Protein AF-0000000069660014 (afdb_homodimer)

pLDDT: mean 80.04, std 19.69, range [18.08, 98.06]

Solvent-accessible surface area (backbone atoms only — not comparable to full-atom values): 78519 Å² total; per-residue (Å²): 108,65,63,60,48,48,51,50,50,45,50,52,29,68,76,48,63,81,64,78,68,79,55,46,75,62,50,47,49,49,46,44,31,66,79,39,63,41,48,36,77,44,68,49,88,53,78,73,42,72,69,41,77,37,48,57,84,52,69,88,59,70,73,74,69,64,72,55,78,70,70,73,69,77,66,69,74,63,74,73,70,77,75,77,76,73,81,70,89,83,75,82,71,78,78,68,55,74,64,59,52,51,41,36,54,54,30,13,51,53,44,24,51,51,50,73,67,39,53,61,69,89,66,54,42,69,75,53,38,85,58,38,43,70,69,54,49,55,68,29,48,52,41,56,59,52,29,36,52,38,30,24,44,60,75,42,86,73,92,53,70,88,47,69,60,85,66,56,71,67,58,44,33,23,49,51,41,51,52,45,31,49,39,20,58,48,47,75,56,71,43,61,43,57,62,23,54,25,46,39,43,26,45,37,48,58,51,49,44,63,67,58,32,40,34,37,26,31,35,46,59,26,47,47,57,66,53,47,38,20,52,44,31,44,44,16,47,48,44,62,62,31,88,70,58,53,57,87,68,65,60,66,63,47,77,46,37,38,35,51,46,75,42,75,46,85,58,88,41,83,30,47,47,61,43,38,43,25,22,42,31,33,39,39,30,75,51,56,99,72,68,62,58,62,74,64,74,65,72,62,48,80,89,77,81,41,63,68,50,79,47,74,84,76,78,67,63,86,52,82,77,79,75,86,45,72,78,81,81,68,79,89,66,78,73,86,65,46,68,60,55,51,49,50,54,51,48,52,55,48,49,58,51,41,30,61,63,54,63,89,88,51,83,81,74,64,55,74,68,55,46,48,25,61,55,28,50,85,59,51,61,61,40,38,45,76,42,66,40,78,68,41,87,37,48,52,86,38,63,23,43,39,49,46,50,53,51,51,51,52,52,48,29,56,61,31,61,39,74,58,42,42,35,37,19,50,69,76,44,35,56,55,47,46,37,49,33,62,61,35,68,80,40,58,74,29,50,43,80,40,76,22,56,46,58,51,50,27,52,49,37,24,49,53,19,67,69,34,39,90,71,49,49,49,55,54,37,40,74,71,59,61,26,22,76,90,34,42,64,37,31,36,51,15,73,36,48,72,48,24,52,51,50,50,52,51,48,46,51,54,52,49,48,54,49,50,51,53,51,49,68,71,49,54,72,68,57,35,51,50,51,51,51,49,18,46,50,46,35,51,30,50,76,71,66,65,47,37,87,87,62,67,59,68,67,53,56,52,51,51,52,53,49,50,49,51,53,54,53,45,35,73,75,31,65,69,54,33,53,55,46,50,51,48,50,51,52,46,46,52,51,46,40,50,46,14,37,19,65,28,33,43,67,50,37,54,54,36,52,62,66,47,45,61,56,30,56,73,65,66,39,56,72,58,37,62,46,47,60,54,50,50,49,54,60,62,40,20,69,74,78,38,44,70,58,37,53,41,34,60,71,22,68,65,34,40,24,86,55,69,84,48,10,56,56,34,34,34,51,56,43,46,44,51,70,37,63,56,38,49,38,68,38,69,36,31,40,75,94,40,58,81,37,56,27,57,43,50,33,50,52,55,22,41,67,56,40,50,44,23,28,48,28,35,24,46,65,17,69,60,57,90,108,64,64,60,48,48,51,50,49,48,51,52,30,67,77,49,63,82,61,78,70,77,56,46,76,63,50,48,50,49,48,46,31,65,78,38,64,42,46,34,76,43,67,50,86,54,80,74,41,72,68,40,77,35,48,59,85,53,69,87,58,71,76,74,69,65,75,57,77,69,71,73,70,78,65,75,59,66,78,74,70,78,75,76,77,74,82,71,88,81,72,83,69,79,79,68,57,72,64,60,52,51,40,35,53,54,28,14,52,53,44,22,51,50,50,71,66,40,55,62,69,88,64,53,42,69,75,52,37,86,59,40,45,68,70,54,51,55,68,29,48,52,42,57,60,53,30,36,52,38,28,23,44,62,74,42,86,75,91,52,69,89,47,68,60,86,64,57,71,66,57,45,35,23,49,50,41,49,52,45,30,51,40,19,58,47,45,74,57,70,44,62,42,56,60,23,53,27,47,38,44,25,45,36,48,58,50,48,44,62,68,57,33,40,33,38,27,32,36,45,60,25,46,47,57,67,53,48,37,20,52,43,32,44,43,15,46,47,42,62,62,28,88,71,58,54,57,88,69,64,60,67,65,49,76,47,38,38,35,51,46,75,42,76,45,83,58,88,41,84,30,47,47,61,43,38,43,26,22,43,32,35,41,40,31,75,51,54,98,74,69,62,56,63,73,64,74,64,73,60,49,79,90,77,80,40,62,68,50,78,47,73,83,76,77,65,62,86,51,78,77,79,74,86,45,72,80,79,82,68,80,89,66,78,72,87,64,47,69,60,56,50,49,49,56,51,48,51,55,48,49,57,51,41,30,61,63,53,62,88,87,51,82,82,75,64,55,74,69,54,46,48,25,61,54,28,50,84,58,53,61,61,40,38,45,76,42,65,40,78,67,41,86,37,48,49,86,38,63,23,42,38,50,47,50,52,52,50,50,52,52,50,30,58,62,32,60,37,74,58,41,40,37,36,20,49,67,78,43,36,55,56,46,48,37,49,33,61,64,35,68,80,40,57,73,30,49,42,79,38,74,22,56,44,58,51,51,28,52,49,37,24,49,54,20,68,70,33,38,88,73,47,50,49,55,53,37,40,73,70,59,60,27,22,76,89,35,42,64,37,30,37,49,15,72,35,47,72,48,23,53,51,50,50,52,51,49,46,51,54,53,49,48,53,49,51,51,52,50,49,68,71,49,55,72,69,57,34,52,50,50,51,49,50,18,48,48,47,34,51,29,48,76,70,65,65,47,37,89,86,62,65,59,68,67,54,54,53,52,50,49,52,49,51,49,50,53,54,53,45,37,73,75,31,65,69,56,32,52,55,49,50,51,48,50,50,52,46,47,52,51,47,38,48,45,14,38,19,64,29,33,44,65,52,39,56,52,36,52,62,66,48,45,61,57,30,57,74,66,67,39,57,72,58,39,63,47,47,60,54,50,50,50,54,61,63,39,20,69,75,77,38,43,70,59,37,54,42,34,61,72,23,67,66,33,40,25,86,54,71,82,49,11,57,55,32,34,34,52,58,42,48,45,52,69,38,64,55,39,50,39,69,38,68,36,29,41,74,93,42,57,82,36,56,26,58,42,48,34,49,50,52,22,43,66,57,41,50,43,23,28,48,28,34,23,47,65,18,71,58,57,99

Secondary structure (DSSP, 8-state):
-HHHHHHHHHHHHHHS-SS-----HHHHHHHHHHH-TTEEEE--SSTTSPPEEEETTS---STTT--------------------------------HHHHHHHHHHHHHHHHHHHTPPPP-SPSSP-GGG-SHHHHHHHS-HHHHHHHHHHHTS-----SSSPPP--HHHHHHHHHHHHHHHHHHTTT-S--HHHHHHHHHHHHHH--HHHHHHHHHTTSS--HHHHHHHHHHHHHHHHHSTT-PPTTPPTTS--EEEEEEEEE----SSS---EEEEEEEEEEE--TT------------------PPPP----------S--PPP----PPPTTHHHHHHHHHHHHHHHHHHT-S-TTSPPPP-HHHHHHHHTTT--PPPEEEEEEEEE-S-TTSHHHHHHHHHHHHHHHHHHT-S-EEEEE-HHHHHHHHHHHHH-HHHHHHEEEEE-HHHHHHHHHHHHHHHHGGGTHHHHHHHTTSS-TTTHHHHHHT-SHHHHHHHHHHHHHHHHHHHHHHHHHHS-HHHHHHHHHHHHHHHHHHHHT---TT---HHHHHHHHHHHHHHHHHHHH-HHHHHHHHHHHHHHHHHHHHHHHHTT-HHHHHHHHHHHHHHHHHTT-HHHHHHHHHHHHHHHTHHHH-HHHHHHHHTTTTEE---SS-SS--EEHHHHHHHTHHHHHHSTTSSTTTTT-HHHHHHHHHHHHHHHHHHHHHHHHTT---/-HHHHHHHHHHHHHHS-SS-----HHHHHHHHHHH-TTEEEE--SSTTSPPEEEETTS---STTT--------------------------------HHHHHHHHHHHHHHHHHHHTPPPP-SPSSP-GGG-SHHHHHHHS-HHHHHHHHHHTTS------SSPPP--HHHHHHHHHHHHHHHHHHTTT-S--HHHHHHHHHHHHHH--HHHHHHHHHTTSS--HHHHHHHHHHHHHHHHHSTT-PPTTPPTTS--EEEEEE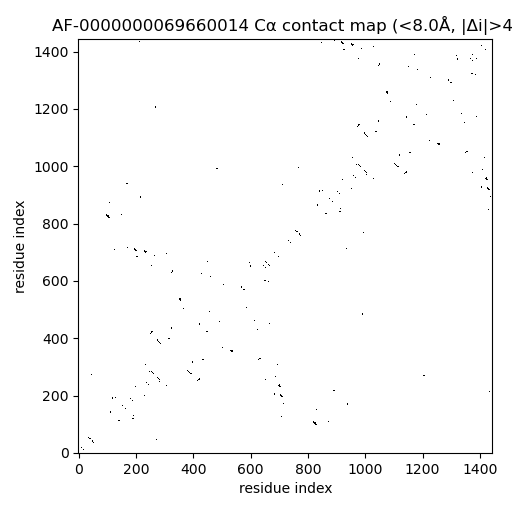EEE----SSS---EEEEEEEEEEE--TT------------------PPPP----------SPPPPP----PPPTTHHHHHHHHHHHHHHHHHHT-S-TTSPPPP-HHHHHHHHTTT--PPPEEEEEEEEE-S-TTSHHHHHHHHHHHHHHHHHHT-S-EEEEE-HHHHHHHHHHHHH-HHHHHHEEEEE-HHHHHHHHHHHHHHHHGGGTHHHHHHHTTSS-TTTHHHHHHT-SHHHHHHHHHHHHHHHHHHHHHHHHHHS-HHHHHHHHHHHHHHHHHHHHT---TT---HHHHHHHHHHHHHHHHHHHH-HHHHHHHHHHHHHHHHHHHHHHHHTT-HHHHHHHHHHHHHHHHHTT-HHHHHHHHHHHHHHHTHHHH-HHHHHHHHTTTTEE---SS-SS--EEHHHHHHHTHHHHHHSTTSSTTTTT-HHHHHHHHHHHHHHHHHHHHHHHHTT---

Sequence (1444 aa):
MEKLSEIFHATLRSLNPTQTFKVSNRQLKRWLQRDFPQIVFVKPKQKNLSELVLCHLTPDQPVLIEHNFNSSATETDAVESEEETTELPTKFPVNYDSESKAILYKAAFILSNILRNSPVLQCKWPPTAEDFNEANIEKMIPTLLFNFLAWSVGETDELVTDTFVNTSKNIKRKLFSVAQDLIYISSAGRKQTPKHLSLAMAVRHVTGSARIINMLNGLGHCISHSAVLEYDTELAEMQLNSVDCLPVGIVSNKFATFVWDNIDFCEETVTGHGTTHSTNGITVQSKMAGDLDNNIYLKSGQKSKKRKIDPPVNHIPNYFIGQRCNPEVPEITTCDNKSEKLSKAKLIDAAYIVAKLPAKDKEPLPGWTGFNCMLERENIPNVTTIRYLPVLEANPTEFSTINAILMKSLDLCKKLGIKETVLVFDQAIYSKAQQIRWKEEKYKTSLVIRLGEFHVSMSFLAVIGKRFKDAGLYNILVESGIVAEGSINGVLSGKCYNRSIRCHKIMFEAISRLLWAEFLDSISTEERLHCLEMSLHLYENYKQGILKMNDLPVDFLLIFENFNKFVAKNCEINVTFAFWISYLEMVGSLLRFLRATRTADWDLHLIVIEEIIPWFFSYDHVNYARYLPIYLLEMLNLPKTHPLVYSELSAGNFVAQRQNNYGFCGIAMDQVIEQTANRDSKTKGGLKGFSRNPAAVHRWMLSHHLRAHICLACEQLSGKAKMEKLSEIFHATLRSLNPTQTFKVSNRQLKRWLQRDFPQIVFVKPKQKNLSELVLCHLTPDQPVLIEHNFNSSATETDAVESEEETTELPTKFPVNYDSESKAILYKAAFILSNILRNSPVLQCKWPPTAEDFNEANIEKMIPTLLFNFLAWSVGETDELVTDTFVNTSKNIKRKLFSVAQDLIYISSAGRKQTPKHLSLAMAVRHVTGSARIINMLNGLGHCISHSAVLEYDTELAEMQLNSVDCLPVGIVSNKFATFVWDNIDFCEETVTGHGTTHSTNGITVQSKMAGDLDNNIYLKSGQKSKKRKIDPPVNHIPNYFIGQRCNPEVPEITTCDNKSEKLSKAKLIDAAYIVAKLPAKDKEPLPGWTGFNCMLERENIPNVTTIRYLPVLEANPTEFSTINAILMKSLDLCKKLGIKETVLVFDQAIYSKAQQIRWKEEKYKTSLVIRLGEFHVSMSFLAVIGKRFKDAGLYNILVESGIVAEGSINGVLSGKCYNRSIRCHKIMFEAISRLLWAEFLDSISTEERLHCLEMSLHLYENYKQGILKMNDLPVDFLLIFENFNKFVAKNCEINVTFAFWISYLEMVGSLLRFLRATRTADWDLHLIVIEEIIPWFFSYDHVNYARYLPIYLLEMLNLPKTHPLVYSELSAGNFVAQRQNNYGFCGIAMDQVIEQTANRDSKTKGGLKGFSRNPAAVHRWMLSHHLRAHICLACEQLSGKAK

Radius of gyration: 36.93 Å; Cα contacts (8 Å, |Δi|>4): 2079; chains: 2; bounding box: 106×110×79 Å

Structure (mmCIF, N/CA/C/O backbone):
data_AF-0000000069660014-model_v1
#
loop_
_entity.id
_entity.type
_entity.pdbx_description
1 polymer 'Uncharacterized protein'
#
loop_
_atom_site.group_PDB
_atom_site.id
_atom_site.type_symbol
_atom_site.label_atom_id
_atom_site.label_alt_id
_atom_site.label_comp_id
_atom_site.label_asym_id
_atom_site.label_entity_id
_atom_site.label_seq_id
_atom_site.pdbx_PDB_ins_code
_atom_site.Cartn_x
_atom_site.Cartn_y
_atom_site.Cartn_z
_atom_site.occupancy
_atom_site.B_iso_or_equiv
_atom_site.auth_seq_id
_atom_site.auth_comp_id
_atom_site.auth_asym_id
_atom_site.auth_atom_id
_atom_site.pdbx_PDB_model_num
ATOM 1 N N . MET A 1 1 ? -39.469 -3.07 -5.688 1 34.47 1 MET A N 1
ATOM 2 C CA . MET A 1 1 ? -38.5 -2.297 -6.457 1 34.47 1 MET A CA 1
ATOM 3 C C . MET A 1 1 ? -38.688 -2.5 -7.953 1 34.47 1 MET A C 1
ATOM 5 O O . MET A 1 1 ? -38.656 -1.542 -8.727 1 34.47 1 MET A O 1
ATOM 9 N N . GLU A 1 2 ? -39.031 -3.604 -8.273 1 39.47 2 GLU A N 1
ATOM 10 C CA . GLU A 1 2 ? -39.344 -3.932 -9.664 1 39.47 2 GLU A CA 1
ATOM 11 C C . GLU A 1 2 ? -40.625 -3.252 -10.125 1 39.47 2 GLU A C 1
ATOM 13 O O . GLU A 1 2 ? -40.688 -2.672 -11.211 1 39.47 2 GLU A O 1
ATOM 18 N N . LYS A 1 3 ? -41.625 -3.398 -9.305 1 42.28 3 LYS A N 1
ATOM 19 C CA . LYS A 1 3 ? -42.906 -2.783 -9.672 1 42.28 3 LYS A CA 1
ATOM 20 C C . LYS A 1 3 ? -42.781 -1.262 -9.711 1 42.28 3 LYS A C 1
ATOM 22 O O . LYS A 1 3 ? -43.312 -0.616 -10.617 1 42.28 3 LYS A O 1
ATOM 27 N N . LEU A 1 4 ? -42.094 -0.697 -8.781 1 40.62 4 LEU A N 1
ATOM 28 C CA . LEU A 1 4 ? -41.875 0.749 -8.789 1 40.62 4 LEU A CA 1
ATOM 29 C C . LEU A 1 4 ? -41.031 1.174 -9.984 1 40.62 4 LEU A C 1
ATOM 31 O O . LEU A 1 4 ? -41.312 2.197 -10.617 1 40.62 4 LEU A O 1
ATOM 35 N N . SER A 1 5 ? -40.094 0.339 -10.398 1 41.06 5 SER A N 1
ATOM 36 C CA . SER A 1 5 ? -39.344 0.54 -11.633 1 41.06 5 SER A CA 1
ATOM 37 C C . SER A 1 5 ? -40.25 0.424 -12.859 1 41.06 5 SER A C 1
ATOM 39 O O . SER A 1 5 ? -40.156 1.233 -13.781 1 41.06 5 SER A O 1
ATOM 41 N N . GLU A 1 6 ? -41.094 -0.523 -12.766 1 47.62 6 GLU A N 1
ATOM 42 C CA . GLU A 1 6 ? -42.031 -0.69 -13.859 1 47.62 6 GLU A CA 1
ATOM 43 C C . GLU A 1 6 ? -42.969 0.512 -13.977 1 47.62 6 GLU A C 1
ATOM 45 O O . GLU A 1 6 ? -43.219 1.007 -15.078 1 47.62 6 GLU A O 1
ATOM 50 N N . ILE A 1 7 ? -43.5 1.033 -12.82 1 46 7 ILE A N 1
ATOM 51 C CA . ILE A 1 7 ? -44.375 2.188 -12.82 1 46 7 ILE A CA 1
ATOM 52 C C . ILE A 1 7 ? -43.625 3.428 -13.289 1 46 7 ILE A C 1
ATOM 54 O O . ILE A 1 7 ? -44.156 4.227 -14.062 1 46 7 ILE A O 1
ATOM 58 N N . PHE A 1 8 ? -42.312 3.594 -12.938 1 42.88 8 PHE A N 1
ATOM 59 C CA . PHE A 1 8 ? -41.469 4.676 -13.406 1 42.88 8 PHE A CA 1
ATOM 60 C C . PHE A 1 8 ? -41.25 4.594 -14.906 1 42.88 8 PHE A C 1
ATOM 62 O O . PHE A 1 8 ? -41.406 5.586 -15.625 1 42.88 8 PHE A O 1
ATOM 69 N N . HIS A 1 9 ? -40.969 3.467 -15.344 1 48.12 9 HIS A N 1
ATOM 70 C CA . HIS A 1 9 ? -40.875 3.279 -16.797 1 48.12 9 HIS A CA 1
ATOM 71 C C . HIS A 1 9 ? -42.219 3.51 -17.484 1 48.12 9 HIS A C 1
ATOM 73 O O . HIS A 1 9 ? -42.281 4.133 -18.547 1 48.12 9 HIS A O 1
ATOM 79 N N . ALA A 1 10 ? -43.219 3.033 -16.922 1 49.94 10 ALA A N 1
ATOM 80 C CA . ALA A 1 10 ? -44.531 3.236 -17.484 1 49.94 10 ALA A CA 1
ATOM 81 C C . ALA A 1 10 ? -44.906 4.719 -17.516 1 49.94 10 ALA A C 1
ATOM 83 O O . ALA A 1 10 ? -45.438 5.211 -18.5 1 49.94 10 ALA A O 1
ATOM 84 N N . THR A 1 11 ? -44.656 5.453 -16.422 1 44.41 11 THR A N 1
ATOM 85 C CA . THR A 1 11 ? -44.906 6.891 -16.391 1 44.41 11 THR A CA 1
ATOM 86 C C . THR A 1 11 ? -44.062 7.621 -17.422 1 44.41 11 THR A C 1
ATOM 88 O O . THR A 1 11 ? -44.531 8.508 -18.125 1 44.41 11 THR A O 1
ATOM 91 N N . LEU A 1 12 ? -42.75 7.285 -17.484 1 44.62 12 LEU A N 1
ATOM 92 C CA . LEU A 1 12 ? -41.906 7.844 -18.547 1 44.62 12 LEU A CA 1
ATOM 93 C C . LEU A 1 12 ? -42.5 7.512 -19.922 1 44.62 12 LEU A C 1
ATOM 95 O O . LEU A 1 12 ? -42.469 8.359 -20.812 1 44.62 12 LEU A O 1
ATOM 99 N N . ARG A 1 13 ? -42.875 6.281 -20.094 1 49 13 ARG A N 1
ATOM 100 C CA . ARG A 1 13 ? -43.531 5.871 -21.328 1 49 13 ARG A CA 1
ATOM 101 C C . ARG A 1 13 ? -44.812 6.688 -21.578 1 49 13 ARG A C 1
ATOM 103 O O . ARG A 1 13 ? -45.125 7.012 -22.719 1 49 13 ARG A O 1
ATOM 110 N N . SER A 1 14 ? -45.656 6.789 -20.625 1 47.59 14 SER A N 1
ATOM 111 C CA . SER A 1 14 ? -46.875 7.574 -20.828 1 47.59 14 SER A CA 1
ATOM 112 C C . SER A 1 14 ? -46.562 9.023 -21.172 1 47.59 14 SER A C 1
ATOM 114 O O . SER A 1 14 ? -47.281 9.664 -21.922 1 47.59 14 SER A O 1
ATOM 116 N N . LEU A 1 15 ? -45.594 9.711 -20.516 1 40.06 15 LEU A N 1
ATOM 117 C CA . LEU A 1 15 ? -45.25 11.086 -20.859 1 40.06 15 LEU A CA 1
ATOM 118 C C . LEU A 1 15 ? -44.594 11.156 -22.234 1 40.06 15 LEU A C 1
ATOM 120 O O . LEU A 1 15 ? -44.781 12.141 -22.969 1 40.06 15 LEU A O 1
ATOM 124 N N . ASN A 1 16 ? -43.531 10.359 -22.609 1 36.12 16 ASN A N 1
ATOM 125 C CA . ASN A 1 16 ? -43.125 10.242 -24 1 36.12 16 ASN A CA 1
ATOM 126 C C . ASN A 1 16 ? -43.375 8.844 -24.547 1 36.12 16 ASN A C 1
ATOM 128 O O . ASN A 1 16 ? -42.656 7.898 -24.219 1 36.12 16 ASN A O 1
ATOM 132 N N . PRO A 1 17 ? -44.625 8.562 -24.906 1 39.59 17 PRO A N 1
ATOM 133 C CA . PRO A 1 17 ? -45.156 7.297 -25.422 1 39.59 17 PRO A CA 1
ATOM 134 C C . PRO A 1 17 ? -44.156 6.535 -26.281 1 39.59 17 PRO A C 1
ATOM 136 O O . PRO A 1 17 ? -44.219 5.305 -26.344 1 39.59 17 PRO A O 1
ATOM 139 N N . THR A 1 18 ? -43.781 7.152 -27.531 1 38.28 18 THR A N 1
ATOM 140 C CA . THR A 1 18 ? -43.156 6.406 -28.625 1 38.28 18 THR A CA 1
ATOM 141 C C . THR A 1 18 ? -41.875 5.73 -28.156 1 38.28 18 THR A C 1
ATOM 143 O O . THR A 1 18 ? -41.438 4.738 -28.75 1 38.28 18 THR A O 1
ATOM 146 N N . GLN A 1 19 ? -40.875 6.516 -27.734 1 34.78 19 GLN A N 1
ATOM 147 C CA . GLN A 1 19 ? -39.469 6.098 -27.75 1 34.78 19 GLN A CA 1
ATOM 148 C C . GLN A 1 19 ? -39.188 5.098 -26.625 1 34.78 19 GLN A C 1
ATOM 150 O O . GLN A 1 19 ? -39.562 5.336 -25.469 1 34.78 19 GLN A O 1
ATOM 155 N N . THR A 1 20 ? -39.281 3.873 -26.875 1 37 20 THR A N 1
ATOM 156 C CA . THR A 1 20 ? -38.781 2.73 -26.109 1 37 20 THR A CA 1
ATOM 157 C C . THR A 1 20 ? -37.531 3.096 -25.328 1 37 20 THR A C 1
ATOM 159 O O . THR A 1 20 ? -36.469 3.33 -25.938 1 37 20 THR A O 1
ATOM 162 N N . PHE A 1 21 ? -37.469 3.943 -24.469 1 35.06 21 PHE A N 1
ATOM 163 C CA . PHE A 1 21 ? -36.406 4.723 -23.844 1 35.06 21 PHE A CA 1
ATOM 164 C C . PHE A 1 21 ? -35.375 3.807 -23.172 1 35.06 21 PHE A C 1
ATOM 166 O O . PHE A 1 21 ? -35.531 3.479 -21.984 1 35.06 21 PHE A O 1
ATOM 173 N N . LYS A 1 22 ? -35.219 2.559 -23.547 1 38.94 22 LYS A N 1
ATOM 174 C CA . LYS A 1 22 ? -33.844 2.086 -23.281 1 38.94 22 LYS A CA 1
ATOM 175 C C . LYS A 1 22 ? -32.812 3.123 -23.719 1 38.94 22 LYS A C 1
ATOM 177 O O . LYS A 1 22 ? -32.375 3.107 -24.859 1 38.94 22 LYS A O 1
ATOM 182 N N . VAL A 1 23 ? -32.938 4.336 -23.484 1 36.31 23 VAL A N 1
ATOM 183 C CA . VAL A 1 23 ? -32.156 5.43 -24.031 1 36.31 23 VAL A CA 1
ATOM 184 C C . VAL A 1 23 ? -30.688 5.258 -23.641 1 36.31 23 VAL A C 1
ATOM 186 O O . VAL A 1 23 ? -30.375 5.148 -22.453 1 36.31 23 VAL A O 1
ATOM 189 N N . SER A 1 24 ? -29.938 4.691 -24.469 1 40.44 24 SER A N 1
ATOM 190 C CA . SER A 1 24 ? -28.484 4.652 -24.344 1 40.44 24 SER A CA 1
ATOM 191 C C . SER A 1 24 ? -27.938 6.012 -23.922 1 40.44 24 SER A C 1
ATOM 193 O O . SER A 1 24 ? -28.578 7.039 -24.125 1 40.44 24 SER A O 1
ATOM 195 N N . ASN A 1 25 ? -26.922 5.969 -23.156 1 42.47 25 ASN A N 1
ATOM 196 C CA . ASN A 1 25 ? -26.266 7.23 -22.828 1 42.47 25 ASN A CA 1
ATOM 197 C C . ASN A 1 25 ? -26.188 8.156 -24.047 1 42.47 25 ASN A C 1
ATOM 199 O O . ASN A 1 25 ? -26.406 9.359 -23.922 1 42.47 25 ASN A O 1
ATOM 203 N N . ARG A 1 26 ? -26.141 7.562 -25.125 1 45.81 26 ARG A N 1
ATOM 204 C CA . ARG A 1 26 ? -26.047 8.32 -26.375 1 45.81 26 ARG A CA 1
ATOM 205 C C . ARG A 1 26 ? -27.391 8.938 -26.75 1 45.81 26 ARG A C 1
ATOM 207 O O . ARG A 1 26 ? -27.453 10.102 -27.156 1 45.81 26 ARG A O 1
ATOM 214 N N . GLN A 1 27 ? -28.312 8.227 -26.625 1 50.78 27 GLN A N 1
ATOM 215 C CA . GLN A 1 27 ? -29.625 8.742 -26.984 1 50.78 27 GLN A CA 1
ATOM 216 C C . GLN A 1 27 ? -30.109 9.773 -25.969 1 50.78 27 GLN A C 1
ATOM 218 O O . GLN A 1 27 ? -30.703 10.789 -26.344 1 50.78 27 GLN A O 1
ATOM 223 N N . LEU A 1 28 ? -29.766 9.602 -24.828 1 50.06 28 LEU A N 1
ATOM 224 C CA . LEU A 1 28 ? -30.047 10.586 -23.797 1 50.06 28 LEU A CA 1
ATOM 225 C C . LEU A 1 28 ? -29.297 11.883 -24.047 1 50.06 28 LEU A C 1
ATOM 227 O O . LEU A 1 28 ? -29.859 12.977 -23.922 1 50.06 28 LEU A O 1
ATOM 231 N N . LYS A 1 29 ? -28.062 11.727 -24.406 1 54.22 29 LYS A N 1
ATOM 232 C CA . LYS A 1 29 ? -27.281 12.891 -24.828 1 54.22 29 LYS A CA 1
ATOM 233 C C . LYS A 1 29 ? -27.938 13.586 -26.016 1 54.22 29 LYS A C 1
ATOM 235 O O . LYS A 1 29 ? -28.031 14.812 -26.047 1 54.22 29 LYS A O 1
ATOM 240 N N . ARG A 1 30 ? -28.391 12.82 -26.906 1 60.91 30 ARG A N 1
ATOM 241 C CA . ARG A 1 30 ? -29.031 13.375 -28.094 1 60.91 30 ARG A CA 1
ATOM 242 C C . ARG A 1 30 ? -30.344 14.062 -27.719 1 60.91 30 ARG A C 1
ATOM 244 O O . ARG A 1 30 ? -30.656 15.125 -28.266 1 60.91 30 ARG A O 1
ATOM 251 N N . TRP A 1 31 ? -31 13.625 -26.875 1 56.66 31 TRP A N 1
ATOM 252 C CA . TRP A 1 31 ? -32.25 14.242 -26.438 1 56.66 31 TRP A CA 1
ATOM 253 C C . TRP A 1 31 ? -31.984 15.531 -25.672 1 56.66 31 TRP A C 1
ATOM 255 O O . TRP A 1 31 ? -32.656 16.547 -25.906 1 56.66 31 TRP A O 1
ATOM 265 N N . LEU A 1 32 ? -30.969 15.445 -24.875 1 55.19 32 LEU A N 1
ATOM 266 C CA . LEU A 1 32 ? -30.578 16.641 -24.141 1 55.19 32 LEU A CA 1
ATOM 267 C C . LEU A 1 32 ? -30.109 17.734 -25.094 1 55.19 32 LEU A C 1
ATOM 269 O O . LEU A 1 32 ? -30.453 18.906 -24.922 1 55.19 32 LEU A O 1
ATOM 273 N N . GLN A 1 33 ? -29.406 17.25 -25.953 1 59.88 33 GLN A N 1
ATOM 274 C CA . GLN A 1 33 ? -28.969 18.188 -26.984 1 59.88 33 GLN A CA 1
ATOM 275 C C . GLN A 1 33 ? -30.141 18.703 -27.812 1 59.88 33 GLN A C 1
ATOM 277 O O . GLN A 1 33 ? -30.141 19.844 -28.266 1 59.88 33 GLN A O 1
ATOM 282 N N . ARG A 1 34 ? -31.016 17.922 -28.078 1 62.72 34 ARG A N 1
ATOM 283 C CA . ARG A 1 34 ? -32.219 18.328 -28.797 1 62.72 34 ARG A CA 1
ATOM 284 C C . ARG A 1 34 ? -33.062 19.312 -27.969 1 62.72 34 ARG A C 1
ATOM 286 O O . ARG A 1 34 ? -33.5 20.328 -28.484 1 62.72 34 ARG A O 1
ATOM 293 N N . ASP A 1 35 ? -33.25 19.125 -26.797 1 57.31 35 ASP A N 1
ATOM 294 C CA . ASP A 1 35 ? -34.125 19.938 -25.969 1 57.31 35 ASP A CA 1
ATOM 295 C C . ASP A 1 35 ? -33.375 21.156 -25.422 1 57.31 35 ASP A C 1
ATOM 297 O O . ASP A 1 35 ? -34 22.203 -25.172 1 57.31 35 ASP A O 1
ATOM 301 N N . PHE A 1 36 ? -32.031 20.984 -25.188 1 52.38 36 PHE A N 1
ATOM 302 C CA . PHE A 1 36 ? -31.156 22.062 -24.75 1 52.38 36 PHE A CA 1
ATOM 303 C C . PHE A 1 36 ? -29.969 22.219 -25.688 1 52.38 36 PHE A C 1
ATOM 305 O O . PHE A 1 36 ? -28.859 21.766 -25.375 1 52.38 36 PHE A O 1
ATOM 312 N N . PRO A 1 37 ? -30.25 22.703 -26.781 1 58.81 37 PRO A N 1
ATOM 313 C CA . PRO A 1 37 ? -29.234 22.828 -27.828 1 58.81 37 PRO A CA 1
ATOM 314 C C . PRO A 1 37 ? -27.984 23.547 -27.359 1 58.81 37 PRO A C 1
ATOM 316 O O . PRO A 1 37 ? -26.938 23.484 -28.016 1 58.81 37 PRO A O 1
ATOM 319 N N . GLN A 1 38 ? -28.078 24.25 -26.344 1 56.31 38 GLN A N 1
ATOM 320 C CA . GLN A 1 38 ? -26.938 25.016 -25.844 1 56.31 38 GLN A CA 1
ATOM 321 C C . GLN A 1 38 ? -25.922 24.109 -25.156 1 56.31 38 GLN A C 1
ATOM 323 O O . GLN A 1 38 ? -24.797 24.516 -24.891 1 56.31 38 GLN A O 1
ATOM 328 N N . ILE A 1 39 ? -26.219 22.984 -24.906 1 55.53 39 ILE A N 1
ATOM 329 C CA . ILE A 1 39 ? -25.344 22.062 -24.219 1 55.53 39 ILE A CA 1
ATOM 330 C C . ILE A 1 39 ? -24.5 21.297 -25.234 1 55.53 39 ILE A C 1
ATOM 332 O O . ILE A 1 39 ? -25.031 20.75 -26.203 1 55.53 39 ILE A O 1
ATOM 336 N N . VAL A 1 40 ? -23.203 21.531 -25.156 1 56.69 40 VAL A N 1
ATOM 337 C CA . VAL A 1 40 ? -22.266 20.828 -26.047 1 56.69 40 VAL A CA 1
ATOM 338 C C . VAL A 1 40 ? -21.453 19.812 -25.25 1 56.69 40 VAL A C 1
ATOM 340 O O . VAL A 1 40 ? -20.922 20.141 -24.188 1 56.69 40 VAL A O 1
ATOM 343 N N . PHE A 1 41 ? -21.531 18.625 -25.672 1 55.09 41 PHE A N 1
ATOM 344 C CA . PHE A 1 41 ? -20.688 17.594 -25.078 1 55.09 41 PHE A CA 1
ATOM 345 C C . PHE A 1 41 ? -19.359 17.484 -25.828 1 55.09 41 PHE A C 1
ATOM 347 O O . PHE A 1 41 ? -19.344 17.328 -27.047 1 55.09 41 PHE A O 1
ATOM 354 N N . VAL A 1 42 ? -18.281 17.859 -25.203 1 51.78 42 VAL A N 1
ATOM 355 C CA . VAL A 1 42 ? -16.953 17.781 -25.797 1 51.78 42 VAL A CA 1
ATOM 356 C C . VAL A 1 42 ? -16.172 16.641 -25.188 1 51.78 42 VAL A C 1
ATOM 358 O O . VAL A 1 42 ? -15.961 16.594 -23.969 1 51.78 42 VAL A O 1
ATOM 361 N N . LYS A 1 43 ? -15.898 15.695 -25.859 1 49.97 43 LYS A N 1
ATOM 362 C CA . LYS A 1 43 ? -14.984 14.625 -25.453 1 49.97 43 LYS A CA 1
ATOM 363 C C . LYS A 1 43 ? -13.531 15.086 -25.531 1 49.97 43 LYS A C 1
ATOM 365 O O . LYS A 1 43 ? -13.047 15.469 -26.594 1 49.97 43 LYS A O 1
ATOM 370 N N . PRO A 1 44 ? -12.977 15.312 -24.344 1 45.28 44 PRO A N 1
ATOM 371 C CA . PRO A 1 44 ? -11.578 15.727 -24.484 1 45.28 44 PRO A CA 1
ATOM 372 C C . PRO A 1 44 ? -10.734 14.688 -25.219 1 45.28 44 PRO A C 1
ATOM 374 O O . PRO A 1 44 ? -11.086 13.508 -25.25 1 45.28 44 PRO A O 1
ATOM 377 N N . LYS A 1 45 ? -9.836 15.117 -26.047 1 46.56 45 LYS A N 1
ATOM 378 C CA . LYS A 1 45 ? -8.922 14.266 -26.812 1 46.56 45 LYS A CA 1
ATOM 379 C C . LYS A 1 45 ? -8.195 13.289 -25.891 1 46.56 45 LYS A C 1
ATOM 381 O O . LYS A 1 45 ? -7.762 12.219 -26.328 1 46.56 45 LYS A O 1
ATOM 386 N N . GLN A 1 46 ? -8.023 13.695 -24.75 1 39.94 46 GLN A N 1
ATOM 387 C CA . GLN A 1 46 ? -7.285 12.781 -23.891 1 39.94 46 GLN A CA 1
ATOM 388 C C . GLN A 1 46 ? -8.234 11.82 -23.172 1 39.94 46 GLN A C 1
ATOM 390 O O . GLN A 1 46 ? -9.266 12.234 -22.656 1 39.94 46 GLN A O 1
ATOM 395 N N . LYS A 1 47 ? -8.188 10.594 -23.516 1 40.47 47 LYS A N 1
ATOM 396 C CA . LYS A 1 47 ? -9.078 9.469 -23.266 1 40.47 47 LYS A CA 1
ATOM 397 C C . LYS A 1 47 ? -9.562 9.461 -21.812 1 40.47 47 LYS A C 1
ATOM 399 O O . LYS A 1 47 ? -10.68 9.023 -21.531 1 40.47 47 LYS A O 1
ATOM 404 N N . ASN A 1 48 ? -8.695 9.773 -20.953 1 38.34 48 ASN A N 1
ATOM 405 C CA . ASN A 1 48 ? -9.055 9.531 -19.562 1 38.34 48 ASN A CA 1
ATOM 406 C C . ASN A 1 48 ? -9.773 10.734 -18.953 1 38.34 48 ASN A C 1
ATOM 408 O O . ASN A 1 48 ? -9.836 10.867 -17.719 1 38.34 48 ASN A O 1
ATOM 412 N N . LEU A 1 49 ? -10.273 11.562 -19.953 1 41.59 49 LEU A N 1
ATOM 413 C CA . LEU A 1 49 ? -10.969 12.719 -19.406 1 41.59 49 LEU A CA 1
ATOM 414 C C . LEU A 1 49 ? -12.477 12.586 -19.594 1 41.59 49 LEU A C 1
ATOM 416 O O . LEU A 1 49 ? -12.93 12.031 -20.609 1 41.59 49 LEU A O 1
ATOM 420 N N . SER A 1 50 ? -13.133 12.828 -18.578 1 42.34 50 SER A N 1
ATOM 421 C CA . SER A 1 50 ? -14.586 12.812 -18.672 1 42.34 50 SER A CA 1
ATOM 422 C C . SER A 1 50 ? -15.086 13.781 -19.734 1 42.34 50 SER A C 1
ATOM 424 O O . SER A 1 50 ? -14.438 14.781 -20.031 1 42.34 50 SER A O 1
ATOM 426 N N . GLU A 1 51 ? -16.094 13.383 -20.422 1 48.94 51 GLU A N 1
ATOM 427 C CA . GLU A 1 51 ? -16.781 14.227 -21.391 1 48.94 51 GLU A CA 1
ATOM 428 C C . GLU A 1 51 ? -17.25 15.531 -20.766 1 48.94 51 GLU A C 1
ATOM 430 O O . GLU A 1 51 ? -17.75 15.539 -19.625 1 48.94 51 GLU A O 1
ATOM 435 N N . LEU A 1 52 ? -16.812 16.562 -21.281 1 46.5 52 LEU A N 1
ATOM 436 C CA . LEU A 1 52 ? -17.188 17.906 -20.859 1 46.5 52 LEU A CA 1
ATOM 437 C C . LEU A 1 52 ? -18.531 18.312 -21.438 1 46.5 52 LEU A C 1
ATOM 439 O O . LEU A 1 52 ? -18.812 18.047 -22.609 1 46.5 52 LEU A O 1
ATOM 443 N N . VAL A 1 53 ? -19.484 18.719 -20.703 1 49.19 53 VAL A N 1
ATOM 444 C CA . VAL A 1 53 ? -20.75 19.266 -21.188 1 49.19 53 VAL A CA 1
ATOM 445 C C . VAL A 1 53 ? -20.719 20.797 -21.094 1 49.19 53 VAL A C 1
ATOM 447 O O . VAL A 1 53 ? -20.562 21.359 -20.016 1 49.19 53 VAL A O 1
ATOM 450 N N . LEU A 1 54 ? -20.641 21.406 -22.234 1 43.22 54 LEU A N 1
ATOM 451 C CA . LEU A 1 54 ? -20.547 22.859 -22.344 1 43.22 54 LEU A CA 1
ATOM 452 C C . LEU A 1 54 ? -21.844 23.438 -22.891 1 43.22 54 LEU A C 1
ATOM 454 O O . LEU A 1 54 ? -22.609 22.75 -23.547 1 43.22 54 LEU A O 1
ATOM 458 N N . CYS A 1 55 ? -22.297 24.641 -22.438 1 43.66 55 CYS A N 1
ATOM 459 C CA . CYS A 1 55 ? -23.328 25.422 -23.125 1 43.66 55 CYS A CA 1
ATOM 460 C C . CYS A 1 55 ? -22.766 26.047 -24.406 1 43.66 55 CYS A C 1
ATOM 462 O O . CYS A 1 55 ? -21.578 26.391 -24.469 1 43.66 55 CYS A O 1
ATOM 464 N N . HIS A 1 56 ? -23.406 25.984 -25.484 1 46.16 56 HIS A N 1
ATOM 465 C CA . HIS A 1 56 ? -22.984 26.5 -26.781 1 46.16 56 HIS A CA 1
ATOM 466 C C . HIS A 1 56 ? -22.359 27.875 -26.656 1 46.16 56 HIS A C 1
ATOM 468 O O . HIS A 1 56 ? -21.531 28.266 -27.484 1 46.16 56 HIS A O 1
ATOM 474 N N . LEU A 1 57 ? -22.984 28.75 -25.844 1 41.09 57 LEU A N 1
ATOM 475 C CA . LEU A 1 57 ? -22.438 30.109 -25.797 1 41.09 57 LEU A CA 1
ATOM 476 C C . LEU A 1 57 ? -21.062 30.125 -25.156 1 41.09 57 LEU A C 1
ATOM 478 O O . LEU A 1 57 ? -20.422 31.172 -25.047 1 41.09 57 LEU A O 1
ATOM 482 N N . THR A 1 58 ? -20.812 29.016 -24.438 1 36.75 58 THR A N 1
ATOM 483 C CA . THR A 1 58 ? -19.5 29.094 -23.797 1 36.75 58 THR A CA 1
ATOM 484 C C . THR A 1 58 ? -18.391 28.812 -24.812 1 36.75 58 THR A C 1
ATOM 486 O O . THR A 1 58 ? -18.422 27.797 -25.5 1 36.75 58 THR A O 1
ATOM 489 N N . PRO A 1 59 ? -17.844 29.812 -25.344 1 34.88 59 PRO A N 1
ATOM 490 C CA . PRO A 1 59 ? -16.75 29.625 -26.312 1 34.88 59 PRO A CA 1
ATOM 491 C C . PRO A 1 59 ? -15.844 28.438 -25.938 1 34.88 59 PRO A C 1
ATOM 493 O O . PRO A 1 59 ? -15.742 28.094 -24.766 1 34.88 59 PRO A O 1
ATOM 496 N N . ASP A 1 60 ? -15.57 27.5 -26.891 1 34.47 60 ASP A N 1
ATOM 497 C CA . ASP A 1 60 ? -14.695 26.328 -26.953 1 34.47 60 ASP A CA 1
ATOM 498 C C . ASP A 1 60 ? -13.414 26.562 -26.172 1 34.47 60 ASP A C 1
ATOM 500 O O . ASP A 1 60 ? -12.453 25.797 -26.297 1 34.47 60 ASP A O 1
ATOM 504 N N . GLN A 1 61 ? -13.133 27.812 -25.812 1 32.06 61 GLN A N 1
ATOM 505 C CA . GLN A 1 61 ? -11.742 28.094 -25.469 1 32.06 61 GLN A CA 1
ATOM 506 C C . GLN A 1 61 ? -11.219 27.094 -24.438 1 32.06 61 GLN A C 1
ATOM 508 O O . GLN A 1 61 ? -12.008 26.406 -23.781 1 32.06 61 GLN A O 1
ATOM 513 N N . PRO A 1 62 ? -9.812 27.391 -24.062 1 29.66 62 PRO A N 1
ATOM 514 C CA . PRO A 1 62 ? -8.766 26.672 -23.328 1 29.66 62 PRO A CA 1
ATOM 515 C C . PRO A 1 62 ? -9.234 26.188 -21.953 1 29.66 62 PRO A C 1
ATOM 517 O O . PRO A 1 62 ? -8.414 25.781 -21.125 1 29.66 62 PRO A O 1
ATOM 520 N N . VAL A 1 63 ? -10.453 26.406 -21.719 1 29.67 63 VAL A N 1
ATOM 521 C CA . VAL A 1 63 ? -10.789 26 -20.359 1 29.67 63 VAL A CA 1
ATOM 522 C C . VAL A 1 63 ? -10.414 24.531 -20.156 1 29.67 63 VAL A C 1
ATOM 524 O O . VAL A 1 63 ? -10.484 24.016 -19.031 1 29.67 63 VAL A O 1
ATOM 527 N N . LEU A 1 64 ? -10.438 23.859 -21.297 1 29.97 64 LEU A N 1
ATOM 528 C CA . LEU A 1 64 ? -10.203 22.422 -21.281 1 29.97 64 LEU A CA 1
ATOM 529 C C . LEU A 1 64 ? -8.859 22.094 -20.625 1 29.97 64 LEU A C 1
ATOM 531 O O . LEU A 1 64 ? -8.719 21.078 -19.953 1 29.97 64 LEU A O 1
ATOM 535 N N . ILE A 1 65 ? -7.801 22.734 -21.203 1 27.83 65 ILE A N 1
ATOM 536 C CA . ILE A 1 65 ? -6.426 22.281 -21.047 1 27.83 65 ILE A CA 1
ATOM 537 C C . ILE A 1 65 ? -5.984 22.438 -19.594 1 27.83 65 ILE A C 1
ATOM 539 O O . ILE A 1 65 ? -5.203 21.641 -19.094 1 27.83 65 ILE A O 1
ATOM 543 N N . GLU A 1 66 ? -6.281 23.641 -18.984 1 27.33 66 GLU A N 1
ATOM 544 C CA . GLU A 1 66 ? -5.512 24.078 -17.828 1 27.33 66 GLU A CA 1
ATOM 545 C C . GLU A 1 66 ? -5.848 23.25 -16.594 1 27.33 66 GLU A C 1
ATOM 547 O O . GLU A 1 66 ? -5.375 23.531 -15.492 1 27.33 66 GLU A O 1
ATOM 552 N N . HIS A 1 67 ? -6.902 22.531 -16.656 1 26.06 67 HIS A N 1
ATOM 553 C CA . HIS A 1 67 ? -7.047 21.859 -15.367 1 26.06 67 HIS A CA 1
ATOM 554 C C . HIS A 1 67 ? -5.812 21.031 -15.031 1 26.06 67 HIS A C 1
ATOM 556 O O . HIS A 1 67 ? -5.75 19.844 -15.352 1 26.06 67 HIS A O 1
ATOM 562 N N . ASN A 1 68 ? -4.676 21.531 -15.516 1 24.53 68 ASN A N 1
ATOM 563 C CA . ASN A 1 68 ? -3.383 21 -15.102 1 24.53 68 ASN A CA 1
ATOM 564 C C . ASN A 1 68 ? -3.33 20.75 -13.602 1 24.53 68 ASN A C 1
ATOM 566 O O . ASN A 1 68 ? -3.57 21.656 -12.805 1 24.53 68 ASN A O 1
ATOM 570 N N . PHE A 1 69 ? -3.742 19.609 -13.25 1 23.94 69 PHE A N 1
ATOM 571 C CA . PHE A 1 69 ? -3.607 19.109 -11.891 1 23.94 69 PHE A CA 1
ATOM 572 C C . PHE A 1 69 ? -2.297 19.578 -11.266 1 23.94 69 PHE A C 1
ATOM 574 O O . PHE A 1 69 ? -1.222 19.109 -11.656 1 23.94 69 PHE A O 1
ATOM 581 N N . ASN A 1 70 ? -2.189 20.922 -11.141 1 22.2 70 ASN A N 1
ATOM 582 C CA . ASN A 1 70 ? -1.057 21.391 -10.336 1 22.2 70 ASN A CA 1
ATOM 583 C C . ASN A 1 70 ? -0.912 20.578 -9.055 1 22.2 70 ASN A C 1
ATOM 585 O O . ASN A 1 70 ? -1.822 20.547 -8.227 1 22.2 70 ASN A O 1
ATOM 589 N N . SER A 1 71 ? -0.464 19.406 -9.219 1 21.67 71 SER A N 1
ATOM 590 C CA . SER A 1 71 ? 0.139 18.734 -8.078 1 21.67 71 SER A CA 1
ATOM 591 C C . SER A 1 71 ? 0.938 19.703 -7.215 1 21.67 71 SER A C 1
ATOM 593 O O . SER A 1 71 ? 1.965 20.234 -7.652 1 21.67 71 SER A O 1
ATOM 595 N N . SER A 1 72 ? 0.267 20.734 -6.688 1 19.97 72 SER A N 1
ATOM 596 C CA . SER A 1 72 ? 1.029 21.531 -5.73 1 19.97 72 SER A CA 1
ATOM 597 C C . SER A 1 72 ? 1.784 20.641 -4.75 1 19.97 72 SER A C 1
ATOM 599 O O . SER A 1 72 ? 1.171 19.922 -3.957 1 19.97 72 SER A O 1
ATOM 601 N N . ALA A 1 73 ? 2.852 19.984 -5.203 1 21.08 73 ALA A N 1
ATOM 602 C CA . ALA A 1 73 ? 3.973 19.672 -4.32 1 21.08 73 ALA A CA 1
ATOM 603 C C . ALA A 1 73 ? 4.293 20.844 -3.4 1 21.08 73 ALA A C 1
ATOM 605 O O . ALA A 1 73 ? 4.781 21.875 -3.852 1 21.08 73 ALA A O 1
ATOM 606 N N . THR A 1 74 ? 3.348 21.375 -2.594 1 18.73 74 THR A N 1
ATOM 607 C CA . THR A 1 74 ? 3.867 22.312 -1.599 1 18.73 74 THR A CA 1
ATOM 608 C C . THR A 1 74 ? 5.223 21.844 -1.072 1 18.73 74 THR A C 1
ATOM 610 O O . THR A 1 74 ? 5.305 20.828 -0.378 1 18.73 74 THR A O 1
ATOM 613 N N . GLU A 1 75 ? 6.145 21.906 -1.923 1 19.7 75 GLU A N 1
ATOM 614 C CA . GLU A 1 75 ? 7.566 21.938 -1.597 1 19.7 75 GLU A CA 1
ATOM 615 C C . GLU A 1 75 ? 7.859 22.953 -0.504 1 19.7 75 GLU A C 1
ATOM 617 O O . GLU A 1 75 ? 7.688 24.156 -0.711 1 19.7 75 GLU A O 1
ATOM 622 N N . THR A 1 76 ? 7.27 22.828 0.66 1 18.67 76 THR A N 1
ATOM 623 C CA . THR A 1 76 ? 7.754 23.703 1.722 1 18.67 76 THR A CA 1
ATOM 624 C C . THR A 1 76 ? 9.266 23.906 1.614 1 18.67 76 THR A C 1
ATOM 626 O O . THR A 1 76 ? 10.016 22.938 1.479 1 18.67 76 THR A O 1
ATOM 629 N N . ASP A 1 77 ? 9.578 25.109 1.217 1 18.09 77 ASP A N 1
ATOM 630 C CA . ASP A 1 77 ? 10.867 25.781 1.053 1 18.09 77 ASP A CA 1
ATOM 631 C C . ASP A 1 77 ? 11.758 25.578 2.273 1 18.09 77 ASP A C 1
ATOM 633 O O . ASP A 1 77 ? 11.266 25.266 3.361 1 18.09 77 ASP A O 1
ATOM 637 N N . ALA A 1 78 ? 13.062 25.766 1.904 1 18.67 78 ALA A N 1
ATOM 638 C CA . ALA A 1 78 ? 14.43 25.688 2.414 1 18.67 78 ALA A CA 1
ATOM 639 C C . ALA A 1 78 ? 14.648 26.703 3.543 1 18.67 78 ALA A C 1
ATOM 641 O O . ALA A 1 78 ? 14.594 27.906 3.326 1 18.67 78 ALA A O 1
ATOM 642 N N . VAL A 1 79 ? 14.023 26.578 4.719 1 18.08 79 VAL A N 1
ATOM 643 C CA . VAL A 1 79 ? 14.469 27.484 5.777 1 18.08 79 VAL A CA 1
ATOM 644 C C . VAL A 1 79 ? 15.992 27.531 5.801 1 18.08 79 VAL A C 1
ATOM 646 O O . VAL A 1 79 ? 16.656 26.5 5.773 1 18.08 79 VAL A O 1
ATOM 649 N N . GLU A 1 80 ? 16.406 28.594 5.324 1 18.91 80 GLU A N 1
ATOM 650 C CA . GLU A 1 80 ? 17.812 29.016 5.328 1 18.91 80 GLU A CA 1
ATOM 651 C C . GLU A 1 80 ? 18.391 29 6.742 1 18.91 80 GLU A C 1
ATOM 653 O O . GLU A 1 80 ? 17.984 29.781 7.598 1 18.91 80 GLU A O 1
ATOM 658 N N . SER A 1 81 ? 18.359 27.891 7.344 1 19.61 81 SER A N 1
ATOM 659 C CA . SER A 1 81 ? 19 27.969 8.656 1 19.61 81 SER A CA 1
ATOM 660 C C . SER A 1 81 ? 20.375 28.625 8.555 1 19.61 81 SER A C 1
ATOM 662 O O . SER A 1 81 ? 21.109 28.391 7.594 1 19.61 81 SER A O 1
ATOM 664 N N . GLU A 1 82 ? 20.406 29.859 9 1 19.55 82 GLU A N 1
ATOM 665 C CA . GLU A 1 82 ? 21.656 30.594 9.227 1 19.55 82 GLU A CA 1
ATOM 666 C C . GLU A 1 82 ? 22.641 29.766 10.031 1 19.55 82 GLU A C 1
ATOM 668 O O . GLU A 1 82 ? 22.312 29.25 11.109 1 19.55 82 GLU A O 1
ATOM 673 N N . GLU A 1 83 ? 23.453 29.062 9.352 1 21.89 83 GLU A N 1
ATOM 674 C CA . GLU A 1 83 ? 24.578 28.266 9.836 1 21.89 83 GLU A CA 1
ATOM 675 C C . GLU A 1 83 ? 25.453 29.078 10.773 1 21.89 83 GLU A C 1
ATOM 677 O O . GLU A 1 83 ? 26.047 30.078 10.367 1 21.89 83 GLU A O 1
ATOM 682 N N . GLU A 1 84 ? 24.984 29.359 11.984 1 19.62 84 GLU A N 1
ATOM 683 C CA . GLU A 1 84 ? 26.031 29.953 12.797 1 19.62 84 GLU A CA 1
ATOM 684 C C . GLU A 1 84 ? 27.25 29.031 12.906 1 19.62 84 GLU A C 1
ATOM 686 O O . GLU A 1 84 ? 27.109 27.859 13.266 1 19.62 84 GLU A O 1
ATOM 691 N N . THR A 1 85 ? 28.234 29.297 12.188 1 21.14 85 THR A N 1
ATOM 692 C CA . THR A 1 85 ? 29.547 28.703 12.023 1 21.14 85 THR A CA 1
ATOM 693 C C . THR A 1 85 ? 30.297 28.625 13.359 1 21.14 85 THR A C 1
ATOM 695 O O . THR A 1 85 ? 30.734 29.656 13.883 1 21.14 85 THR A O 1
ATOM 698 N N . THR A 1 86 ? 29.719 27.984 14.367 1 20.89 86 THR A N 1
ATOM 699 C CA . THR A 1 86 ? 30.672 28.062 15.477 1 20.89 86 THR A CA 1
ATOM 700 C C . THR A 1 86 ? 31.969 27.344 15.109 1 20.89 86 THR A C 1
ATOM 702 O O . THR A 1 86 ? 31.953 26.266 14.516 1 20.89 86 THR A O 1
ATOM 705 N N . GLU A 1 87 ? 33.062 28.016 15.188 1 21.78 87 GLU A N 1
ATOM 706 C CA . GLU A 1 87 ? 34.469 27.719 14.914 1 21.78 87 GLU A CA 1
ATOM 707 C C . GLU A 1 87 ? 34.969 26.594 15.812 1 21.78 87 GLU A C 1
ATOM 709 O O . GLU A 1 87 ? 35.031 26.75 17.031 1 21.78 87 GLU A O 1
ATOM 714 N N . LEU A 1 88 ? 34.375 25.438 15.773 1 25.33 88 LEU A N 1
ATOM 715 C CA . LEU A 1 88 ? 35 24.516 16.734 1 25.33 88 LEU A CA 1
ATOM 716 C C . LEU A 1 88 ? 36.469 24.344 16.453 1 25.33 88 LEU A C 1
ATOM 718 O O . LEU A 1 88 ? 36.938 24.469 15.32 1 25.33 88 LEU A O 1
ATOM 722 N N . PRO A 1 89 ? 37.25 23.906 17.516 1 23.89 89 PRO A N 1
ATOM 723 C CA . PRO A 1 89 ? 38.688 23.875 17.594 1 23.89 89 PRO A CA 1
ATOM 724 C C . PRO A 1 89 ? 39.312 22.75 16.766 1 23.89 89 PRO A C 1
ATOM 726 O O . PRO A 1 89 ? 38.688 21.703 16.594 1 23.89 89 PRO A O 1
ATOM 729 N N . THR A 1 90 ? 40.375 22.969 16.047 1 25.84 90 THR A N 1
ATOM 730 C CA . THR A 1 90 ? 41.219 22.453 14.961 1 25.84 90 THR A CA 1
ATOM 731 C C . THR A 1 90 ? 41.75 21.078 15.305 1 25.84 90 THR A C 1
ATOM 733 O O . THR A 1 90 ? 41.594 20.125 14.539 1 25.84 90 THR A O 1
ATOM 736 N N . LYS A 1 91 ? 43.156 20.875 15.828 1 31.38 91 LYS A N 1
ATOM 737 C CA . LYS A 1 91 ? 44.375 20.609 15.078 1 31.38 91 LYS A CA 1
ATOM 738 C C . LYS A 1 91 ? 44.906 19.219 15.391 1 31.38 91 LYS A C 1
ATOM 740 O O . LYS A 1 91 ? 45.844 19.078 16.188 1 31.38 91 LYS A O 1
ATOM 745 N N . PHE A 1 92 ? 44.281 18.25 15.508 1 31.56 92 PHE A N 1
ATOM 746 C CA . PHE A 1 92 ? 45.281 17.297 15.914 1 31.56 92 PHE A CA 1
ATOM 747 C C . PHE A 1 92 ? 46.219 16.969 14.75 1 31.56 92 PHE A C 1
ATOM 749 O O . PHE A 1 92 ? 45.812 16.297 13.797 1 31.56 92 PHE A O 1
ATOM 756 N N . PRO A 1 93 ? 47.219 17.734 14.344 1 37 93 PRO A N 1
ATOM 757 C CA . PRO A 1 93 ? 48.156 17.484 13.242 1 37 93 PRO A CA 1
ATOM 758 C C . PRO A 1 93 ? 48.938 16.172 13.422 1 37 93 PRO A C 1
ATOM 760 O O . PRO A 1 93 ? 49.688 16.031 14.391 1 37 93 PRO A O 1
ATOM 763 N N . VAL A 1 94 ? 48.469 15.109 13.258 1 42.28 94 VAL A N 1
ATOM 764 C CA . VAL A 1 94 ? 49.531 14.109 13.18 1 42.28 94 VAL A CA 1
ATOM 765 C C . VAL A 1 94 ? 50.531 14.5 12.094 1 42.28 94 VAL A C 1
ATOM 767 O O . VAL A 1 94 ? 50.156 14.695 10.938 1 42.28 94 VAL A O 1
ATOM 770 N N . ASN A 1 95 ? 51.594 15.125 12.406 1 51.16 95 ASN A N 1
ATOM 771 C CA . ASN A 1 95 ? 52.656 15.656 11.578 1 51.16 95 ASN A CA 1
ATOM 772 C C . ASN A 1 95 ? 53.312 14.562 10.742 1 51.16 95 ASN A C 1
ATOM 774 O O . ASN A 1 95 ? 53.938 13.641 11.281 1 51.16 95 ASN A O 1
ATOM 778 N N . TYR A 1 96 ? 52.75 14.273 9.719 1 64.25 96 TYR A N 1
ATOM 779 C CA . TYR A 1 96 ? 53.469 13.375 8.812 1 64.25 96 TYR A CA 1
ATOM 780 C C . TYR A 1 96 ? 54.688 14.07 8.203 1 64.25 96 TYR A C 1
ATOM 782 O O . TYR A 1 96 ? 54.688 15.289 8.016 1 64.25 96 TYR A O 1
ATOM 790 N N . ASP A 1 97 ? 55.719 13.43 8.117 1 75.62 97 ASP A N 1
ATOM 791 C CA . ASP A 1 97 ? 56.969 13.953 7.625 1 75.62 97 ASP A CA 1
ATOM 792 C C . ASP A 1 97 ? 56.844 14.484 6.199 1 75.62 97 ASP A C 1
ATOM 794 O O . ASP A 1 97 ? 55.906 14.117 5.484 1 75.62 97 ASP A O 1
ATOM 798 N N . SER A 1 98 ? 57.562 15.531 5.812 1 78.38 98 SER A N 1
ATOM 799 C CA . SER A 1 98 ? 57.594 16.219 4.527 1 78.38 98 SER A CA 1
ATOM 800 C C . SER A 1 98 ? 57.812 15.234 3.379 1 78.38 98 SER A C 1
ATOM 802 O O . SER A 1 98 ? 57.219 15.391 2.301 1 78.38 98 SER A O 1
ATOM 804 N N . GLU A 1 99 ? 58.438 14.148 3.68 1 82.69 99 GLU A N 1
ATOM 805 C CA . GLU A 1 99 ? 58.719 13.156 2.643 1 82.69 99 GLU A CA 1
ATOM 806 C C . GLU A 1 99 ? 57.438 12.367 2.299 1 82.69 99 GLU A C 1
ATOM 808 O O . GLU A 1 99 ? 57.156 12.133 1.124 1 82.69 99 GLU A O 1
ATOM 813 N N . SER A 1 100 ? 56.781 11.984 3.293 1 87.25 100 SER A N 1
ATOM 814 C CA . SER A 1 100 ? 55.531 11.234 3.09 1 87.25 100 SER A CA 1
ATOM 815 C C . SER A 1 100 ? 54.5 12.047 2.322 1 87.25 100 SER A C 1
ATOM 817 O O . SER A 1 100 ? 53.812 11.523 1.459 1 87.25 100 SER A O 1
ATOM 819 N N . LYS A 1 101 ? 54.5 13.312 2.547 1 89.06 101 LYS A N 1
ATOM 820 C CA . LYS A 1 101 ? 53.594 14.219 1.86 1 89.06 101 LYS A CA 1
ATOM 821 C C . LYS A 1 101 ? 53.906 14.32 0.376 1 89.06 101 LYS A C 1
ATOM 823 O O . LYS A 1 101 ? 53.031 14.344 -0.469 1 89.06 101 LYS A O 1
ATOM 828 N N . ALA A 1 102 ? 55.188 14.359 0.119 1 88.81 102 ALA A N 1
ATOM 829 C CA . ALA A 1 102 ? 55.625 14.461 -1.268 1 88.81 102 ALA A CA 1
ATOM 830 C C . ALA A 1 102 ? 55.312 13.188 -2.043 1 88.81 102 ALA A C 1
ATOM 832 O O . ALA A 1 102 ? 54.906 13.242 -3.209 1 88.81 102 ALA A O 1
ATOM 833 N N . ILE A 1 103 ? 55.438 12.109 -1.394 1 90.5 103 ILE A N 1
ATOM 834 C CA . ILE A 1 103 ? 55.156 10.82 -2.021 1 90.5 103 ILE A CA 1
ATOM 835 C C . ILE A 1 103 ? 53.688 10.703 -2.328 1 90.5 103 ILE A C 1
ATOM 837 O O . ILE A 1 103 ? 53.281 10.25 -3.408 1 90.5 103 ILE A O 1
ATOM 841 N N . LEU A 1 104 ? 52.906 11.086 -1.426 1 92.38 104 LEU A N 1
ATOM 842 C CA . LEU A 1 104 ? 51.469 11.008 -1.605 1 92.38 104 LEU A CA 1
ATOM 843 C C . LEU A 1 104 ? 51 11.93 -2.738 1 92.38 104 LEU A C 1
ATOM 845 O O . LEU A 1 104 ? 50.156 11.555 -3.533 1 92.38 104 LEU A O 1
ATOM 849 N N . TYR A 1 105 ? 51.594 13.078 -2.758 1 91.25 105 TYR A N 1
ATOM 850 C CA . TYR A 1 105 ? 51.25 14.023 -3.811 1 91.25 105 TYR A CA 1
ATOM 851 C C . TYR A 1 105 ? 51.594 13.469 -5.184 1 91.25 105 TYR A C 1
ATOM 853 O O . TYR A 1 105 ? 50.812 13.531 -6.117 1 91.25 105 TYR A O 1
ATOM 861 N N . LYS A 1 106 ? 52.781 12.922 -5.309 1 91.06 106 LYS A N 1
ATOM 862 C CA . LYS A 1 106 ? 53.219 12.328 -6.574 1 91.06 106 LYS A CA 1
ATOM 863 C C . LYS A 1 106 ? 52.344 11.133 -6.949 1 91.06 106 LYS A C 1
ATOM 865 O O . LYS A 1 106 ? 52 10.969 -8.117 1 91.06 106 LYS A O 1
ATOM 870 N N . ALA A 1 107 ? 52.094 10.32 -5.992 1 93.75 107 ALA A N 1
ATOM 871 C CA . ALA A 1 107 ? 51.25 9.156 -6.211 1 93.75 107 ALA A CA 1
ATOM 872 C C . ALA A 1 107 ? 49.875 9.57 -6.688 1 93.75 107 ALA A C 1
ATOM 874 O O . ALA A 1 107 ? 49.25 8.906 -7.539 1 93.75 107 ALA A O 1
ATOM 875 N N . ALA A 1 108 ? 49.312 10.664 -6.09 1 94.06 108 ALA A N 1
ATOM 876 C CA . ALA A 1 108 ? 48 11.156 -6.457 1 94.06 108 ALA A CA 1
ATOM 877 C C . ALA A 1 108 ? 47.938 11.57 -7.926 1 94.06 108 ALA A C 1
ATOM 879 O O . ALA A 1 108 ? 46.938 11.344 -8.609 1 94.06 108 ALA A O 1
ATOM 880 N N . PHE A 1 109 ? 49 12.117 -8.375 1 92 109 PHE A N 1
ATOM 881 C CA . PHE A 1 109 ? 49.062 12.539 -9.773 1 92 109 PHE A CA 1
ATOM 882 C C . PHE A 1 109 ? 49.125 11.328 -10.695 1 92 109 PHE A C 1
ATOM 884 O O . PHE A 1 109 ? 48.531 11.32 -11.773 1 92 109 PHE A O 1
ATOM 891 N N . ILE A 1 110 ? 49.844 10.344 -10.258 1 92.44 110 ILE A N 1
ATOM 892 C CA . ILE A 1 110 ? 49.906 9.102 -11.016 1 92.44 110 ILE A CA 1
ATOM 893 C C . ILE A 1 110 ? 48.5 8.477 -11.094 1 92.44 110 ILE A C 1
ATOM 895 O O . ILE A 1 110 ? 48.062 8.055 -12.164 1 92.44 110 ILE A O 1
ATOM 899 N N . LEU A 1 111 ? 47.875 8.445 -9.992 1 94.38 111 LEU A N 1
ATOM 900 C CA . LEU A 1 111 ? 46.531 7.871 -9.938 1 94.38 111 LEU A CA 1
ATOM 901 C C . LEU A 1 111 ? 45.562 8.68 -10.781 1 94.38 111 LEU A C 1
ATOM 903 O O . LEU A 1 111 ? 44.625 8.117 -11.391 1 94.38 111 LEU A O 1
ATOM 907 N N . SER A 1 112 ? 45.656 10 -10.719 1 94.38 112 SER A N 1
ATOM 908 C CA . SER A 1 112 ? 44.812 10.859 -11.539 1 94.38 112 SER A CA 1
ATOM 909 C C . SER A 1 112 ? 44.906 10.5 -13.016 1 94.38 112 SER A C 1
ATOM 911 O O . SER A 1 112 ? 43.906 10.477 -13.727 1 94.38 112 SER A O 1
ATOM 913 N N . ASN A 1 113 ? 46.094 10.195 -13.406 1 91.94 113 ASN A N 1
ATOM 914 C CA . ASN A 1 113 ? 46.344 9.773 -14.789 1 91.94 113 ASN A CA 1
ATOM 915 C C . ASN A 1 113 ? 45.719 8.406 -15.062 1 91.94 113 ASN A C 1
ATOM 917 O O . ASN A 1 113 ? 45.156 8.172 -16.125 1 91.94 113 ASN A O 1
ATOM 921 N N . ILE A 1 114 ? 45.844 7.574 -14.141 1 93.19 114 ILE A N 1
ATOM 922 C CA . ILE A 1 114 ? 45.281 6.234 -14.266 1 93.19 114 ILE A CA 1
ATOM 923 C C . ILE A 1 114 ? 43.781 6.324 -14.375 1 93.19 114 ILE A C 1
ATOM 925 O O . ILE A 1 114 ? 43.156 5.648 -15.203 1 93.19 114 ILE A O 1
ATOM 929 N N . LEU A 1 115 ? 43.156 7.113 -13.578 1 94.44 115 LEU A N 1
ATOM 930 C CA . LEU A 1 115 ? 41.719 7.281 -13.555 1 94.44 115 LEU A CA 1
ATOM 931 C C . LEU A 1 115 ? 41.219 7.91 -14.859 1 94.44 115 LEU A C 1
ATOM 933 O O . LEU A 1 115 ? 40.188 7.5 -15.406 1 94.44 115 LEU A O 1
ATOM 937 N N . ARG A 1 116 ? 41.906 8.852 -15.328 1 91.5 116 ARG A N 1
ATOM 938 C CA . ARG A 1 116 ? 41.531 9.539 -16.562 1 91.5 116 ARG A CA 1
ATOM 939 C C . ARG A 1 116 ? 41.594 8.586 -17.75 1 91.5 116 ARG A C 1
ATOM 941 O O . ARG A 1 116 ? 40.781 8.68 -18.672 1 91.5 116 ARG A O 1
ATOM 948 N N . ASN A 1 117 ? 42.531 7.68 -17.672 1 89.69 117 ASN A N 1
ATOM 949 C CA . ASN A 1 117 ? 42.719 6.781 -18.812 1 89.69 117 ASN A CA 1
ATOM 950 C C . ASN A 1 117 ? 41.969 5.465 -18.625 1 89.69 117 ASN A C 1
ATOM 952 O O . ASN A 1 117 ? 42.156 4.527 -19.406 1 89.69 117 ASN A O 1
ATOM 956 N N . SER A 1 118 ? 41.219 5.359 -17.594 1 91.19 118 SER A N 1
ATOM 957 C CA . SER A 1 118 ? 40.438 4.141 -17.391 1 91.19 118 SER A CA 1
ATOM 958 C C . SER A 1 118 ? 39.469 3.902 -18.531 1 91.19 118 SER A C 1
ATOM 960 O O . SER A 1 118 ? 38.844 4.844 -19.031 1 91.19 118 SER A O 1
ATOM 962 N N . PRO A 1 119 ? 39.281 2.711 -18.922 1 89.19 119 PRO A N 1
ATOM 963 C CA . PRO A 1 119 ? 38.344 2.402 -20.016 1 89.19 119 PRO A CA 1
ATOM 964 C C . PRO A 1 119 ? 36.875 2.627 -19.641 1 89.19 119 PRO A C 1
ATOM 966 O O . PRO A 1 119 ? 36.531 2.615 -18.453 1 89.19 119 PRO A O 1
ATOM 969 N N . VAL A 1 120 ? 36.156 2.885 -20.641 1 87.94 120 VAL A N 1
ATOM 970 C CA . VAL A 1 120 ? 34.719 3.014 -20.438 1 87.94 120 VAL A CA 1
ATOM 971 C C . VAL A 1 120 ? 34.062 1.64 -20.531 1 87.94 120 VAL A C 1
ATOM 973 O O . VAL A 1 120 ? 34.656 0.679 -21 1 87.94 120 VAL A O 1
ATOM 976 N N . LEU A 1 121 ? 32.906 1.574 -19.938 1 86.88 121 LEU A N 1
ATOM 977 C CA . LEU A 1 121 ? 32.156 0.325 -20 1 86.88 121 LEU A CA 1
ATOM 978 C C . LEU A 1 121 ? 31.969 -0.113 -21.453 1 86.88 121 LEU A C 1
ATOM 980 O O . LEU A 1 121 ? 31.422 0.637 -22.266 1 86.88 121 LEU A O 1
ATOM 984 N N . GLN A 1 122 ? 32.469 -1.247 -21.812 1 80.12 122 GLN A N 1
ATOM 985 C CA . GLN A 1 122 ? 32.375 -1.756 -23.172 1 80.12 122 GLN A CA 1
ATOM 986 C C . GLN A 1 122 ? 31.109 -2.557 -23.391 1 80.12 122 GLN A C 1
ATOM 988 O O . GLN A 1 122 ? 31.109 -3.787 -23.297 1 80.12 122 GLN A O 1
ATOM 993 N N . CYS A 1 123 ? 30.109 -1.896 -23.641 1 80.56 123 CYS A N 1
ATOM 994 C CA . CYS A 1 123 ? 28.859 -2.578 -23.938 1 80.56 123 CYS A CA 1
ATOM 995 C C . CYS A 1 123 ? 27.984 -1.737 -24.859 1 80.56 123 CYS A C 1
ATOM 997 O O . CYS A 1 123 ? 28.266 -0.562 -25.094 1 80.56 123 CYS A O 1
ATOM 999 N N . LYS A 1 124 ? 27.078 -2.424 -25.469 1 79.5 124 LYS A N 1
ATOM 1000 C CA . LYS A 1 124 ? 26.094 -1.721 -26.281 1 79.5 124 LYS A CA 1
ATOM 1001 C C . LYS A 1 124 ? 25.094 -0.971 -25.406 1 79.5 124 LYS A C 1
ATOM 1003 O O . LYS A 1 124 ? 24.688 -1.468 -24.344 1 79.5 124 LYS A O 1
ATOM 1008 N N . TRP A 1 125 ? 24.891 0.208 -25.703 1 84.56 125 TRP A N 1
ATOM 1009 C CA . TRP A 1 125 ? 23.875 0.975 -24.984 1 84.56 125 TRP A CA 1
ATOM 1010 C C . TRP A 1 125 ? 22.484 0.645 -25.5 1 84.56 125 TRP A C 1
ATOM 1012 O O . TRP A 1 125 ? 22.25 0.611 -26.703 1 84.56 125 TRP A O 1
ATOM 1022 N N . PRO A 1 126 ? 21.5 0.395 -24.594 1 88.62 126 PRO A N 1
ATOM 1023 C CA . PRO A 1 126 ? 21.609 0.433 -23.141 1 88.62 126 PRO A CA 1
ATOM 1024 C C . PRO A 1 126 ? 22.094 -0.891 -22.547 1 88.62 126 PRO A C 1
ATOM 1026 O O . PRO A 1 126 ? 21.734 -1.96 -23.047 1 88.62 126 PRO A O 1
ATOM 1029 N N . PRO A 1 127 ? 22.891 -0.735 -21.469 1 89.75 127 PRO A N 1
ATOM 1030 C CA . PRO A 1 127 ? 23.375 -1.974 -20.844 1 89.75 127 PRO A CA 1
ATOM 1031 C C . PRO A 1 127 ? 22.25 -2.797 -20.234 1 89.75 127 PRO A C 1
ATOM 1033 O O . PRO A 1 127 ? 21.25 -2.238 -19.766 1 89.75 127 PRO A O 1
ATOM 1036 N N . THR A 1 128 ? 22.406 -4.074 -20.297 1 87.75 128 THR A N 1
ATOM 1037 C CA . THR A 1 128 ? 21.453 -5.004 -19.703 1 87.75 128 THR A CA 1
ATOM 1038 C C . THR A 1 128 ? 22.109 -5.793 -18.562 1 87.75 128 THR A C 1
ATOM 1040 O O . THR A 1 128 ? 23.266 -5.555 -18.234 1 87.75 128 THR A O 1
ATOM 1043 N N . ALA A 1 129 ? 21.391 -6.707 -17.984 1 87.38 129 ALA A N 1
ATOM 1044 C CA . ALA A 1 129 ? 21.859 -7.465 -16.828 1 87.38 129 ALA A CA 1
ATOM 1045 C C . ALA A 1 129 ? 23.141 -8.219 -17.172 1 87.38 129 ALA A C 1
ATOM 1047 O O . ALA A 1 129 ? 24.016 -8.391 -16.312 1 87.38 129 ALA A O 1
ATOM 1048 N N . GLU A 1 130 ? 23.281 -8.625 -18.406 1 82.5 130 GLU A N 1
ATOM 1049 C CA . GLU A 1 130 ? 24.438 -9.398 -18.859 1 82.5 130 GLU A CA 1
ATOM 1050 C C . GLU A 1 130 ? 25.703 -8.555 -18.844 1 82.5 130 GLU A C 1
ATOM 1052 O O . GLU A 1 130 ? 26.812 -9.094 -18.734 1 82.5 130 GLU A O 1
ATOM 1057 N N . ASP A 1 131 ? 25.516 -7.285 -18.875 1 89.69 131 ASP A N 1
ATOM 1058 C CA . ASP A 1 131 ? 26.656 -6.379 -18.906 1 89.69 131 ASP A CA 1
ATOM 1059 C C . ASP A 1 131 ? 27.141 -6.078 -17.5 1 89.69 131 ASP A C 1
ATOM 1061 O O . ASP A 1 131 ? 28.25 -5.559 -17.312 1 89.69 131 ASP A O 1
ATOM 1065 N N . PHE A 1 132 ? 26.391 -6.406 -16.547 1 92.25 132 PHE A N 1
ATOM 1066 C CA . PHE A 1 132 ? 26.734 -6.102 -15.164 1 92.25 132 PHE A CA 1
ATOM 1067 C C . PHE A 1 132 ? 27.266 -7.34 -14.453 1 92.25 132 PHE A C 1
ATOM 1069 O O . PHE A 1 132 ? 26.547 -7.977 -13.68 1 92.25 132 PHE A O 1
ATOM 1076 N N . ASN A 1 133 ? 28.438 -7.613 -14.688 1 89.12 133 ASN A N 1
ATOM 1077 C CA . ASN A 1 133 ? 29.125 -8.758 -14.078 1 89.12 133 ASN A CA 1
ATOM 1078 C C . ASN A 1 133 ? 30.547 -8.406 -13.664 1 89.12 133 ASN A C 1
ATOM 1080 O O . ASN A 1 133 ? 31.047 -7.324 -13.977 1 89.12 133 ASN A O 1
ATOM 1084 N N . GLU A 1 134 ? 31.172 -9.25 -12.938 1 90.19 134 GLU A N 1
ATOM 1085 C CA . GLU A 1 134 ? 32.5 -9.016 -12.398 1 90.19 134 GLU A CA 1
ATOM 1086 C C . GLU A 1 134 ? 33.531 -8.906 -13.516 1 90.19 134 GLU A C 1
ATOM 1088 O O . GLU A 1 134 ? 34.5 -8.133 -13.414 1 90.19 134 GLU A O 1
ATOM 1093 N N . ALA A 1 135 ? 33.344 -9.641 -14.547 1 88.75 135 ALA A N 1
ATOM 1094 C CA . ALA A 1 135 ? 34.281 -9.641 -15.664 1 88.75 135 ALA A CA 1
ATOM 1095 C C . ALA A 1 135 ? 34.344 -8.266 -16.328 1 88.75 135 ALA A C 1
ATOM 1097 O O . ALA A 1 135 ? 35.438 -7.77 -16.641 1 88.75 135 ALA A O 1
ATOM 1098 N N . ASN A 1 136 ? 33.25 -7.664 -16.531 1 91 136 ASN A N 1
ATOM 1099 C CA . ASN A 1 136 ? 33.188 -6.348 -17.156 1 91 136 ASN A CA 1
ATOM 1100 C C . ASN A 1 136 ? 33.719 -5.266 -16.219 1 91 136 ASN A C 1
ATOM 1102 O O . ASN A 1 136 ? 34.312 -4.281 -16.672 1 91 136 ASN A O 1
ATOM 1106 N N . ILE A 1 137 ? 33.531 -5.48 -14.93 1 94.12 137 ILE A N 1
ATOM 1107 C CA . ILE A 1 137 ? 34.094 -4.543 -13.953 1 94.12 137 ILE A CA 1
ATOM 1108 C C . ILE A 1 137 ? 35.594 -4.617 -13.961 1 94.12 137 ILE A C 1
ATOM 1110 O O . ILE A 1 137 ? 36.281 -3.59 -13.914 1 94.12 137 ILE A O 1
ATOM 1114 N N . GLU A 1 138 ? 36.125 -5.793 -14.125 1 91.88 138 GLU A N 1
ATOM 1115 C CA . GLU A 1 138 ? 37.562 -6.004 -14.141 1 91.88 138 GLU A CA 1
ATOM 1116 C C . GLU A 1 138 ? 38.188 -5.363 -15.367 1 91.88 138 GLU A C 1
ATOM 1118 O O . GLU A 1 138 ? 39.344 -4.891 -15.305 1 91.88 138 GLU A O 1
ATOM 1123 N N . LYS A 1 139 ? 37.469 -5.336 -16.391 1 90.88 139 LYS A N 1
ATOM 1124 C CA . LYS A 1 139 ? 37.969 -4.719 -17.609 1 90.88 139 LYS A CA 1
ATOM 1125 C C . LYS A 1 139 ? 38 -3.199 -17.484 1 90.88 139 LYS A C 1
ATOM 1127 O O . LYS A 1 139 ? 38.844 -2.539 -18.125 1 90.88 139 LYS A O 1
ATOM 1132 N N . MET A 1 140 ? 37.219 -2.701 -16.688 1 92.56 140 MET A N 1
ATOM 1133 C CA . MET A 1 140 ? 37.094 -1.252 -16.578 1 92.56 140 MET A CA 1
ATOM 1134 C C . MET A 1 140 ? 38.031 -0.689 -15.531 1 92.56 140 MET A C 1
ATOM 1136 O O . MET A 1 140 ? 38.469 0.46 -15.633 1 92.56 140 MET A O 1
ATOM 1140 N N . ILE A 1 141 ? 38.344 -1.462 -14.516 1 94.75 141 ILE A N 1
ATOM 1141 C CA . ILE A 1 141 ? 39.156 -0.993 -13.406 1 94.75 141 ILE A CA 1
ATOM 1142 C C . ILE A 1 141 ? 40.625 -1.302 -13.695 1 94.75 141 ILE A C 1
ATOM 1144 O O . ILE A 1 141 ? 41.031 -2.467 -13.82 1 94.75 141 ILE A O 1
ATOM 1148 N N . PRO A 1 142 ? 41.438 -0.249 -13.766 1 93.06 142 PRO A N 1
ATOM 1149 C CA . PRO A 1 142 ? 42.844 -0.505 -13.93 1 93.06 142 PRO A CA 1
ATOM 1150 C C . PRO A 1 142 ? 43.438 -1.333 -12.789 1 93.06 142 PRO A C 1
ATOM 1152 O O . PRO A 1 142 ? 43.125 -1.102 -11.625 1 93.06 142 PRO A O 1
ATOM 1155 N N . THR A 1 143 ? 44.281 -2.229 -13.102 1 92.19 143 THR A N 1
ATOM 1156 C CA . THR A 1 143 ? 44.875 -3.156 -12.141 1 92.19 143 THR A CA 1
ATOM 1157 C C . THR A 1 143 ? 45.594 -2.4 -11.039 1 92.19 143 THR A C 1
ATOM 1159 O O . THR A 1 143 ? 45.469 -2.738 -9.859 1 92.19 143 THR A O 1
ATOM 1162 N N . LEU A 1 144 ? 46.312 -1.351 -11.461 1 92 144 LEU A N 1
ATOM 1163 C CA . LEU A 1 144 ? 47.125 -0.6 -10.492 1 92 144 LEU A CA 1
ATOM 1164 C C . LEU A 1 144 ? 46.219 0.143 -9.508 1 92 144 LEU A C 1
ATOM 1166 O O . LEU A 1 144 ? 46.594 0.312 -8.344 1 92 144 LEU A O 1
ATOM 1170 N N . LEU A 1 145 ? 45.125 0.624 -10.016 1 94.19 145 LEU A N 1
ATOM 1171 C CA . LEU A 1 145 ? 44.188 1.294 -9.125 1 94.19 145 LEU A CA 1
ATOM 1172 C C . LEU A 1 145 ? 43.656 0.33 -8.07 1 94.19 145 LEU A C 1
ATOM 1174 O O . LEU A 1 145 ? 43.625 0.657 -6.879 1 94.19 145 LEU A O 1
ATOM 1178 N N . PHE A 1 146 ? 43.25 -0.838 -8.523 1 95 146 PHE A N 1
ATOM 1179 C CA . PHE A 1 146 ? 42.719 -1.844 -7.602 1 95 146 PHE A CA 1
ATOM 1180 C C . PHE A 1 146 ? 43.781 -2.256 -6.594 1 95 146 PHE A C 1
ATOM 1182 O O . PHE A 1 146 ? 43.5 -2.342 -5.395 1 95 146 PHE A O 1
ATOM 1189 N N . ASN A 1 147 ? 44.969 -2.539 -7.109 1 94.06 147 ASN A N 1
ATOM 1190 C CA . ASN A 1 147 ? 46.062 -2.961 -6.227 1 94.06 147 ASN A CA 1
ATOM 1191 C C . ASN A 1 147 ? 46.406 -1.88 -5.207 1 94.06 147 ASN A C 1
ATOM 1193 O O . ASN A 1 147 ? 46.656 -2.18 -4.035 1 94.06 147 ASN A O 1
ATOM 1197 N N . PHE A 1 148 ? 46.438 -0.673 -5.652 1 94.56 148 PHE A N 1
ATOM 1198 C CA . PHE A 1 148 ? 46.719 0.451 -4.758 1 94.56 148 PHE A CA 1
ATOM 1199 C C . PHE A 1 148 ? 45.688 0.493 -3.627 1 94.56 148 PHE A C 1
ATOM 1201 O O . PHE A 1 148 ? 46.062 0.671 -2.463 1 94.56 148 PHE A O 1
ATOM 1208 N N . LEU A 1 149 ? 44.406 0.384 -4.012 1 95.62 149 LEU A N 1
ATOM 1209 C CA . LEU A 1 149 ? 43.344 0.404 -3.008 1 95.62 149 LEU A CA 1
ATOM 1210 C C . LEU A 1 149 ? 43.5 -0.775 -2.051 1 95.62 149 LEU A C 1
ATOM 1212 O O . LEU A 1 149 ? 43.281 -0.625 -0.842 1 95.62 149 LEU A O 1
ATOM 1216 N N . ALA A 1 150 ? 43.781 -1.907 -2.604 1 95.12 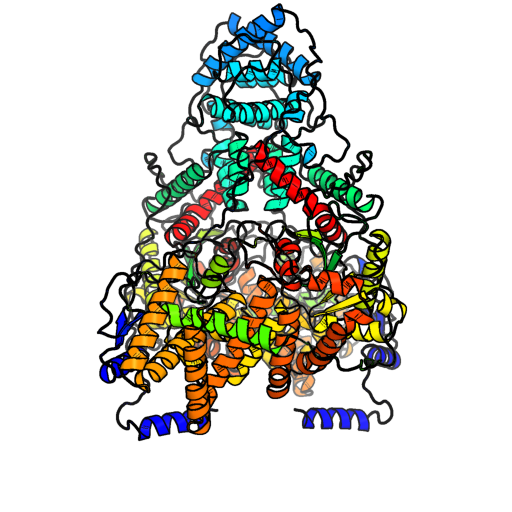150 ALA A N 1
ATOM 1217 C CA . ALA A 1 150 ? 43.969 -3.107 -1.789 1 95.12 150 ALA A CA 1
ATOM 1218 C C . ALA A 1 150 ? 45.094 -2.934 -0.791 1 95.12 150 ALA A C 1
ATOM 1220 O O . ALA A 1 150 ? 45 -3.34 0.369 1 95.12 150 ALA A O 1
ATOM 1221 N N . TRP A 1 151 ? 46.25 -2.309 -1.308 1 94.12 151 TRP A N 1
ATOM 1222 C CA . TRP A 1 151 ? 47.375 -2.029 -0.431 1 94.12 151 TRP A CA 1
ATOM 1223 C C . TRP A 1 151 ? 47 -1.005 0.635 1 94.12 151 TRP A C 1
ATOM 1225 O O . TRP A 1 151 ? 47.406 -1.139 1.797 1 94.12 151 TRP A O 1
ATOM 1235 N N . SER A 1 152 ? 46.25 -0.014 0.227 1 94.62 152 SER A N 1
ATOM 1236 C CA . SER A 1 152 ? 45.906 1.093 1.111 1 94.62 152 SER A CA 1
ATOM 1237 C C . SER A 1 152 ? 45.031 0.622 2.266 1 94.62 152 SER A C 1
ATOM 1239 O O . SER A 1 152 ? 45.125 1.139 3.381 1 94.62 152 SER A O 1
ATOM 1241 N N . VAL A 1 153 ? 44.125 -0.365 1.995 1 93.81 153 VAL A N 1
ATOM 1242 C CA . VAL A 1 153 ? 43.219 -0.833 3.033 1 93.81 153 VAL A CA 1
ATOM 1243 C C . VAL A 1 153 ? 43.875 -1.934 3.854 1 93.81 153 VAL A C 1
ATOM 1245 O O . VAL A 1 153 ? 43.344 -2.395 4.855 1 93.81 153 VAL A O 1
ATOM 1248 N N . GLY A 1 154 ? 45 -2.379 3.516 1 88.56 154 GLY A N 1
ATOM 1249 C CA . GLY A 1 154 ? 45.812 -3.318 4.289 1 88.56 154 GLY A CA 1
ATOM 1250 C C . GLY A 1 154 ? 45.438 -4.766 4.047 1 88.56 154 GLY A C 1
ATOM 1251 O O . GLY A 1 154 ? 45.594 -5.613 4.922 1 88.56 154 GLY A O 1
ATOM 1252 N N . GLU A 1 155 ? 44.844 -5 2.953 1 86.19 155 GLU A N 1
ATOM 1253 C CA . GLU A 1 155 ? 44.406 -6.359 2.666 1 86.19 155 GLU A CA 1
ATOM 1254 C C . GLU A 1 155 ? 45.594 -7.262 2.318 1 86.19 155 GLU A C 1
ATOM 1256 O O . GLU A 1 155 ? 45.594 -8.445 2.656 1 86.19 155 GLU A O 1
ATOM 1261 N N . THR A 1 156 ? 46.5 -6.668 1.558 1 85.69 156 THR A N 1
ATOM 1262 C CA . THR A 1 156 ? 47.656 -7.445 1.139 1 85.69 156 THR A CA 1
ATOM 1263 C C . THR A 1 156 ? 48.906 -6.551 1.021 1 85.69 156 THR A C 1
ATOM 1265 O O . THR A 1 156 ? 48.781 -5.348 0.792 1 85.69 156 THR A O 1
ATOM 1268 N N . ASP A 1 157 ? 50.062 -7.184 1.212 1 82.5 157 ASP A N 1
ATOM 1269 C CA . ASP A 1 157 ? 51.344 -6.477 1.042 1 82.5 157 ASP A CA 1
ATOM 1270 C C . ASP A 1 157 ? 52.125 -7.012 -0.164 1 82.5 157 ASP A C 1
ATOM 1272 O O . ASP A 1 157 ? 53.281 -6.664 -0.369 1 82.5 157 ASP A O 1
ATOM 1276 N N . GLU A 1 158 ? 51.375 -7.809 -0.9 1 84.12 158 GLU A N 1
ATOM 1277 C CA . GLU A 1 158 ? 52.031 -8.391 -2.068 1 84.12 158 GLU A CA 1
ATOM 1278 C C . GLU A 1 158 ? 52.281 -7.344 -3.152 1 84.12 158 GLU A C 1
ATOM 1280 O O . GLU A 1 158 ? 51.375 -6.59 -3.504 1 84.12 158 GLU A O 1
ATOM 1285 N N . LEU A 1 159 ? 53.5 -7.242 -3.588 1 83 159 LEU A N 1
ATOM 1286 C CA . LEU A 1 159 ? 53.812 -6.281 -4.637 1 83 159 LEU A CA 1
ATOM 1287 C C . LEU A 1 159 ? 53.594 -6.887 -6.016 1 83 159 LEU A C 1
ATOM 1289 O O . LEU A 1 159 ? 54.5 -7.426 -6.621 1 83 159 LEU A O 1
ATOM 1293 N N . VAL A 1 160 ? 52.344 -6.98 -6.434 1 79.56 160 VAL A N 1
ATOM 1294 C CA . VAL A 1 160 ? 51.969 -7.434 -7.766 1 79.56 160 VAL A CA 1
ATOM 1295 C C . VAL A 1 160 ? 51.375 -6.266 -8.562 1 79.56 160 VAL A C 1
ATOM 1297 O O . VAL A 1 160 ? 50.562 -5.512 -8.055 1 79.56 160 VAL A O 1
ATOM 1300 N N . THR A 1 161 ? 51.938 -6.039 -9.758 1 78.38 161 THR A N 1
ATOM 1301 C CA . THR A 1 161 ? 51.531 -4.844 -10.484 1 78.38 161 THR A CA 1
ATOM 1302 C C . THR A 1 161 ? 50.844 -5.223 -11.789 1 78.38 161 THR A C 1
ATOM 1304 O O . THR A 1 161 ? 50.125 -4.406 -12.383 1 78.38 161 THR A O 1
ATOM 1307 N N . ASP A 1 162 ? 50.969 -6.484 -12.227 1 80.31 162 ASP A N 1
ATOM 1308 C CA . ASP A 1 162 ? 50.438 -6.832 -13.555 1 80.31 162 ASP A CA 1
ATOM 1309 C C . ASP A 1 162 ? 49.094 -7.535 -13.461 1 80.31 162 ASP A C 1
ATOM 1311 O O . ASP A 1 162 ? 48.344 -7.602 -14.445 1 80.31 162 ASP A O 1
ATOM 1315 N N . THR A 1 163 ? 48.844 -8.016 -12.258 1 88.25 163 THR A N 1
ATOM 1316 C CA . THR A 1 163 ? 47.562 -8.68 -12.023 1 88.25 163 THR A CA 1
ATOM 1317 C C . THR A 1 163 ? 46.906 -8.148 -10.75 1 88.25 163 THR A C 1
ATOM 1319 O O . THR A 1 163 ? 47.562 -7.461 -9.953 1 88.25 163 THR A O 1
ATOM 1322 N N . PHE A 1 164 ? 45.688 -8.375 -10.641 1 91.38 164 PHE A N 1
ATOM 1323 C CA . PHE A 1 164 ? 45 -8 -9.414 1 91.38 164 PHE A CA 1
ATOM 1324 C C . PHE A 1 164 ? 45.531 -8.789 -8.227 1 91.38 164 PHE A C 1
ATOM 1326 O O . PHE A 1 164 ? 45.812 -9.984 -8.344 1 91.38 164 PHE A O 1
ATOM 1333 N N . VAL A 1 165 ? 45.75 -8.125 -7.273 1 90.94 165 VAL A N 1
ATOM 1334 C CA . VAL A 1 165 ? 46.188 -8.789 -6.059 1 90.94 165 VAL A CA 1
ATOM 1335 C C . VAL A 1 165 ? 45.094 -9.719 -5.535 1 90.94 165 VAL A C 1
ATOM 1337 O O . VAL A 1 165 ? 43.906 -9.484 -5.762 1 90.94 165 VAL A O 1
ATOM 1340 N N . ASN A 1 166 ? 45.5 -10.773 -4.898 1 87.44 166 ASN A N 1
ATOM 1341 C CA . ASN A 1 166 ? 44.562 -11.719 -4.328 1 87.44 166 ASN A CA 1
ATOM 1342 C C . ASN A 1 166 ? 43.906 -11.172 -3.055 1 87.44 166 ASN A C 1
ATOM 1344 O O . ASN A 1 166 ? 44.625 -10.766 -2.127 1 87.44 166 ASN A O 1
ATOM 1348 N N . THR A 1 167 ? 42.688 -11 -3.092 1 89.69 167 THR A N 1
ATOM 1349 C CA . THR A 1 167 ? 41.906 -10.539 -1.945 1 89.69 167 THR A CA 1
ATOM 1350 C C . THR A 1 167 ? 40.719 -11.43 -1.719 1 89.69 167 THR A C 1
ATOM 1352 O O . THR A 1 167 ? 40.375 -12.258 -2.572 1 89.69 167 THR A O 1
ATOM 1355 N N . SER A 1 168 ? 40.156 -11.398 -0.511 1 90.38 168 SER A N 1
ATOM 1356 C CA . SER A 1 168 ? 38.875 -12.086 -0.266 1 90.38 168 SER A CA 1
ATOM 1357 C C . SER A 1 168 ? 37.781 -11.555 -1.171 1 90.38 168 SER A C 1
ATOM 1359 O O . SER A 1 168 ? 37.812 -10.398 -1.598 1 90.38 168 SER A O 1
ATOM 1361 N N . LYS A 1 169 ? 36.812 -12.367 -1.479 1 90.25 169 LYS A N 1
ATOM 1362 C CA . LYS A 1 169 ? 35.719 -11.992 -2.379 1 90.25 169 LYS A CA 1
ATOM 1363 C C . LYS A 1 169 ? 34.969 -10.781 -1.844 1 90.25 169 LYS A C 1
ATOM 1365 O O . LYS A 1 169 ? 34.562 -9.898 -2.611 1 90.25 169 LYS A O 1
ATOM 1370 N N . ASN A 1 170 ? 34.844 -10.789 -0.558 1 91.69 170 ASN A N 1
ATOM 1371 C CA . ASN A 1 170 ? 34.094 -9.703 0.069 1 91.69 170 ASN A CA 1
ATOM 1372 C C . ASN A 1 170 ? 34.812 -8.367 -0.075 1 91.69 170 ASN A C 1
ATOM 1374 O O . ASN A 1 170 ? 34.219 -7.367 -0.453 1 91.69 170 ASN A O 1
ATOM 1378 N N . ILE A 1 171 ? 36.062 -8.352 0.158 1 93.62 171 ILE A N 1
ATOM 1379 C CA . ILE A 1 171 ? 36.844 -7.133 0.076 1 93.62 171 ILE A CA 1
ATOM 1380 C C . ILE A 1 171 ? 37.031 -6.727 -1.386 1 93.62 171 ILE A C 1
ATOM 1382 O O . ILE A 1 171 ? 37.031 -5.535 -1.708 1 93.62 171 ILE A O 1
ATOM 1386 N N . LYS A 1 172 ? 37.156 -7.746 -2.211 1 94.12 172 LYS A N 1
ATOM 1387 C CA . LYS A 1 172 ? 37.281 -7.465 -3.639 1 94.12 172 LYS A CA 1
ATOM 1388 C C . LYS A 1 172 ? 36.062 -6.691 -4.152 1 94.12 172 LYS A C 1
ATOM 1390 O O . LYS A 1 172 ? 36.219 -5.703 -4.875 1 94.12 172 LYS A O 1
ATOM 1395 N N . ARG A 1 173 ? 34.938 -7.098 -3.76 1 94.75 173 ARG A N 1
ATOM 1396 C CA . ARG A 1 173 ? 33.719 -6.453 -4.195 1 94.75 173 ARG A CA 1
ATOM 1397 C C . ARG A 1 173 ? 33.625 -5.012 -3.705 1 94.75 173 ARG A C 1
ATOM 1399 O O . ARG A 1 173 ? 33.25 -4.109 -4.457 1 94.75 173 ARG A O 1
ATOM 1406 N N . LYS A 1 174 ? 34 -4.84 -2.48 1 96.5 174 LYS A N 1
ATOM 1407 C CA . LYS A 1 174 ? 33.938 -3.504 -1.895 1 96.5 174 LYS A CA 1
ATOM 1408 C C . LYS A 1 174 ? 34.969 -2.578 -2.553 1 96.5 174 LYS A C 1
ATOM 1410 O O . LYS A 1 174 ? 34.656 -1.404 -2.799 1 96.5 174 LYS A O 1
ATOM 1415 N N . LEU A 1 175 ? 36.094 -3.127 -2.848 1 96.25 175 LEU A N 1
ATOM 1416 C CA . LEU A 1 175 ? 37.156 -2.328 -3.49 1 96.25 175 LEU A CA 1
ATOM 1417 C C . LEU A 1 175 ? 36.781 -2.02 -4.938 1 96.25 175 LEU A C 1
ATOM 1419 O O . LEU A 1 175 ? 37.062 -0.934 -5.441 1 96.25 175 LEU A O 1
ATOM 1423 N N . PHE A 1 176 ? 36.125 -3.047 -5.555 1 96.38 176 PHE A N 1
ATOM 1424 C CA . PHE A 1 176 ? 35.594 -2.781 -6.891 1 96.38 176 PHE A CA 1
ATOM 1425 C C . PHE A 1 176 ? 34.594 -1.634 -6.859 1 96.38 176 PHE A C 1
ATOM 1427 O O . PHE A 1 176 ? 34.594 -0.787 -7.754 1 96.38 176 PHE A O 1
ATOM 1434 N N . SER A 1 177 ? 33.812 -1.636 -5.828 1 97.25 177 SER A N 1
ATOM 1435 C CA . SER A 1 177 ? 32.781 -0.6 -5.668 1 97.25 177 SER A CA 1
ATOM 1436 C C . SER A 1 177 ? 33.406 0.776 -5.5 1 97.25 177 SER A C 1
ATOM 1438 O O . SER A 1 177 ? 33.031 1.731 -6.176 1 97.25 177 SER A O 1
ATOM 1440 N N . VAL A 1 178 ? 34.406 0.898 -4.691 1 97.38 178 VAL A N 1
ATOM 1441 C CA . VAL A 1 178 ? 35.094 2.168 -4.43 1 97.38 178 VAL A CA 1
ATOM 1442 C C . VAL A 1 178 ? 35.844 2.625 -5.68 1 97.38 178 VAL A C 1
ATOM 1444 O O . VAL A 1 178 ? 35.844 3.814 -6.008 1 97.38 178 VAL A O 1
ATOM 1447 N N . ALA A 1 179 ? 36.531 1.644 -6.301 1 97.25 179 ALA A N 1
ATOM 1448 C CA . ALA A 1 179 ? 37.219 1.977 -7.535 1 97.25 179 ALA A CA 1
ATOM 1449 C C . ALA A 1 179 ? 36.281 2.588 -8.562 1 97.25 179 ALA A C 1
ATOM 1451 O O . ALA A 1 179 ? 36.625 3.578 -9.219 1 97.25 179 ALA A O 1
ATOM 1452 N N . GLN A 1 180 ? 35.156 2.012 -8.688 1 96.88 180 GLN A N 1
ATOM 1453 C CA . GLN A 1 180 ? 34.156 2.516 -9.633 1 96.88 180 GLN A CA 1
ATOM 1454 C C . GLN A 1 180 ? 33.656 3.9 -9.219 1 96.88 180 GLN A C 1
ATOM 1456 O O . GLN A 1 180 ? 33.375 4.742 -10.078 1 96.88 180 GLN A O 1
ATOM 1461 N N . ASP A 1 181 ? 33.562 4.117 -7.895 1 97.69 181 ASP A N 1
ATOM 1462 C CA . ASP A 1 181 ? 33.188 5.441 -7.418 1 97.69 181 ASP A CA 1
ATOM 1463 C C . ASP A 1 181 ? 34.219 6.496 -7.84 1 97.69 181 ASP A C 1
ATOM 1465 O O . ASP A 1 181 ? 33.844 7.582 -8.289 1 97.69 181 ASP A O 1
ATOM 1469 N N . LEU A 1 182 ? 35.469 6.148 -7.703 1 96.88 182 LEU A N 1
ATOM 1470 C CA . LEU A 1 182 ? 36.531 7.086 -8.055 1 96.88 182 LEU A CA 1
ATOM 1471 C C . LEU A 1 182 ? 36.5 7.383 -9.547 1 96.88 182 LEU A C 1
ATOM 1473 O O . LEU A 1 182 ? 36.688 8.531 -9.961 1 96.88 182 LEU A O 1
ATOM 1477 N N . ILE A 1 183 ? 36.312 6.344 -10.312 1 96.25 183 ILE A N 1
ATOM 1478 C CA . ILE A 1 183 ? 36.25 6.52 -11.758 1 96.25 183 ILE A CA 1
ATOM 1479 C C . ILE A 1 183 ? 35.062 7.422 -12.109 1 96.25 183 ILE A C 1
ATOM 1481 O O . ILE A 1 183 ? 35.219 8.352 -12.914 1 96.25 183 ILE A O 1
ATOM 1485 N N . TYR A 1 184 ? 33.969 7.168 -11.516 1 95.88 184 TYR A N 1
ATOM 1486 C CA . TYR A 1 184 ? 32.75 7.926 -11.758 1 95.88 184 TYR A CA 1
ATOM 1487 C C . TYR A 1 184 ? 32.906 9.383 -11.352 1 95.88 184 TYR A C 1
ATOM 1489 O O . TYR A 1 184 ? 32.562 10.297 -12.102 1 95.88 184 TYR A O 1
ATOM 1497 N N . ILE A 1 185 ? 33.5 9.648 -10.18 1 95.31 185 ILE A N 1
ATOM 1498 C CA . ILE A 1 185 ? 33.656 10.992 -9.648 1 95.31 185 ILE A CA 1
ATOM 1499 C C . ILE A 1 185 ? 34.688 11.758 -10.492 1 95.31 185 ILE A C 1
ATOM 1501 O O . ILE A 1 185 ? 34.469 12.93 -10.812 1 95.31 185 ILE A O 1
ATOM 1505 N N . SER A 1 186 ? 35.812 11.078 -10.836 1 94.56 186 SER A N 1
ATOM 1506 C CA . SER A 1 186 ? 36.875 11.711 -11.602 1 94.56 186 SER A CA 1
ATOM 1507 C C . SER A 1 186 ? 36.375 12.156 -12.977 1 94.56 186 SER A C 1
ATOM 1509 O O . SER A 1 186 ? 36.875 13.133 -13.531 1 94.56 186 SER A O 1
ATOM 1511 N N . SER A 1 187 ? 35.375 11.469 -13.508 1 93.62 187 SER A N 1
ATOM 1512 C CA . SER A 1 187 ? 34.844 11.805 -14.82 1 93.62 187 SER A CA 1
ATOM 1513 C C . SER A 1 187 ? 33.594 12.688 -14.703 1 93.62 187 SER A C 1
ATOM 1515 O O . SER A 1 187 ? 32.906 12.93 -15.688 1 93.62 187 SER A O 1
ATOM 1517 N N . ALA A 1 188 ? 33.219 13.109 -13.531 1 90.69 188 ALA A N 1
ATOM 1518 C CA . ALA A 1 188 ? 32.031 13.922 -13.266 1 90.69 188 ALA A CA 1
ATOM 1519 C C . ALA A 1 188 ? 30.781 13.234 -13.805 1 90.69 188 ALA A C 1
ATOM 1521 O O . ALA A 1 188 ? 29.906 13.891 -14.375 1 90.69 188 ALA A O 1
ATOM 1522 N N . GLY A 1 189 ? 30.859 11.891 -13.773 1 89.5 189 GLY A N 1
ATOM 1523 C CA . GLY A 1 189 ? 29.672 11.125 -14.133 1 89.5 189 GLY A CA 1
ATOM 1524 C C . GLY A 1 189 ? 29.609 10.758 -15.602 1 89.5 189 GLY A C 1
ATOM 1525 O O . GLY A 1 189 ? 28.688 10.078 -16.047 1 89.5 189 GLY A O 1
ATOM 1526 N N . ARG A 1 190 ? 30.594 11.125 -16.359 1 88.31 190 ARG A N 1
ATOM 1527 C CA . ARG A 1 190 ? 30.594 10.805 -17.781 1 88.31 190 ARG A CA 1
ATOM 1528 C C . ARG A 1 190 ? 30.859 9.32 -18.016 1 88.31 190 ARG A C 1
ATOM 1530 O O . ARG A 1 190 ? 30.266 8.703 -18.891 1 88.31 190 ARG A O 1
ATOM 1537 N N . LYS A 1 191 ? 31.797 8.781 -17.25 1 91.44 191 LYS A N 1
ATOM 1538 C CA . LYS A 1 191 ? 32.031 7.34 -17.297 1 91.44 191 LYS A CA 1
ATOM 1539 C C . LYS A 1 191 ? 31.094 6.598 -16.359 1 91.44 191 LYS A C 1
ATOM 1541 O O . LYS A 1 191 ? 31.344 6.535 -15.148 1 91.44 191 LYS A O 1
ATOM 1546 N N . GLN A 1 192 ? 30.078 6.105 -16.922 1 90.88 192 GLN A N 1
ATOM 1547 C CA . GLN A 1 192 ? 29.125 5.352 -16.109 1 90.88 192 GLN A CA 1
ATOM 1548 C C . GLN A 1 192 ? 29.609 3.92 -15.891 1 90.88 192 GLN A C 1
ATOM 1550 O O . GLN A 1 192 ? 30.031 3.248 -16.828 1 90.88 192 GLN A O 1
ATOM 1555 N N . THR A 1 193 ? 29.609 3.5 -14.703 1 94.69 193 THR A N 1
ATOM 1556 C CA . THR A 1 193 ? 30.109 2.182 -14.344 1 94.69 193 THR A CA 1
ATOM 1557 C C . THR A 1 193 ? 28.969 1.207 -14.102 1 94.69 193 THR A C 1
ATOM 1559 O O . THR A 1 193 ? 27.828 1.625 -13.891 1 94.69 193 THR A O 1
ATOM 1562 N N . PRO A 1 194 ? 29.188 -0.088 -14.117 1 94.88 194 PRO A N 1
ATOM 1563 C CA . PRO A 1 194 ? 28.156 -1.097 -13.852 1 94.88 194 PRO A CA 1
ATOM 1564 C C . PRO A 1 194 ? 27.5 -0.923 -12.492 1 94.88 194 PRO A C 1
ATOM 1566 O O . PRO A 1 194 ? 26.266 -1.046 -12.375 1 94.88 194 PRO A O 1
ATOM 1569 N N . LYS A 1 195 ? 28.234 -0.617 -11.523 1 95.88 195 LYS A N 1
ATOM 1570 C CA . LYS A 1 195 ? 27.688 -0.439 -10.18 1 95.88 195 LYS A CA 1
ATOM 1571 C C . LYS A 1 195 ? 26.734 0.743 -10.133 1 95.88 195 LYS A C 1
ATOM 1573 O O . LYS A 1 195 ? 25.625 0.634 -9.586 1 95.88 195 LYS A O 1
ATOM 1578 N N . HIS A 1 196 ? 27.141 1.854 -10.719 1 96.62 196 HIS A N 1
ATOM 1579 C CA . HIS A 1 196 ? 26.344 3.072 -10.672 1 96.62 196 HIS A CA 1
ATOM 1580 C C . HIS A 1 196 ? 25.016 2.893 -11.406 1 96.62 196 HIS A C 1
ATOM 1582 O O . HIS A 1 196 ? 23.969 3.354 -10.938 1 96.62 196 HIS A O 1
ATOM 1588 N N . LEU A 1 197 ? 25.047 2.207 -12.469 1 95.81 197 LEU A N 1
ATOM 1589 C CA . LEU A 1 197 ? 23.859 1.979 -13.273 1 95.81 197 LEU A CA 1
ATOM 1590 C C . LEU A 1 197 ? 22.953 0.93 -12.625 1 95.81 197 LEU A C 1
ATOM 1592 O O . LEU A 1 197 ? 21.75 1.149 -12.469 1 95.81 197 LEU A O 1
ATOM 1596 N N . SER A 1 198 ? 23.5 -0.143 -12.25 1 96.25 198 SER A N 1
ATOM 1597 C CA . SER A 1 198 ? 22.719 -1.257 -11.727 1 96.25 198 SER A CA 1
ATOM 1598 C C . SER A 1 198 ? 22.109 -0.92 -10.367 1 96.25 198 SER A C 1
ATOM 1600 O O . SER A 1 198 ? 20.969 -1.286 -10.078 1 96.25 198 SER A O 1
ATOM 1602 N N . LEU A 1 199 ? 22.859 -0.231 -9.547 1 96.44 199 LEU A N 1
ATOM 1603 C CA . LEU A 1 199 ? 22.375 0.114 -8.219 1 96.44 199 LEU A CA 1
ATOM 1604 C C . LEU A 1 199 ? 21.188 1.081 -8.305 1 96.44 199 LEU A C 1
ATOM 1606 O O . LEU A 1 199 ? 20.188 0.909 -7.617 1 96.44 199 LEU A O 1
ATOM 1610 N N . ALA A 1 200 ? 21.328 2.111 -9.094 1 96 200 ALA A N 1
ATOM 1611 C CA . ALA A 1 200 ? 20.234 3.066 -9.273 1 96 200 ALA A CA 1
ATOM 1612 C C . ALA A 1 200 ? 18.984 2.369 -9.789 1 96 200 ALA A C 1
ATOM 1614 O O . ALA A 1 200 ? 17.875 2.625 -9.305 1 96 200 ALA A O 1
ATOM 1615 N N . MET A 1 201 ? 19.141 1.496 -10.68 1 94.12 201 MET A N 1
ATOM 1616 C CA . MET A 1 201 ? 18.016 0.781 -11.266 1 94.12 201 MET A CA 1
ATOM 1617 C C . MET A 1 201 ? 17.391 -0.171 -10.258 1 94.12 201 MET A C 1
ATOM 1619 O O . MET A 1 201 ? 16.172 -0.343 -10.234 1 94.12 201 MET A O 1
ATOM 1623 N N . ALA A 1 202 ? 18.234 -0.785 -9.508 1 93.69 202 ALA A N 1
ATOM 1624 C CA . ALA A 1 202 ? 17.734 -1.688 -8.469 1 93.69 202 ALA A CA 1
ATOM 1625 C C . ALA A 1 202 ? 16.875 -0.94 -7.457 1 93.69 202 ALA A C 1
ATOM 1627 O O . ALA A 1 202 ? 15.812 -1.428 -7.055 1 93.69 202 ALA A O 1
ATOM 1628 N N . VAL A 1 203 ? 17.359 0.231 -7.051 1 93.5 203 VAL A N 1
ATOM 1629 C CA . VAL A 1 203 ? 16.578 1.042 -6.113 1 93.5 203 VAL A CA 1
ATOM 1630 C C . VAL A 1 203 ? 15.25 1.441 -6.746 1 93.5 203 VAL A C 1
ATOM 1632 O O . VAL A 1 203 ? 14.211 1.395 -6.094 1 93.5 203 VAL A O 1
ATOM 1635 N N . ARG A 1 204 ? 15.281 1.798 -7.938 1 91 204 ARG A N 1
ATOM 1636 C CA . ARG A 1 204 ? 14.055 2.174 -8.641 1 91 204 ARG A CA 1
ATOM 1637 C C . ARG A 1 204 ? 13.086 1 -8.719 1 91 204 ARG A C 1
ATOM 1639 O O . ARG A 1 204 ? 11.891 1.162 -8.5 1 91 204 ARG A O 1
ATOM 1646 N N . HIS A 1 205 ? 13.625 -0.114 -9.031 1 88.94 205 HIS A N 1
ATOM 1647 C CA . HIS A 1 205 ? 12.805 -1.305 -9.219 1 88.94 205 HIS A CA 1
ATOM 1648 C C . HIS A 1 205 ? 12.164 -1.751 -7.906 1 88.94 205 HIS A C 1
ATOM 1650 O O . HIS A 1 205 ? 10.977 -2.084 -7.871 1 88.94 205 HIS A O 1
ATOM 1656 N N . VAL A 1 206 ? 12.945 -1.789 -6.867 1 87.06 206 VAL A N 1
ATOM 1657 C CA . VAL A 1 206 ? 12.508 -2.371 -5.598 1 87.06 206 VAL A CA 1
ATOM 1658 C C . VAL A 1 206 ? 11.633 -1.374 -4.844 1 87.06 206 VAL A C 1
ATOM 1660 O O . VAL A 1 206 ? 10.68 -1.765 -4.168 1 87.06 206 VAL A O 1
ATOM 1663 N N . THR A 1 207 ? 11.93 -0.055 -4.93 1 86.81 207 THR A N 1
ATOM 1664 C CA . THR A 1 207 ? 11.281 0.893 -4.027 1 86.81 207 THR A CA 1
ATOM 1665 C C . THR A 1 207 ? 10.578 1.996 -4.816 1 86.81 207 THR A C 1
ATOM 1667 O O . THR A 1 207 ? 9.672 2.652 -4.305 1 86.81 207 THR A O 1
ATOM 1670 N N . GLY A 1 208 ? 11.125 2.314 -6.004 1 86.31 208 GLY A N 1
ATOM 1671 C CA . GLY A 1 208 ? 10.609 3.447 -6.758 1 86.31 208 GLY A CA 1
ATOM 1672 C C . GLY A 1 208 ? 10.945 4.785 -6.129 1 86.31 208 GLY A C 1
ATOM 1673 O O . GLY A 1 208 ? 10.375 5.812 -6.504 1 86.31 208 GLY A O 1
ATOM 1674 N N . SER A 1 209 ? 11.875 4.871 -5.199 1 87.06 209 SER A N 1
ATOM 1675 C CA . SER A 1 209 ? 12.133 6.074 -4.414 1 87.06 209 SER A CA 1
ATOM 1676 C C . SER A 1 209 ? 13.18 6.961 -5.086 1 87.06 209 SER A C 1
ATOM 1678 O O . SER A 1 209 ? 14.367 6.66 -5.047 1 87.06 209 SER A O 1
ATOM 1680 N N . ALA A 1 210 ? 12.695 8.078 -5.594 1 88.94 210 ALA A N 1
ATOM 1681 C CA . ALA A 1 210 ? 13.617 9.07 -6.141 1 88.94 210 ALA A CA 1
ATOM 1682 C C . ALA A 1 210 ? 14.484 9.68 -5.039 1 88.94 210 ALA A C 1
ATOM 1684 O O . ALA A 1 210 ? 15.641 10.031 -5.277 1 88.94 210 ALA A O 1
ATOM 1685 N N . ARG A 1 211 ? 13.961 9.711 -3.844 1 88.94 211 ARG A N 1
ATOM 1686 C CA . ARG A 1 211 ? 14.648 10.281 -2.695 1 88.94 211 ARG A CA 1
ATOM 1687 C C . ARG A 1 211 ? 15.922 9.516 -2.379 1 88.94 211 ARG A C 1
ATOM 1689 O O . ARG A 1 211 ? 16.984 10.109 -2.18 1 88.94 211 ARG A O 1
ATOM 1696 N N . ILE A 1 212 ? 15.852 8.219 -2.398 1 92.56 212 ILE A N 1
ATOM 1697 C CA . ILE A 1 212 ? 17.016 7.383 -2.1 1 92.56 212 ILE A CA 1
ATOM 1698 C C . ILE A 1 212 ? 18.031 7.488 -3.234 1 92.56 212 ILE A C 1
ATOM 1700 O O . ILE A 1 212 ? 19.234 7.562 -2.988 1 92.56 212 ILE A O 1
ATOM 1704 N N . ILE A 1 213 ? 17.547 7.523 -4.453 1 94.88 213 ILE A N 1
ATOM 1705 C CA . ILE A 1 213 ? 18.438 7.648 -5.598 1 94.88 213 ILE A CA 1
ATOM 1706 C C . ILE A 1 213 ? 19.203 8.969 -5.512 1 94.88 213 ILE A C 1
ATOM 1708 O O . ILE A 1 213 ? 20.406 9.016 -5.738 1 94.88 213 ILE A O 1
ATOM 1712 N N . ASN A 1 214 ? 18.531 9.992 -5.148 1 94.25 214 ASN A N 1
ATOM 1713 C CA . ASN A 1 214 ? 19.156 11.305 -5.02 1 94.25 214 ASN A CA 1
ATOM 1714 C C . ASN A 1 214 ? 20.203 11.312 -3.91 1 94.25 214 ASN A C 1
ATOM 1716 O O . ASN A 1 214 ? 21.281 11.898 -4.07 1 94.25 214 ASN A O 1
ATOM 1720 N N . MET A 1 215 ? 19.922 10.695 -2.83 1 95.25 215 MET A N 1
ATOM 1721 C CA . MET A 1 215 ? 20.891 10.617 -1.742 1 95.25 215 MET A CA 1
ATOM 1722 C C . MET A 1 215 ? 22.141 9.852 -2.178 1 95.25 215 MET A C 1
ATOM 1724 O O . MET A 1 215 ? 23.266 10.305 -1.953 1 95.25 215 MET A O 1
ATOM 1728 N N . LEU A 1 216 ? 21.891 8.734 -2.805 1 96.81 216 LEU A N 1
ATOM 1729 C CA . LEU A 1 216 ? 23.016 7.91 -3.262 1 96.81 216 LEU A CA 1
ATOM 1730 C C . LEU A 1 216 ? 23.844 8.648 -4.305 1 96.81 216 LEU A C 1
ATOM 1732 O O . LEU A 1 216 ? 25.078 8.555 -4.305 1 96.81 216 LEU A O 1
ATOM 1736 N N . ASN A 1 217 ? 23.156 9.359 -5.184 1 96.06 217 ASN A N 1
ATOM 1737 C CA . ASN A 1 217 ? 23.859 10.141 -6.188 1 96.06 217 ASN A CA 1
ATOM 1738 C C . ASN A 1 217 ? 24.672 11.273 -5.555 1 96.06 217 ASN A C 1
ATOM 1740 O O . ASN A 1 217 ? 25.797 11.547 -5.965 1 96.06 217 ASN A O 1
ATOM 1744 N N . GLY A 1 218 ? 24.062 11.953 -4.598 1 95.31 218 GLY A N 1
ATOM 1745 C CA . GLY A 1 218 ? 24.766 13.016 -3.893 1 95.31 218 GLY A CA 1
ATOM 1746 C C . GLY A 1 218 ? 26.016 12.531 -3.178 1 95.31 218 GLY A C 1
ATOM 1747 O O . GLY A 1 218 ? 26.984 13.281 -3.021 1 95.31 218 GLY A O 1
ATOM 1748 N N . LEU A 1 219 ? 25.984 11.242 -2.834 1 96.5 219 LEU A N 1
ATOM 1749 C CA . LEU A 1 219 ? 27.109 10.641 -2.129 1 96.5 219 LEU A CA 1
ATOM 1750 C C . LEU A 1 219 ? 28.094 10.008 -3.109 1 96.5 219 LEU A C 1
ATOM 1752 O O . LEU A 1 219 ? 29.141 9.484 -2.705 1 96.5 219 LEU A O 1
ATOM 1756 N N . GLY A 1 220 ? 27.75 9.984 -4.422 1 95.56 220 GLY A N 1
ATOM 1757 C CA . GLY A 1 220 ? 28.656 9.531 -5.469 1 95.56 220 GLY A CA 1
ATOM 1758 C C . GLY A 1 220 ? 28.547 8.047 -5.754 1 95.56 220 GLY A C 1
ATOM 1759 O O . GLY A 1 220 ? 29.453 7.457 -6.348 1 95.56 220 GLY A O 1
ATOM 1760 N N . HIS A 1 221 ? 27.359 7.41 -5.422 1 97 221 HIS A N 1
ATOM 1761 C CA . HIS A 1 221 ? 27.312 5.953 -5.473 1 97 221 HIS A CA 1
ATOM 1762 C C . HIS A 1 221 ? 26.422 5.469 -6.605 1 97 221 HIS A C 1
ATOM 1764 O O . HIS A 1 221 ? 26.344 4.27 -6.875 1 97 221 HIS A O 1
ATOM 1770 N N . CYS A 1 222 ? 25.703 6.285 -7.254 1 96.44 222 CYS A N 1
ATOM 1771 C CA . CYS A 1 222 ? 24.891 5.867 -8.391 1 96.44 222 CYS A CA 1
ATOM 1772 C C . CYS A 1 222 ? 24.609 7.039 -9.328 1 96.44 222 CYS A C 1
ATOM 1774 O O . CYS A 1 222 ? 25.062 8.156 -9.07 1 96.44 222 CYS A O 1
ATOM 1776 N N . ILE A 1 223 ? 24.031 6.805 -10.43 1 95.19 223 ILE A N 1
ATOM 1777 C CA . ILE A 1 223 ? 23.719 7.852 -11.398 1 95.19 223 ILE A CA 1
ATOM 1778 C C . ILE A 1 223 ? 22.562 8.695 -10.875 1 95.19 223 ILE A C 1
ATOM 1780 O O . ILE A 1 223 ? 21.891 8.328 -9.898 1 95.19 223 ILE A O 1
ATOM 1784 N N . SER A 1 224 ? 22.359 9.789 -11.492 1 93.12 224 SER A N 1
ATOM 1785 C CA . SER A 1 224 ? 21.297 10.703 -11.086 1 93.12 224 SER A CA 1
ATOM 1786 C C . SER A 1 224 ? 19.922 10.133 -11.438 1 93.12 224 SER A C 1
ATOM 1788 O O . SER A 1 224 ? 19.812 9.234 -12.273 1 93.12 224 SER A O 1
ATOM 1790 N N . HIS A 1 225 ? 18.922 10.672 -10.75 1 92.88 225 HIS A N 1
ATOM 1791 C CA . HIS A 1 225 ? 17.562 10.211 -11.008 1 92.88 225 HIS A CA 1
ATOM 1792 C C . HIS A 1 225 ? 17.141 10.469 -12.453 1 92.88 225 HIS A C 1
ATOM 1794 O O . HIS A 1 225 ? 16.469 9.641 -13.07 1 92.88 225 HIS A O 1
ATOM 1800 N N . SER A 1 226 ? 17.578 11.555 -12.992 1 90.88 226 SER A N 1
ATOM 1801 C CA . SER A 1 226 ? 17.281 11.867 -14.383 1 90.88 226 SER A CA 1
ATOM 1802 C C . SER A 1 226 ? 17.922 10.859 -15.328 1 90.88 226 SER A C 1
ATOM 1804 O O . SER A 1 226 ? 17.312 10.438 -16.312 1 90.88 226 SER A O 1
ATOM 1806 N N . ALA A 1 227 ? 19.109 10.492 -15.008 1 92.5 227 ALA A N 1
ATOM 1807 C CA . ALA A 1 227 ? 19.828 9.516 -15.828 1 92.5 227 ALA A CA 1
ATOM 1808 C C . ALA A 1 227 ? 19.172 8.141 -15.734 1 92.5 227 ALA A C 1
ATOM 1810 O O . ALA A 1 227 ? 19.156 7.383 -16.703 1 92.5 227 ALA A O 1
ATOM 1811 N N . VAL A 1 228 ? 18.641 7.84 -14.578 1 93.5 228 VAL A N 1
ATOM 1812 C CA . VAL A 1 228 ? 17.938 6.574 -14.391 1 93.5 228 VAL A CA 1
ATOM 1813 C C . VAL A 1 228 ? 16.703 6.527 -15.281 1 93.5 228 VAL A C 1
ATOM 1815 O O . VAL A 1 228 ? 16.406 5.5 -15.898 1 93.5 228 VAL A O 1
ATOM 1818 N N . LEU A 1 229 ? 16.016 7.617 -15.352 1 91.69 229 LEU A N 1
ATOM 1819 C CA . LEU A 1 229 ? 14.812 7.684 -16.172 1 91.69 229 LEU A CA 1
ATOM 1820 C C . LEU A 1 229 ? 15.156 7.551 -17.656 1 91.69 229 LEU A C 1
ATOM 1822 O O . LEU A 1 229 ? 14.438 6.902 -18.406 1 91.69 229 LEU A O 1
ATOM 1826 N N . GLU A 1 230 ? 16.266 8.164 -18.031 1 91.62 230 GLU A N 1
ATOM 1827 C CA . GLU A 1 230 ? 16.75 8.023 -19.391 1 91.62 230 GLU A CA 1
ATOM 1828 C C . GLU A 1 230 ? 17.109 6.57 -19.703 1 91.62 230 GLU A C 1
ATOM 1830 O O . GLU A 1 230 ? 16.734 6.043 -20.766 1 91.62 230 GLU A O 1
ATOM 1835 N N . TYR A 1 231 ? 17.859 6.012 -18.797 1 91.62 231 TYR A N 1
ATOM 1836 C CA . TYR A 1 231 ? 18.281 4.617 -18.938 1 91.62 231 TYR A CA 1
ATOM 1837 C C . TYR A 1 231 ? 17.062 3.699 -19.016 1 91.62 231 TYR A C 1
ATOM 1839 O O . TYR A 1 231 ? 16.984 2.82 -19.875 1 91.62 231 TYR A O 1
ATOM 1847 N N . ASP A 1 232 ? 16.094 3.951 -18.203 1 90.75 232 ASP A N 1
ATOM 1848 C CA . ASP A 1 232 ? 14.859 3.182 -18.172 1 90.75 232 ASP A CA 1
ATOM 1849 C C . ASP A 1 232 ? 14.094 3.328 -19.484 1 90.75 232 ASP A C 1
ATOM 1851 O O . ASP A 1 232 ? 13.539 2.354 -20 1 90.75 232 ASP A O 1
ATOM 1855 N N . THR A 1 233 ? 14.062 4.508 -20 1 89.69 233 THR A N 1
ATOM 1856 C CA . THR A 1 233 ? 13.391 4.781 -21.266 1 89.69 233 THR A CA 1
ATOM 1857 C C . THR A 1 233 ? 14.078 4.059 -22.422 1 89.69 233 THR A C 1
ATOM 1859 O O . THR A 1 233 ? 13.414 3.52 -23.312 1 89.69 233 THR A O 1
ATOM 1862 N N . GLU A 1 234 ? 15.328 4.062 -22.359 1 89.06 234 GLU A N 1
ATOM 1863 C CA . GLU A 1 234 ? 16.094 3.383 -23.406 1 89.06 234 GLU A CA 1
ATOM 1864 C C . GLU A 1 234 ? 15.859 1.874 -23.359 1 89.06 234 GLU A C 1
ATOM 1866 O O . GLU A 1 234 ? 15.797 1.219 -24.391 1 89.06 234 GLU A O 1
ATOM 1871 N N . LEU A 1 235 ? 15.773 1.345 -22.219 1 86.38 235 LEU A N 1
ATOM 1872 C CA . LEU A 1 235 ? 15.469 -0.074 -22.078 1 86.38 235 LEU A CA 1
ATOM 1873 C C . LEU A 1 235 ? 14.078 -0.391 -22.641 1 86.38 235 LEU A C 1
ATOM 1875 O O . LEU A 1 235 ? 13.891 -1.417 -23.297 1 86.38 235 LEU A O 1
ATOM 1879 N N . ALA A 1 236 ? 13.195 0.463 -22.312 1 83.56 236 ALA A N 1
ATOM 1880 C CA . ALA A 1 236 ? 11.844 0.283 -22.828 1 83.56 236 ALA A CA 1
ATOM 1881 C C . ALA A 1 236 ? 11.82 0.356 -24.359 1 83.56 236 ALA A C 1
ATOM 1883 O O . ALA A 1 236 ? 11.141 -0.44 -25.016 1 83.56 236 ALA A O 1
ATOM 1884 N N . GLU A 1 237 ? 12.547 1.318 -24.906 1 80.62 237 GLU A N 1
ATOM 1885 C CA . GLU A 1 237 ? 12.617 1.483 -26.359 1 80.62 237 GLU A CA 1
ATOM 1886 C C . GLU A 1 237 ? 13.273 0.273 -27.016 1 80.62 237 GLU A C 1
ATOM 1888 O O . GLU A 1 237 ? 12.898 -0.109 -28.125 1 80.62 237 GLU A O 1
ATOM 1893 N N . MET A 1 238 ? 14.266 -0.178 -26.328 1 77.88 238 MET A N 1
ATOM 1894 C CA . MET A 1 238 ? 14.914 -1.388 -26.828 1 77.88 238 MET A CA 1
ATOM 1895 C C . MET A 1 238 ? 13.914 -2.527 -26.969 1 77.88 238 MET A C 1
ATOM 1897 O O . MET A 1 238 ? 13.969 -3.295 -27.922 1 77.88 238 MET A O 1
ATOM 1901 N N . GLN A 1 239 ? 13.078 -2.602 -26.094 1 71.75 239 GLN A N 1
ATOM 1902 C CA . GLN A 1 239 ? 12.047 -3.635 -26.141 1 71.75 239 GLN A CA 1
ATOM 1903 C C . GLN A 1 239 ? 11.055 -3.377 -27.266 1 71.75 239 GLN A C 1
ATOM 1905 O O . GLN A 1 239 ? 10.562 -4.316 -27.891 1 71.75 239 GLN A O 1
ATOM 1910 N N . LEU A 1 240 ? 10.797 -2.141 -27.469 1 71.06 240 LEU A N 1
ATOM 1911 C CA . LEU A 1 240 ? 9.867 -1.756 -28.531 1 71.06 240 LEU A CA 1
ATOM 1912 C C . LEU A 1 240 ? 10.461 -2.055 -29.891 1 71.06 240 LEU A C 1
ATOM 1914 O O . LEU A 1 240 ? 9.734 -2.426 -30.828 1 71.06 240 LEU A O 1
ATOM 1918 N N . ASN A 1 241 ? 11.805 -1.733 -29.984 1 62.66 241 ASN A N 1
ATOM 1919 C CA . ASN A 1 241 ? 12.469 -1.891 -31.266 1 62.66 241 ASN A CA 1
ATOM 1920 C C . ASN A 1 241 ? 12.859 -3.344 -31.531 1 62.66 241 ASN A C 1
ATOM 1922 O O . ASN A 1 241 ? 13.383 -3.672 -32.594 1 62.66 241 ASN A O 1
ATOM 1926 N N . SER A 1 242 ? 12.938 -4.074 -30.516 1 55.41 242 SER A N 1
ATOM 1927 C CA . SER A 1 242 ? 13.281 -5.473 -30.75 1 55.41 242 SER A CA 1
ATOM 1928 C C . SER A 1 242 ? 12.406 -6.082 -31.844 1 55.41 242 SER A C 1
ATOM 1930 O O . SER A 1 242 ? 11.258 -5.668 -32.031 1 55.41 242 SER A O 1
ATOM 1932 N N . VAL A 1 243 ? 13.156 -6.586 -32.875 1 48.19 243 VAL A N 1
ATOM 1933 C CA . VAL A 1 243 ? 12.641 -7.027 -34.188 1 48.19 243 VAL A CA 1
ATOM 1934 C C . VAL A 1 243 ? 11.156 -7.367 -34.062 1 48.19 243 VAL A C 1
ATOM 1936 O O . VAL A 1 243 ? 10.336 -6.891 -34.844 1 48.19 243 VAL A O 1
ATOM 1939 N N . ASP A 1 244 ? 10.789 -8.539 -33.406 1 49.59 244 ASP A N 1
ATOM 1940 C CA . ASP A 1 244 ? 9.438 -9.055 -33.594 1 49.59 244 ASP A CA 1
ATOM 1941 C C . ASP A 1 244 ? 8.539 -8.633 -32.438 1 49.59 244 ASP A C 1
ATOM 1943 O O . ASP A 1 244 ? 7.402 -9.102 -32.312 1 49.59 244 ASP A O 1
ATOM 1947 N N . CYS A 1 245 ? 8.883 -7.516 -31.734 1 56.47 245 CYS A N 1
ATOM 1948 C CA . CYS A 1 245 ? 8.078 -6.898 -30.688 1 56.47 245 CYS A CA 1
ATOM 1949 C C . CYS A 1 245 ? 7.645 -7.93 -29.641 1 56.47 245 CYS A C 1
ATOM 1951 O O . CYS A 1 245 ? 6.562 -7.816 -29.078 1 56.47 245 CYS A O 1
ATOM 1953 N N . LEU A 1 246 ? 8.328 -9.047 -29.734 1 65.69 246 LEU A N 1
ATOM 1954 C CA . LEU A 1 246 ? 8.047 -10.031 -28.703 1 65.69 246 LEU A CA 1
ATOM 1955 C C . LEU A 1 246 ? 8.898 -9.773 -27.469 1 65.69 246 LEU A C 1
ATOM 1957 O O . LEU A 1 246 ? 10.039 -9.312 -27.562 1 65.69 246 LEU A O 1
ATOM 1961 N N . PRO A 1 247 ? 8.305 -9.992 -26.359 1 69.56 247 PRO A N 1
ATOM 1962 C CA . PRO A 1 247 ? 9.102 -9.844 -25.141 1 69.56 247 PRO A CA 1
ATOM 1963 C C . PRO A 1 247 ? 10.336 -10.742 -25.125 1 69.56 247 PRO A C 1
ATOM 1965 O O . PRO A 1 247 ? 10.289 -11.867 -25.625 1 69.56 247 PRO A O 1
ATOM 1968 N N . VAL A 1 248 ? 11.422 -10.297 -24.625 1 65.69 248 VAL A N 1
ATOM 1969 C CA . VAL A 1 248 ? 12.68 -11.031 -24.578 1 65.69 248 VAL A CA 1
ATOM 1970 C C . VAL A 1 248 ? 12.508 -12.305 -23.75 1 65.69 248 VAL A C 1
ATOM 1972 O O . VAL A 1 248 ? 11.891 -12.281 -22.688 1 65.69 248 VAL A O 1
ATOM 1975 N N . GLY A 1 249 ? 12.953 -13.484 -24.328 1 70.06 249 GLY A N 1
ATOM 1976 C CA . GLY A 1 249 ? 12.867 -14.75 -23.625 1 70.06 249 GLY A CA 1
ATOM 1977 C C . GLY A 1 249 ? 11.812 -15.68 -24.188 1 70.06 249 GLY A C 1
ATOM 1978 O O . GLY A 1 249 ? 11.844 -16.891 -23.938 1 70.06 249 GLY A O 1
ATOM 1979 N N . ILE A 1 250 ? 10.93 -15.141 -24.938 1 80.19 250 ILE A N 1
ATOM 1980 C CA . ILE A 1 250 ? 9.906 -15.961 -25.594 1 80.19 250 ILE A CA 1
ATOM 1981 C C . ILE A 1 250 ? 10.453 -16.547 -26.891 1 80.19 250 ILE A C 1
ATOM 1983 O O . ILE A 1 250 ? 11.055 -15.836 -27.688 1 80.19 250 ILE A O 1
ATOM 1987 N N . VAL A 1 251 ? 10.305 -17.812 -27.016 1 83.44 251 VAL A N 1
ATOM 1988 C CA . VAL A 1 251 ? 10.852 -18.531 -28.156 1 83.44 251 VAL A CA 1
ATOM 1989 C C . VAL A 1 251 ? 9.82 -18.594 -29.281 1 83.44 251 VAL A C 1
ATOM 1991 O O . VAL A 1 251 ? 8.641 -18.859 -29.031 1 83.44 251 VAL A O 1
ATOM 1994 N N . SER A 1 252 ? 10.273 -18.344 -30.516 1 84.38 252 SER A N 1
ATOM 1995 C CA . SER A 1 252 ? 9.398 -18.391 -31.688 1 84.38 252 SER A CA 1
ATOM 1996 C C . SER A 1 252 ? 9.062 -19.828 -32.062 1 84.38 252 SER A C 1
ATOM 1998 O O . SER A 1 252 ? 9.828 -20.75 -31.766 1 84.38 252 SER A O 1
ATOM 2000 N N . ASN A 1 253 ? 7.926 -20.016 -32.688 1 87.44 253 ASN A N 1
ATOM 2001 C CA . ASN A 1 253 ? 7.445 -21.297 -33.219 1 87.44 253 ASN A CA 1
ATOM 2002 C C . ASN A 1 253 ? 7.18 -22.297 -32.094 1 87.44 253 ASN A C 1
ATOM 2004 O O . ASN A 1 253 ? 7.398 -23.484 -32.25 1 87.44 253 ASN A O 1
ATOM 2008 N N . LYS A 1 254 ? 6.988 -21.719 -30.969 1 90.25 254 LYS A N 1
ATOM 2009 C CA . LYS A 1 254 ? 6.625 -22.547 -29.812 1 90.25 254 LYS A CA 1
ATOM 2010 C C . LYS A 1 254 ? 5.285 -22.109 -29.234 1 90.25 254 LYS A C 1
ATOM 2012 O O . LYS A 1 254 ? 4.969 -20.906 -29.219 1 90.25 254 LYS A O 1
ATOM 2017 N N . PHE A 1 255 ? 4.641 -23.125 -28.75 1 93.38 255 PHE A N 1
ATOM 2018 C CA . PHE A 1 255 ? 3.312 -22.891 -28.188 1 93.38 255 PHE A CA 1
ATOM 2019 C C . PHE A 1 255 ? 3.379 -21.906 -27.031 1 93.38 255 PHE A C 1
ATOM 2021 O O . PHE A 1 255 ? 4.297 -21.969 -26.203 1 93.38 255 PHE A O 1
ATOM 2028 N N . ALA A 1 256 ? 2.471 -20.906 -27.062 1 93.5 256 ALA A N 1
ATOM 2029 C CA . ALA A 1 256 ? 2.383 -19.906 -26 1 93.5 256 ALA A CA 1
ATOM 2030 C C . ALA A 1 256 ? 0.928 -19.625 -25.625 1 93.5 256 ALA A C 1
ATOM 2032 O O . ALA A 1 256 ? 0.035 -19.719 -26.469 1 93.5 256 ALA A O 1
ATOM 2033 N N . THR A 1 257 ? 0.733 -19.406 -24.359 1 96.31 257 THR A N 1
ATOM 2034 C CA . THR A 1 257 ? -0.576 -19 -23.859 1 96.31 257 THR A CA 1
ATOM 2035 C C . THR A 1 257 ? -0.573 -17.516 -23.469 1 96.31 257 THR A C 1
ATOM 2037 O O . THR A 1 257 ? 0.399 -17.031 -22.891 1 96.31 257 THR A O 1
ATOM 2040 N N . PHE A 1 258 ? -1.658 -16.844 -23.859 1 95.5 258 PHE A N 1
ATOM 2041 C CA . PHE A 1 258 ? -1.813 -15.453 -23.469 1 95.5 258 PHE A CA 1
ATOM 2042 C C . PHE A 1 258 ? -2.893 -15.297 -22.406 1 95.5 258 PHE A C 1
ATOM 2044 O O . PHE A 1 258 ? -3.953 -15.922 -22.5 1 95.5 258 PHE A O 1
ATOM 2051 N N . VAL A 1 259 ? -2.568 -14.547 -21.375 1 96.31 259 VAL A N 1
ATOM 2052 C CA . VAL A 1 259 ? -3.523 -14.281 -20.312 1 96.31 259 VAL A CA 1
ATOM 2053 C C . VAL A 1 259 ? -3.742 -12.773 -20.172 1 96.31 259 VAL A C 1
ATOM 2055 O O . VAL A 1 259 ? -2.779 -12.008 -20.094 1 96.31 259 VAL A O 1
ATOM 2058 N N . TRP A 1 260 ? -4.984 -12.336 -20.219 1 93.25 260 TRP A N 1
ATOM 2059 C CA . TRP A 1 260 ? -5.332 -10.93 -20.062 1 93.25 260 TRP A CA 1
ATOM 2060 C C . TRP A 1 260 ? -6.258 -10.727 -18.859 1 93.25 260 TRP A C 1
ATOM 2062 O O . TRP A 1 260 ? -7.133 -11.555 -18.594 1 93.25 260 TRP A O 1
ATOM 2072 N N . ASP A 1 261 ? -6.051 -9.664 -18.125 1 91.5 261 ASP A N 1
ATOM 2073 C CA . ASP A 1 261 ? -6.836 -9.383 -16.922 1 91.5 261 ASP A CA 1
ATOM 2074 C C . ASP A 1 261 ? -6.926 -7.883 -16.656 1 91.5 261 ASP A C 1
ATOM 2076 O O . ASP A 1 261 ? -6.082 -7.113 -17.125 1 91.5 261 ASP A O 1
ATOM 2080 N N . ASN A 1 262 ? -7.984 -7.508 -16 1 86.56 262 ASN A N 1
ATOM 2081 C CA . ASN A 1 262 ? -8.195 -6.105 -15.664 1 86.56 262 ASN A CA 1
ATOM 2082 C C . ASN A 1 262 ? -7.359 -5.688 -14.453 1 86.56 262 ASN A C 1
ATOM 2084 O O . ASN A 1 262 ? -7.148 -6.48 -13.531 1 86.56 262 ASN A O 1
ATOM 2088 N N . ILE A 1 263 ? -6.812 -4.516 -14.508 1 79.19 263 ILE A N 1
ATOM 2089 C CA . ILE A 1 263 ? -6.109 -3.961 -13.352 1 79.19 263 ILE A CA 1
ATOM 2090 C C . ILE A 1 263 ? -6.66 -2.574 -13.031 1 79.19 263 ILE A C 1
ATOM 2092 O O . ILE A 1 263 ? -6.77 -1.722 -13.914 1 79.19 263 ILE A O 1
ATOM 2096 N N . ASP A 1 264 ? -7.059 -2.393 -11.805 1 72.44 264 ASP A N 1
ATOM 2097 C CA . ASP A 1 264 ? -7.621 -1.119 -11.367 1 72.44 264 ASP A CA 1
ATOM 2098 C C . ASP A 1 264 ? -6.715 -0.439 -10.344 1 72.44 264 ASP A C 1
ATOM 2100 O O . ASP A 1 264 ? -6.223 -1.086 -9.414 1 72.44 264 ASP A O 1
ATOM 2104 N N . PHE A 1 265 ? -6.305 0.711 -10.703 1 66.25 265 PHE A N 1
ATOM 2105 C CA . PHE A 1 265 ? -5.594 1.517 -9.719 1 66.25 265 PHE A CA 1
ATOM 2106 C C . PHE A 1 265 ? -6.504 2.586 -9.133 1 66.25 265 PHE A C 1
ATOM 2108 O O . PHE A 1 265 ? -7.176 3.311 -9.867 1 66.25 265 PHE A O 1
ATOM 2115 N N . CYS A 1 266 ? -7.004 2.477 -7.98 1 57.41 266 CYS A N 1
ATOM 2116 C CA . CYS A 1 266 ? -7.902 3.43 -7.336 1 57.41 266 CYS A CA 1
ATOM 2117 C C . CYS A 1 266 ? -7.125 4.621 -6.785 1 57.41 266 CYS A C 1
ATOM 2119 O O . CYS A 1 266 ? -7.012 4.781 -5.57 1 57.41 266 CYS A O 1
ATOM 2121 N N . GLU A 1 267 ? -6.516 5.328 -7.68 1 59.5 267 GLU A N 1
ATOM 2122 C CA . GLU A 1 267 ? -5.828 6.535 -7.23 1 59.5 267 GLU A CA 1
ATOM 2123 C C . GLU A 1 267 ? -6.82 7.625 -6.848 1 59.5 267 GLU A C 1
ATOM 2125 O O . GLU A 1 267 ? -7.918 7.695 -7.402 1 59.5 267 GLU A O 1
ATOM 2130 N N . GLU A 1 268 ? -6.578 8.172 -5.75 1 58.56 268 GLU A N 1
ATOM 2131 C CA . GLU A 1 268 ? -7.43 9.273 -5.312 1 58.56 268 GLU A CA 1
ATOM 2132 C C . GLU A 1 268 ? -7.348 10.453 -6.281 1 58.56 268 GLU A C 1
ATOM 2134 O O . GLU A 1 268 ? -6.266 10.992 -6.512 1 58.56 268 GLU A O 1
ATOM 2139 N N . THR A 1 269 ? -8.312 10.539 -7.098 1 62.56 269 THR A N 1
ATOM 2140 C CA . THR A 1 269 ? -8.422 11.719 -7.945 1 62.56 269 THR A CA 1
ATOM 2141 C C . THR A 1 269 ? -9.398 12.727 -7.348 1 62.56 269 THR A C 1
ATOM 2143 O O . THR A 1 269 ? -10.164 12.398 -6.441 1 62.56 269 THR A O 1
ATOM 2146 N N . VAL A 1 270 ? -9.32 13.93 -7.781 1 61.91 270 VAL A N 1
ATOM 2147 C CA . VAL A 1 270 ? -10.133 15.031 -7.277 1 61.91 270 VAL A CA 1
ATOM 2148 C C . VAL A 1 270 ? -11.617 14.703 -7.469 1 61.91 270 VAL A C 1
ATOM 2150 O O . VAL A 1 270 ? -12.438 14.992 -6.594 1 61.91 270 VAL A O 1
ATOM 2153 N N . THR A 1 271 ? -11.977 14.031 -8.578 1 63.03 271 THR A N 1
ATOM 2154 C CA . THR A 1 271 ? -13.375 13.781 -8.891 1 63.03 271 THR A CA 1
ATOM 2155 C C . THR A 1 271 ? -13.719 12.305 -8.695 1 63.03 271 THR A C 1
ATOM 2157 O O . THR A 1 271 ? -14.898 11.938 -8.648 1 63.03 271 THR A O 1
ATOM 2160 N N . GLY A 1 272 ? -12.703 11.516 -8.312 1 59.91 272 GLY A N 1
ATOM 2161 C CA . GLY A 1 272 ? -12.93 10.078 -8.305 1 59.91 272 GLY A CA 1
ATOM 2162 C C . GLY A 1 272 ? -12.945 9.469 -9.695 1 59.91 272 GLY A C 1
ATOM 2163 O O . GLY A 1 272 ? -12.984 8.25 -9.844 1 59.91 272 GLY A O 1
ATOM 2164 N N . HIS A 1 273 ? -13.023 10.469 -10.703 1 58.09 273 HIS A N 1
ATOM 2165 C CA . HIS A 1 273 ? -12.938 10 -12.078 1 58.09 273 HIS A CA 1
ATOM 2166 C C . HIS A 1 273 ? -11.5 9.695 -12.469 1 58.09 273 HIS A C 1
ATOM 2168 O O . HIS A 1 273 ? -10.562 10.164 -11.82 1 58.09 273 HIS A O 1
ATOM 2174 N N . GLY A 1 274 ? -11.398 8.992 -13.391 1 55.47 274 GLY A N 1
ATOM 2175 C CA . GLY A 1 274 ? -10.086 8.812 -14 1 55.47 274 GLY A CA 1
ATOM 2176 C C . GLY A 1 274 ? -9.242 7.766 -13.289 1 55.47 274 GLY A C 1
ATOM 2177 O O . GLY A 1 274 ? -8.016 7.879 -13.25 1 55.47 274 GLY A O 1
ATOM 2178 N N . THR A 1 275 ? -10.039 7.008 -12.516 1 62.22 275 THR A N 1
ATOM 2179 C CA . THR A 1 275 ? -9.242 5.91 -11.977 1 62.22 275 THR A CA 1
ATOM 2180 C C . THR A 1 275 ? -8.75 5 -13.094 1 62.22 275 THR A C 1
ATOM 2182 O O . THR A 1 275 ? -9.406 4.871 -14.133 1 62.22 275 THR A O 1
ATOM 2185 N N . THR A 1 276 ? -7.504 4.809 -13.055 1 65.19 276 THR A N 1
ATOM 2186 C CA . THR A 1 276 ? -6.852 4.039 -14.109 1 65.19 276 THR A CA 1
ATOM 2187 C C . THR A 1 276 ? -7.418 2.623 -14.18 1 65.19 276 THR A C 1
ATOM 2189 O O . THR A 1 276 ? -7.391 1.891 -13.188 1 65.19 276 THR A O 1
ATOM 2192 N N . HIS A 1 277 ? -8.242 2.439 -15.289 1 72.38 277 HIS A N 1
ATOM 2193 C CA . HIS A 1 277 ? -8.641 1.082 -15.641 1 72.38 277 HIS A CA 1
ATOM 2194 C C . HIS A 1 277 ? -7.84 0.563 -16.828 1 72.38 277 HIS A C 1
ATOM 2196 O O . HIS A 1 277 ? -7.953 1.091 -17.938 1 72.38 277 HIS A O 1
ATOM 2202 N N . SER A 1 278 ? -6.992 -0.31 -16.516 1 77.5 278 SER A N 1
ATOM 2203 C CA . SER A 1 278 ? -6.137 -0.855 -17.578 1 77.5 278 SER A CA 1
ATOM 2204 C C . SER A 1 278 ? -6.238 -2.375 -17.625 1 77.5 278 SER A C 1
ATOM 2206 O O . SER A 1 278 ? -6.863 -2.996 -16.766 1 77.5 278 SER A O 1
ATOM 2208 N N . THR A 1 279 ? -5.848 -2.873 -18.766 1 85.12 279 THR A N 1
ATOM 2209 C CA . THR A 1 279 ? -5.797 -4.316 -18.969 1 85.12 279 THR A CA 1
ATOM 2210 C C . THR A 1 279 ? -4.352 -4.793 -19.094 1 85.12 279 THR A C 1
ATOM 2212 O O . THR A 1 279 ? -3.602 -4.293 -19.938 1 85.12 279 THR A O 1
ATOM 2215 N N . ASN A 1 280 ? -4.023 -5.707 -18.219 1 84.94 280 ASN A N 1
ATOM 2216 C CA . ASN A 1 280 ? -2.701 -6.316 -18.266 1 84.94 280 ASN A CA 1
ATOM 2217 C C . ASN A 1 280 ? -2.719 -7.629 -19.047 1 84.94 280 ASN A C 1
ATOM 2219 O O . ASN A 1 280 ? -3.74 -8.312 -19.094 1 84.94 280 ASN A O 1
ATOM 2223 N N . GLY A 1 281 ? -1.605 -7.891 -19.688 1 88.62 281 GLY A N 1
ATOM 2224 C CA . GLY A 1 281 ? -1.422 -9.148 -20.391 1 88.62 281 GLY A CA 1
ATOM 2225 C C . GLY A 1 281 ? -0.076 -9.797 -20.125 1 88.62 281 GLY A C 1
ATOM 2226 O O . GLY A 1 281 ? 0.908 -9.102 -19.859 1 88.62 281 GLY A O 1
ATOM 2227 N N . ILE A 1 282 ? -0.057 -11.141 -20.094 1 90.25 282 ILE A N 1
ATOM 2228 C CA . ILE A 1 282 ? 1.196 -11.883 -19.984 1 90.25 282 ILE A CA 1
ATOM 2229 C C . ILE A 1 282 ? 1.229 -12.992 -21.031 1 90.25 282 ILE A C 1
ATOM 2231 O O . ILE A 1 282 ? 0.183 -13.406 -21.547 1 90.25 282 ILE A O 1
ATOM 2235 N N . THR A 1 283 ? 2.387 -13.359 -21.422 1 91.69 283 THR A N 1
ATOM 2236 C CA . THR A 1 283 ? 2.617 -14.547 -22.25 1 91.69 283 THR A CA 1
ATOM 2237 C C . THR A 1 283 ? 3.361 -15.617 -21.453 1 91.69 283 THR A C 1
ATOM 2239 O O . THR A 1 283 ? 4.266 -15.305 -20.672 1 91.69 283 THR A O 1
ATOM 2242 N N . VAL A 1 284 ? 2.865 -16.844 -21.562 1 93.12 284 VAL A N 1
ATOM 2243 C CA . VAL A 1 284 ? 3.412 -17.969 -20.797 1 93.12 284 VAL A CA 1
ATOM 2244 C C . VAL A 1 284 ? 3.877 -19.062 -21.75 1 93.12 284 VAL A C 1
ATOM 2246 O O . VAL A 1 284 ? 3.131 -19.484 -22.641 1 93.12 284 VAL A O 1
ATOM 2249 N N . GLN A 1 285 ? 5.164 -19.484 -21.578 1 91.12 285 GLN A N 1
ATOM 2250 C CA . GLN A 1 285 ? 5.734 -20.547 -22.406 1 91.12 285 GLN A CA 1
ATOM 2251 C C . GLN A 1 285 ? 6.504 -21.562 -21.562 1 91.12 285 GLN A C 1
ATOM 2253 O O . GLN A 1 285 ? 7.188 -21.172 -20.609 1 91.12 285 GLN A O 1
ATOM 2258 N N . SER A 1 286 ? 6.301 -22.812 -21.828 1 86.19 286 SER A N 1
ATOM 2259 C CA . SER A 1 286 ? 7.062 -23.844 -21.125 1 86.19 286 SER A CA 1
ATOM 2260 C C . SER A 1 286 ? 8.539 -23.797 -21.516 1 86.19 286 SER A C 1
ATOM 2262 O O . SER A 1 286 ? 8.875 -23.609 -22.688 1 86.19 286 SER A O 1
ATOM 2264 N N . LYS A 1 287 ? 9.406 -23.766 -20.484 1 75.06 287 LYS A N 1
ATOM 2265 C CA . LYS A 1 287 ? 10.836 -23.734 -20.766 1 75.06 287 LYS A CA 1
ATOM 2266 C C . LYS A 1 287 ? 11.367 -25.141 -21.062 1 75.06 287 LYS A C 1
ATOM 2268 O O . LYS A 1 287 ? 11.031 -26.094 -20.359 1 75.06 287 LYS A O 1
ATOM 2273 N N . MET A 1 288 ? 11.828 -25.406 -22.234 1 60.97 288 MET A N 1
ATOM 2274 C CA . MET A 1 288 ? 12.469 -26.688 -22.531 1 60.97 288 MET A CA 1
ATOM 2275 C C . MET A 1 288 ? 13.984 -26.547 -22.484 1 60.97 288 MET A C 1
ATOM 2277 O O . MET A 1 288 ? 14.531 -25.469 -22.688 1 60.97 288 MET A O 1
ATOM 2281 N N . ALA A 1 289 ? 14.656 -27.656 -21.969 1 53.19 289 ALA A N 1
ATOM 2282 C CA . ALA A 1 289 ? 16.109 -27.781 -21.969 1 53.19 289 ALA A CA 1
ATOM 2283 C C . ALA A 1 289 ? 16.688 -27.5 -23.359 1 53.19 289 ALA A C 1
ATOM 2285 O O . ALA A 1 289 ? 16.203 -28.016 -24.359 1 53.19 289 ALA A O 1
ATOM 2286 N N . GLY A 1 290 ? 17.25 -26.203 -23.609 1 54.31 290 GLY A N 1
ATOM 2287 C CA . GLY A 1 290 ? 17.906 -25.844 -24.859 1 54.31 290 GLY A CA 1
ATOM 2288 C C . GLY A 1 290 ? 17.359 -24.562 -25.453 1 54.31 290 GLY A C 1
ATOM 2289 O O . GLY A 1 290 ? 17.797 -24.141 -26.531 1 54.31 290 GLY A O 1
ATOM 2290 N N . ASP A 1 291 ? 16.281 -24.266 -24.984 1 56.44 291 ASP A N 1
ATOM 2291 C CA . ASP A 1 291 ? 15.703 -23.062 -25.547 1 56.44 291 ASP A CA 1
ATOM 2292 C C . ASP A 1 291 ? 16.719 -21.906 -25.531 1 56.44 291 ASP A C 1
ATOM 2294 O O . ASP A 1 291 ? 17.312 -21.609 -24.5 1 56.44 291 ASP A O 1
ATOM 2298 N N . LEU A 1 292 ? 17.406 -21.703 -26.625 1 49 292 LEU A N 1
ATOM 2299 C CA . LEU A 1 292 ? 18.312 -20.578 -26.797 1 49 292 LEU A CA 1
ATOM 2300 C C . LEU A 1 292 ? 17.594 -19.25 -26.594 1 49 292 LEU A C 1
ATOM 2302 O O . LEU A 1 292 ? 16.516 -19.031 -27.141 1 49 292 LEU A O 1
ATOM 2306 N N . ASP A 1 293 ? 17.797 -18.688 -25.5 1 49.41 293 ASP A N 1
ATOM 2307 C CA . ASP A 1 293 ? 17.297 -17.312 -25.359 1 49.41 293 ASP A CA 1
ATOM 2308 C C . ASP A 1 293 ? 17.5 -16.531 -26.656 1 49.41 293 ASP A C 1
ATOM 2310 O O . ASP A 1 293 ? 18.609 -16.5 -27.203 1 49.41 293 ASP A O 1
ATOM 2314 N N . ASN A 1 294 ? 16.625 -16.641 -27.562 1 46.47 294 ASN A N 1
ATOM 2315 C CA . ASN A 1 294 ? 16.828 -15.789 -28.734 1 46.47 294 ASN A CA 1
ATOM 2316 C C . ASN A 1 294 ? 17.578 -14.516 -28.359 1 46.47 294 ASN A C 1
ATOM 2318 O O . ASN A 1 294 ? 17.078 -13.68 -27.625 1 46.47 294 ASN A O 1
ATOM 2322 N N . ASN A 1 295 ? 18.828 -14.703 -28.156 1 43.75 295 ASN A N 1
ATOM 2323 C CA . ASN A 1 295 ? 19.688 -13.531 -28.031 1 43.75 295 ASN A CA 1
ATOM 2324 C C . ASN A 1 295 ? 19.266 -12.43 -29 1 43.75 295 ASN A C 1
ATOM 2326 O O . ASN A 1 295 ? 19.625 -12.461 -30.188 1 43.75 295 ASN A O 1
ATOM 2330 N N . ILE A 1 296 ? 18.031 -12.094 -29.062 1 43.5 296 ILE A N 1
ATOM 2331 C CA . ILE A 1 296 ? 17.688 -10.961 -29.906 1 43.5 296 ILE A CA 1
ATOM 2332 C C . ILE A 1 296 ? 18.781 -9.891 -29.812 1 43.5 296 ILE A C 1
ATOM 2334 O O . ILE A 1 296 ? 19.156 -9.484 -28.719 1 43.5 296 ILE A O 1
ATOM 2338 N N . TYR A 1 297 ? 19.469 -9.859 -30.859 1 43.06 297 TYR A N 1
ATOM 2339 C CA . TYR A 1 297 ? 20.406 -8.773 -31.109 1 43.06 297 TYR A CA 1
ATOM 2340 C C . TYR A 1 297 ? 19.797 -7.426 -30.734 1 43.06 297 TYR A C 1
ATOM 2342 O O . TYR A 1 297 ? 18.891 -6.941 -31.406 1 43.06 297 TYR A O 1
ATOM 2350 N N . LEU A 1 298 ? 19.594 -7.27 -29.516 1 51.16 298 LEU A N 1
ATOM 2351 C CA . LEU A 1 298 ? 19.219 -5.934 -29.078 1 51.16 298 LEU A CA 1
ATOM 2352 C C . LEU A 1 298 ? 20.062 -4.871 -29.781 1 51.16 298 LEU A C 1
ATOM 2354 O O . LEU A 1 298 ? 21.281 -4.938 -29.781 1 51.16 298 LEU A O 1
ATOM 2358 N N . LYS A 1 299 ? 19.562 -4.316 -30.953 1 47.25 299 LYS A N 1
ATOM 2359 C CA . LYS A 1 299 ? 20.25 -3.244 -31.672 1 47.25 299 LYS A CA 1
ATOM 2360 C C . LYS A 1 299 ? 20.812 -2.211 -30.703 1 47.25 299 LYS A C 1
ATOM 2362 O O . LYS A 1 299 ? 20.125 -1.752 -29.797 1 47.25 299 LYS A O 1
ATOM 2367 N N . SER A 1 300 ? 22.047 -2.258 -30.578 1 52.28 300 SER A N 1
ATOM 2368 C CA . SER A 1 300 ? 22.812 -1.241 -29.859 1 52.28 300 SER A CA 1
ATOM 2369 C C . SER A 1 300 ? 22.438 0.162 -30.328 1 52.28 300 SER A C 1
ATOM 2371 O O . SER A 1 300 ? 22.359 0.424 -31.531 1 52.28 300 SER A O 1
ATOM 2373 N N . GLY A 1 301 ? 21.5 0.915 -29.75 1 57.09 301 GLY A N 1
ATOM 2374 C CA . GLY A 1 301 ? 21.188 2.246 -30.234 1 57.09 301 GLY A CA 1
ATOM 2375 C C . GLY A 1 301 ? 21.969 3.342 -29.547 1 57.09 301 GLY A C 1
ATOM 2376 O O . GLY A 1 301 ? 22.719 3.074 -28.594 1 57.09 301 GLY A O 1
ATOM 2377 N N . GLN A 1 302 ? 22.141 4.527 -30.172 1 61.94 302 GLN A N 1
ATOM 2378 C CA . GLN A 1 302 ? 22.688 5.77 -29.641 1 61.94 302 GLN A CA 1
ATOM 2379 C C . GLN A 1 302 ? 21.844 6.293 -28.484 1 61.94 302 GLN A C 1
ATOM 2381 O O . GLN A 1 302 ? 20.625 6.082 -28.453 1 61.94 302 GLN A O 1
ATOM 2386 N N . LYS A 1 303 ? 22.531 6.777 -27.438 1 72.88 303 LYS A N 1
ATOM 2387 C CA . LYS A 1 303 ? 21.859 7.383 -26.297 1 72.88 303 LYS A CA 1
ATOM 2388 C C . LYS A 1 303 ? 20.922 8.5 -26.75 1 72.88 303 LYS A C 1
ATOM 2390 O O . LYS A 1 303 ? 21.344 9.445 -27.422 1 72.88 303 LYS A O 1
ATOM 2395 N N . SER A 1 304 ? 19.656 8.352 -26.656 1 68.88 304 SER A N 1
ATOM 2396 C CA . SER A 1 304 ? 18.688 9.352 -27.094 1 68.88 304 SER A CA 1
ATOM 2397 C C . SER A 1 304 ? 18.469 10.406 -26.016 1 68.88 304 SER A C 1
ATOM 2399 O O . SER A 1 304 ? 18.031 11.516 -26.312 1 68.88 304 SER A O 1
ATOM 2401 N N . LYS A 1 305 ? 18.859 10.297 -24.703 1 72.25 305 LYS A N 1
ATOM 2402 C CA . LYS A 1 305 ? 18.688 11.18 -23.547 1 72.25 305 LYS A CA 1
ATOM 2403 C C . LYS A 1 305 ? 17.219 11.477 -23.297 1 72.25 305 LYS A C 1
ATOM 2405 O O . LYS A 1 305 ? 16.875 12.461 -22.641 1 72.25 305 LYS A O 1
ATOM 2410 N N . LYS A 1 306 ? 16.328 10.703 -23.922 1 79.69 306 LYS A N 1
ATOM 2411 C CA . LYS A 1 306 ? 14.906 10.883 -23.703 1 79.69 306 LYS A CA 1
ATOM 2412 C C . LYS A 1 306 ? 14.492 10.312 -22.344 1 79.69 306 LYS A C 1
ATOM 2414 O O . LYS A 1 306 ? 14.93 9.227 -21.953 1 79.69 306 LYS A O 1
ATOM 2419 N N . ARG A 1 307 ? 13.766 11.117 -21.656 1 79.94 307 ARG A N 1
ATOM 2420 C CA . ARG A 1 307 ? 13.305 10.688 -20.344 1 79.94 307 ARG A CA 1
ATOM 2421 C C . ARG A 1 307 ? 11.859 10.195 -20.406 1 79.94 307 ARG A C 1
ATOM 2423 O O . ARG A 1 307 ? 11.336 9.672 -19.422 1 79.94 307 ARG A O 1
ATOM 2430 N N . LYS A 1 308 ? 11.297 10.414 -21.516 1 79.5 308 LYS A N 1
ATOM 2431 C CA . LYS A 1 308 ? 9.906 10.008 -21.688 1 79.5 308 LYS A CA 1
ATOM 2432 C C . LYS A 1 308 ? 9.711 9.227 -22.984 1 79.5 308 LYS A C 1
ATOM 2434 O O . LYS A 1 308 ? 10.422 9.461 -23.969 1 79.5 308 LYS A O 1
ATOM 2439 N N . ILE A 1 309 ? 8.906 8.148 -22.875 1 78.88 309 ILE A N 1
ATOM 2440 C CA . ILE A 1 309 ? 8.508 7.41 -24.062 1 78.88 309 ILE A CA 1
ATOM 2441 C C . ILE A 1 309 ? 7.129 7.887 -24.531 1 78.88 309 ILE A C 1
ATOM 2443 O O . ILE A 1 309 ? 6.336 8.383 -23.734 1 78.88 309 ILE A O 1
ATOM 2447 N N . ASP A 1 310 ? 7.008 7.957 -25.766 1 74.06 310 ASP A N 1
ATOM 2448 C CA . ASP A 1 310 ? 5.688 8.32 -26.266 1 74.06 310 ASP A CA 1
ATOM 2449 C C . ASP A 1 310 ? 4.645 7.277 -25.875 1 74.06 310 ASP A C 1
ATOM 2451 O O . ASP A 1 310 ? 4.91 6.074 -25.938 1 74.06 310 ASP A O 1
ATOM 2455 N N . PRO A 1 311 ? 3.645 7.82 -25.281 1 70.31 311 PRO A N 1
ATOM 2456 C CA . PRO A 1 311 ? 2.594 6.855 -24.953 1 70.31 311 PRO A CA 1
ATOM 2457 C C . PRO A 1 311 ? 2.152 6.031 -26.156 1 70.31 311 PRO A C 1
ATOM 2459 O O . PRO A 1 311 ? 2.227 6.508 -27.297 1 70.31 311 PRO A O 1
ATOM 2462 N N . PRO A 1 312 ? 1.995 4.707 -25.938 1 62.47 312 PRO A N 1
ATOM 2463 C CA . PRO A 1 312 ? 1.498 3.918 -27.062 1 62.47 312 PRO A CA 1
ATOM 2464 C C . PRO A 1 312 ? 0.213 4.484 -27.672 1 62.47 312 PRO A C 1
ATOM 2466 O O . PRO A 1 312 ? -0.616 5.043 -26.938 1 62.47 312 PRO A O 1
ATOM 2469 N N . VAL A 1 313 ? 0.292 4.887 -28.922 1 56.06 313 VAL A N 1
ATOM 2470 C CA . VAL A 1 313 ? -0.932 5.34 -29.578 1 56.06 313 VAL A CA 1
ATOM 2471 C C . VAL A 1 313 ? -2.014 4.27 -29.453 1 56.06 313 VAL A C 1
ATOM 2473 O O . VAL A 1 313 ? -1.901 3.191 -30.047 1 56.06 313 VAL A O 1
ATOM 2476 N N . ASN A 1 314 ? -2.545 4.195 -28.297 1 58.88 314 ASN A N 1
ATOM 2477 C CA . ASN A 1 314 ? -3.533 3.139 -28.109 1 58.88 314 ASN A CA 1
ATOM 2478 C C . ASN A 1 314 ? -4.871 3.506 -28.75 1 58.88 314 ASN A C 1
ATOM 2480 O O . ASN A 1 314 ? -5.715 4.141 -28.109 1 58.88 314 ASN A O 1
ATOM 2484 N N . HIS A 1 315 ? -4.848 3.572 -30.109 1 64.75 315 HIS A N 1
ATOM 2485 C CA . HIS A 1 315 ? -6.164 3.723 -30.719 1 64.75 315 HIS A CA 1
ATOM 2486 C C . HIS A 1 315 ? -6.953 2.418 -30.656 1 64.75 315 HIS A C 1
ATOM 2488 O O . HIS A 1 315 ? -6.516 1.398 -31.203 1 64.75 315 HIS A O 1
ATOM 2494 N N . ILE A 1 316 ? -7.852 2.281 -29.766 1 77.88 316 ILE A N 1
ATOM 2495 C CA . ILE A 1 316 ? -8.742 1.13 -29.734 1 77.88 316 ILE A CA 1
ATOM 2496 C C . ILE A 1 316 ? -9.898 1.347 -30.719 1 77.88 316 ILE A C 1
ATOM 2498 O O . ILE A 1 316 ? -10.766 2.191 -30.484 1 77.88 316 ILE A O 1
ATOM 2502 N N . PRO A 1 317 ? -9.734 0.693 -31.875 1 77.25 317 PRO A N 1
ATOM 2503 C CA . PRO A 1 317 ? -10.852 0.833 -32.812 1 77.25 317 PRO A CA 1
ATOM 2504 C C . PRO A 1 317 ? -12.195 0.438 -32.219 1 77.25 317 PRO A C 1
ATOM 2506 O O . PRO A 1 317 ? -12.266 -0.512 -31.422 1 77.25 317 PRO A O 1
ATOM 2509 N N . ASN A 1 318 ? -13.164 1.188 -32.5 1 81.44 318 ASN A N 1
ATOM 2510 C CA . ASN A 1 318 ? -14.5 0.869 -32.031 1 81.44 318 ASN A CA 1
ATOM 2511 C C . ASN A 1 318 ? -15.039 -0.413 -32.656 1 81.44 318 ASN A C 1
ATOM 2513 O O . ASN A 1 318 ? -14.875 -0.633 -33.844 1 81.44 318 ASN A O 1
ATOM 2517 N N . TYR A 1 319 ? -15.445 -1.287 -31.844 1 87.44 319 TYR A N 1
ATOM 2518 C CA . TYR A 1 319 ? -16.078 -2.521 -32.281 1 87.44 319 TYR A CA 1
ATOM 2519 C C . TYR A 1 319 ? -17.547 -2.561 -31.875 1 87.44 319 TYR A C 1
ATOM 2521 O O . TYR A 1 319 ? -17.875 -2.443 -30.688 1 87.44 319 TYR A O 1
ATOM 2529 N N . PHE A 1 320 ? -18.391 -2.617 -32.906 1 84.75 320 PHE A N 1
ATOM 2530 C CA . PHE A 1 320 ? -19.828 -2.758 -32.656 1 84.75 320 PHE A CA 1
ATOM 2531 C C . PHE A 1 320 ? -20.266 -4.199 -32.875 1 84.75 320 PHE A C 1
ATOM 2533 O O . PHE A 1 320 ? -20.172 -4.73 -33.969 1 84.75 320 PHE A O 1
ATOM 2540 N N . ILE A 1 321 ? -20.656 -4.844 -31.859 1 82.19 321 ILE A N 1
ATOM 2541 C CA . ILE A 1 321 ? -20.984 -6.262 -31.906 1 82.19 321 ILE A CA 1
ATOM 2542 C C . ILE A 1 321 ? -22.281 -6.469 -32.688 1 82.19 321 ILE A C 1
ATOM 2544 O O . ILE A 1 321 ? -22.453 -7.492 -33.344 1 82.19 321 ILE A O 1
ATOM 2548 N N . GLY A 1 322 ? -23.156 -5.523 -32.844 1 76.12 322 GLY A N 1
ATOM 2549 C CA . GLY A 1 322 ? -24.438 -5.699 -33.531 1 76.12 322 GLY A CA 1
ATOM 2550 C C . GLY A 1 322 ? -25.297 -6.781 -32.906 1 76.12 322 GLY A C 1
ATOM 2551 O O . GLY A 1 322 ? -25.5 -6.801 -31.672 1 76.12 322 GLY A O 1
ATOM 2552 N N . GLN A 1 323 ? -25.781 -7.676 -33.719 1 74.81 323 GLN A N 1
ATOM 2553 C CA . GLN A 1 323 ? -26.594 -8.781 -33.219 1 74.81 323 GLN A CA 1
ATOM 2554 C C . GLN A 1 323 ? -25.719 -9.859 -32.594 1 74.81 323 GLN A C 1
ATOM 2556 O O . GLN A 1 323 ? -24.719 -10.281 -33.156 1 74.81 323 GLN A O 1
ATOM 2561 N N . ARG A 1 324 ? -26.109 -10.328 -31.438 1 76.94 324 ARG A N 1
ATOM 2562 C CA . ARG A 1 324 ? -25.375 -11.359 -30.719 1 76.94 324 ARG A CA 1
ATOM 2563 C C . ARG A 1 324 ? -25.422 -12.688 -31.453 1 76.94 324 ARG A C 1
ATOM 2565 O O . ARG A 1 324 ? -26.469 -13.047 -32.031 1 76.94 324 ARG A O 1
ATOM 2572 N N . CYS A 1 325 ? -24.266 -13.312 -31.484 1 77.94 325 CYS A N 1
ATOM 2573 C CA . CYS A 1 325 ? -24.172 -14.633 -32.094 1 77.94 325 CYS A CA 1
ATOM 2574 C C . CYS A 1 325 ? -24.078 -15.719 -31.047 1 77.94 325 CYS A C 1
ATOM 2576 O O . CYS A 1 325 ? -23.344 -15.57 -30.062 1 77.94 325 CYS A O 1
ATOM 2578 N N . ASN A 1 326 ? -24.891 -16.797 -31.219 1 76.75 326 ASN A N 1
ATOM 2579 C CA . ASN A 1 326 ? -24.875 -17.938 -30.297 1 76.75 326 ASN A CA 1
ATOM 2580 C C . ASN A 1 326 ? -23.828 -18.953 -30.703 1 76.75 326 ASN A C 1
ATOM 2582 O O . ASN A 1 326 ? -23.438 -19.031 -31.875 1 76.75 326 ASN A O 1
ATOM 2586 N N . PRO A 1 327 ? -23.344 -19.656 -29.688 1 80 327 PRO A N 1
ATOM 2587 C CA . PRO A 1 327 ? -22.375 -20.703 -30.016 1 80 327 PRO A CA 1
ATOM 2588 C C . PRO A 1 327 ? -22.953 -21.812 -30.891 1 80 327 PRO A C 1
ATOM 2590 O O . PRO A 1 327 ? -24.156 -22.078 -30.828 1 80 327 PRO A O 1
ATOM 2593 N N . GLU A 1 328 ? -22.062 -22.266 -31.75 1 75.62 328 GLU A N 1
ATOM 2594 C CA . GLU A 1 328 ? -22.438 -23.484 -32.469 1 75.62 328 GLU A CA 1
ATOM 2595 C C . GLU A 1 328 ? -22.297 -24.703 -31.578 1 75.62 328 GLU A C 1
ATOM 2597 O O . GLU A 1 328 ? -21.297 -24.875 -30.875 1 75.62 328 GLU A O 1
ATOM 2602 N N . VAL A 1 329 ? -23.344 -25.391 -31.344 1 71.62 329 VAL A N 1
ATOM 2603 C CA . VAL A 1 329 ? -23.328 -26.547 -30.453 1 71.62 329 VAL A CA 1
ATOM 2604 C C . VAL A 1 329 ? -22.594 -27.703 -31.125 1 71.62 329 VAL A C 1
ATOM 2606 O O . VAL A 1 329 ? -23.031 -28.219 -32.156 1 71.62 329 VAL A O 1
ATOM 2609 N N . PRO A 1 330 ? -21.453 -27.875 -30.625 1 70.31 330 PRO A N 1
ATOM 2610 C CA . PRO A 1 330 ? -20.703 -29 -31.203 1 70.31 330 PRO A CA 1
ATOM 2611 C C . PRO A 1 330 ? -21.281 -30.359 -30.844 1 70.31 330 PRO A C 1
ATOM 2613 O O . PRO A 1 330 ? -22.188 -30.438 -30.016 1 70.31 330 PRO A O 1
ATOM 2616 N N . GLU A 1 331 ? -20.75 -31.422 -31.531 1 70.5 331 GLU A N 1
ATOM 2617 C CA . GLU A 1 331 ? -21.125 -32.812 -31.219 1 70.5 331 GLU A CA 1
ATOM 2618 C C . GLU A 1 331 ? -20.656 -33.188 -29.812 1 70.5 331 GLU A C 1
ATOM 2620 O O . GLU A 1 331 ? -19.562 -32.812 -29.391 1 70.5 331 GLU A O 1
ATOM 2625 N N . ILE A 1 332 ? -21.516 -33.812 -29.078 1 69.81 332 ILE A N 1
ATOM 2626 C CA . ILE A 1 332 ? -21.234 -34.219 -27.703 1 69.81 332 ILE A CA 1
ATOM 2627 C C . ILE A 1 332 ? -20.281 -35.406 -27.688 1 69.81 332 ILE A C 1
ATOM 2629 O O . ILE A 1 332 ? -20.578 -36.469 -28.25 1 69.81 332 ILE A O 1
ATOM 2633 N N . THR A 1 333 ? -19.062 -35.125 -27.344 1 69.56 333 THR A N 1
ATOM 2634 C CA . THR A 1 333 ? -18.078 -36.156 -27.172 1 69.56 333 THR A CA 1
ATOM 2635 C C . THR A 1 333 ? -17.812 -36.438 -25.688 1 69.56 333 THR A C 1
ATOM 2637 O O . THR A 1 333 ? -17.906 -35.5 -24.875 1 69.56 333 THR A O 1
ATOM 2640 N N . THR A 1 334 ? -17.844 -37.75 -25.359 1 65.5 334 THR A N 1
ATOM 2641 C CA . THR A 1 334 ? -17.578 -38.094 -23.969 1 65.5 334 THR A CA 1
ATOM 2642 C C . THR A 1 334 ? -16.125 -38.469 -23.766 1 65.5 334 THR A C 1
ATOM 2644 O O . THR A 1 334 ? -15.445 -38.906 -24.703 1 65.5 334 THR A O 1
ATOM 2647 N N . CYS A 1 335 ? -15.617 -38.125 -22.641 1 68.38 335 CYS A N 1
ATOM 2648 C CA . CYS A 1 335 ? -14.266 -38.5 -22.25 1 68.38 335 CYS A CA 1
ATOM 2649 C C . CYS A 1 335 ? -14.18 -40 -22.016 1 68.38 335 CYS A C 1
ATOM 2651 O O . CYS A 1 335 ? -14.961 -40.562 -21.234 1 68.38 335 CYS A O 1
ATOM 2653 N N . ASP A 1 336 ? -13.445 -40.812 -22.703 1 63.62 336 ASP A N 1
ATOM 2654 C CA . ASP A 1 336 ? -13.344 -42.25 -22.672 1 63.62 336 ASP A CA 1
ATOM 2655 C C . ASP A 1 336 ? -12.961 -42.75 -21.281 1 63.62 336 ASP A C 1
ATOM 2657 O O . ASP A 1 336 ? -13.547 -43.719 -20.781 1 63.62 336 ASP A O 1
ATOM 2661 N N . ASN A 1 337 ? -11.922 -42.125 -20.609 1 75.44 337 ASN A N 1
ATOM 2662 C CA . ASN A 1 337 ? -11.359 -42.688 -19.375 1 75.44 337 ASN A CA 1
ATOM 2663 C C . ASN A 1 337 ? -11.836 -41.906 -18.156 1 75.44 337 ASN A C 1
ATOM 2665 O O . ASN A 1 337 ? -11.109 -41.781 -17.156 1 75.44 337 ASN A O 1
ATOM 2669 N N . LYS A 1 338 ? -13.055 -41.594 -18.234 1 83.69 338 LYS A N 1
ATOM 2670 C CA . LYS A 1 338 ? -13.602 -40.719 -17.203 1 83.69 338 LYS A CA 1
ATOM 2671 C C . LYS A 1 338 ? -13.703 -41.438 -15.859 1 83.69 338 LYS A C 1
ATOM 2673 O O . LYS A 1 338 ? -13.242 -40.938 -14.836 1 83.69 338 LYS A O 1
ATOM 2678 N N . SER A 1 339 ? -14.227 -42.594 -15.867 1 81.5 339 SER A N 1
ATOM 2679 C CA . SER A 1 339 ? -14.508 -43.344 -14.641 1 81.5 339 SER A CA 1
ATOM 2680 C C . SER A 1 339 ? -13.211 -43.719 -13.93 1 81.5 339 SER A C 1
ATOM 2682 O O . SER A 1 339 ? -13.117 -43.625 -12.703 1 81.5 339 SER A O 1
ATOM 2684 N N . GLU A 1 340 ? -12.297 -44.031 -14.703 1 84.88 340 GLU A N 1
ATOM 2685 C CA . GLU A 1 340 ? -11.039 -44.5 -14.125 1 84.88 340 GLU A CA 1
ATOM 2686 C C . GLU A 1 340 ? -10.289 -43.344 -13.461 1 84.88 340 GLU A C 1
ATOM 2688 O O . GLU A 1 340 ? -9.805 -43.469 -12.336 1 84.88 340 GLU A O 1
ATOM 2693 N N . LYS A 1 341 ? -10.203 -42.219 -14.125 1 87.44 341 LYS A N 1
ATOM 2694 C CA . LYS A 1 341 ? -9.484 -41.062 -13.609 1 87.44 341 LYS A CA 1
ATOM 2695 C C . LYS A 1 341 ? -10.164 -40.531 -12.359 1 87.44 341 LYS A C 1
ATOM 2697 O O . LYS A 1 341 ? -9.484 -40.125 -11.406 1 87.44 341 LYS A O 1
ATOM 2702 N N . LEU A 1 342 ? -11.391 -40.531 -12.453 1 90.62 342 LEU A N 1
ATOM 2703 C CA . LEU A 1 342 ? -12.156 -40.031 -11.312 1 90.62 342 LEU A CA 1
ATOM 2704 C C . LEU A 1 342 ? -11.984 -40.938 -10.109 1 90.62 342 LEU A C 1
ATOM 2706 O O . LEU A 1 342 ? -11.805 -40.469 -8.984 1 90.62 342 LEU A O 1
ATOM 2710 N N . SER A 1 343 ? -12.109 -42.219 -10.375 1 87.75 343 SER A N 1
ATOM 2711 C CA . SER A 1 343 ? -11.977 -43.188 -9.297 1 87.75 343 SER A CA 1
ATOM 2712 C C . SER A 1 343 ? -10.594 -43.125 -8.656 1 87.75 343 SER A C 1
ATOM 2714 O O . SER A 1 343 ? -10.461 -43.219 -7.438 1 87.75 343 SER A O 1
ATOM 2716 N N . LYS A 1 344 ? -9.664 -42.938 -9.469 1 88.94 344 LYS A N 1
ATOM 2717 C CA . LYS A 1 344 ? -8.297 -42.844 -8.961 1 88.94 344 LYS A CA 1
ATOM 2718 C C . LYS A 1 344 ? -8.125 -41.625 -8.062 1 88.94 344 LYS A C 1
ATOM 2720 O O . LYS A 1 344 ? -7.504 -41.719 -7 1 88.94 344 LYS A O 1
ATOM 2725 N N . ALA A 1 345 ? -8.625 -40.531 -8.5 1 91.88 345 ALA A N 1
ATOM 2726 C CA . ALA A 1 345 ? -8.523 -39.312 -7.711 1 91.88 345 ALA A CA 1
ATOM 2727 C C . ALA A 1 345 ? -9.242 -39.469 -6.371 1 91.88 345 ALA A C 1
ATOM 2729 O O . ALA A 1 345 ? -8.727 -39 -5.34 1 91.88 345 ALA A O 1
ATOM 2730 N N . LYS A 1 346 ? -10.359 -40.062 -6.387 1 92.06 346 LYS A N 1
ATOM 2731 C CA . LYS A 1 346 ? -11.125 -40.281 -5.16 1 92.06 346 LYS A CA 1
ATOM 2732 C C . LYS A 1 346 ? -10.391 -41.219 -4.215 1 92.06 346 LYS A C 1
ATOM 2734 O O . LYS A 1 346 ? -10.422 -41.031 -2.996 1 92.06 346 LYS A O 1
ATOM 2739 N N . LEU A 1 347 ? -9.82 -42.188 -4.816 1 91.75 347 LEU A N 1
ATOM 2740 C CA . LEU A 1 347 ? -9.086 -43.188 -4.031 1 91.75 347 LEU A CA 1
ATOM 2741 C C . LEU A 1 347 ? -7.902 -42.531 -3.316 1 91.75 347 LEU A C 1
ATOM 2743 O O . LEU A 1 347 ? -7.605 -42.875 -2.17 1 91.75 347 LEU A O 1
ATOM 2747 N N . ILE A 1 348 ? -7.246 -41.656 -3.979 1 92.25 348 ILE A N 1
ATOM 2748 C CA . ILE A 1 348 ? -6.102 -41 -3.381 1 92.25 348 ILE A CA 1
ATOM 2749 C C . ILE A 1 348 ? -6.57 -40.125 -2.203 1 92.25 348 ILE A C 1
ATOM 2751 O O . ILE A 1 348 ? -5.91 -40.094 -1.162 1 92.25 348 ILE A O 1
ATOM 2755 N N . ASP A 1 349 ? -7.645 -39.469 -2.371 1 93.38 349 ASP A N 1
ATOM 2756 C CA . ASP A 1 349 ? -8.188 -38.625 -1.293 1 93.38 349 ASP A CA 1
ATOM 2757 C C . ASP A 1 349 ? -8.609 -39.5 -0.108 1 93.38 349 ASP A C 1
ATOM 2759 O O . ASP A 1 349 ? -8.445 -39.094 1.048 1 93.38 349 ASP A O 1
ATOM 2763 N N . ALA A 1 350 ? -9.156 -40.656 -0.438 1 93.12 350 ALA A N 1
ATOM 2764 C CA . ALA A 1 350 ? -9.531 -41.594 0.623 1 93.12 350 ALA A CA 1
ATOM 2765 C C . ALA A 1 350 ? -8.289 -42.094 1.359 1 93.12 350 ALA A C 1
ATOM 2767 O O . ALA A 1 350 ? -8.305 -42.219 2.586 1 93.12 350 ALA A O 1
ATOM 2768 N N . ALA A 1 351 ? -7.328 -42.438 0.581 1 92.88 351 ALA A N 1
ATOM 2769 C CA . ALA A 1 351 ? -6.078 -42.875 1.185 1 92.88 351 ALA A CA 1
ATOM 2770 C C . ALA A 1 351 ? -5.504 -41.812 2.123 1 92.88 351 ALA A C 1
ATOM 2772 O O . ALA A 1 351 ? -4.949 -42.156 3.174 1 92.88 351 ALA A O 1
ATOM 2773 N N . TYR A 1 352 ? -5.602 -40.594 1.683 1 92.81 352 TYR A N 1
ATOM 2774 C CA . TYR A 1 352 ? -5.168 -39.469 2.49 1 92.81 352 TYR A CA 1
ATOM 2775 C C . TYR A 1 352 ? -5.863 -39.469 3.846 1 92.81 352 TYR A C 1
ATOM 2777 O O . TYR A 1 352 ? -5.219 -39.312 4.883 1 92.81 352 TYR A O 1
ATOM 2785 N N . ILE A 1 353 ? -7.148 -39.656 3.855 1 93.62 353 ILE A N 1
ATOM 2786 C CA . ILE A 1 353 ? -7.938 -39.625 5.082 1 93.62 353 ILE A CA 1
ATOM 2787 C C . ILE A 1 353 ? -7.645 -40.844 5.93 1 93.62 353 ILE A C 1
ATOM 2789 O O . ILE A 1 353 ? -7.41 -40.75 7.137 1 93.62 353 ILE A O 1
ATOM 2793 N N . VAL A 1 354 ? -7.609 -42 5.344 1 92.75 354 VAL A N 1
ATOM 2794 C CA . VAL A 1 354 ? -7.469 -43.281 6.055 1 92.75 354 VAL A CA 1
ATOM 2795 C C . VAL A 1 354 ? -6.074 -43.375 6.672 1 92.75 354 VAL A C 1
ATOM 2797 O O . VAL A 1 354 ? -5.914 -43.906 7.773 1 92.75 354 VAL A O 1
ATOM 2800 N N . ALA A 1 355 ? -5.141 -42.875 5.953 1 90.94 355 ALA A N 1
ATOM 2801 C CA . ALA A 1 355 ? -3.775 -42.906 6.473 1 90.94 355 ALA A CA 1
ATOM 2802 C C . ALA A 1 355 ? -3.668 -42.062 7.754 1 90.94 355 ALA A C 1
ATOM 2804 O O . ALA A 1 355 ? -2.754 -42.281 8.555 1 90.94 355 ALA A O 1
ATOM 2805 N N . LYS A 1 356 ? -4.551 -41.219 7.961 1 88.62 356 LYS A N 1
ATOM 2806 C CA . LYS A 1 356 ? -4.488 -40.312 9.102 1 88.62 356 LYS A CA 1
ATOM 2807 C C . LYS A 1 356 ? -5.332 -40.812 10.258 1 88.62 356 LYS A C 1
ATOM 2809 O O . LYS A 1 356 ? -5.352 -40.219 11.336 1 88.62 356 LYS A O 1
ATOM 2814 N N . LEU A 1 357 ? -6.008 -41.938 10.086 1 84.56 357 LEU A N 1
ATOM 2815 C CA . LEU A 1 357 ? -6.902 -42.469 11.102 1 84.56 357 LEU A CA 1
ATOM 2816 C C . LEU A 1 357 ? -6.117 -43 12.289 1 84.56 357 LEU A C 1
ATOM 2818 O O . LEU A 1 357 ? -6.551 -42.875 13.438 1 84.56 357 LEU A O 1
ATOM 2822 N N . PRO A 1 358 ? -4.891 -43.719 11.844 1 67 358 PRO A N 1
ATOM 2823 C CA . PRO A 1 358 ? -4.184 -44.344 12.969 1 67 358 PRO A CA 1
ATOM 2824 C C . PRO A 1 358 ? -3.99 -43.375 14.141 1 67 358 PRO A C 1
ATOM 2826 O O . PRO A 1 358 ? -4.004 -42.156 13.961 1 67 358 PRO A O 1
ATOM 2829 N N . ALA A 1 359 ? -3.734 -43.969 15.289 1 60.62 359 ALA A N 1
ATOM 2830 C CA . ALA A 1 359 ? -3.779 -43.5 16.672 1 60.62 359 ALA A CA 1
ATOM 2831 C C . ALA A 1 359 ? -2.908 -42.281 16.891 1 60.62 359 ALA A C 1
ATOM 2833 O O . ALA A 1 359 ? -2.014 -42 16.078 1 60.62 359 ALA A O 1
ATOM 2834 N N . LYS A 1 360 ? -3.309 -41.5 17.844 1 58.19 360 LYS A N 1
ATOM 2835 C CA . LYS A 1 360 ? -2.869 -40.219 18.422 1 58.19 360 LYS A CA 1
ATOM 2836 C C . LYS A 1 360 ? -1.356 -40.219 18.625 1 58.19 360 LYS A C 1
ATOM 2838 O O . LYS A 1 360 ? -0.726 -39.156 18.547 1 58.19 360 LYS A O 1
ATOM 2843 N N . ASP A 1 361 ? -0.75 -41.438 18.703 1 61.41 361 ASP A N 1
ATOM 2844 C CA . ASP A 1 361 ? 0.644 -41.469 19.125 1 61.41 361 ASP A CA 1
ATOM 2845 C C . ASP A 1 361 ? 1.59 -41.375 17.938 1 61.41 361 ASP A C 1
ATOM 2847 O O . ASP A 1 361 ? 2.809 -41.312 18.109 1 61.41 361 ASP A O 1
ATOM 2851 N N . LYS A 1 362 ? 1.017 -41.219 16.734 1 71.06 362 LYS A N 1
ATOM 2852 C CA . LYS A 1 362 ? 1.898 -41.188 15.57 1 71.06 362 LYS A CA 1
ATOM 2853 C C . LYS A 1 362 ? 2.135 -39.75 15.086 1 71.06 362 LYS A C 1
ATOM 2855 O O . LYS A 1 362 ? 1.374 -38.844 15.422 1 71.06 362 LYS A O 1
ATOM 2860 N N . GLU A 1 363 ? 3.289 -39.688 14.43 1 70.75 363 GLU A N 1
ATOM 2861 C CA . GLU A 1 363 ? 3.637 -38.375 13.859 1 70.75 363 GLU A CA 1
ATOM 2862 C C . GLU A 1 363 ? 2.555 -37.875 12.906 1 70.75 363 GLU A C 1
ATOM 2864 O O . GLU A 1 363 ? 2.029 -38.656 12.102 1 70.75 363 GLU A O 1
ATOM 2869 N N . PRO A 1 364 ? 2.182 -36.719 13.039 1 79.88 364 PRO A N 1
ATOM 2870 C CA . PRO A 1 364 ? 1.115 -36.188 12.18 1 79.88 364 PRO A CA 1
ATOM 2871 C C . PRO A 1 364 ? 1.529 -36.094 10.719 1 79.88 364 PRO A C 1
ATOM 2873 O O . PRO A 1 364 ? 2.68 -35.781 10.414 1 79.88 364 PRO A O 1
ATOM 2876 N N . LEU A 1 365 ? 0.658 -36.469 9.883 1 85.62 365 LEU A N 1
ATOM 2877 C CA . LEU A 1 365 ? 0.857 -36.344 8.445 1 85.62 365 LEU A CA 1
ATOM 2878 C C . LEU A 1 365 ? 0.487 -34.938 7.977 1 85.62 365 LEU A C 1
ATOM 2880 O O . LEU A 1 365 ? -0.313 -34.25 8.617 1 85.62 365 LEU A O 1
ATOM 2884 N N . PRO A 1 366 ? 1.137 -34.5 6.875 1 87.31 366 PRO A N 1
ATOM 2885 C CA . PRO A 1 366 ? 0.816 -33.156 6.355 1 87.31 366 PRO A CA 1
ATOM 2886 C C . PRO A 1 366 ? -0.625 -33.062 5.859 1 87.31 366 PRO A C 1
ATOM 2888 O O . PRO A 1 366 ? -1.312 -34.062 5.723 1 87.31 366 PRO A O 1
ATOM 2891 N N . GLY A 1 367 ? -1.049 -31.828 5.676 1 89.81 367 GLY A N 1
ATOM 2892 C CA . GLY A 1 367 ? -2.373 -31.594 5.121 1 89.81 367 GLY A CA 1
ATOM 2893 C C . GLY A 1 367 ? -2.508 -32.062 3.686 1 89.81 367 GLY A C 1
ATOM 2894 O O . GLY A 1 367 ? -1.57 -32.625 3.123 1 89.81 367 GLY A O 1
ATOM 2895 N N . TRP A 1 368 ? -3.592 -31.812 3.18 1 94.31 368 TRP A N 1
ATOM 2896 C CA . TRP A 1 368 ? -3.938 -32.344 1.861 1 94.31 368 TRP A CA 1
ATOM 2897 C C . TRP A 1 368 ? -2.883 -31.953 0.83 1 94.31 368 TRP A C 1
ATOM 2899 O O . TRP A 1 368 ? -2.434 -32.781 0.047 1 94.31 368 TRP A O 1
ATOM 2909 N N . THR A 1 369 ? -2.488 -30.688 0.811 1 92.25 369 THR A N 1
ATOM 2910 C CA . THR A 1 369 ? -1.519 -30.188 -0.162 1 92.25 369 THR A CA 1
ATOM 2911 C C . THR A 1 369 ? -0.153 -30.828 0.066 1 92.25 369 THR A C 1
ATOM 2913 O O . THR A 1 369 ? 0.489 -31.297 -0.881 1 92.25 369 THR A O 1
ATOM 2916 N N . GLY A 1 370 ? 0.283 -30.828 1.315 1 89.12 370 GLY A N 1
ATOM 2917 C CA . GLY A 1 370 ? 1.558 -31.453 1.637 1 89.12 370 GLY A CA 1
ATOM 2918 C C . GLY A 1 370 ? 1.593 -32.938 1.323 1 89.12 370 GLY A C 1
ATOM 2919 O O . GLY A 1 370 ? 2.604 -33.469 0.839 1 89.12 370 GLY A O 1
ATOM 2920 N N . PHE A 1 371 ? 0.503 -33.594 1.603 1 91.5 371 PHE A N 1
ATOM 2921 C CA . PHE A 1 371 ? 0.388 -35.031 1.331 1 91.5 371 PHE A CA 1
ATOM 2922 C C . PHE A 1 371 ? 0.583 -35.312 -0.153 1 91.5 371 PHE A C 1
ATOM 2924 O O . PHE A 1 371 ? 1.359 -36.188 -0.523 1 91.5 371 PHE A O 1
ATOM 2931 N N . ASN A 1 372 ? -0.058 -34.562 -0.99 1 91.88 372 ASN A N 1
ATOM 2932 C CA . ASN A 1 372 ? 0.018 -34.781 -2.43 1 91.88 372 ASN A CA 1
ATOM 2933 C C . ASN A 1 372 ? 1.362 -34.344 -2.996 1 91.88 372 ASN A C 1
ATOM 2935 O O . ASN A 1 372 ? 1.868 -34.938 -3.949 1 91.88 372 ASN A O 1
ATOM 2939 N N . CYS A 1 373 ? 1.946 -33.312 -2.512 1 89 373 CYS A N 1
ATOM 2940 C CA . CYS A 1 373 ? 3.27 -32.875 -2.938 1 89 373 CYS A CA 1
ATOM 2941 C C . CYS A 1 373 ? 4.305 -33.969 -2.736 1 89 373 CYS A C 1
ATOM 2943 O O . CYS A 1 373 ? 5.164 -34.188 -3.594 1 89 373 CYS A O 1
ATOM 2945 N N . MET A 1 374 ? 4.168 -34.625 -1.641 1 86.94 374 MET A N 1
ATOM 2946 C CA . MET A 1 374 ? 5.113 -35.688 -1.327 1 86.94 374 MET A CA 1
ATOM 2947 C C . MET A 1 374 ? 4.883 -36.906 -2.225 1 86.94 374 MET A C 1
ATOM 2949 O O . MET A 1 374 ? 5.828 -37.594 -2.588 1 86.94 374 MET A O 1
ATOM 2953 N N . LEU A 1 375 ? 3.639 -37.156 -2.537 1 87.81 375 LEU A N 1
ATOM 2954 C CA . LEU A 1 375 ? 3.314 -38.25 -3.426 1 87.81 375 LEU A CA 1
ATOM 2955 C C . LEU A 1 375 ? 3.891 -38.031 -4.82 1 87.81 375 LEU A C 1
ATOM 2957 O O . LEU A 1 375 ? 4.238 -38.969 -5.52 1 87.81 375 LEU A O 1
ATOM 2961 N N . GLU A 1 376 ? 3.961 -36.719 -5.219 1 86.31 376 GLU A N 1
ATOM 2962 C CA . GLU A 1 376 ? 4.422 -36.375 -6.555 1 86.31 376 GLU A CA 1
ATOM 2963 C C . GLU A 1 376 ? 5.852 -35.844 -6.52 1 86.31 376 GLU A C 1
ATOM 2965 O O . GLU A 1 376 ? 6.254 -35.062 -7.398 1 86.31 376 GLU A O 1
ATOM 2970 N N . ARG A 1 377 ? 6.645 -36.094 -5.625 1 79.12 377 ARG A N 1
ATOM 2971 C CA . ARG A 1 377 ? 7.965 -35.531 -5.387 1 79.12 377 ARG A CA 1
ATOM 2972 C C . ARG A 1 377 ? 8.898 -35.812 -6.555 1 79.12 377 ARG A C 1
ATOM 2974 O O . ARG A 1 377 ? 9.797 -35 -6.852 1 79.12 377 ARG A O 1
ATOM 2981 N N . GLU A 1 378 ? 8.664 -36.844 -7.242 1 78.12 378 GLU A N 1
ATOM 2982 C CA . GLU A 1 378 ? 9.578 -37.219 -8.312 1 78.12 378 GLU A CA 1
ATOM 2983 C C . GLU A 1 378 ? 9.125 -36.656 -9.656 1 78.12 378 GLU A C 1
ATOM 2985 O O . GLU A 1 378 ? 9.922 -36.562 -10.594 1 78.12 378 GLU A O 1
ATOM 2990 N N . ASN A 1 379 ? 7.965 -36.188 -9.727 1 82 379 ASN A N 1
ATOM 2991 C CA . ASN A 1 379 ? 7.414 -35.656 -10.961 1 82 379 ASN A CA 1
ATOM 2992 C C . ASN A 1 379 ? 7.434 -34.125 -10.977 1 82 379 ASN A C 1
ATOM 2994 O O . ASN A 1 379 ? 6.398 -33.5 -10.781 1 82 379 ASN A O 1
ATOM 2998 N N . ILE A 1 380 ? 8.609 -33.594 -11.25 1 84.38 380 ILE A N 1
ATOM 2999 C CA . ILE A 1 380 ? 8.742 -32.125 -11.242 1 84.38 380 ILE A CA 1
ATOM 3000 C C . ILE A 1 380 ? 8.711 -31.609 -12.672 1 84.38 380 ILE A C 1
ATOM 3002 O O . ILE A 1 380 ? 9.609 -31.906 -13.469 1 84.38 380 ILE A O 1
ATOM 3006 N N . PRO A 1 381 ? 7.703 -30.859 -12.961 1 84.31 381 PRO A N 1
ATOM 3007 C CA . PRO A 1 381 ? 7.645 -30.281 -14.305 1 84.31 381 PRO A CA 1
ATOM 3008 C C . PRO A 1 381 ? 8.68 -29.188 -14.523 1 84.31 381 PRO A C 1
ATOM 3010 O O . PRO A 1 381 ? 9.297 -28.719 -13.57 1 84.31 381 PRO A O 1
ATOM 3013 N N . ASN A 1 382 ? 8.859 -28.797 -15.797 1 83.44 382 ASN A N 1
ATOM 3014 C CA . ASN A 1 382 ? 9.773 -27.703 -16.141 1 83.44 382 ASN A CA 1
ATOM 3015 C C . ASN A 1 382 ? 9.188 -26.344 -15.781 1 83.44 382 ASN A C 1
ATOM 3017 O O . ASN A 1 382 ? 7.973 -26.141 -15.867 1 83.44 382 ASN A O 1
ATOM 3021 N N . VAL A 1 383 ? 10.07 -25.516 -15.461 1 87.69 383 VAL A N 1
ATOM 3022 C CA . VAL A 1 383 ? 9.641 -24.172 -15.102 1 87.69 383 VAL A CA 1
ATOM 3023 C C . VAL A 1 383 ? 9.133 -23.438 -16.344 1 87.69 383 VAL A C 1
ATOM 3025 O O . VAL A 1 383 ? 9.672 -23.625 -17.438 1 87.69 383 VAL A O 1
ATOM 3028 N N . THR A 1 384 ? 8.133 -22.656 -16.156 1 90.31 384 THR A N 1
ATOM 3029 C CA . THR A 1 384 ? 7.504 -21.891 -17.25 1 90.31 384 THR A CA 1
ATOM 3030 C C . THR A 1 384 ? 8.07 -20.484 -17.312 1 90.31 384 THR A C 1
ATOM 3032 O O . THR A 1 384 ? 8.406 -19.891 -16.281 1 90.31 384 THR A O 1
ATOM 3035 N N . THR A 1 385 ? 8.211 -19.953 -18.516 1 86.25 385 THR A N 1
ATOM 3036 C CA . THR A 1 385 ? 8.641 -18.578 -18.75 1 86.25 385 THR A CA 1
ATOM 3037 C C . THR A 1 385 ? 7.434 -17.641 -18.828 1 86.25 385 THR A C 1
ATOM 3039 O O . THR A 1 385 ? 6.5 -17.891 -19.594 1 86.25 385 THR A O 1
ATOM 3042 N N . ILE A 1 386 ? 7.465 -16.656 -18.016 1 87.5 386 ILE A N 1
ATOM 3043 C CA . ILE A 1 386 ? 6.387 -15.672 -17.984 1 87.5 386 ILE A CA 1
ATOM 3044 C C . ILE A 1 386 ? 6.922 -14.297 -18.391 1 87.5 386 ILE A C 1
ATOM 3046 O O . ILE A 1 386 ? 7.922 -13.836 -17.844 1 87.5 386 ILE A O 1
ATOM 3050 N N . ARG A 1 387 ? 6.266 -13.625 -19.359 1 83.19 387 ARG A N 1
ATOM 3051 C CA . ARG A 1 387 ? 6.66 -12.289 -19.797 1 83.19 387 ARG A CA 1
ATOM 3052 C C . ARG A 1 387 ? 5.453 -11.359 -19.859 1 83.19 387 ARG A C 1
ATOM 3054 O O . ARG A 1 387 ? 4.344 -11.805 -20.172 1 83.19 387 ARG A O 1
ATOM 3061 N N . TYR A 1 388 ? 5.648 -10.141 -19.594 1 81.38 388 TYR A N 1
ATOM 3062 C CA . TYR A 1 388 ? 4.57 -9.156 -19.578 1 81.38 388 TYR A CA 1
ATOM 3063 C C . TYR A 1 388 ? 4.324 -8.594 -20.984 1 81.38 388 TYR A C 1
ATOM 3065 O O . TYR A 1 388 ? 5.27 -8.375 -21.734 1 81.38 388 TYR A O 1
ATOM 3073 N N . LEU A 1 389 ? 3.096 -8.43 -21.266 1 80.88 389 LEU A N 1
ATOM 3074 C CA . LEU A 1 389 ? 2.689 -7.805 -22.516 1 80.88 389 LEU A CA 1
ATOM 3075 C C . LEU A 1 389 ? 2.35 -6.332 -22.297 1 80.88 389 LEU A C 1
ATOM 3077 O O . LEU A 1 389 ? 2.094 -5.91 -21.172 1 80.88 389 LEU A O 1
ATOM 3081 N N . PRO A 1 390 ? 2.389 -5.586 -23.359 1 73.44 390 PRO A N 1
ATOM 3082 C CA . PRO A 1 390 ? 2.037 -4.172 -23.219 1 73.44 390 PRO A CA 1
ATOM 3083 C C . PRO A 1 390 ? 0.631 -3.965 -22.672 1 73.44 390 PRO A C 1
ATOM 3085 O O . PRO A 1 390 ? -0.295 -4.691 -23.031 1 73.44 390 PRO A O 1
ATOM 3088 N N . VAL A 1 391 ? 0.481 -2.982 -21.875 1 75.19 391 VAL A N 1
ATOM 3089 C CA . VAL A 1 391 ? -0.781 -2.693 -21.203 1 75.19 391 VAL A CA 1
ATOM 3090 C C . VAL A 1 391 ? -1.741 -2.01 -22.172 1 75.19 391 VAL A C 1
ATOM 3092 O O . VAL A 1 391 ? -1.323 -1.191 -22.984 1 75.19 391 VAL A O 1
ATOM 3095 N N . LEU A 1 392 ? -2.938 -2.48 -22.141 1 77.12 392 LEU A N 1
ATOM 3096 C CA . LEU A 1 392 ? -3.998 -1.774 -22.844 1 77.12 392 LEU A CA 1
ATOM 3097 C C . LEU A 1 392 ? -4.734 -0.82 -21.906 1 77.12 392 LEU A C 1
ATOM 3099 O O . LEU A 1 392 ? -5.301 -1.247 -20.906 1 77.12 392 LEU A O 1
ATOM 3103 N N . GLU A 1 393 ? -4.703 0.406 -22.219 1 74.19 393 GLU A N 1
ATOM 3104 C CA . GLU A 1 393 ? -5.316 1.406 -21.344 1 74.19 393 GLU A CA 1
ATOM 3105 C C . GLU A 1 393 ? -6.82 1.496 -21.578 1 74.19 393 GLU A C 1
ATOM 3107 O O . GLU A 1 393 ? -7.332 2.549 -21.969 1 74.19 393 GLU A O 1
ATOM 3112 N N . ALA A 1 394 ? -7.391 0.52 -21.422 1 76.19 394 ALA A N 1
ATOM 3113 C CA . ALA A 1 394 ? -8.844 0.449 -21.578 1 76.19 394 ALA A CA 1
ATOM 3114 C C . ALA A 1 394 ? -9.43 -0.656 -20.703 1 76.19 394 ALA A C 1
ATOM 3116 O O . ALA A 1 394 ? -8.75 -1.637 -20.391 1 76.19 394 ALA A O 1
ATOM 3117 N N . ASN A 1 395 ? -10.586 -0.458 -20.328 1 76.38 395 ASN A N 1
ATOM 3118 C CA . ASN A 1 395 ? -11.289 -1.429 -19.5 1 76.38 395 ASN A CA 1
ATOM 3119 C C . ASN A 1 395 ? -11.773 -2.623 -20.312 1 76.38 395 ASN A C 1
ATOM 3121 O O . ASN A 1 395 ? -12.492 -2.453 -21.297 1 76.38 395 ASN A O 1
ATOM 3125 N N . PRO A 1 396 ? -11.406 -3.785 -19.906 1 78.31 396 PRO A N 1
ATOM 3126 C CA . PRO A 1 396 ? -11.781 -4.961 -20.688 1 78.31 396 PRO A CA 1
ATOM 3127 C C . PRO A 1 396 ? -13.258 -5.324 -20.547 1 78.31 396 PRO A C 1
ATOM 3129 O O . PRO A 1 396 ? -13.664 -6.422 -20.938 1 78.31 396 PRO A O 1
ATOM 3132 N N . THR A 1 397 ? -14.07 -4.426 -20.047 1 76.31 397 THR A N 1
ATOM 3133 C CA . THR A 1 397 ? -15.508 -4.691 -19.969 1 76.31 397 THR A CA 1
ATOM 3134 C C . THR A 1 397 ? -16.203 -4.195 -21.234 1 76.31 397 THR A C 1
ATOM 3136 O O . THR A 1 397 ? -17.375 -4.516 -21.453 1 76.31 397 THR A O 1
ATOM 3139 N N . GLU A 1 398 ? -15.453 -3.576 -22.047 1 84.44 398 GLU A N 1
ATOM 3140 C CA . GLU A 1 398 ? -16.016 -3.068 -23.297 1 84.44 398 GLU A CA 1
ATOM 3141 C C . GLU A 1 398 ? -15.648 -3.965 -24.484 1 84.44 398 GLU A C 1
ATOM 3143 O O . GLU A 1 398 ? -14.531 -4.48 -24.547 1 84.44 398 GLU A O 1
ATOM 3148 N N . PHE A 1 399 ? -16.578 -4.098 -25.469 1 89.62 399 PHE A N 1
ATOM 3149 C CA . PHE A 1 399 ? -16.375 -4.957 -26.641 1 89.62 399 PHE A CA 1
ATOM 3150 C C . PHE A 1 399 ? -15.211 -4.457 -27.484 1 89.62 399 PHE A C 1
ATOM 3152 O O . PHE A 1 399 ? -14.453 -5.254 -28.047 1 89.62 399 PHE A O 1
ATOM 3159 N N . SER A 1 400 ? -15.086 -3.182 -27.516 1 89.25 400 SER A N 1
ATOM 3160 C CA . SER A 1 400 ? -14 -2.615 -28.312 1 89.25 400 SER A CA 1
ATOM 3161 C C . SER A 1 400 ? -12.641 -3.014 -27.75 1 89.25 400 SER A C 1
ATOM 3163 O O . SER A 1 400 ? -11.719 -3.342 -28.516 1 89.25 400 SER A O 1
ATOM 3165 N N . THR A 1 401 ? -12.547 -3.002 -26.469 1 88.94 401 THR A N 1
ATOM 3166 C CA . THR A 1 401 ? -11.289 -3.375 -25.812 1 88.94 401 THR A CA 1
ATOM 3167 C C . THR A 1 401 ? -11.008 -4.859 -26.016 1 88.94 401 THR A C 1
ATOM 3169 O O . THR A 1 401 ? -9.867 -5.25 -26.281 1 88.94 401 THR A O 1
ATOM 3172 N N . ILE A 1 402 ? -12 -5.609 -25.906 1 93.31 402 ILE A N 1
ATOM 3173 C CA . ILE A 1 402 ? -11.844 -7.051 -26.047 1 93.31 402 ILE A CA 1
ATOM 3174 C C . ILE A 1 402 ? -11.438 -7.383 -27.484 1 93.31 402 ILE A C 1
ATOM 3176 O O . ILE A 1 402 ? -10.586 -8.242 -27.719 1 93.31 402 ILE A O 1
ATOM 3180 N N . ASN A 1 403 ? -12.094 -6.719 -28.375 1 93.19 403 ASN A N 1
ATOM 3181 C CA . ASN A 1 403 ? -11.703 -6.934 -29.766 1 93.19 403 ASN A CA 1
ATOM 3182 C C . ASN A 1 403 ? -10.25 -6.559 -30 1 93.19 403 ASN A C 1
ATOM 3184 O O . ASN A 1 403 ? -9.547 -7.227 -30.766 1 93.19 403 ASN A O 1
ATOM 3188 N N . ALA A 1 404 ? -9.859 -5.504 -29.406 1 90.56 404 ALA A N 1
ATOM 3189 C CA . ALA A 1 404 ? -8.461 -5.094 -29.516 1 90.56 404 ALA A CA 1
ATOM 3190 C C . ALA A 1 404 ? -7.531 -6.16 -28.953 1 90.56 404 ALA A C 1
ATOM 3192 O O . ALA A 1 404 ? -6.453 -6.41 -29.5 1 90.56 404 ALA A O 1
ATOM 3193 N N . ILE A 1 405 ? -7.891 -6.766 -27.875 1 92.31 405 ILE A N 1
ATOM 3194 C CA . ILE A 1 405 ? -7.117 -7.828 -27.25 1 92.31 405 ILE A CA 1
ATOM 3195 C C . ILE A 1 405 ? -7 -9.016 -28.188 1 92.31 405 ILE A C 1
ATOM 3197 O O . ILE A 1 405 ? -5.918 -9.586 -28.344 1 92.31 405 ILE A O 1
ATOM 3201 N N . LEU A 1 406 ? -8.117 -9.375 -28.812 1 94.5 406 LEU A N 1
ATOM 3202 C CA . LEU A 1 406 ? -8.125 -10.5 -29.734 1 94.5 406 LEU A CA 1
ATOM 3203 C C . LEU A 1 406 ? -7.25 -10.211 -30.953 1 94.5 406 LEU A C 1
ATOM 3205 O O . LEU A 1 406 ? -6.488 -11.078 -31.391 1 94.5 406 LEU A O 1
ATOM 3209 N N . MET A 1 407 ? -7.336 -8.992 -31.406 1 91.62 407 MET A N 1
ATOM 3210 C CA . MET A 1 407 ? -6.52 -8.594 -32.531 1 91.62 407 MET A CA 1
ATOM 3211 C C . MET A 1 407 ? -5.035 -8.625 -32.188 1 91.62 407 MET A C 1
ATOM 3213 O O . MET A 1 407 ? -4.219 -9.109 -32.969 1 91.62 407 MET A O 1
ATOM 3217 N N . LYS A 1 408 ? -4.758 -8.125 -31.062 1 87.94 408 LYS A N 1
ATOM 3218 C CA . LYS A 1 408 ? -3.373 -8.125 -30.594 1 87.94 408 LYS A CA 1
ATOM 3219 C C . LYS A 1 408 ? -2.848 -9.547 -30.422 1 87.94 408 LYS A C 1
ATOM 3221 O O . LYS A 1 408 ? -1.684 -9.82 -30.719 1 87.94 408 LYS A O 1
ATOM 3226 N N . SER A 1 409 ? -3.643 -10.375 -29.922 1 92.12 409 SER A N 1
ATOM 3227 C CA . SER A 1 409 ? -3.252 -11.766 -29.719 1 92.12 409 SER A CA 1
ATOM 3228 C C . SER A 1 409 ? -3 -12.461 -31.047 1 92.12 409 SER A C 1
ATOM 3230 O O . SER A 1 409 ? -2.072 -13.266 -31.172 1 92.12 409 SER A O 1
ATOM 3232 N N . LEU A 1 410 ? -3.816 -12.148 -32 1 92.56 410 LEU A N 1
ATOM 3233 C CA . LEU A 1 410 ? -3.613 -12.695 -33.344 1 92.56 410 LEU A CA 1
ATOM 3234 C C . LEU A 1 410 ? -2.295 -12.211 -33.938 1 92.56 410 LEU A C 1
ATOM 3236 O O . LEU A 1 410 ? -1.573 -12.984 -34.562 1 92.56 410 LEU A O 1
ATOM 3240 N N . ASP A 1 411 ? -2.043 -10.945 -33.719 1 88.06 411 ASP A N 1
ATOM 3241 C CA . ASP A 1 411 ? -0.792 -10.367 -34.188 1 88.06 411 ASP A CA 1
ATOM 3242 C C . ASP A 1 411 ? 0.411 -11.039 -33.531 1 88.06 411 ASP A C 1
ATOM 3244 O O . ASP A 1 411 ? 1.426 -11.289 -34.188 1 88.06 411 ASP A O 1
ATOM 3248 N N . LEU A 1 412 ? 0.303 -11.297 -32.312 1 87.62 412 LEU A N 1
ATOM 3249 C CA . LEU A 1 412 ? 1.373 -11.969 -31.594 1 87.62 412 LEU A CA 1
ATOM 3250 C C . LEU A 1 412 ? 1.586 -13.383 -32.094 1 87.62 412 LEU A C 1
ATOM 3252 O O . LEU A 1 412 ? 2.721 -13.859 -32.156 1 87.62 412 LEU A O 1
ATOM 3256 N N . CYS A 1 413 ? 0.498 -14.07 -32.438 1 90.44 413 CYS A N 1
ATOM 3257 C CA . CYS A 1 413 ? 0.593 -15.406 -33 1 90.44 413 CYS A CA 1
ATOM 3258 C C . CYS A 1 413 ? 1.398 -15.383 -34.312 1 90.44 413 CYS A C 1
ATOM 3260 O O . CYS A 1 413 ? 2.268 -16.234 -34.5 1 90.44 413 CYS A O 1
ATOM 3262 N N . LYS A 1 414 ? 1.101 -14.414 -35.062 1 88.5 414 LYS A N 1
ATOM 3263 C CA . LYS A 1 414 ? 1.811 -14.281 -36.344 1 88.5 414 LYS A CA 1
ATOM 3264 C C . LYS A 1 414 ? 3.297 -14.023 -36.094 1 88.5 414 LYS A C 1
ATOM 3266 O O . LYS A 1 414 ? 4.145 -14.625 -36.75 1 88.5 414 LYS A O 1
ATOM 3271 N N . LYS A 1 415 ? 3.518 -13.234 -35.219 1 84.69 415 LYS A N 1
ATOM 3272 C CA . LYS A 1 415 ? 4.906 -12.891 -34.906 1 84.69 415 LYS A CA 1
ATOM 3273 C C . LYS A 1 415 ? 5.66 -14.086 -34.344 1 84.69 415 LYS A C 1
ATOM 3275 O O . LYS A 1 415 ? 6.855 -14.25 -34.594 1 84.69 415 LYS A O 1
ATOM 3280 N N . LEU A 1 416 ? 4.957 -14.875 -33.594 1 88 416 LEU A N 1
ATOM 3281 C CA . LEU A 1 416 ? 5.555 -16.062 -33 1 88 416 LEU A CA 1
ATOM 3282 C C . LEU A 1 416 ? 5.656 -17.203 -34 1 88 416 LEU A C 1
ATOM 3284 O O . LEU A 1 416 ? 6.375 -18.172 -33.781 1 88 416 LEU A O 1
ATOM 3288 N N . GLY A 1 417 ? 4.949 -17.062 -35.094 1 87.81 417 GLY A N 1
ATOM 3289 C CA . GLY A 1 417 ? 4.949 -18.094 -36.094 1 87.81 417 GLY A CA 1
ATOM 3290 C C . GLY A 1 417 ? 4.09 -19.297 -35.75 1 87.81 417 GLY A C 1
ATOM 3291 O O . GLY A 1 417 ? 4.41 -20.422 -36.094 1 87.81 417 GLY A O 1
ATOM 3292 N N . ILE A 1 418 ? 3.189 -19.047 -34.875 1 90.44 418 ILE A N 1
ATOM 3293 C CA . ILE A 1 418 ? 2.307 -20.141 -34.5 1 90.44 418 ILE A CA 1
ATOM 3294 C C . ILE A 1 418 ? 0.932 -19.938 -35.125 1 90.44 418 ILE A C 1
ATOM 3296 O O . ILE A 1 418 ? 0.494 -18.797 -35.344 1 90.44 418 ILE A O 1
ATOM 3300 N N . LYS A 1 419 ? 0.298 -21.016 -35.344 1 90.56 419 LYS A N 1
ATOM 3301 C CA . LYS A 1 419 ? -0.984 -20.953 -36.031 1 90.56 419 LYS A CA 1
ATOM 3302 C C . LYS A 1 419 ? -2.137 -20.781 -35.062 1 90.56 419 LYS A C 1
ATOM 3304 O O . LYS A 1 419 ? -3.135 -20.125 -35.375 1 90.56 419 LYS A O 1
ATOM 3309 N N . GLU A 1 420 ? -1.97 -21.469 -33.969 1 94.25 420 GLU A N 1
ATOM 3310 C CA . GLU A 1 420 ? -3.039 -21.469 -33 1 94.25 420 GLU A CA 1
ATOM 3311 C C . GLU A 1 420 ? -2.492 -21.172 -31.594 1 94.25 420 GLU A C 1
ATOM 3313 O O . GLU A 1 420 ? -1.345 -21.5 -31.281 1 94.25 420 GLU A O 1
ATOM 3318 N N . THR A 1 421 ? -3.32 -20.469 -30.812 1 94.12 421 THR A N 1
ATOM 3319 C CA . THR A 1 421 ? -2.912 -20.203 -29.438 1 94.12 421 THR A CA 1
ATOM 3320 C C . THR A 1 421 ? -4.117 -20.234 -28.5 1 94.12 421 THR A C 1
ATOM 3322 O O . THR A 1 421 ? -5.242 -20.484 -28.938 1 94.12 421 THR A O 1
ATOM 3325 N N . VAL A 1 422 ? -3.818 -20.109 -27.219 1 97.44 422 VAL A N 1
ATOM 3326 C CA . VAL A 1 422 ? -4.844 -20.141 -26.188 1 97.44 422 VAL A CA 1
ATOM 3327 C C . VAL A 1 422 ? -4.863 -18.812 -25.438 1 97.44 422 VAL A C 1
ATOM 3329 O O . VAL A 1 422 ? -3.811 -18.25 -25.141 1 97.44 422 VAL A O 1
ATOM 3332 N N . LEU A 1 423 ? -6.07 -18.312 -25.266 1 97.5 423 LEU A N 1
ATOM 3333 C CA . LEU A 1 423 ? -6.297 -17.156 -24.406 1 97.5 423 LEU A CA 1
ATOM 3334 C C . LEU A 1 423 ? -7.062 -17.562 -23.141 1 97.5 423 LEU A C 1
ATOM 3336 O O . LEU A 1 423 ? -7.996 -18.359 -23.203 1 97.5 423 LEU A O 1
ATOM 3340 N N . VAL A 1 424 ? -6.629 -17.047 -22.047 1 97.88 424 VAL A N 1
ATOM 3341 C CA . VAL A 1 424 ? -7.309 -17.344 -20.781 1 97.88 424 VAL A CA 1
ATOM 3342 C C . VAL A 1 424 ? -7.852 -16.062 -20.172 1 97.88 424 VAL A C 1
ATOM 3344 O O . VAL A 1 424 ? -7.141 -15.055 -20.094 1 97.88 424 VAL A O 1
ATOM 3347 N N . PHE A 1 425 ? -9.164 -16.078 -19.828 1 95.56 425 PHE A N 1
ATOM 3348 C CA . PHE A 1 425 ? -9.836 -14.922 -19.25 1 95.56 425 PHE A CA 1
ATOM 3349 C C . PHE A 1 425 ? -10.625 -15.312 -18 1 95.56 425 PHE A C 1
ATOM 3351 O O . PHE A 1 425 ? -10.922 -16.5 -17.797 1 95.56 425 PHE A O 1
ATOM 3358 N N . ASP A 1 426 ? -10.914 -14.289 -17.234 1 92.25 426 ASP A N 1
ATOM 3359 C CA . ASP A 1 426 ? -11.984 -14.492 -16.25 1 92.25 426 ASP A CA 1
ATOM 3360 C C . ASP A 1 426 ? -13.352 -14.523 -16.938 1 92.25 426 ASP A C 1
ATOM 3362 O O . ASP A 1 426 ? -13.453 -14.32 -18.141 1 92.25 426 ASP A O 1
ATOM 3366 N N . GLN A 1 427 ? -14.305 -14.852 -16.25 1 91.88 427 GLN A N 1
ATOM 3367 C CA . GLN A 1 427 ? -15.625 -15.125 -16.828 1 91.88 427 GLN A CA 1
ATOM 3368 C C . GLN A 1 427 ? -16.188 -13.883 -17.5 1 91.88 427 GLN A C 1
ATOM 3370 O O . GLN A 1 427 ? -16.812 -13.977 -18.562 1 91.88 427 GLN A O 1
ATOM 3375 N N . ALA A 1 428 ? -15.992 -12.727 -16.938 1 89.06 428 ALA A N 1
ATOM 3376 C CA . ALA A 1 428 ? -16.562 -11.5 -17.484 1 89.06 428 ALA A CA 1
ATOM 3377 C C . ALA A 1 428 ? -15.969 -11.188 -18.859 1 89.06 428 ALA A C 1
ATOM 3379 O O . ALA A 1 428 ? -16.688 -10.828 -19.781 1 89.06 428 ALA A O 1
ATOM 3380 N N . ILE A 1 429 ? -14.68 -11.352 -19.016 1 93.12 429 ILE A N 1
ATOM 3381 C CA . ILE A 1 429 ? -14 -11.086 -20.281 1 93.12 429 ILE A CA 1
ATOM 3382 C C . ILE A 1 429 ? -14.234 -12.25 -21.25 1 93.12 429 ILE A C 1
ATOM 3384 O O . ILE A 1 429 ? -14.43 -12.039 -22.453 1 93.12 429 ILE A O 1
ATOM 3388 N N . TYR A 1 430 ? -14.258 -13.422 -20.672 1 95.25 430 TYR A N 1
ATOM 3389 C CA . TYR A 1 430 ? -14.484 -14.625 -21.469 1 95.25 430 TYR A CA 1
ATOM 3390 C C . TYR A 1 430 ? -15.805 -14.547 -22.219 1 95.25 430 TYR A C 1
ATOM 3392 O O . TYR A 1 430 ? -15.859 -14.859 -23.422 1 95.25 430 TYR A O 1
ATOM 3400 N N . SER A 1 431 ? -16.891 -14.133 -21.578 1 92.12 431 SER A N 1
ATOM 3401 C CA . SER A 1 431 ? -18.219 -14.086 -22.172 1 92.12 431 SER A CA 1
ATOM 3402 C C . SER A 1 431 ? -18.25 -13.156 -23.391 1 92.12 431 SER A C 1
ATOM 3404 O O . SER A 1 431 ? -18.766 -13.523 -24.438 1 92.12 431 SER A O 1
ATOM 3406 N N . LYS A 1 432 ? -17.656 -12.062 -23.266 1 92.44 432 LYS A N 1
ATOM 3407 C CA . LYS A 1 432 ? -17.656 -11.086 -24.359 1 92.44 432 LYS A CA 1
ATOM 3408 C C . LYS A 1 432 ? -16.703 -11.508 -25.469 1 92.44 432 LYS A C 1
ATOM 3410 O O . LYS A 1 432 ? -16.984 -11.312 -26.656 1 92.44 432 LYS A O 1
ATOM 3415 N N . ALA A 1 433 ? -15.531 -12.055 -25.078 1 95.12 433 ALA A N 1
ATOM 3416 C CA . ALA A 1 433 ? -14.562 -12.539 -26.047 1 95.12 433 ALA A CA 1
ATOM 3417 C C . ALA A 1 433 ? -15.156 -13.648 -26.922 1 95.12 433 ALA A C 1
ATOM 3419 O O . ALA A 1 433 ? -14.945 -13.68 -28.125 1 95.12 433 ALA A O 1
ATOM 3420 N N . GLN A 1 434 ? -15.93 -14.5 -26.297 1 93.5 434 GLN A N 1
ATOM 3421 C CA . GLN A 1 434 ? -16.562 -15.602 -27.016 1 93.5 434 GLN A CA 1
ATOM 3422 C C . GLN A 1 434 ? -17.609 -15.078 -28 1 93.5 434 GLN A C 1
ATOM 3424 O O . GLN A 1 434 ? -17.703 -15.57 -29.125 1 93.5 434 GLN A O 1
ATOM 3429 N N . GLN A 1 435 ? -18.344 -14.117 -27.578 1 91.31 435 GLN A N 1
ATOM 3430 C CA . GLN A 1 435 ? -19.359 -13.547 -28.438 1 91.31 435 GLN A CA 1
ATOM 3431 C C . GLN A 1 435 ? -18.75 -12.961 -29.703 1 91.31 435 GLN A C 1
ATOM 3433 O O . GLN A 1 435 ? -19.297 -13.109 -30.797 1 91.31 435 GLN A O 1
ATOM 3438 N N . ILE A 1 436 ? -17.641 -12.375 -29.531 1 93.88 436 ILE A N 1
ATOM 3439 C CA . ILE A 1 436 ? -16.938 -11.812 -30.688 1 93.88 436 ILE A CA 1
ATOM 3440 C C . ILE A 1 436 ? -16.375 -12.938 -31.547 1 93.88 436 ILE A C 1
ATOM 3442 O O . ILE A 1 436 ? -16.516 -12.914 -32.781 1 93.88 436 ILE A O 1
ATOM 3446 N N . ARG A 1 437 ? -15.75 -13.891 -30.922 1 94.25 437 ARG A N 1
ATOM 3447 C CA . ARG A 1 437 ? -15.133 -15.008 -31.641 1 94.25 437 ARG A CA 1
ATOM 3448 C C . ARG A 1 437 ? -16.172 -15.781 -32.438 1 94.25 437 ARG A C 1
ATOM 3450 O O . ARG A 1 437 ? -15.891 -16.203 -33.562 1 94.25 437 ARG A O 1
ATOM 3457 N N . TRP A 1 438 ? -17.344 -16.016 -31.891 1 90.25 438 TRP A N 1
ATOM 3458 C CA . TRP A 1 438 ? -18.391 -16.766 -32.562 1 90.25 438 TRP A CA 1
ATOM 3459 C C . TRP A 1 438 ? -18.891 -16 -33.812 1 90.25 438 TRP A C 1
ATOM 3461 O O . TRP A 1 438 ? -19.391 -16.609 -34.75 1 90.25 438 TRP A O 1
ATOM 3471 N N . LYS A 1 439 ? -18.719 -14.758 -33.75 1 89.75 439 LYS A N 1
ATOM 3472 C CA . LYS A 1 439 ? -19.203 -13.922 -34.844 1 89.75 439 LYS A CA 1
ATOM 3473 C C . LYS A 1 439 ? -18.156 -13.766 -35.938 1 89.75 439 LYS A C 1
ATOM 3475 O O . LYS A 1 439 ? -18.484 -13.75 -37.125 1 89.75 439 LYS A O 1
ATOM 3480 N N . GLU A 1 440 ? -16.969 -13.656 -35.531 1 90.12 440 GLU A N 1
ATOM 3481 C CA . GLU A 1 440 ? -15.875 -13.367 -36.469 1 90.12 440 GLU A CA 1
ATOM 3482 C C . GLU A 1 440 ? -15.094 -14.633 -36.812 1 90.12 440 GLU A C 1
ATOM 3484 O O . GLU A 1 440 ? -14.367 -15.164 -35.969 1 90.12 440 GLU A O 1
ATOM 3489 N N . GLU A 1 441 ? -14.992 -15.016 -38 1 87.56 441 GLU A N 1
ATOM 3490 C CA . GLU A 1 441 ? -14.367 -16.25 -38.438 1 87.56 441 GLU A CA 1
ATOM 3491 C C . GLU A 1 441 ? -12.852 -16.203 -38.281 1 87.56 441 GLU A C 1
ATOM 3493 O O . GLU A 1 441 ? -12.211 -17.219 -38 1 87.56 441 GLU A O 1
ATOM 3498 N N . LYS A 1 442 ? -12.312 -15.07 -38.344 1 88.75 442 LYS A N 1
ATOM 3499 C CA . LYS A 1 442 ? -10.859 -14.922 -38.25 1 88.75 442 LYS A CA 1
ATOM 3500 C C . LYS A 1 442 ? -10.336 -15.367 -36.906 1 88.75 442 LYS A C 1
ATOM 3502 O O . LYS A 1 442 ? -9.211 -15.852 -36.781 1 88.75 442 LYS A O 1
ATOM 3507 N N . TYR A 1 443 ? -11.164 -15.266 -35.938 1 93 443 TYR A N 1
ATOM 3508 C CA . TYR A 1 443 ? -10.719 -15.617 -34.594 1 93 443 TYR A CA 1
ATOM 3509 C C . TYR A 1 443 ? -10.953 -17.109 -34.312 1 93 443 TYR A C 1
ATOM 3511 O O . TYR A 1 443 ? -10.234 -17.719 -33.531 1 93 443 TYR A O 1
ATOM 3519 N N . LYS A 1 444 ? -11.82 -17.766 -34.938 1 90.25 444 LYS A N 1
ATOM 3520 C CA . LYS A 1 444 ? -12.219 -19.141 -34.688 1 90.25 444 LYS A CA 1
ATOM 3521 C C . LYS A 1 444 ? -11.094 -20.125 -35.031 1 90.25 444 LYS A C 1
ATOM 3523 O O . LYS A 1 444 ? -10.922 -21.141 -34.375 1 90.25 444 LYS A O 1
ATOM 3528 N N . THR A 1 445 ? -10.383 -19.734 -35.938 1 90.06 445 THR A N 1
ATOM 3529 C CA . THR A 1 445 ? -9.383 -20.672 -36.438 1 90.06 445 THR A CA 1
ATOM 3530 C C . THR A 1 445 ? -8.102 -20.594 -35.625 1 90.06 445 THR A C 1
ATOM 3532 O O . THR A 1 445 ? -7.43 -21.609 -35.406 1 90.06 445 THR A O 1
ATOM 3535 N N . SER A 1 446 ? -7.82 -19.469 -35.125 1 93.12 446 SER A N 1
ATOM 3536 C CA . SER A 1 446 ? -6.488 -19.297 -34.531 1 93.12 446 SER A CA 1
ATOM 3537 C C . SER A 1 446 ? -6.547 -19.188 -33.031 1 93.12 446 SER A C 1
ATOM 3539 O O . SER A 1 446 ? -5.539 -19.391 -32.344 1 93.12 446 SER A O 1
ATOM 3541 N N . LEU A 1 447 ? -7.734 -18.875 -32.562 1 96.12 447 LEU A N 1
ATOM 3542 C CA . LEU A 1 447 ? -7.777 -18.547 -31.141 1 96.12 447 LEU A CA 1
ATOM 3543 C C . LEU A 1 447 ? -8.711 -19.484 -30.391 1 96.12 447 LEU A C 1
ATOM 3545 O O . LEU A 1 447 ? -9.859 -19.672 -30.781 1 96.12 447 LEU A O 1
ATOM 3549 N N . VAL A 1 448 ? -8.172 -20.125 -29.391 1 97 448 VAL A N 1
ATOM 3550 C CA . VAL A 1 448 ? -8.977 -20.875 -28.422 1 97 448 VAL A CA 1
ATOM 3551 C C . VAL A 1 448 ? -9.086 -20.094 -27.125 1 97 448 VAL A C 1
ATOM 3553 O O . VAL A 1 448 ? -8.078 -19.656 -26.562 1 97 448 VAL A O 1
ATOM 3556 N N . ILE A 1 449 ? -10.242 -19.875 -26.656 1 97.19 449 ILE A N 1
ATOM 3557 C CA . ILE A 1 449 ? -10.453 -19.078 -25.453 1 97.19 449 ILE A CA 1
ATOM 3558 C C . ILE A 1 449 ? -10.859 -19.984 -24.297 1 97.19 449 ILE A C 1
ATOM 3560 O O . ILE A 1 449 ? -11.805 -20.766 -24.406 1 97.19 449 ILE A O 1
ATOM 3564 N N . ARG A 1 450 ? -10.172 -19.828 -23.172 1 97.75 450 ARG A N 1
ATOM 3565 C CA . ARG A 1 450 ? -10.422 -20.672 -22.016 1 97.75 450 ARG A CA 1
ATOM 3566 C C . ARG A 1 450 ? -10.82 -19.844 -20.797 1 97.75 450 ARG A C 1
ATOM 3568 O O . ARG A 1 450 ? -10.43 -18.688 -20.688 1 97.75 450 ARG A O 1
ATOM 3575 N N . LEU A 1 451 ? -11.531 -20.516 -19.969 1 96.44 451 LEU A N 1
ATOM 3576 C CA . LEU A 1 451 ? -11.844 -19.953 -18.656 1 96.44 451 LEU A CA 1
ATOM 3577 C C . LEU A 1 451 ? -10.734 -20.266 -17.656 1 96.44 451 LEU A C 1
ATOM 3579 O O . LEU A 1 451 ? -10.203 -21.375 -17.625 1 96.44 451 LEU A O 1
ATOM 3583 N N . GLY A 1 452 ? -10.383 -19.234 -16.891 1 95.88 452 GLY A N 1
ATOM 3584 C CA . GLY A 1 452 ? -9.336 -19.422 -15.891 1 95.88 452 GLY A CA 1
ATOM 3585 C C . GLY A 1 452 ? -9.766 -20.312 -14.742 1 95.88 452 GLY A C 1
ATOM 3586 O O . GLY A 1 452 ? -10.883 -20.172 -14.227 1 95.88 452 GLY A O 1
ATOM 3587 N N . GLU A 1 453 ? -8.945 -21.203 -14.305 1 96.81 453 GLU A N 1
ATOM 3588 C CA . GLU A 1 453 ? -9.234 -22.172 -13.25 1 96.81 453 GLU A CA 1
ATOM 3589 C C . GLU A 1 453 ? -9.359 -21.484 -11.891 1 96.81 453 GLU A C 1
ATOM 3591 O O . GLU A 1 453 ? -10.156 -21.906 -11.047 1 96.81 453 GLU A O 1
ATOM 3596 N N . PHE A 1 454 ? -8.617 -20.484 -11.703 1 96 454 PHE A N 1
ATOM 3597 C CA . PHE A 1 454 ? -8.594 -19.781 -10.43 1 96 454 PHE A CA 1
ATOM 3598 C C . PHE A 1 454 ? -9.953 -19.156 -10.141 1 96 454 PHE A C 1
ATOM 3600 O O . PHE A 1 454 ? -10.523 -19.359 -9.062 1 96 454 PHE A O 1
ATOM 3607 N N . HIS A 1 455 ? -10.492 -18.453 -11.102 1 96.06 455 HIS A N 1
ATOM 3608 C CA . HIS A 1 455 ? -11.773 -17.797 -10.906 1 96.06 455 HIS A CA 1
ATOM 3609 C C . HIS A 1 455 ? -12.922 -18.797 -10.883 1 96.06 455 HIS A C 1
ATOM 3611 O O . HIS A 1 455 ? -13.922 -18.578 -10.188 1 96.06 455 HIS A O 1
ATOM 3617 N N . VAL A 1 456 ? -12.758 -19.859 -11.625 1 96.94 456 VAL A N 1
ATOM 3618 C CA . VAL A 1 456 ? -13.766 -20.922 -11.555 1 96.94 456 VAL A CA 1
ATOM 3619 C C . VAL A 1 456 ? -13.797 -21.5 -10.141 1 96.94 456 VAL A C 1
ATOM 3621 O O . VAL A 1 456 ? -14.875 -21.719 -9.578 1 96.94 456 VAL A O 1
ATOM 3624 N N . SER A 1 457 ? -12.633 -21.734 -9.578 1 97.38 457 SER A N 1
ATOM 3625 C CA . SER A 1 457 ? -12.547 -22.25 -8.211 1 97.38 457 SER A CA 1
ATOM 3626 C C . SER A 1 457 ? -13.164 -21.266 -7.219 1 97.38 457 SER A C 1
ATOM 3628 O O . SER A 1 457 ? -13.891 -21.672 -6.309 1 97.38 457 SER A O 1
ATOM 3630 N N . MET A 1 458 ? -12.867 -20.016 -7.426 1 96.69 458 MET A N 1
ATOM 3631 C CA . MET A 1 458 ? -13.414 -18.984 -6.543 1 96.69 458 MET A CA 1
ATOM 3632 C C . MET A 1 458 ? -14.938 -18.984 -6.602 1 96.69 458 MET A C 1
ATOM 3634 O O . MET A 1 458 ? -15.602 -18.875 -5.566 1 96.69 458 MET A O 1
ATOM 3638 N N . SER A 1 459 ? -15.422 -19.062 -7.809 1 95.88 459 SER A N 1
ATOM 3639 C CA . SER A 1 459 ? -16.875 -19.062 -7.984 1 95.88 459 SER A CA 1
ATOM 3640 C C . SER A 1 459 ? -17.5 -20.312 -7.359 1 95.88 459 SER A C 1
ATOM 3642 O O . SER A 1 459 ? -18.609 -20.25 -6.805 1 95.88 459 SER A O 1
ATOM 3644 N N . PHE A 1 460 ? -16.844 -21.422 -7.52 1 97.12 460 PHE A N 1
ATOM 3645 C CA . PHE A 1 460 ? -17.359 -22.656 -6.941 1 97.12 460 PHE A CA 1
ATOM 3646 C C . PHE A 1 460 ? -17.344 -22.594 -5.418 1 97.12 460 PHE A C 1
ATOM 3648 O O . PHE A 1 460 ? -18.25 -23.094 -4.762 1 97.12 460 PHE A O 1
ATOM 3655 N N . LEU A 1 461 ? -16.344 -21.953 -4.852 1 97.56 461 LEU A N 1
ATOM 3656 C CA . LEU A 1 461 ? -16.297 -21.719 -3.414 1 97.56 461 LEU A CA 1
ATOM 3657 C C . LEU A 1 461 ? -17.5 -20.906 -2.963 1 97.56 461 LEU A C 1
ATOM 3659 O O . LEU A 1 461 ? -18.078 -21.172 -1.902 1 97.56 461 LEU A O 1
ATOM 3663 N N . ALA A 1 462 ? -17.859 -19.953 -3.801 1 95.81 462 ALA A N 1
ATOM 3664 C CA . ALA A 1 462 ? -19.016 -19.141 -3.492 1 95.81 462 ALA A CA 1
ATOM 3665 C C . ALA A 1 462 ? -20.297 -19.984 -3.49 1 95.81 462 ALA A C 1
ATOM 3667 O O . ALA A 1 462 ? -21.203 -19.734 -2.693 1 95.81 462 ALA A O 1
ATOM 3668 N N . VAL A 1 463 ? -20.344 -20.922 -4.395 1 95.19 463 VAL A N 1
ATOM 3669 C CA . VAL A 1 463 ? -21.5 -21.812 -4.473 1 95.19 463 VAL A CA 1
ATOM 3670 C C . VAL A 1 463 ? -21.578 -22.672 -3.205 1 95.19 463 VAL A C 1
ATOM 3672 O O . VAL A 1 463 ? -22.656 -22.828 -2.625 1 95.19 463 VAL A O 1
ATOM 3675 N N . ILE A 1 464 ? -20.438 -23.203 -2.791 1 96.44 464 ILE A N 1
ATOM 3676 C CA . ILE A 1 464 ? -20.375 -23.984 -1.562 1 96.44 464 ILE A CA 1
ATOM 3677 C C . ILE A 1 464 ? -20.828 -23.125 -0.382 1 96.44 464 ILE A C 1
ATOM 3679 O O . ILE A 1 464 ? -21.641 -23.562 0.441 1 96.44 464 ILE A O 1
ATOM 3683 N N . GLY A 1 465 ? -20.344 -21.922 -0.353 1 94.31 465 GLY A N 1
ATOM 3684 C CA . GLY A 1 465 ? -20.719 -21 0.709 1 94.31 465 GLY A CA 1
ATOM 3685 C C . GLY A 1 465 ? -22.203 -20.688 0.718 1 94.31 465 GLY A C 1
ATOM 3686 O O . GLY A 1 465 ? -22.812 -20.609 1.783 1 94.31 465 GLY A O 1
ATOM 3687 N N . LYS A 1 466 ? -22.75 -20.516 -0.415 1 91.62 466 LYS A N 1
ATOM 3688 C CA . LYS A 1 466 ? -24.172 -20.203 -0.522 1 91.62 466 LYS A CA 1
ATOM 3689 C C . LYS A 1 466 ? -25.031 -21.344 0.014 1 91.62 466 LYS A C 1
ATOM 3691 O O . LYS A 1 466 ? -26.062 -21.109 0.657 1 91.62 466 LYS A O 1
ATOM 3696 N N . ARG A 1 467 ? -24.641 -22.531 -0.234 1 91.38 467 ARG A N 1
ATOM 3697 C CA . ARG A 1 467 ? -25.422 -23.703 0.159 1 91.38 467 ARG A CA 1
ATOM 3698 C C . ARG A 1 467 ? -25.312 -23.953 1.658 1 91.38 467 ARG A C 1
ATOM 3700 O O . ARG A 1 467 ? -26.297 -24.312 2.307 1 91.38 467 ARG A O 1
ATOM 3707 N N . PHE A 1 468 ? -24.172 -23.703 2.244 1 93.75 468 PHE A N 1
ATOM 3708 C CA . PHE A 1 468 ? -23.953 -24.266 3.57 1 93.75 468 PHE A CA 1
ATOM 3709 C C . PHE A 1 468 ? -23.766 -23.156 4.602 1 93.75 468 PHE A C 1
ATOM 3711 O O . PHE A 1 468 ? -23.797 -23.406 5.805 1 93.75 468 PHE A O 1
ATOM 3718 N N . LYS A 1 469 ? -23.562 -21.875 4.176 1 90.31 469 LYS A N 1
ATOM 3719 C CA . LYS A 1 469 ? -23.25 -20.781 5.078 1 90.31 469 LYS A CA 1
ATOM 3720 C C . LYS A 1 469 ? -24.266 -20.703 6.215 1 90.31 469 LYS A C 1
ATOM 3722 O O . LYS A 1 469 ? -23.906 -20.734 7.387 1 90.31 469 LYS A O 1
ATOM 3727 N N . ASP A 1 470 ? -25.531 -20.688 5.824 1 83.38 470 ASP A N 1
ATOM 3728 C CA . ASP A 1 470 ? -26.578 -20.469 6.82 1 83.38 470 ASP A CA 1
ATOM 3729 C C . ASP A 1 470 ? -27.109 -21.797 7.348 1 83.38 470 ASP A C 1
ATOM 3731 O O . ASP A 1 470 ? -28.062 -21.828 8.141 1 83.38 470 ASP A O 1
ATOM 3735 N N . ALA A 1 471 ? -26.484 -22.922 6.895 1 83.88 471 ALA A N 1
ATOM 3736 C CA . ALA A 1 471 ? -26.906 -24.25 7.34 1 83.88 471 ALA A CA 1
ATOM 3737 C C . ALA A 1 471 ? -25.969 -24.797 8.406 1 83.88 471 ALA A C 1
ATOM 3739 O O . ALA A 1 471 ? -25.906 -26.016 8.625 1 83.88 471 ALA A O 1
ATOM 3740 N N . GLY A 1 472 ? -25.172 -23.828 9.039 1 84.81 472 GLY A N 1
ATOM 3741 C CA . GLY A 1 472 ? -24.359 -24.266 10.148 1 84.81 472 GLY A CA 1
ATOM 3742 C C . GLY A 1 472 ? -22.875 -24.125 9.891 1 84.81 472 GLY A C 1
ATOM 3743 O O . GLY A 1 472 ? -22.062 -24.109 10.828 1 84.81 472 GLY A O 1
ATOM 3744 N N . LEU A 1 473 ? -22.484 -24.062 8.648 1 91.31 473 LEU A N 1
ATOM 3745 C CA . LEU A 1 473 ? -21.062 -23.984 8.312 1 91.31 473 LEU A CA 1
ATOM 3746 C C . LEU A 1 473 ? -20.422 -22.734 8.922 1 91.31 473 LEU A C 1
ATOM 3748 O O . LEU A 1 473 ? -19.297 -22.781 9.398 1 91.31 473 LEU A O 1
ATOM 3752 N N . TYR A 1 474 ? -21.172 -21.672 8.867 1 89.25 474 TYR A N 1
ATOM 3753 C CA . TYR A 1 474 ? -20.719 -20.422 9.453 1 89.25 474 TYR A CA 1
ATOM 3754 C C . TYR A 1 474 ? -20.328 -20.609 10.914 1 89.25 474 TYR A C 1
ATOM 3756 O O . TYR A 1 474 ? -19.219 -20.25 11.32 1 89.25 474 TYR A O 1
ATOM 3764 N N . ASN A 1 475 ? -21.109 -21.203 11.656 1 83.44 475 ASN A N 1
ATOM 3765 C CA . ASN A 1 475 ? -20.922 -21.375 13.086 1 83.44 475 ASN A CA 1
ATOM 3766 C C . ASN A 1 475 ? -19.781 -22.344 13.383 1 83.44 475 ASN A C 1
ATOM 3768 O O . ASN A 1 475 ? -18.984 -22.109 14.289 1 83.44 475 ASN A O 1
ATOM 3772 N N . ILE A 1 476 ? -19.703 -23.375 12.617 1 87.69 476 ILE A N 1
ATOM 3773 C CA . ILE A 1 476 ? -18.672 -24.375 12.828 1 87.69 476 ILE A CA 1
ATOM 3774 C C . ILE A 1 476 ? -17.297 -23.766 12.625 1 87.69 476 ILE A C 1
ATOM 3776 O O . ILE A 1 476 ? -16.391 -23.969 13.438 1 87.69 476 ILE A O 1
ATOM 3780 N N . LEU A 1 477 ? -17.172 -22.938 11.594 1 89.62 477 LEU A N 1
ATOM 3781 C CA . LEU A 1 477 ? -15.875 -22.391 11.227 1 89.62 477 LEU A CA 1
ATOM 3782 C C . LEU A 1 477 ? -15.453 -21.312 12.219 1 89.62 477 LEU A C 1
ATOM 3784 O O . LEU A 1 477 ? -14.273 -21.219 12.578 1 89.62 477 LEU A O 1
ATOM 3788 N N . VAL A 1 478 ? -16.422 -20.562 12.633 1 85.81 478 VAL A N 1
ATOM 3789 C CA . VAL A 1 478 ? -16.109 -19.453 13.539 1 85.81 478 VAL A CA 1
ATOM 3790 C C . VAL A 1 478 ? -15.883 -19.984 14.945 1 85.81 478 VAL A C 1
ATOM 3792 O O . VAL A 1 478 ? -14.898 -19.625 15.602 1 85.81 478 VAL A O 1
ATOM 3795 N N . GLU A 1 479 ? -16.672 -20.906 15.414 1 78.44 479 GLU A N 1
ATOM 3796 C CA . GLU A 1 479 ? -16.625 -21.422 16.781 1 78.44 479 GLU A CA 1
ATOM 3797 C C . GLU A 1 479 ? -15.422 -22.344 16.969 1 78.44 479 GLU A C 1
ATOM 3799 O O . GLU A 1 479 ? -14.875 -22.453 18.062 1 78.44 479 GLU A O 1
ATOM 3804 N N . SER A 1 480 ? -15.031 -22.984 15.922 1 81 480 SER A N 1
ATOM 3805 C CA . SER A 1 480 ? -13.867 -23.859 15.992 1 81 480 SER A CA 1
ATOM 3806 C C . SER A 1 480 ? -12.57 -23.062 15.992 1 81 480 SER A C 1
ATOM 3808 O O . SER A 1 480 ? -11.5 -23.609 16.281 1 81 480 SER A O 1
ATOM 3810 N N . GLY A 1 481 ? -12.672 -21.781 15.555 1 77.81 481 GLY A N 1
ATOM 3811 C CA . GLY A 1 481 ? -11.484 -20.938 15.547 1 77.81 481 GLY A CA 1
ATOM 3812 C C . GLY A 1 481 ? -10.703 -21.016 14.25 1 77.81 481 GLY A C 1
ATOM 3813 O O . GLY A 1 481 ? -9.633 -20.406 14.133 1 77.81 481 GLY A O 1
ATOM 3814 N N . ILE A 1 482 ? -11.234 -21.672 13.312 1 84.06 482 ILE A N 1
ATOM 3815 C CA . ILE A 1 482 ? -10.547 -21.828 12.031 1 84.06 482 ILE A CA 1
ATOM 3816 C C . ILE A 1 482 ? -10.516 -20.484 11.305 1 84.06 482 ILE A C 1
ATOM 3818 O O . ILE A 1 482 ? -9.539 -20.156 10.633 1 84.06 482 ILE A O 1
ATOM 3822 N N . VAL A 1 483 ? -11.648 -19.75 11.422 1 86.06 483 VAL A N 1
ATOM 3823 C CA . VAL A 1 483 ? -11.758 -18.453 10.766 1 86.06 483 VAL A CA 1
ATOM 3824 C C . VAL A 1 483 ? -12.281 -17.422 11.75 1 86.06 483 VAL A C 1
ATOM 3826 O O . VAL A 1 483 ? -13.156 -17.719 12.57 1 86.06 483 VAL A O 1
ATOM 3829 N N . ALA A 1 484 ? -11.734 -16.234 11.672 1 81.38 484 ALA A N 1
ATOM 3830 C CA . ALA A 1 484 ? -12.219 -15.133 12.5 1 81.38 484 ALA A CA 1
ATOM 3831 C C . ALA A 1 484 ? -13.578 -14.633 12.016 1 81.38 484 ALA A C 1
ATOM 3833 O O . ALA A 1 484 ? -13.867 -14.672 10.812 1 81.38 484 ALA A O 1
ATOM 3834 N N . GLU A 1 485 ? -14.312 -14.109 12.883 1 78.56 485 GLU A N 1
ATOM 3835 C CA . GLU A 1 485 ? -15.656 -13.625 12.578 1 78.56 485 GLU A CA 1
ATOM 3836 C C . GLU A 1 485 ? -15.609 -12.516 11.531 1 78.56 485 GLU A C 1
ATOM 3838 O O . GLU A 1 485 ? -16.469 -12.453 10.648 1 78.56 485 GLU A O 1
ATOM 3843 N N . GLY A 1 486 ? -14.656 -11.766 11.656 1 75.19 486 GLY A N 1
ATOM 3844 C CA . GLY A 1 486 ? -14.547 -10.664 10.711 1 75.19 486 GLY A CA 1
ATOM 3845 C C . GLY A 1 486 ? -14.164 -11.102 9.312 1 75.19 486 GLY A C 1
ATOM 3846 O O . GLY A 1 486 ? -14.414 -10.391 8.344 1 75.19 486 GLY A O 1
ATOM 3847 N N . SER A 1 487 ? -13.648 -12.289 9.164 1 82.31 487 SER A N 1
ATOM 3848 C CA . SER A 1 487 ? -13.125 -12.758 7.883 1 82.31 487 SER A CA 1
ATOM 3849 C C . SER A 1 487 ? -14.031 -13.82 7.273 1 82.31 487 SER A C 1
ATOM 3851 O O . SER A 1 487 ? -13.852 -14.211 6.117 1 82.31 487 SER A O 1
ATOM 3853 N N . ILE A 1 488 ? -15.008 -14.234 7.98 1 88.25 488 ILE A N 1
ATOM 3854 C CA . ILE A 1 488 ? -15.797 -15.406 7.605 1 88.25 488 ILE A CA 1
ATOM 3855 C C . ILE A 1 488 ? -16.578 -15.109 6.32 1 88.25 488 ILE A C 1
ATOM 3857 O O . ILE A 1 488 ? -16.734 -15.992 5.473 1 88.25 488 ILE A O 1
ATOM 3861 N N . ASN A 1 489 ? -16.969 -13.953 6.191 1 86.12 489 ASN A N 1
ATOM 3862 C CA . ASN A 1 489 ? -17.734 -13.625 4.996 1 86.12 489 ASN A CA 1
ATOM 3863 C C . ASN A 1 489 ? -16.875 -13.703 3.738 1 86.12 489 ASN A C 1
ATOM 3865 O O . ASN A 1 489 ? -17.344 -14.172 2.695 1 86.12 489 ASN A O 1
ATOM 3869 N N . GLY A 1 490 ? -15.672 -13.297 3.898 1 88.38 490 GLY A N 1
ATOM 3870 C CA . GLY A 1 490 ? -14.758 -13.414 2.777 1 88.38 490 GLY 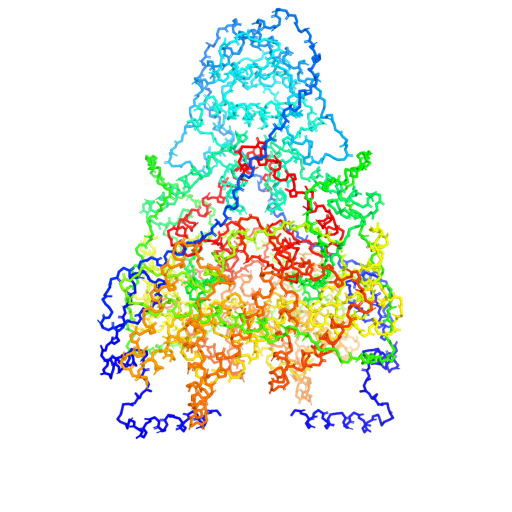A CA 1
ATOM 3871 C C . GLY A 1 490 ? -14.43 -14.852 2.424 1 88.38 490 GLY A C 1
ATOM 3872 O O . GLY A 1 490 ? -14.266 -15.188 1.247 1 88.38 490 GLY A O 1
ATOM 3873 N N . VAL A 1 491 ? -14.461 -15.641 3.389 1 90.44 491 VAL A N 1
ATOM 3874 C CA . VAL A 1 491 ? -14.148 -17.047 3.201 1 90.44 491 VAL A CA 1
ATOM 3875 C C . VAL A 1 491 ? -15.32 -17.766 2.521 1 90.44 491 VAL A C 1
ATOM 3877 O O . VAL A 1 491 ? -15.125 -18.5 1.549 1 90.44 491 VAL A O 1
ATOM 3880 N N . LEU A 1 492 ? -16.484 -17.453 2.959 1 92.75 492 LEU A N 1
ATOM 3881 C CA . LEU A 1 492 ? -17.656 -18.188 2.48 1 92.75 492 LEU A CA 1
ATOM 3882 C C . LEU A 1 492 ? -18.109 -17.656 1.122 1 92.75 492 LEU A C 1
ATOM 3884 O O . LEU A 1 492 ? -18.797 -18.359 0.375 1 92.75 492 LEU A O 1
ATOM 3888 N N . SER A 1 493 ? -17.688 -16.5 0.845 1 91.44 493 SER A N 1
ATOM 3889 C CA . SER A 1 493 ? -18 -15.953 -0.474 1 91.44 493 SER A CA 1
ATOM 3890 C C . SER A 1 493 ? -16.922 -16.328 -1.492 1 91.44 493 SER A C 1
ATOM 3892 O O . SER A 1 493 ? -17.125 -16.141 -2.697 1 91.44 493 SER A O 1
ATOM 3894 N N . GLY A 1 494 ? -15.867 -16.875 -1.047 1 91.19 494 GLY A N 1
ATOM 3895 C CA . GLY A 1 494 ? -14.789 -17.281 -1.941 1 91.19 494 GLY A CA 1
ATOM 3896 C C . GLY A 1 494 ? -13.891 -16.125 -2.33 1 91.19 494 GLY A C 1
ATOM 3897 O O . GLY A 1 494 ? -12.984 -16.281 -3.148 1 91.19 494 GLY A O 1
ATOM 3898 N N . LYS A 1 495 ? -14.07 -14.984 -1.729 1 88.12 495 LYS A N 1
ATOM 3899 C CA . LYS A 1 495 ? -13.289 -13.797 -2.074 1 88.12 495 LYS A CA 1
ATOM 3900 C C . LYS A 1 495 ? -11.867 -13.891 -1.521 1 88.12 495 LYS A C 1
ATOM 3902 O O . LYS A 1 495 ? -10.922 -13.414 -2.145 1 88.12 495 LYS A O 1
ATOM 3907 N N . CYS A 1 496 ? -11.797 -14.438 -0.313 1 89.62 496 CYS A N 1
ATOM 3908 C CA . CYS A 1 496 ? -10.484 -14.75 0.244 1 89.62 496 CYS A CA 1
ATOM 3909 C C . CYS A 1 496 ? -10.055 -16.156 -0.132 1 89.62 496 CYS A C 1
ATOM 3911 O O . CYS A 1 496 ? -10.117 -17.078 0.691 1 89.62 496 CYS A O 1
ATOM 3913 N N . TYR A 1 497 ? -9.539 -16.281 -1.261 1 91.12 497 TYR A N 1
ATOM 3914 C CA . TYR A 1 497 ? -9.328 -17.562 -1.923 1 91.12 497 TYR A CA 1
ATOM 3915 C C . TYR A 1 497 ? -8.484 -18.484 -1.06 1 91.12 497 TYR A C 1
ATOM 3917 O O . TYR A 1 497 ? -8.898 -19.609 -0.76 1 91.12 497 TYR A O 1
ATOM 3925 N N . ASN A 1 498 ? -7.293 -18.016 -0.644 1 87.94 498 ASN A N 1
ATOM 3926 C CA . ASN A 1 498 ? -6.375 -18.875 0.092 1 87.94 498 ASN A CA 1
ATOM 3927 C C . ASN A 1 498 ? -6.977 -19.328 1.418 1 87.94 498 ASN A C 1
ATOM 3929 O O . ASN A 1 498 ? -6.863 -20.5 1.781 1 87.94 498 ASN A O 1
ATOM 3933 N N . ARG A 1 499 ? -7.668 -18.453 2.094 1 89.5 499 ARG A N 1
ATOM 3934 C CA . ARG A 1 499 ? -8.297 -18.812 3.367 1 89.5 499 ARG A CA 1
ATOM 3935 C C . ARG A 1 499 ? -9.477 -19.75 3.156 1 89.5 499 ARG A C 1
ATOM 3937 O O . ARG A 1 499 ? -9.727 -20.641 3.973 1 89.5 499 ARG A O 1
ATOM 3944 N N . SER A 1 500 ? -10.102 -19.438 2.07 1 94.25 500 SER A N 1
ATOM 3945 C CA . SER A 1 500 ? -11.25 -20.281 1.759 1 94.25 500 SER A CA 1
ATOM 3946 C C . SER A 1 500 ? -10.812 -21.719 1.484 1 94.25 500 SER A C 1
ATOM 3948 O O . SER A 1 500 ? -11.398 -22.656 2.031 1 94.25 500 SER A O 1
ATOM 3950 N N . ILE A 1 501 ? -9.812 -21.875 0.687 1 94.94 501 ILE A N 1
ATOM 3951 C CA . ILE A 1 501 ? -9.328 -23.203 0.332 1 94.94 501 ILE A CA 1
ATOM 3952 C C . ILE A 1 501 ? -8.82 -23.922 1.583 1 94.94 501 ILE A C 1
ATOM 3954 O O . ILE A 1 501 ? -9.125 -25.094 1.797 1 94.94 501 ILE A O 1
ATOM 3958 N N . ARG A 1 502 ? -8.125 -23.219 2.395 1 91.31 502 ARG A N 1
ATOM 3959 C CA . ARG A 1 502 ? -7.602 -23.797 3.623 1 91.31 502 ARG A CA 1
ATOM 3960 C C . ARG A 1 502 ? -8.734 -24.266 4.535 1 91.31 502 ARG A C 1
ATOM 3962 O O . ARG A 1 502 ? -8.695 -25.375 5.062 1 91.31 502 ARG A O 1
ATOM 3969 N N . CYS A 1 503 ? -9.688 -23.422 4.633 1 92.62 503 CYS A N 1
ATOM 3970 C CA . CYS A 1 503 ? -10.812 -23.734 5.508 1 92.62 503 CYS A CA 1
ATOM 3971 C C . CYS A 1 503 ? -11.547 -24.984 5.031 1 92.62 503 CYS A C 1
ATOM 3973 O O . CYS A 1 503 ? -11.859 -25.875 5.828 1 92.62 503 CYS A O 1
ATOM 3975 N N . HIS A 1 504 ? -11.758 -25.078 3.803 1 95.94 504 HIS A N 1
ATOM 3976 C CA . HIS A 1 504 ? -12.516 -26.203 3.268 1 95.94 504 HIS A CA 1
ATOM 3977 C C . HIS A 1 504 ? -11.688 -27.484 3.281 1 95.94 504 HIS A C 1
ATOM 3979 O O . HIS A 1 504 ? -12.227 -28.578 3.459 1 95.94 504 HIS A O 1
ATOM 3985 N N . LYS A 1 505 ? -10.367 -27.391 3.119 1 94.38 505 LYS A N 1
ATOM 3986 C CA . LYS A 1 505 ? -9.508 -28.562 3.256 1 94.38 505 LYS A CA 1
ATOM 3987 C C . LYS A 1 505 ? -9.562 -29.125 4.676 1 94.38 505 LYS A C 1
ATOM 3989 O O . LYS A 1 505 ? -9.672 -30.344 4.863 1 94.38 505 LYS A O 1
ATOM 3994 N N . ILE A 1 506 ? -9.547 -28.219 5.613 1 92.5 506 ILE A N 1
ATOM 3995 C CA . ILE A 1 506 ? -9.57 -28.625 7.016 1 92.5 506 ILE A CA 1
ATOM 3996 C C . ILE A 1 506 ? -10.922 -29.25 7.344 1 92.5 506 ILE A C 1
ATOM 3998 O O . ILE A 1 506 ? -10.984 -30.312 7.98 1 92.5 506 ILE A O 1
ATOM 4002 N N . MET A 1 507 ? -11.953 -28.625 6.91 1 94.12 507 MET A N 1
ATOM 4003 C CA . MET A 1 507 ? -13.305 -29.125 7.148 1 94.12 507 MET A CA 1
ATOM 4004 C C . MET A 1 507 ? -13.5 -30.484 6.477 1 94.12 507 MET A C 1
ATOM 4006 O O . MET A 1 507 ? -14.117 -31.375 7.051 1 94.12 507 MET A O 1
ATOM 4010 N N . PHE A 1 508 ? -13 -30.578 5.285 1 95.31 508 PHE A N 1
ATOM 4011 C CA . PHE A 1 508 ? -13.086 -31.828 4.535 1 95.31 508 PHE A CA 1
ATOM 4012 C C . PHE A 1 508 ? -12.414 -32.969 5.301 1 95.31 508 PHE A C 1
ATOM 4014 O O . PHE A 1 508 ? -12.984 -34.062 5.434 1 95.31 508 PHE A O 1
ATOM 4021 N N . GLU A 1 509 ? -11.281 -32.688 5.734 1 93.19 509 GLU A N 1
ATOM 4022 C CA . GLU A 1 509 ? -10.547 -33.719 6.492 1 93.19 509 GLU A CA 1
ATOM 4023 C C . GLU A 1 509 ? -11.273 -34.062 7.785 1 93.19 509 GLU A C 1
ATOM 4025 O O . GLU A 1 509 ? -11.43 -35.25 8.109 1 93.19 509 GLU A O 1
ATOM 4030 N N . ALA A 1 510 ? -11.758 -33.062 8.531 1 91.44 510 ALA A N 1
ATOM 4031 C CA . ALA A 1 510 ? -12.406 -33.281 9.82 1 91.44 510 ALA A CA 1
ATOM 4032 C C . ALA A 1 510 ? -13.672 -34.125 9.672 1 91.44 510 ALA A C 1
ATOM 4034 O O . ALA A 1 510 ? -13.867 -35.094 10.391 1 91.44 510 ALA A O 1
ATOM 4035 N N . ILE A 1 511 ? -14.508 -33.75 8.719 1 93.62 511 ILE A N 1
ATOM 4036 C CA . ILE A 1 511 ? -15.773 -34.438 8.539 1 93.62 511 ILE A CA 1
ATOM 4037 C C . ILE A 1 511 ? -15.508 -35.844 7.996 1 93.62 511 ILE A C 1
ATOM 4039 O O . ILE A 1 511 ? -16.188 -36.812 8.383 1 93.62 511 ILE A O 1
ATOM 4043 N N . SER A 1 512 ? -14.57 -36 7.117 1 94.06 512 SER A N 1
ATOM 4044 C CA . SER A 1 512 ? -14.242 -37.312 6.555 1 94.06 512 SER A CA 1
ATOM 4045 C C . SER A 1 512 ? -13.734 -38.25 7.633 1 94.06 512 SER A C 1
ATOM 4047 O O . SER A 1 512 ? -14.078 -39.438 7.637 1 94.06 512 SER A O 1
ATOM 4049 N N . ARG A 1 513 ? -12.938 -37.781 8.469 1 90.69 513 ARG A N 1
ATOM 4050 C CA . ARG A 1 513 ? -12.445 -38.625 9.562 1 90.69 513 ARG A CA 1
ATOM 4051 C C . ARG A 1 513 ? -13.586 -39.094 10.453 1 90.69 513 ARG A C 1
ATOM 4053 O O . ARG A 1 513 ? -13.617 -40.25 10.875 1 90.69 513 ARG A O 1
ATOM 4060 N N . LEU A 1 514 ? -14.523 -38.188 10.766 1 91.38 514 LEU A N 1
ATOM 4061 C CA . LEU A 1 514 ? -15.688 -38.531 11.562 1 91.38 514 LEU A CA 1
ATOM 4062 C C . LEU A 1 514 ? -16.531 -39.594 10.852 1 91.38 514 LEU A C 1
ATOM 4064 O O . LEU A 1 514 ? -17.047 -40.5 11.484 1 91.38 514 LEU A O 1
ATOM 4068 N N . LEU A 1 515 ? -16.609 -39.438 9.602 1 93.5 515 LEU A N 1
ATOM 4069 C CA . LEU A 1 515 ? -17.375 -40.375 8.797 1 93.5 515 LEU A CA 1
ATOM 4070 C C . LEU A 1 515 ? -16.734 -41.75 8.812 1 93.5 515 LEU A C 1
ATOM 4072 O O . LEU A 1 515 ? -17.422 -42.75 8.969 1 93.5 515 LEU A O 1
ATOM 4076 N N . TRP A 1 516 ? -15.445 -41.844 8.625 1 93.56 516 TRP A N 1
ATOM 4077 C CA . TRP A 1 516 ? -14.719 -43.094 8.656 1 93.56 516 TRP A CA 1
ATOM 4078 C C . TRP A 1 516 ? -14.812 -43.75 10.031 1 93.56 516 TRP A C 1
ATOM 4080 O O . TRP A 1 516 ? -14.898 -44.969 10.141 1 93.56 516 TRP A O 1
ATOM 4090 N N . ALA A 1 517 ? -14.781 -42.906 11.047 1 89.12 517 ALA A N 1
ATOM 4091 C CA . ALA A 1 517 ? -14.953 -43.438 12.398 1 89.12 517 ALA A CA 1
ATOM 4092 C C . ALA A 1 517 ? -16.312 -44.094 12.562 1 89.12 517 ALA A C 1
ATOM 4094 O O . ALA A 1 517 ? -16.438 -45.156 13.172 1 89.12 517 ALA A O 1
ATOM 4095 N N . GLU A 1 518 ? -17.312 -43.438 12.047 1 92.25 518 GLU A N 1
ATOM 4096 C CA . GLU A 1 518 ? -18.672 -44 12.086 1 92.25 518 GLU A CA 1
ATOM 4097 C C . GLU A 1 518 ? -18.75 -45.312 11.297 1 92.25 518 GLU A C 1
ATOM 4099 O O . GLU A 1 518 ? -19.453 -46.219 11.688 1 92.25 518 GLU A O 1
ATOM 4104 N N . PHE A 1 519 ? -18.109 -45.406 10.172 1 95.19 519 PHE A N 1
ATOM 4105 C CA . PHE A 1 519 ? -18.047 -46.625 9.359 1 95.19 519 PHE A CA 1
ATOM 4106 C C . PHE A 1 519 ? -17.375 -47.75 10.125 1 95.19 519 PHE A C 1
ATOM 4108 O O . PHE A 1 519 ? -17.906 -48.875 10.164 1 95.19 519 PHE A O 1
ATOM 4115 N N . LEU A 1 520 ? -16.234 -47.438 10.773 1 93.19 520 LEU A N 1
ATOM 4116 C CA . LEU A 1 520 ? -15.5 -48.438 11.531 1 93.19 520 LEU A CA 1
ATOM 4117 C C . LEU A 1 520 ? -16.344 -49 12.68 1 93.19 520 LEU A C 1
ATOM 4119 O O . LEU A 1 520 ? -16.25 -50.156 13.031 1 93.19 520 LEU A O 1
ATOM 4123 N N . ASP A 1 521 ? -17.172 -48.156 13.211 1 92.44 521 ASP A N 1
ATOM 4124 C CA . ASP A 1 521 ? -18.031 -48.562 14.32 1 92.44 521 ASP A CA 1
ATOM 4125 C C . ASP A 1 521 ? -19.203 -49.406 13.828 1 92.44 521 ASP A C 1
ATOM 4127 O O . ASP A 1 521 ? -19.797 -50.156 14.602 1 92.44 521 ASP A O 1
ATOM 4131 N N . SER A 1 522 ? -19.547 -49.312 12.586 1 93.75 522 SER A N 1
ATOM 4132 C CA . SER A 1 522 ? -20.719 -49.969 12.031 1 93.75 522 SER A CA 1
ATOM 4133 C C . SER A 1 522 ? -20.391 -51.375 11.555 1 93.75 522 SER A C 1
ATOM 4135 O O . SER A 1 522 ? -21.281 -52.188 11.32 1 93.75 522 SER A O 1
ATOM 4137 N N . ILE A 1 523 ? -19.125 -51.719 11.391 1 94 523 ILE A N 1
ATOM 4138 C CA . ILE A 1 523 ? -18.75 -53.031 10.828 1 94 523 ILE A CA 1
ATOM 4139 C C . ILE A 1 523 ? -18.328 -53.969 11.953 1 94 523 ILE A C 1
ATOM 4141 O O . ILE A 1 523 ? -18.219 -53.562 13.109 1 94 523 ILE A O 1
ATOM 4145 N N . SER A 1 524 ? -18 -55.312 11.523 1 94.12 524 SER A N 1
ATOM 4146 C CA . SER A 1 524 ? -17.609 -56.312 12.5 1 94.12 524 SER A CA 1
ATOM 4147 C C . SER A 1 524 ? -16.234 -56.031 13.07 1 94.12 524 SER A C 1
ATOM 4149 O O . SER A 1 524 ? -15.453 -55.281 12.484 1 94.12 524 SER A O 1
ATOM 4151 N N . THR A 1 525 ? -15.891 -56.656 14.117 1 93.88 525 THR A N 1
ATOM 4152 C CA . THR A 1 525 ? -14.609 -56.469 14.781 1 93.88 525 THR A CA 1
ATOM 4153 C C . THR A 1 525 ? -13.461 -56.906 13.898 1 93.88 525 THR A C 1
ATOM 4155 O O . THR A 1 525 ? -12.391 -56.312 13.883 1 93.88 525 THR A O 1
ATOM 4158 N N . GLU A 1 526 ? -13.672 -57.938 13.188 1 91.94 526 GLU A N 1
ATOM 4159 C CA . GLU A 1 526 ? -12.641 -58.469 12.305 1 91.94 526 GLU A CA 1
ATOM 4160 C C . GLU A 1 526 ? -12.375 -57.5 11.148 1 91.94 526 GLU A C 1
ATOM 4162 O O . GLU A 1 526 ? -11.219 -57.25 10.805 1 91.94 526 GLU A O 1
ATOM 4167 N N . GLU A 1 527 ? -13.406 -57.031 10.602 1 93.25 527 GLU A N 1
ATOM 4168 C CA . GLU A 1 527 ? -13.281 -56.094 9.5 1 93.25 527 GLU A CA 1
ATOM 4169 C C . GLU A 1 527 ? -12.641 -54.781 9.977 1 93.25 527 GLU A C 1
ATOM 4171 O O . GLU A 1 527 ? -11.859 -54.156 9.25 1 93.25 527 GLU A O 1
ATOM 4176 N N . ARG A 1 528 ? -13.039 -54.375 11.164 1 93.88 528 ARG A N 1
ATOM 4177 C CA . ARG A 1 528 ? -12.484 -53.156 11.758 1 93.88 528 ARG A CA 1
ATOM 4178 C C . ARG A 1 528 ? -10.977 -53.281 11.93 1 93.88 528 ARG A C 1
ATOM 4180 O O . ARG A 1 528 ? -10.234 -52.344 11.617 1 93.88 528 ARG A O 1
ATOM 4187 N N . LEU A 1 529 ? -10.57 -54.406 12.414 1 92.38 529 LEU A N 1
ATOM 4188 C CA . LEU A 1 529 ? -9.148 -54.656 12.609 1 92.38 529 LEU A CA 1
ATOM 4189 C C . LEU A 1 529 ? -8.406 -54.656 11.273 1 92.38 529 LEU A C 1
ATOM 4191 O O . LEU A 1 529 ? -7.289 -54.156 11.18 1 92.38 529 LEU A O 1
ATOM 4195 N N . HIS A 1 530 ? -9.055 -55.188 10.328 1 92.69 530 HIS A N 1
ATOM 4196 C CA . HIS A 1 530 ? -8.469 -55.188 8.992 1 92.69 530 HIS A CA 1
ATOM 4197 C C . HIS A 1 530 ? -8.305 -53.781 8.445 1 92.69 530 HIS A C 1
ATOM 4199 O O . HIS A 1 530 ? -7.277 -53.469 7.844 1 92.69 530 HIS A O 1
ATOM 4205 N N . CYS A 1 531 ? -9.281 -53 8.633 1 92.75 531 CYS A N 1
ATOM 4206 C CA . CYS A 1 531 ? -9.242 -51.625 8.188 1 92.75 531 CYS A CA 1
ATOM 4207 C C . CYS A 1 531 ? -8.141 -50.844 8.906 1 92.75 531 CYS A C 1
ATOM 4209 O O . CYS A 1 531 ? -7.438 -50.031 8.289 1 92.75 531 CYS A O 1
ATOM 4211 N N . LEU A 1 532 ? -8.008 -51.094 10.156 1 91.75 532 LEU A N 1
ATOM 4212 C CA . LEU A 1 532 ? -6.996 -50.406 10.945 1 91.75 532 LEU A CA 1
ATOM 4213 C C . LEU A 1 532 ? -5.594 -50.812 10.531 1 91.75 532 LEU A C 1
ATOM 4215 O O . LEU A 1 532 ? -4.668 -50 10.523 1 91.75 532 LEU A O 1
ATOM 4219 N N . GLU A 1 533 ? -5.5 -52.062 10.156 1 91.81 533 GLU A N 1
ATOM 4220 C CA . GLU A 1 533 ? -4.223 -52.531 9.641 1 91.81 533 GLU A CA 1
ATOM 4221 C C . GLU A 1 533 ? -3.877 -51.875 8.312 1 91.81 533 GLU A C 1
ATOM 4223 O O . GLU A 1 533 ? -2.719 -51.5 8.07 1 91.81 533 GLU A O 1
ATOM 4228 N N . MET A 1 534 ? -4.879 -51.75 7.523 1 91.81 534 MET A N 1
ATOM 4229 C CA . MET A 1 534 ? -4.691 -51.062 6.25 1 91.81 534 MET A CA 1
ATOM 4230 C C . MET A 1 534 ? -4.293 -49.594 6.465 1 91.81 534 MET A C 1
ATOM 4232 O O . MET A 1 534 ? -3.439 -49.094 5.75 1 91.81 534 MET A O 1
ATOM 4236 N N . SER A 1 535 ? -4.938 -48.969 7.375 1 92.06 535 SER A N 1
ATOM 4237 C CA . SER A 1 535 ? -4.617 -47.594 7.715 1 92.06 535 SER A CA 1
ATOM 4238 C C . SER A 1 535 ? -3.162 -47.438 8.148 1 92.06 535 SER A C 1
ATOM 4240 O O . SER A 1 535 ? -2.469 -46.531 7.719 1 92.06 535 SER A O 1
ATOM 4242 N N . LEU A 1 536 ? -2.73 -48.344 8.938 1 90.44 536 LEU A N 1
ATOM 4243 C CA . LEU A 1 536 ? -1.346 -48.344 9.391 1 90.44 536 LEU A CA 1
ATOM 4244 C C . LEU A 1 536 ? -0.388 -48.625 8.234 1 90.44 536 LEU A C 1
ATOM 4246 O O . LEU A 1 536 ? 0.696 -48.031 8.18 1 90.44 536 LEU A O 1
ATOM 4250 N N . HIS A 1 537 ? -0.855 -49.5 7.367 1 90.5 537 HIS A N 1
ATOM 4251 C CA . HIS A 1 537 ? -0.054 -49.812 6.188 1 90.5 537 HIS A CA 1
ATOM 4252 C C . HIS A 1 537 ? 0.117 -48.562 5.301 1 90.5 537 HIS A C 1
ATOM 4254 O O . HIS A 1 537 ? 1.223 -48.281 4.836 1 90.5 537 HIS A O 1
ATOM 4260 N N . LEU A 1 538 ? -0.906 -47.938 5.066 1 91.19 538 LEU A N 1
ATOM 4261 C CA . LEU A 1 538 ? -0.866 -46.719 4.258 1 91.19 538 LEU A CA 1
ATOM 4262 C C . LEU A 1 538 ? -0.009 -45.656 4.922 1 91.19 538 LEU A C 1
ATOM 4264 O O . LEU A 1 538 ? 0.758 -44.969 4.25 1 91.19 538 LEU A O 1
ATOM 4268 N N . TYR A 1 539 ? -0.15 -45.5 6.184 1 90.88 539 TYR A N 1
ATOM 4269 C CA . TYR A 1 539 ? 0.62 -44.531 6.965 1 90.88 539 TYR A CA 1
ATOM 4270 C C . TYR A 1 539 ? 2.115 -44.812 6.84 1 90.88 539 TYR A C 1
ATOM 4272 O O . TYR A 1 539 ? 2.893 -43.906 6.555 1 90.88 539 TYR A O 1
ATOM 4280 N N . GLU A 1 540 ? 2.512 -46 6.98 1 88.75 540 GLU A N 1
ATOM 4281 C CA . GLU A 1 540 ? 3.924 -46.375 6.949 1 88.75 540 GLU A CA 1
ATOM 4282 C C . GLU A 1 540 ? 4.504 -46.219 5.547 1 88.75 540 GLU A C 1
ATOM 4284 O O . GLU A 1 540 ? 5.641 -45.781 5.383 1 88.75 540 GLU A O 1
ATOM 4289 N N . ASN A 1 541 ? 3.715 -46.625 4.605 1 88.44 541 ASN A N 1
ATOM 4290 C CA . ASN A 1 541 ? 4.172 -46.5 3.223 1 88.44 541 ASN A CA 1
ATOM 4291 C C . ASN A 1 541 ? 4.352 -45.031 2.826 1 88.44 541 ASN A C 1
ATOM 4293 O O . ASN A 1 541 ? 5.25 -44.719 2.055 1 88.44 541 ASN A O 1
ATOM 4297 N N . TYR A 1 542 ? 3.469 -44.25 3.283 1 88.81 542 TYR A N 1
ATOM 4298 C CA . TYR A 1 542 ? 3.588 -42.812 3.01 1 88.81 542 TYR A CA 1
ATOM 4299 C C . TYR A 1 542 ? 4.844 -42.25 3.652 1 88.81 542 TYR A C 1
ATOM 4301 O O . TYR A 1 542 ? 5.586 -41.5 3.018 1 88.81 542 TYR A O 1
ATOM 4309 N N . LYS A 1 543 ? 5.113 -42.562 4.887 1 85.88 543 LYS A N 1
ATOM 4310 C CA . LYS A 1 543 ? 6.266 -42.062 5.625 1 85.88 543 LYS A CA 1
ATOM 4311 C C . LYS A 1 543 ? 7.574 -42.5 4.973 1 85.88 543 LYS A C 1
ATOM 4313 O O . LYS A 1 543 ? 8.555 -41.75 4.977 1 85.88 543 LYS A O 1
ATOM 4318 N N . GLN A 1 544 ? 7.504 -43.688 4.414 1 84.94 544 GLN A N 1
ATOM 4319 C CA . GLN A 1 544 ? 8.703 -44.219 3.791 1 84.94 544 GLN A CA 1
ATOM 4320 C C . GLN A 1 544 ? 8.844 -43.75 2.352 1 84.94 544 GLN A C 1
ATOM 4322 O O . GLN A 1 544 ? 9.875 -43.969 1.711 1 84.94 544 GLN A O 1
ATOM 4327 N N . GLY A 1 545 ? 7.883 -43.125 1.856 1 80.75 545 GLY A N 1
ATOM 4328 C CA . GLY A 1 545 ? 7.945 -42.562 0.508 1 80.75 545 GLY A CA 1
ATOM 4329 C C . GLY A 1 545 ? 7.637 -43.594 -0.562 1 80.75 545 GLY A C 1
ATOM 4330 O O . GLY A 1 545 ? 7.969 -43.406 -1.733 1 80.75 545 GLY A O 1
ATOM 4331 N N . ILE A 1 546 ? 7.004 -44.688 -0.171 1 79.12 546 ILE A N 1
ATOM 4332 C CA . ILE A 1 546 ? 6.762 -45.781 -1.089 1 79.12 546 ILE A CA 1
ATOM 4333 C C . ILE A 1 546 ? 5.352 -45.688 -1.664 1 79.12 546 ILE A C 1
ATOM 4335 O O . ILE A 1 546 ? 5.078 -46.188 -2.754 1 79.12 546 ILE A O 1
ATOM 4339 N N . LEU A 1 547 ? 4.531 -45.031 -0.966 1 82.31 547 LEU A N 1
ATOM 4340 C CA . LEU A 1 547 ? 3.156 -44.875 -1.428 1 82.31 547 LEU A CA 1
ATOM 4341 C C . LEU A 1 547 ? 3.098 -44.094 -2.729 1 82.31 547 LEU A C 1
ATOM 4343 O O . LEU A 1 547 ? 3.621 -42.969 -2.807 1 82.31 547 LEU A O 1
ATOM 4347 N N . LYS A 1 548 ? 2.697 -44.75 -3.74 1 76.56 548 LYS A N 1
ATOM 4348 C CA . LYS A 1 548 ? 2.541 -44.094 -5.035 1 76.56 548 LYS A CA 1
ATOM 4349 C C . LYS A 1 548 ? 1.073 -44.062 -5.453 1 76.56 548 LYS A C 1
ATOM 4351 O O . LYS A 1 548 ? 0.289 -44.938 -5.086 1 76.56 548 LYS A O 1
ATOM 4356 N N . MET A 1 549 ? 0.761 -43.156 -6.195 1 68.38 549 MET A N 1
ATOM 4357 C CA . MET A 1 549 ? -0.608 -42.906 -6.641 1 68.38 549 MET A CA 1
ATOM 4358 C C . MET A 1 549 ? -1.158 -44.094 -7.395 1 68.38 549 MET A C 1
ATOM 4360 O O . MET A 1 549 ? -2.332 -44.438 -7.25 1 68.38 549 MET A O 1
ATOM 4364 N N . ASN A 1 550 ? -0.266 -44.688 -8.047 1 67.19 550 ASN A N 1
ATOM 4365 C CA . ASN A 1 550 ? -0.72 -45.719 -8.961 1 67.19 550 ASN A CA 1
ATOM 4366 C C . ASN A 1 550 ? -0.603 -47.094 -8.328 1 67.19 550 ASN A C 1
ATOM 4368 O O . ASN A 1 550 ? -1.038 -48.094 -8.914 1 67.19 550 ASN A O 1
ATOM 4372 N N . ASP A 1 551 ? -0.201 -47.094 -7.074 1 75.5 551 ASP A N 1
ATOM 4373 C CA . ASP A 1 551 ? 0.066 -48.406 -6.516 1 75.5 551 ASP A CA 1
ATOM 4374 C C . ASP A 1 551 ? -0.634 -48.594 -5.168 1 75.5 551 ASP A C 1
ATOM 4376 O O . ASP A 1 551 ? 0.009 -48.906 -4.164 1 75.5 551 ASP A O 1
ATOM 4380 N N . LEU A 1 552 ? -1.906 -48.406 -5.254 1 83 552 LEU A N 1
ATOM 4381 C CA . LEU A 1 552 ? -2.639 -48.625 -4.016 1 83 552 LEU A CA 1
ATOM 4382 C C . LEU A 1 552 ? -3.035 -50.094 -3.883 1 83 552 LEU A C 1
ATOM 4384 O O . LEU A 1 552 ? -3.369 -50.75 -4.875 1 83 552 LEU A O 1
ATOM 4388 N N . PRO A 1 553 ? -2.965 -50.562 -2.674 1 84.56 553 PRO A N 1
ATOM 4389 C CA . PRO A 1 553 ? -3.271 -51.969 -2.461 1 84.56 553 PRO A CA 1
ATOM 4390 C C . PRO A 1 553 ? -4.707 -52.344 -2.846 1 84.56 553 PRO A C 1
ATOM 4392 O O . PRO A 1 553 ? -5.625 -51.562 -2.615 1 84.56 553 PRO A O 1
ATOM 4395 N N . VAL A 1 554 ? -4.879 -53.531 -3.334 1 86.31 554 VAL A N 1
ATOM 4396 C CA . VAL A 1 554 ? -6.176 -54.031 -3.791 1 86.31 554 VAL A CA 1
ATOM 4397 C C . VAL A 1 554 ? -7.141 -54.094 -2.611 1 86.31 554 VAL A C 1
ATOM 4399 O O . VAL A 1 554 ? -8.328 -53.812 -2.754 1 86.31 554 VAL A O 1
ATOM 4402 N N . ASP A 1 555 ? -6.602 -54.469 -1.525 1 88.88 555 ASP A N 1
ATOM 4403 C CA . ASP A 1 555 ? -7.43 -54.562 -0.327 1 88.88 555 ASP A CA 1
ATOM 4404 C C . ASP A 1 555 ? -8.031 -53.219 0.052 1 88.88 555 ASP A C 1
ATOM 4406 O O . ASP A 1 555 ? -9.148 -53.156 0.562 1 88.88 555 ASP A O 1
ATOM 4410 N N . PHE A 1 556 ? -7.273 -52.281 -0.196 1 92.06 556 PHE A N 1
ATOM 4411 C CA . PHE A 1 556 ? -7.77 -50.938 0.115 1 92.06 556 PHE A CA 1
ATOM 4412 C C . PHE A 1 556 ? -8.945 -50.594 -0.783 1 92.06 556 PHE A C 1
ATOM 4414 O O . PHE A 1 556 ? -9.891 -49.938 -0.34 1 92.06 556 PHE A O 1
ATOM 4421 N N . LEU A 1 557 ? -8.898 -51 -2.006 1 90.81 557 LEU A N 1
ATOM 4422 C CA . LEU A 1 557 ? -9.992 -50.75 -2.939 1 90.81 557 LEU A CA 1
ATOM 4423 C C . LEU A 1 557 ? -11.289 -51.406 -2.434 1 90.81 557 LEU A C 1
ATOM 4425 O O . LEU A 1 557 ? -12.359 -50.812 -2.551 1 90.81 557 LEU A O 1
ATOM 4429 N N . LEU A 1 558 ? -11.141 -52.531 -1.849 1 91.81 558 LEU A N 1
ATOM 4430 C CA . LEU A 1 558 ? -12.305 -53.25 -1.329 1 91.81 558 LEU A CA 1
ATOM 4431 C C . LEU A 1 558 ? -12.875 -52.531 -0.107 1 91.81 558 LEU A C 1
ATOM 4433 O O . LEU A 1 558 ? -14.102 -52.438 0.037 1 91.81 558 LEU A O 1
ATOM 4437 N N . ILE A 1 559 ? -12.023 -52.125 0.704 1 93.81 559 ILE A N 1
ATOM 4438 C CA . ILE A 1 559 ? -12.445 -51.375 1.886 1 93.81 559 ILE A CA 1
ATOM 4439 C C . ILE A 1 559 ? -13.172 -50.094 1.463 1 93.81 559 ILE A C 1
ATOM 4441 O O . ILE A 1 559 ? -14.203 -49.75 2.041 1 93.81 559 ILE A O 1
ATOM 4445 N N . PHE A 1 560 ? -12.625 -49.5 0.499 1 93.94 560 PHE A N 1
ATOM 4446 C CA . PHE A 1 560 ? -13.195 -48.25 0.012 1 93.94 560 PHE A CA 1
ATOM 4447 C C . PHE A 1 560 ? -14.578 -48.469 -0.597 1 93.94 560 PHE A C 1
ATOM 4449 O O . PHE A 1 560 ? -15.477 -47.656 -0.431 1 93.94 560 PHE A O 1
ATOM 4456 N N . GLU A 1 561 ? -14.734 -49.562 -1.262 1 93.5 561 GLU A N 1
ATOM 4457 C CA . GLU A 1 561 ? -16.031 -49.906 -1.834 1 93.5 561 GLU A CA 1
ATOM 4458 C C . GLU A 1 561 ? -17.078 -50.156 -0.742 1 93.5 561 GLU A C 1
ATOM 4460 O O . GLU A 1 561 ? -18.219 -49.719 -0.872 1 93.5 561 GLU A O 1
ATOM 4465 N N . ASN A 1 562 ? -16.672 -50.844 0.282 1 94.81 562 ASN A N 1
ATOM 4466 C CA . ASN A 1 562 ? -17.562 -51.062 1.408 1 94.81 562 ASN A CA 1
ATOM 4467 C C . ASN A 1 562 ? -17.938 -49.781 2.107 1 94.81 562 ASN A C 1
ATOM 4469 O O . ASN A 1 562 ? -19.062 -49.594 2.561 1 94.81 562 ASN A O 1
ATOM 4473 N N . PHE A 1 563 ? -16.969 -48.969 2.17 1 95.88 563 PHE A N 1
ATOM 4474 C CA . PHE A 1 563 ? -17.188 -47.625 2.74 1 95.88 563 PHE A CA 1
ATOM 4475 C C . PHE A 1 563 ? -18.219 -46.875 1.926 1 95.88 563 PHE A C 1
ATOM 4477 O O . PHE A 1 563 ? -19.125 -46.25 2.486 1 95.88 563 PHE A O 1
ATOM 4484 N N . ASN A 1 564 ? -18.109 -46.875 0.639 1 94.38 564 ASN A N 1
ATOM 4485 C CA . ASN A 1 564 ? -19.047 -46.188 -0.235 1 94.38 564 ASN A CA 1
ATOM 4486 C C . ASN A 1 564 ? -20.453 -46.75 -0.109 1 94.38 564 ASN A C 1
ATOM 4488 O O . ASN A 1 564 ? -21.438 -46 -0.195 1 94.38 564 ASN A O 1
ATOM 4492 N N . LYS A 1 565 ? -20.531 -48 0.093 1 94.56 565 LYS A N 1
ATOM 4493 C CA . LYS A 1 565 ? -21.828 -48.625 0.297 1 94.56 565 LYS A CA 1
ATOM 4494 C C . LYS A 1 565 ? -22.469 -48.156 1.603 1 94.56 565 LYS A C 1
ATOM 4496 O O . LYS A 1 565 ? -23.672 -47.938 1.661 1 94.56 565 LYS A O 1
ATOM 4501 N N . PHE A 1 566 ? -21.656 -48.125 2.52 1 96.19 566 PHE A N 1
ATOM 4502 C CA . PHE A 1 566 ? -22.094 -47.625 3.809 1 96.19 566 PHE A CA 1
ATOM 4503 C C . PHE A 1 566 ? -22.656 -46.219 3.666 1 96.19 566 PHE A C 1
ATOM 4505 O O . PHE A 1 566 ? -23.719 -45.906 4.195 1 96.19 566 PHE A O 1
ATOM 4512 N N . VAL A 1 567 ? -21.906 -45.312 3.016 1 96.25 567 VAL A N 1
ATOM 4513 C CA . VAL A 1 567 ? -22.297 -43.906 2.836 1 96.25 567 VAL A CA 1
ATOM 4514 C C . VAL A 1 567 ? -23.609 -43.844 2.055 1 96.25 567 VAL A C 1
ATOM 4516 O O . VAL A 1 567 ? -24.516 -43.094 2.426 1 96.25 567 VAL A O 1
ATOM 4519 N N . ALA A 1 568 ? -23.75 -44.656 1.001 1 94.12 568 ALA A N 1
ATOM 4520 C CA . ALA A 1 568 ? -24.953 -44.656 0.167 1 94.12 568 ALA A CA 1
ATOM 4521 C C . ALA A 1 568 ? -26.188 -45.094 0.97 1 94.12 568 ALA A C 1
ATOM 4523 O O . ALA A 1 568 ? -27.25 -44.5 0.844 1 94.12 568 ALA A O 1
ATOM 4524 N N . LYS A 1 569 ? -26 -46.094 1.772 1 94.81 569 LYS A N 1
ATOM 4525 C CA . LYS A 1 569 ? -27.094 -46.594 2.594 1 94.81 569 LYS A CA 1
ATOM 4526 C C . LYS A 1 569 ? -27.562 -45.531 3.592 1 94.81 569 LYS A C 1
ATOM 4528 O O . LYS A 1 569 ? -28.766 -45.312 3.736 1 94.81 569 LYS A O 1
ATOM 4533 N N . ASN A 1 570 ? -26.703 -44.938 4.273 1 94.19 570 ASN A N 1
ATOM 4534 C CA . ASN A 1 570 ? -27.062 -43.938 5.285 1 94.19 570 ASN A CA 1
ATOM 4535 C C . ASN A 1 570 ? -27.641 -42.688 4.66 1 94.19 570 ASN A C 1
ATOM 4537 O O . ASN A 1 570 ? -28.453 -42 5.273 1 94.19 570 ASN A O 1
ATOM 4541 N N . CYS A 1 571 ? -27.203 -42.312 3.424 1 92.38 571 CYS A N 1
ATOM 4542 C CA . CYS A 1 571 ? -27.75 -41.188 2.721 1 92.38 571 CYS A CA 1
ATOM 4543 C C . CYS A 1 571 ? -29.219 -41.375 2.398 1 92.38 571 CYS A C 1
ATOM 4545 O O . CYS A 1 571 ? -30 -40.438 2.369 1 92.38 571 CYS A O 1
ATOM 4547 N N . GLU A 1 572 ? -29.625 -42.594 2.203 1 90.56 572 GLU A N 1
ATOM 4548 C CA . GLU A 1 572 ? -31.016 -42.938 1.9 1 90.56 572 GLU A CA 1
ATOM 4549 C C . GLU A 1 572 ? -31.875 -42.875 3.152 1 90.56 572 GLU A C 1
ATOM 4551 O O . GLU A 1 572 ? -33.031 -42.469 3.082 1 90.56 572 GLU A O 1
ATOM 4556 N N . ILE A 1 573 ? -31.281 -43.125 4.258 1 92.62 573 ILE A N 1
ATOM 4557 C CA . ILE A 1 573 ? -32.031 -43.25 5.504 1 92.62 573 ILE A CA 1
ATOM 4558 C C . ILE A 1 573 ? -32.094 -41.906 6.211 1 92.62 573 ILE A C 1
ATOM 4560 O O . ILE A 1 573 ? -33.125 -41.562 6.832 1 92.62 573 ILE A O 1
ATOM 4564 N N . ASN A 1 574 ? -31.031 -41.156 6.164 1 91 574 ASN A N 1
ATOM 4565 C CA . ASN A 1 574 ? -30.891 -39.938 6.953 1 91 574 ASN A CA 1
ATOM 4566 C C . ASN A 1 574 ? -30.625 -38.719 6.066 1 91 574 ASN A C 1
ATOM 4568 O O . ASN A 1 574 ? -29.531 -38.594 5.488 1 91 574 ASN A O 1
ATOM 4572 N N . VAL A 1 575 ? -31.469 -37.781 6.141 1 86.81 575 VAL A N 1
ATOM 4573 C CA . VAL A 1 575 ? -31.422 -36.594 5.27 1 86.81 575 VAL A CA 1
ATOM 4574 C C . VAL A 1 575 ? -30.281 -35.688 5.715 1 86.81 575 VAL A C 1
ATOM 4576 O O . VAL A 1 575 ? -29.609 -35.062 4.883 1 86.81 575 VAL A O 1
ATOM 4579 N N . THR A 1 576 ? -30.109 -35.562 6.977 1 88.12 576 THR A N 1
ATOM 4580 C CA . THR A 1 576 ? -29.047 -34.719 7.504 1 88.12 576 THR A CA 1
ATOM 4581 C C . THR A 1 576 ? -27.672 -35.281 7.129 1 88.12 576 THR A C 1
ATOM 4583 O O . THR A 1 576 ? -26.75 -34.531 6.789 1 88.12 576 THR A O 1
ATOM 4586 N N . PHE A 1 577 ? -27.625 -36.594 7.207 1 91.94 577 PHE A N 1
ATOM 4587 C CA . PHE A 1 577 ? -26.422 -37.281 6.773 1 91.94 577 PHE A CA 1
ATOM 4588 C C . PHE A 1 577 ? -26.156 -37.031 5.293 1 91.94 577 PHE A C 1
ATOM 4590 O O . PHE A 1 577 ? -25.047 -36.656 4.91 1 91.94 577 PHE A O 1
ATOM 4597 N N . ALA A 1 578 ? -27.156 -37.094 4.559 1 92.12 578 ALA A N 1
ATOM 4598 C CA . ALA A 1 578 ? -27.047 -36.875 3.119 1 92.12 578 ALA A CA 1
ATOM 4599 C C . ALA A 1 578 ? -26.641 -35.438 2.805 1 92.12 578 ALA A C 1
ATOM 4601 O O . ALA A 1 578 ? -25.906 -35.188 1.851 1 92.12 578 ALA A O 1
ATOM 4602 N N . PHE A 1 579 ? -27.094 -34.562 3.58 1 91.69 579 PHE A N 1
ATOM 4603 C CA . PHE A 1 579 ? -26.797 -33.156 3.404 1 91.69 579 PHE A CA 1
ATOM 4604 C C . PHE A 1 579 ? -25.297 -32.906 3.592 1 91.69 579 PHE A C 1
ATOM 4606 O O . PHE A 1 579 ? -24.672 -32.281 2.746 1 91.69 579 PHE A O 1
ATOM 4613 N N . TRP A 1 580 ? -24.719 -33.438 4.555 1 92.88 580 TRP A N 1
ATOM 4614 C CA . TRP A 1 580 ? -23.312 -33.188 4.852 1 92.88 580 TRP A CA 1
ATOM 4615 C C . TRP A 1 580 ? -22.406 -34 3.928 1 92.88 580 TRP A C 1
ATOM 4617 O O . TRP A 1 580 ? -21.297 -33.562 3.633 1 92.88 580 TRP A O 1
ATOM 4627 N N . ILE A 1 581 ? -22.953 -35.062 3.457 1 94.62 581 ILE A N 1
ATOM 4628 C CA . ILE A 1 581 ? -22.219 -35.812 2.449 1 94.62 581 ILE A CA 1
ATOM 4629 C C . ILE A 1 581 ? -22.109 -35 1.165 1 94.62 581 ILE A C 1
ATOM 4631 O O . ILE A 1 581 ? -21.094 -35.031 0.477 1 94.62 581 ILE A O 1
ATOM 4635 N N . SER A 1 582 ? -23.172 -34.25 0.917 1 93.88 582 SER A N 1
ATOM 4636 C CA . SER A 1 582 ? -23.125 -33.406 -0.264 1 93.88 582 SER A CA 1
ATOM 4637 C C . SER A 1 582 ? -22.047 -32.312 -0.129 1 93.88 582 SER A C 1
ATOM 4639 O O . SER A 1 582 ? -21.453 -31.891 -1.124 1 93.88 582 SER A O 1
ATOM 4641 N N . TYR A 1 583 ? -21.797 -31.875 1.14 1 95.81 583 TYR A N 1
ATOM 4642 C CA . TYR A 1 583 ? -20.688 -30.969 1.387 1 95.81 583 TYR A CA 1
ATOM 4643 C C . TYR A 1 583 ? -19.359 -31.609 1.015 1 95.81 583 TYR A C 1
ATOM 4645 O O . TYR A 1 583 ? -18.531 -31 0.339 1 95.81 583 TYR A O 1
ATOM 4653 N N . LEU A 1 584 ? -19.188 -32.844 1.378 1 96.75 584 LEU A N 1
ATOM 4654 C CA . LEU A 1 584 ? -17.953 -33.562 1.097 1 96.75 584 LEU A CA 1
ATOM 4655 C C . LEU A 1 584 ? -17.797 -33.812 -0.402 1 96.75 584 LEU A C 1
ATOM 4657 O O . LEU A 1 584 ? -16.672 -33.781 -0.923 1 96.75 584 LEU A O 1
ATOM 4661 N N . GLU A 1 585 ? -18.859 -34.031 -1.006 1 95.06 585 GLU A N 1
ATOM 4662 C CA . GLU A 1 585 ? -18.812 -34.219 -2.451 1 95.06 585 GLU A CA 1
ATOM 4663 C C . GLU A 1 585 ? -18.406 -32.938 -3.174 1 95.06 585 GLU A C 1
ATOM 4665 O O . GLU A 1 585 ? -17.594 -32.969 -4.098 1 95.06 585 GLU A O 1
ATOM 4670 N N . MET A 1 586 ? -18.953 -31.891 -2.742 1 96.94 586 MET A N 1
ATOM 4671 C CA . MET A 1 586 ? -18.656 -30.609 -3.377 1 96.94 586 MET A CA 1
ATOM 4672 C C . MET A 1 586 ? -17.203 -30.203 -3.131 1 96.94 586 MET A C 1
ATOM 4674 O O . MET A 1 586 ? -16.5 -29.812 -4.062 1 96.94 586 MET A O 1
ATOM 4678 N N . VAL A 1 587 ? -16.812 -30.312 -1.896 1 97.88 587 VAL A N 1
ATOM 4679 C CA . VAL A 1 587 ? -15.422 -29.984 -1.571 1 97.88 587 VAL A CA 1
ATOM 4680 C C . VAL A 1 587 ? -14.484 -30.984 -2.256 1 97.88 587 VAL A C 1
ATOM 4682 O O . VAL A 1 587 ? -13.398 -30.609 -2.705 1 97.88 587 VAL A O 1
ATOM 4685 N N . GLY A 1 588 ? -14.906 -32.219 -2.338 1 97.44 588 GLY A N 1
ATOM 4686 C CA . GLY A 1 588 ? -14.141 -33.219 -3.09 1 97.44 588 GLY A CA 1
ATOM 4687 C C . GLY A 1 588 ? -13.93 -32.812 -4.539 1 97.44 588 GLY A C 1
ATOM 4688 O O . GLY A 1 588 ? -12.828 -32.969 -5.078 1 97.44 588 GLY A O 1
ATOM 4689 N N . SER A 1 589 ? -14.984 -32.375 -5.152 1 96.94 589 SER A N 1
ATOM 4690 C CA . SER A 1 589 ? -14.883 -31.906 -6.527 1 96.94 589 SER A CA 1
ATOM 4691 C C . SER A 1 589 ? -13.906 -30.734 -6.641 1 96.94 589 SER A C 1
ATOM 4693 O O . SER A 1 589 ? -13.125 -30.656 -7.594 1 96.94 589 SER A O 1
ATOM 4695 N N . LEU A 1 590 ? -13.992 -29.828 -5.66 1 98.06 590 LEU A N 1
ATOM 4696 C CA . LEU A 1 590 ? -13.07 -28.703 -5.617 1 98.06 590 LEU A CA 1
ATOM 4697 C C . LEU A 1 590 ? -11.625 -29.172 -5.52 1 98.06 590 LEU A C 1
ATOM 4699 O O . LEU A 1 590 ? -10.758 -28.688 -6.242 1 98.06 590 LEU A O 1
ATOM 4703 N N . LEU A 1 591 ? -11.375 -30.094 -4.664 1 97.94 591 LEU A N 1
ATOM 4704 C CA . LEU A 1 591 ? -10.031 -30.609 -4.461 1 97.94 591 LEU A CA 1
ATOM 4705 C C . LEU A 1 591 ? -9.539 -31.344 -5.703 1 97.94 591 LEU A C 1
ATOM 4707 O O . LEU A 1 591 ? -8.352 -31.266 -6.043 1 97.94 591 LEU A O 1
ATOM 4711 N N . ARG A 1 592 ? -10.398 -32.062 -6.352 1 97.06 592 ARG A N 1
ATOM 4712 C CA . ARG A 1 592 ? -10.023 -32.75 -7.594 1 97.06 592 ARG A CA 1
ATOM 4713 C C . ARG A 1 592 ? -9.719 -31.719 -8.695 1 97.06 592 ARG A C 1
ATOM 4715 O O . ARG A 1 592 ? -8.828 -31.938 -9.516 1 97.06 592 ARG A O 1
ATOM 4722 N N . PHE A 1 593 ? -10.477 -30.672 -8.711 1 97.75 593 PHE A N 1
ATOM 4723 C CA . PHE A 1 593 ? -10.211 -29.594 -9.656 1 97.75 593 PHE A CA 1
ATOM 4724 C C . PHE A 1 593 ? -8.836 -28.984 -9.422 1 97.75 593 PHE A C 1
ATOM 4726 O O . PHE A 1 593 ? -8.094 -28.734 -10.367 1 97.75 593 PHE A O 1
ATOM 4733 N N . LEU A 1 594 ? -8.531 -28.797 -8.141 1 97.75 594 LEU A N 1
ATOM 4734 C CA . LEU A 1 594 ? -7.215 -28.297 -7.766 1 97.75 594 LEU A CA 1
ATOM 4735 C C . LEU A 1 594 ? -6.129 -29.297 -8.148 1 97.75 594 LEU A C 1
ATOM 4737 O O . LEU A 1 594 ? -5.062 -28.906 -8.625 1 97.75 594 LEU A O 1
ATOM 4741 N N . ARG A 1 595 ? -6.41 -30.547 -7.941 1 96.44 595 ARG A N 1
ATOM 4742 C CA . ARG A 1 595 ? -5.465 -31.594 -8.312 1 96.44 595 ARG A CA 1
ATOM 4743 C C . ARG A 1 595 ? -5.188 -31.578 -9.812 1 96.44 595 ARG A C 1
ATOM 4745 O O . ARG A 1 595 ? -4.043 -31.734 -10.234 1 96.44 595 ARG A O 1
ATOM 4752 N N . ALA A 1 596 ? -6.246 -31.453 -10.562 1 96.75 596 ALA A N 1
ATOM 4753 C CA . ALA A 1 596 ? -6.09 -31.391 -12.016 1 96.75 596 ALA A CA 1
ATOM 4754 C C . ALA A 1 596 ? -5.141 -30.266 -12.422 1 96.75 596 ALA A C 1
ATOM 4756 O O . ALA A 1 596 ? -4.309 -30.438 -13.312 1 96.75 596 ALA A O 1
ATOM 4757 N N . THR A 1 597 ? -5.254 -29.141 -11.766 1 96.81 597 THR A N 1
ATOM 4758 C CA . THR A 1 597 ? -4.418 -27.984 -12.055 1 96.81 597 THR A CA 1
ATOM 4759 C C . THR A 1 597 ? -2.992 -28.219 -11.562 1 96.81 597 THR A C 1
ATOM 4761 O O . THR A 1 597 ? -2.031 -27.969 -12.289 1 96.81 597 THR A O 1
ATOM 4764 N N . ARG A 1 598 ? -2.852 -28.703 -10.375 1 95.31 598 ARG A N 1
ATOM 4765 C CA . ARG A 1 598 ? -1.546 -28.859 -9.742 1 95.31 598 ARG A CA 1
ATOM 4766 C C . ARG A 1 598 ? -0.722 -29.922 -10.461 1 95.31 598 ARG A C 1
ATOM 4768 O O . ARG A 1 598 ? 0.506 -29.828 -10.523 1 95.31 598 ARG A O 1
ATOM 4775 N N . THR A 1 599 ? -1.368 -30.938 -11.055 1 93.81 599 THR A N 1
ATOM 4776 C CA . THR A 1 599 ? -0.674 -32.031 -11.734 1 93.81 599 THR A CA 1
ATOM 4777 C C . THR A 1 599 ? -0.712 -31.828 -13.25 1 93.81 599 THR A C 1
ATOM 4779 O O . THR A 1 599 ? -0.211 -32.656 -14 1 93.81 599 THR A O 1
ATOM 4782 N N . ALA A 1 600 ? -1.362 -30.812 -13.703 1 94.56 600 ALA A N 1
ATOM 4783 C CA . ALA A 1 600 ? -1.501 -30.531 -15.125 1 94.56 600 ALA A CA 1
ATOM 4784 C C . ALA A 1 600 ? -2.205 -31.672 -15.852 1 94.56 600 ALA A C 1
ATOM 4786 O O . ALA A 1 600 ? -1.736 -32.125 -16.906 1 94.56 600 ALA A O 1
ATOM 4787 N N . ASP A 1 601 ? -3.225 -32.188 -15.25 1 94.69 601 ASP A N 1
ATOM 4788 C CA . ASP A 1 601 ? -4.023 -33.25 -15.836 1 94.69 601 ASP A CA 1
ATOM 4789 C C . ASP A 1 601 ? -5.242 -32.688 -16.562 1 94.69 601 ASP A C 1
ATOM 4791 O O . ASP A 1 601 ? -6.277 -32.438 -15.953 1 94.69 601 ASP A O 1
ATOM 4795 N N . TRP A 1 602 ? -5.164 -32.656 -17.875 1 95.88 602 TRP A N 1
ATOM 4796 C CA . TRP A 1 602 ? -6.184 -32.031 -18.703 1 95.88 602 TRP A CA 1
ATOM 4797 C C . TRP A 1 602 ? -7.488 -32.812 -18.656 1 95.88 602 TRP A C 1
ATOM 4799 O O . TRP A 1 602 ? -8.57 -32.219 -18.578 1 95.88 602 TRP A O 1
ATOM 4809 N N . ASP A 1 603 ? -7.379 -34.094 -18.656 1 94.25 603 ASP A N 1
ATOM 4810 C CA . ASP A 1 603 ? -8.578 -34.938 -18.641 1 94.25 603 ASP A CA 1
ATOM 4811 C C . ASP A 1 603 ? -9.352 -34.75 -17.344 1 94.25 603 ASP A C 1
ATOM 4813 O O . ASP A 1 603 ? -10.57 -34.594 -17.344 1 94.25 603 ASP A O 1
ATOM 4817 N N . LEU A 1 604 ? -8.609 -34.812 -16.297 1 95.12 604 LEU A N 1
ATOM 4818 C CA . LEU A 1 604 ? -9.258 -34.625 -15 1 95.12 604 LEU A CA 1
ATOM 4819 C C . LEU A 1 604 ? -9.906 -33.25 -14.898 1 95.12 604 LEU A C 1
ATOM 4821 O O . LEU A 1 604 ? -10.961 -33.125 -14.281 1 95.12 604 LEU A O 1
ATOM 4825 N N . HIS A 1 605 ? -9.242 -32.312 -15.492 1 96.56 605 HIS A N 1
ATOM 4826 C CA . HIS A 1 605 ? -9.789 -30.953 -15.531 1 96.56 605 HIS A CA 1
ATOM 4827 C C . HIS A 1 605 ? -11.172 -30.922 -16.172 1 96.56 605 HIS A C 1
ATOM 4829 O O . HIS A 1 605 ? -12.117 -30.375 -15.594 1 96.56 605 HIS A O 1
ATOM 4835 N N . LEU A 1 606 ? -11.328 -31.547 -17.281 1 95.19 606 LEU A N 1
ATOM 4836 C CA . LEU A 1 606 ? -12.594 -31.547 -18.016 1 95.19 606 LEU A CA 1
ATOM 4837 C C . LEU A 1 606 ? -13.648 -32.375 -17.281 1 95.19 606 LEU A C 1
ATOM 4839 O O . LEU A 1 606 ? -14.82 -32 -17.234 1 95.19 606 LEU A O 1
ATOM 4843 N N . ILE A 1 607 ? -13.219 -33.469 -16.672 1 94.38 607 ILE A N 1
ATOM 4844 C CA . ILE A 1 607 ? -14.125 -34.344 -15.945 1 94.38 607 ILE A CA 1
ATOM 4845 C C . ILE A 1 607 ? -14.742 -33.562 -14.773 1 94.38 607 ILE A C 1
ATOM 4847 O O . ILE A 1 607 ? -15.945 -33.656 -14.531 1 94.38 607 ILE A O 1
ATOM 4851 N N . VAL A 1 608 ? -13.953 -32.844 -14.086 1 96.31 608 VAL A N 1
ATOM 4852 C CA . VAL A 1 608 ? -14.438 -32.156 -12.898 1 96.31 608 VAL A CA 1
ATOM 4853 C C . VAL A 1 608 ? -15.328 -31 -13.312 1 96.31 608 VAL A C 1
ATOM 4855 O O . VAL A 1 608 ? -16.297 -30.672 -12.625 1 96.31 608 VAL A O 1
ATOM 4858 N N . ILE A 1 609 ? -14.953 -30.312 -14.391 1 95.31 609 ILE A N 1
ATOM 4859 C CA . ILE A 1 609 ? -15.82 -29.25 -14.891 1 95.31 609 ILE A CA 1
ATOM 4860 C C . ILE A 1 609 ? -17.234 -29.797 -15.125 1 95.31 609 ILE A C 1
ATOM 4862 O O . ILE A 1 609 ? -18.219 -29.156 -14.758 1 95.31 609 ILE A O 1
ATOM 4866 N N . GLU A 1 610 ? -17.281 -30.922 -15.688 1 91.69 610 GLU A N 1
ATOM 4867 C CA . GLU A 1 610 ? -18.578 -31.562 -15.914 1 91.69 610 GLU A CA 1
ATOM 4868 C C . GLU A 1 610 ? -19.297 -31.844 -14.594 1 91.69 610 GLU A C 1
ATOM 4870 O O . GLU A 1 610 ? -20.516 -31.656 -14.492 1 91.69 610 GLU A O 1
ATOM 4875 N N . GLU A 1 611 ? -18.547 -32.188 -13.625 1 91.75 611 GLU A N 1
ATOM 4876 C CA . GLU A 1 611 ? -19.094 -32.562 -12.312 1 91.75 611 GLU A CA 1
ATOM 4877 C C . GLU A 1 611 ? -19.672 -31.328 -11.617 1 91.75 611 GLU A C 1
ATOM 4879 O O . GLU A 1 611 ? -20.641 -31.438 -10.859 1 91.75 611 GLU A O 1
ATOM 4884 N N . ILE A 1 612 ? -19.109 -30.141 -11.844 1 94.75 612 ILE A N 1
ATOM 4885 C CA . ILE A 1 612 ? -19.484 -29 -11 1 94.75 612 ILE A CA 1
ATOM 4886 C C . ILE A 1 612 ? -20.547 -28.172 -11.703 1 94.75 612 ILE A C 1
ATOM 4888 O O . ILE A 1 612 ? -21.203 -27.328 -11.07 1 94.75 612 ILE A O 1
ATOM 4892 N N . ILE A 1 613 ? -20.859 -28.359 -12.969 1 92.06 613 ILE A N 1
ATOM 4893 C CA . ILE A 1 613 ? -21.797 -27.562 -13.766 1 92.06 613 ILE A CA 1
ATOM 4894 C C . ILE A 1 613 ? -23.188 -27.609 -13.117 1 92.06 613 ILE A C 1
ATOM 4896 O O . ILE A 1 613 ? -23.812 -26.562 -12.914 1 92.06 613 ILE A O 1
ATOM 4900 N N . PRO A 1 614 ? -23.641 -28.797 -12.672 1 90.5 614 PRO A N 1
ATOM 4901 C CA . PRO A 1 614 ? -24.984 -28.828 -12.078 1 90.5 614 PRO A CA 1
ATOM 4902 C C . PRO A 1 614 ? -25.094 -27.969 -10.828 1 90.5 614 PRO A C 1
ATOM 4904 O O . PRO A 1 614 ? -26.156 -27.391 -10.562 1 90.5 614 PRO A O 1
ATOM 4907 N N . TRP A 1 615 ? -24.078 -27.875 -10.109 1 92.94 615 TRP A N 1
ATOM 4908 C CA . TRP A 1 615 ? -24.094 -27.078 -8.883 1 92.94 615 TRP A CA 1
ATOM 4909 C C . TRP A 1 615 ? -24.219 -25.594 -9.195 1 92.94 615 TRP A C 1
ATOM 4911 O O . TRP A 1 615 ? -24.859 -24.844 -8.453 1 92.94 615 TRP A O 1
ATOM 4921 N N . PHE A 1 616 ? -23.594 -25.125 -10.281 1 92.44 616 PHE A N 1
ATOM 4922 C CA . PHE A 1 616 ? -23.703 -23.719 -10.688 1 92.44 616 PHE A CA 1
ATOM 4923 C C . PHE A 1 616 ? -25.141 -23.391 -11.078 1 92.44 616 PHE A C 1
ATOM 4925 O O . PHE A 1 616 ? -25.625 -22.297 -10.789 1 92.44 616 PHE A O 1
ATOM 4932 N N . PHE A 1 617 ? -25.859 -24.359 -11.688 1 87.62 617 PHE A N 1
ATOM 4933 C CA . PHE A 1 617 ? -27.266 -24.172 -12.055 1 87.62 617 PHE A CA 1
ATOM 4934 C C . PHE A 1 617 ? -28.141 -24.141 -10.812 1 87.62 617 PHE A C 1
ATOM 4936 O O . PHE A 1 617 ? -29.031 -23.281 -10.688 1 87.62 617 PHE A O 1
ATOM 4943 N N . SER A 1 618 ? -27.859 -24.953 -9.875 1 86.38 618 SER A N 1
ATOM 4944 C CA . SER A 1 618 ? -28.703 -25.141 -8.695 1 86.38 618 SER A CA 1
ATOM 4945 C C . SER A 1 618 ? -28.641 -23.922 -7.789 1 86.38 618 SER A C 1
ATOM 4947 O O . SER A 1 618 ? -29.609 -23.625 -7.078 1 86.38 618 SER A O 1
ATOM 4949 N N . TYR A 1 619 ? -27.625 -23.188 -7.809 1 88.75 619 TYR A N 1
ATOM 4950 C CA . TYR A 1 619 ? -27.469 -22.109 -6.836 1 88.75 619 TYR A CA 1
ATOM 4951 C C . TYR A 1 619 ? -27.359 -20.766 -7.535 1 88.75 619 TYR A C 1
ATOM 4953 O O . TYR A 1 619 ? -26.812 -19.812 -6.977 1 88.75 619 TYR A O 1
ATOM 4961 N N . ASP A 1 620 ? -27.734 -20.672 -8.688 1 82.5 620 ASP A N 1
ATOM 4962 C CA . ASP A 1 620 ? -28 -19.453 -9.445 1 82.5 620 ASP A CA 1
ATOM 4963 C C . ASP A 1 620 ? -26.734 -18.641 -9.656 1 82.5 620 ASP A C 1
ATOM 4965 O O . ASP A 1 620 ? -26.719 -17.438 -9.422 1 82.5 620 ASP A O 1
ATOM 4969 N N . HIS A 1 621 ? -25.703 -19.266 -9.852 1 88.12 621 HIS A N 1
ATOM 4970 C CA . HIS A 1 621 ? -24.531 -18.594 -10.383 1 88.12 621 HIS A CA 1
ATOM 4971 C C . HIS A 1 621 ? -24.578 -18.531 -11.906 1 88.12 621 HIS A C 1
ATOM 4973 O O . HIS A 1 621 ? -23.875 -19.297 -12.586 1 88.12 621 HIS A O 1
ATOM 4979 N N . VAL A 1 622 ? -25.266 -17.641 -12.391 1 83.5 622 VAL A N 1
ATOM 4980 C CA . VAL A 1 622 ? -25.844 -17.609 -13.734 1 83.5 622 VAL A CA 1
ATOM 4981 C C . VAL A 1 622 ? -24.734 -17.516 -14.773 1 83.5 622 VAL A C 1
ATOM 4983 O O . VAL A 1 622 ? -24.766 -18.203 -15.789 1 83.5 622 VAL A O 1
ATOM 4986 N N . ASN A 1 623 ? -23.766 -16.688 -14.508 1 88.19 623 ASN A N 1
ATOM 4987 C CA . ASN A 1 623 ? -22.734 -16.484 -15.508 1 88.19 623 ASN A CA 1
ATOM 4988 C C . ASN A 1 623 ? -21.922 -17.75 -15.75 1 88.19 623 ASN A C 1
ATOM 4990 O O . ASN A 1 623 ? -21.656 -18.109 -16.906 1 88.19 623 ASN A O 1
ATOM 4994 N N . TYR A 1 624 ? -21.594 -18.391 -14.711 1 92 624 TYR A N 1
ATOM 4995 C CA . TYR A 1 624 ? -20.828 -19.625 -14.867 1 92 624 TYR A CA 1
ATOM 4996 C C . TYR A 1 624 ? -21.719 -20.781 -15.312 1 92 624 TYR A C 1
ATOM 4998 O O . TYR A 1 624 ? -21.281 -21.672 -16.047 1 92 624 TYR A O 1
ATOM 5006 N N . ALA A 1 625 ? -23 -20.75 -14.906 1 89.44 625 ALA A N 1
ATOM 5007 C CA . ALA A 1 625 ? -23.938 -21.766 -15.352 1 89.44 625 ALA A CA 1
ATOM 5008 C C . ALA A 1 625 ? -24.156 -21.703 -16.859 1 89.44 625 ALA A C 1
ATOM 5010 O O . ALA A 1 625 ? -24.312 -22.734 -17.516 1 89.44 625 ALA A O 1
ATOM 5011 N N . ARG A 1 626 ? -24.062 -20.609 -17.359 1 87.81 626 ARG A N 1
ATOM 5012 C CA . ARG A 1 626 ? -24.312 -20.375 -18.781 1 87.81 626 ARG A CA 1
ATOM 5013 C C . ARG A 1 626 ? -23.094 -20.75 -19.625 1 87.81 626 ARG A C 1
ATOM 5015 O O . ARG A 1 626 ? -23.234 -21.328 -20.703 1 87.81 626 ARG A O 1
ATOM 5022 N N . TYR A 1 627 ? -21.953 -20.453 -19.203 1 91.44 627 TYR A N 1
ATOM 5023 C CA . TYR A 1 627 ? -20.797 -20.484 -20.094 1 91.44 627 TYR A CA 1
ATOM 5024 C C . TYR A 1 627 ? -19.953 -21.719 -19.844 1 91.44 627 TYR A C 1
ATOM 5026 O O . TYR A 1 627 ? -19.188 -22.141 -20.719 1 91.44 627 TYR A O 1
ATOM 5034 N N . LEU A 1 628 ? -20.047 -22.391 -18.672 1 92.88 628 LEU A N 1
ATOM 5035 C CA . LEU A 1 628 ? -19.234 -23.562 -18.391 1 92.88 628 LEU A CA 1
ATOM 5036 C C . LEU A 1 628 ? -19.609 -24.734 -19.297 1 92.88 628 LEU A C 1
ATOM 5038 O O . LEU A 1 628 ? -18.75 -25.469 -19.75 1 92.88 628 LEU A O 1
ATOM 5042 N N . PRO A 1 629 ? -20.938 -24.906 -19.516 1 89.81 629 PRO A N 1
ATOM 5043 C CA . PRO A 1 629 ? -21.297 -26 -20.422 1 89.81 629 PRO A CA 1
ATOM 5044 C C . PRO A 1 629 ? -20.734 -25.797 -21.828 1 89.81 629 PRO A C 1
ATOM 5046 O O . PRO A 1 629 ? -20.266 -26.75 -22.453 1 89.81 629 PRO A O 1
ATOM 5049 N N . ILE A 1 630 ? -20.75 -24.562 -22.281 1 89.12 630 ILE A N 1
ATOM 5050 C CA . ILE A 1 630 ? -20.219 -24.25 -23.609 1 89.12 630 ILE A CA 1
ATOM 5051 C C . ILE A 1 630 ? -18.703 -24.438 -23.594 1 89.12 630 ILE A C 1
ATOM 5053 O O . ILE A 1 630 ? -18.141 -24.969 -24.562 1 89.12 630 ILE A O 1
ATOM 5057 N N . TYR A 1 631 ? -18.094 -24 -22.594 1 93.25 631 TYR A N 1
ATOM 5058 C CA . TYR A 1 631 ? -16.656 -24.188 -22.406 1 93.25 631 TYR A CA 1
ATOM 5059 C C . TYR A 1 631 ? -16.297 -25.672 -22.484 1 93.25 631 TYR A C 1
ATOM 5061 O O . TYR A 1 631 ? -15.375 -26.047 -23.203 1 93.25 631 TYR A O 1
ATOM 5069 N N . LEU A 1 632 ? -17.047 -26.484 -21.75 1 92.44 632 LEU A N 1
ATOM 5070 C CA . LEU A 1 632 ? -16.781 -27.922 -21.719 1 92.44 632 LEU A CA 1
ATOM 5071 C C . LEU A 1 632 ? -16.922 -28.516 -23.109 1 92.44 632 LEU A C 1
ATOM 5073 O O . LEU A 1 632 ? -16.047 -29.281 -23.547 1 92.44 632 LEU A O 1
ATOM 5077 N N . LEU A 1 633 ? -17.922 -28.172 -23.797 1 90.56 633 LEU A N 1
ATOM 5078 C CA . LEU A 1 633 ? -18.188 -28.719 -25.125 1 90.56 633 LEU A CA 1
ATOM 5079 C C . LEU A 1 633 ? -17.078 -28.328 -26.094 1 90.56 633 LEU A C 1
ATOM 5081 O O . LEU A 1 633 ? -16.625 -29.141 -26.891 1 90.56 633 LEU A O 1
ATOM 5085 N N . GLU A 1 634 ? -16.672 -27.109 -26.062 1 91.94 634 GLU A N 1
ATOM 5086 C CA . GLU A 1 634 ? -15.633 -26.625 -26.953 1 91.94 634 GLU A CA 1
ATOM 5087 C C . GLU A 1 634 ? -14.297 -27.312 -26.656 1 91.94 634 GLU A C 1
ATOM 5089 O O . GLU A 1 634 ? -13.547 -27.641 -27.578 1 91.94 634 GLU A O 1
ATOM 5094 N N . MET A 1 635 ? -14.016 -27.484 -25.391 1 94.5 635 MET A N 1
ATOM 5095 C CA . MET A 1 635 ? -12.75 -28.125 -25.016 1 94.5 635 MET A CA 1
ATOM 5096 C C . MET A 1 635 ? -12.734 -29.594 -25.422 1 94.5 635 MET A C 1
ATOM 5098 O O . MET A 1 635 ? -11.695 -30.125 -25.812 1 94.5 635 MET A O 1
ATOM 5102 N N . LEU A 1 636 ? -13.867 -30.25 -25.266 1 90.81 636 LEU A N 1
ATOM 5103 C CA . LEU A 1 636 ? -13.969 -31.656 -25.641 1 90.81 636 LEU A CA 1
ATOM 5104 C C . LEU A 1 636 ? -13.812 -31.828 -27.141 1 90.81 636 LEU A C 1
ATOM 5106 O O . LEU A 1 636 ? -13.383 -32.906 -27.609 1 90.81 636 LEU A O 1
ATOM 5110 N N . ASN A 1 637 ? -14.055 -30.812 -27.938 1 91.56 637 ASN A N 1
ATOM 5111 C CA . ASN A 1 637 ? -14.008 -30.906 -29.391 1 91.56 637 ASN A CA 1
ATOM 5112 C C . ASN A 1 637 ? -12.664 -30.422 -29.938 1 91.56 637 ASN A C 1
ATOM 5114 O O . ASN A 1 637 ? -12.461 -30.406 -31.156 1 91.56 637 ASN A O 1
ATOM 5118 N N . LEU A 1 638 ? -11.758 -30.062 -29.094 1 94.12 638 LEU A N 1
ATOM 5119 C CA . LEU A 1 638 ? -10.469 -29.516 -29.516 1 94.12 638 LEU A CA 1
ATOM 5120 C C . LEU A 1 638 ? -9.711 -30.5 -30.391 1 94.12 638 LEU A C 1
ATOM 5122 O O . LEU A 1 638 ? -9.031 -30.094 -31.344 1 94.12 638 LEU A O 1
ATOM 5126 N N . PRO A 1 639 ? -9.758 -31.844 -30.109 1 92.25 639 PRO A N 1
ATOM 5127 C CA . PRO A 1 639 ? -9.031 -32.781 -30.984 1 92.25 639 PRO A CA 1
ATOM 5128 C C . PRO A 1 639 ? -9.43 -32.656 -32.438 1 92.25 639 PRO A C 1
ATOM 5130 O O . PRO A 1 639 ? -8.609 -32.875 -33.344 1 92.25 639 PRO A O 1
ATOM 5133 N N . LYS A 1 640 ? -10.586 -32.156 -32.688 1 91.25 640 LYS A N 1
ATOM 5134 C CA . LYS A 1 640 ? -11.086 -32 -34.062 1 91.25 640 LYS A CA 1
ATOM 5135 C C . LYS A 1 640 ? -10.859 -30.594 -34.562 1 91.25 640 LYS A C 1
ATOM 5137 O O . LYS A 1 640 ? -10.438 -30.406 -35.719 1 91.25 640 LYS A O 1
ATOM 5142 N N . THR A 1 641 ? -11.141 -29.641 -33.812 1 91.69 641 THR A N 1
ATOM 5143 C CA . THR A 1 641 ? -11.133 -28.25 -34.25 1 91.69 641 THR A CA 1
ATOM 5144 C C . THR A 1 641 ? -9.719 -27.672 -34.188 1 91.69 641 THR A C 1
ATOM 5146 O O . THR A 1 641 ? -9.305 -26.953 -35.094 1 91.69 641 THR A O 1
ATOM 5149 N N . HIS A 1 642 ? -9.023 -27.953 -33.094 1 95.12 642 HIS A N 1
ATOM 5150 C CA . HIS A 1 642 ? -7.672 -27.453 -32.875 1 95.12 642 HIS A CA 1
ATOM 5151 C C . HIS A 1 642 ? -6.754 -28.547 -32.344 1 95.12 642 HIS A C 1
ATOM 5153 O O . HIS A 1 642 ? -6.32 -28.484 -31.203 1 95.12 642 HIS A O 1
ATOM 5159 N N . PRO A 1 643 ? -6.332 -29.422 -33.125 1 94.38 643 PRO A N 1
ATOM 5160 C CA . PRO A 1 643 ? -5.578 -30.594 -32.656 1 94.38 643 PRO A CA 1
ATOM 5161 C C . PRO A 1 643 ? -4.23 -30.219 -32.062 1 94.38 643 PRO A C 1
ATOM 5163 O O . PRO A 1 643 ? -3.771 -30.875 -31.109 1 94.38 643 PRO A O 1
ATOM 5166 N N . LEU A 1 644 ? -3.576 -29.219 -32.562 1 93.75 644 LEU A N 1
ATOM 5167 C CA . LEU A 1 644 ? -2.285 -28.812 -32.031 1 93.75 644 LEU A CA 1
ATOM 5168 C C . LEU A 1 644 ? -2.436 -28.266 -30.609 1 93.75 644 LEU A C 1
ATOM 5170 O O . LEU A 1 644 ? -1.625 -28.578 -29.719 1 93.75 644 LEU A O 1
ATOM 5174 N N . VAL A 1 645 ? -3.475 -27.5 -30.391 1 96.19 645 VAL A N 1
ATOM 5175 C CA . VAL A 1 645 ? -3.748 -26.953 -29.062 1 96.19 645 VAL A CA 1
ATOM 5176 C C . VAL A 1 645 ? -4.094 -28.078 -28.094 1 96.19 645 VAL A C 1
ATOM 5178 O O . VAL A 1 645 ? -3.641 -28.078 -26.953 1 96.19 645 VAL A O 1
ATOM 5181 N N . TYR A 1 646 ? -4.859 -29 -28.594 1 95.94 646 TYR A N 1
ATOM 5182 C CA . TYR A 1 646 ? -5.238 -30.141 -27.75 1 95.94 646 TYR A CA 1
ATOM 5183 C C . TYR A 1 646 ? -4.008 -30.906 -27.297 1 95.94 646 TYR A C 1
ATOM 5185 O O . TYR A 1 646 ? -3.914 -31.297 -26.125 1 95.94 646 TYR A O 1
ATOM 5193 N N . SER A 1 647 ? -3.109 -31.125 -28.172 1 95.62 647 SER A N 1
ATOM 5194 C CA . SER A 1 647 ? -1.888 -31.859 -27.828 1 95.62 647 SER A CA 1
ATOM 5195 C C . SER A 1 647 ? -1.096 -31.141 -26.75 1 95.62 647 SER A C 1
ATOM 5197 O O . SER A 1 647 ? -0.568 -31.766 -25.828 1 95.62 647 SER A O 1
ATOM 5199 N N . GLU A 1 648 ? -1.049 -29.844 -26.875 1 95.25 648 GLU A N 1
ATOM 5200 C CA . GLU A 1 648 ? -0.316 -29.047 -25.891 1 95.25 648 GLU A CA 1
ATOM 5201 C C . GLU A 1 648 ? -1.012 -29.062 -24.531 1 95.25 648 GLU A C 1
ATOM 5203 O O . GLU A 1 648 ? -0.356 -29.188 -23.484 1 95.25 648 GLU A O 1
ATOM 5208 N N . LEU A 1 649 ? -2.328 -28.922 -24.516 1 96.5 649 LEU A N 1
ATOM 5209 C CA . LEU A 1 649 ? -3.084 -28.938 -23.266 1 96.5 649 LEU A CA 1
ATOM 5210 C C . LEU A 1 649 ? -3.018 -30.312 -22.594 1 96.5 649 LEU A C 1
ATOM 5212 O O . LEU A 1 649 ? -2.895 -30.406 -21.375 1 96.5 649 LEU A O 1
ATOM 5216 N N . SER A 1 650 ? -3.043 -31.312 -23.406 1 94.94 650 SER A N 1
ATOM 5217 C CA . SER A 1 650 ? -2.969 -32.688 -22.891 1 94.94 650 SER A CA 1
ATOM 5218 C C . SER A 1 650 ? -1.588 -32.969 -22.328 1 94.94 650 SER A C 1
ATOM 5220 O O . SER A 1 650 ? -1.452 -33.812 -21.422 1 94.94 650 SER A O 1
ATOM 5222 N N . ALA A 1 651 ? -0.631 -32.25 -22.859 1 93.62 651 ALA A N 1
ATOM 5223 C CA . ALA A 1 651 ? 0.735 -32.438 -22.375 1 93.62 651 ALA A CA 1
ATOM 5224 C C . ALA A 1 651 ? 0.952 -31.672 -21.078 1 93.62 651 ALA A C 1
ATOM 5226 O O . ALA A 1 651 ? 2.004 -31.797 -20.438 1 93.62 651 ALA A O 1
ATOM 5227 N N . GLY A 1 652 ? -0.044 -30.922 -20.688 1 93.62 652 GLY A N 1
ATOM 5228 C CA . GLY A 1 652 ? 0.037 -30.25 -19.391 1 93.62 652 GLY A CA 1
ATOM 5229 C C . GLY A 1 652 ? 0.353 -28.781 -19.5 1 93.62 652 GLY A C 1
ATOM 5230 O O . GLY A 1 652 ? 0.505 -28.094 -18.5 1 93.62 652 GLY A O 1
ATOM 5231 N N . ASN A 1 653 ? 0.394 -28.203 -20.688 1 94 653 ASN A N 1
ATOM 5232 C CA . ASN A 1 653 ? 0.812 -26.812 -20.891 1 94 653 ASN A CA 1
ATOM 5233 C C . ASN A 1 653 ? -0.349 -25.844 -20.703 1 94 653 ASN A C 1
ATOM 5235 O O . ASN A 1 653 ? -0.379 -24.781 -21.328 1 94 653 ASN A O 1
ATOM 5239 N N . PHE A 1 654 ? -1.355 -26.266 -19.891 1 95.88 654 PHE A N 1
ATOM 5240 C CA . PHE A 1 654 ? -2.451 -25.359 -19.578 1 95.88 654 PHE A CA 1
ATOM 5241 C C . PHE A 1 654 ? -2.273 -24.734 -18.203 1 95.88 654 PHE A C 1
ATOM 5243 O O . PHE A 1 654 ? -3.088 -23.906 -17.781 1 95.88 654 PHE A O 1
ATOM 5250 N N . VAL A 1 655 ? -1.181 -25.141 -17.531 1 95.81 655 VAL A N 1
ATOM 5251 C CA . VAL A 1 655 ? -0.822 -24.609 -16.219 1 95.81 655 VAL A CA 1
ATOM 5252 C C . VAL A 1 655 ? 0.618 -24.094 -16.25 1 95.81 655 VAL A C 1
ATOM 5254 O O . VAL A 1 655 ? 1.377 -24.422 -17.172 1 95.81 655 VAL A O 1
ATOM 5257 N N . ALA A 1 656 ? 0.92 -23.219 -15.352 1 94.5 656 ALA A N 1
ATOM 5258 C CA . ALA A 1 656 ? 2.275 -22.688 -15.258 1 94.5 656 ALA A CA 1
ATOM 5259 C C . ALA A 1 656 ? 3.006 -23.234 -14.039 1 94.5 656 ALA A C 1
ATOM 5261 O O . ALA A 1 656 ? 2.385 -23.516 -13.008 1 94.5 656 ALA A O 1
ATOM 5262 N N . GLN A 1 657 ? 4.238 -23.453 -14.195 1 91.06 657 GLN A N 1
ATOM 5263 C CA . GLN A 1 657 ? 5.121 -23.859 -13.117 1 91.06 657 GLN A CA 1
ATOM 5264 C C . GLN A 1 657 ? 6.137 -22.781 -12.773 1 91.06 657 GLN A C 1
ATOM 5266 O O . GLN A 1 657 ? 6.977 -22.422 -13.609 1 91.06 657 GLN A O 1
ATOM 5271 N N . ARG A 1 658 ? 6.129 -22.344 -11.555 1 85.31 658 ARG A N 1
ATOM 5272 C CA . ARG A 1 658 ? 6.973 -21.203 -11.211 1 85.31 658 ARG A CA 1
ATOM 5273 C C . ARG A 1 658 ? 8.219 -21.641 -10.461 1 85.31 658 ARG A C 1
ATOM 5275 O O . ARG A 1 658 ? 9.18 -20.875 -10.32 1 85.31 658 ARG A O 1
ATOM 5282 N N . GLN A 1 659 ? 8.164 -22.906 -9.961 1 78.75 659 GLN A N 1
ATOM 5283 C CA . GLN A 1 659 ? 9.305 -23.438 -9.219 1 78.75 659 GLN A CA 1
ATOM 5284 C C . GLN A 1 659 ? 9.625 -24.875 -9.648 1 78.75 659 GLN A C 1
ATOM 5286 O O . GLN A 1 659 ? 8.805 -25.531 -10.273 1 78.75 659 GLN A O 1
ATOM 5291 N N . ASN A 1 660 ? 10.844 -25.25 -9.398 1 78.06 660 ASN A N 1
ATOM 5292 C CA . ASN A 1 660 ? 11.242 -26.578 -9.812 1 78.06 660 ASN A CA 1
ATOM 5293 C C . ASN A 1 660 ? 11.68 -27.438 -8.625 1 78.06 660 ASN A C 1
ATOM 5295 O O . ASN A 1 660 ? 12.43 -28.406 -8.789 1 78.06 660 ASN A O 1
ATOM 5299 N N . ASN A 1 661 ? 11.234 -27.078 -7.488 1 75.88 661 ASN A N 1
ATOM 5300 C CA . ASN A 1 661 ? 11.656 -27.781 -6.289 1 75.88 661 ASN A CA 1
ATOM 5301 C C . ASN A 1 661 ? 10.758 -28.984 -6 1 75.88 661 ASN A C 1
ATOM 5303 O O . ASN A 1 661 ? 11.219 -30 -5.48 1 75.88 661 ASN A O 1
ATOM 5307 N N . TYR A 1 662 ? 9.516 -28.766 -6.238 1 82.19 662 TYR A N 1
ATOM 5308 C CA . TYR A 1 662 ? 8.555 -29.797 -5.863 1 82.19 662 TYR A CA 1
ATOM 5309 C C . TYR A 1 662 ? 7.535 -30.016 -6.973 1 82.19 662 TYR A C 1
ATOM 5311 O O . TYR A 1 662 ? 7.309 -29.141 -7.801 1 82.19 662 TYR A O 1
ATOM 5319 N N . GLY A 1 663 ? 6.969 -31.266 -6.949 1 86.25 663 GLY A N 1
ATOM 5320 C CA . GLY A 1 663 ? 5.828 -31.547 -7.809 1 86.25 663 GLY A CA 1
ATOM 5321 C C . GLY A 1 663 ? 4.512 -31.062 -7.219 1 86.25 663 GLY A C 1
ATOM 5322 O O . GLY A 1 663 ? 4.488 -30.5 -6.125 1 86.25 663 GLY A O 1
ATOM 5323 N N . PHE A 1 664 ? 3.4 -31.141 -7.957 1 92.19 664 PHE A N 1
ATOM 5324 C CA . PHE A 1 664 ? 2.072 -30.766 -7.48 1 92.19 664 PHE A CA 1
ATOM 5325 C C . PHE A 1 664 ? 1.997 -29.281 -7.176 1 92.19 664 PHE A C 1
ATOM 5327 O O . PHE A 1 664 ? 1.494 -28.875 -6.125 1 92.19 664 PHE A O 1
ATOM 5334 N N . CYS A 1 665 ? 2.701 -28.516 -8.016 1 89.94 665 CYS A N 1
ATOM 5335 C CA . CYS A 1 665 ? 2.783 -27.078 -7.758 1 89.94 665 CYS A CA 1
ATOM 5336 C C . CYS A 1 665 ? 2.352 -26.281 -8.977 1 89.94 665 CYS A C 1
ATOM 5338 O O . CYS A 1 665 ? 2.656 -25.094 -9.086 1 89.94 665 CYS A O 1
ATOM 5340 N N . GLY A 1 666 ? 1.605 -26.938 -9.844 1 93.44 666 GLY A N 1
ATOM 5341 C CA . GLY A 1 666 ? 1.067 -26.188 -10.977 1 93.44 666 GLY A CA 1
ATOM 5342 C C . GLY A 1 666 ? 0.109 -25.094 -10.57 1 93.44 666 GLY A C 1
ATOM 5343 O O . GLY A 1 666 ? -0.666 -25.25 -9.625 1 93.44 666 GLY A O 1
ATOM 5344 N N . ILE A 1 667 ? 0.164 -23.984 -11.32 1 94.75 667 ILE A N 1
ATOM 5345 C CA . ILE A 1 667 ? -0.69 -22.844 -11.008 1 94.75 667 ILE A CA 1
ATOM 5346 C C . ILE A 1 667 ? -1.546 -22.484 -12.227 1 94.75 667 ILE A C 1
ATOM 5348 O O . ILE A 1 667 ? -1.069 -22.531 -13.367 1 94.75 667 ILE A O 1
ATOM 5352 N N . ALA A 1 668 ? -2.779 -22.141 -11.898 1 97.06 668 ALA A N 1
ATOM 5353 C CA . ALA A 1 668 ? -3.682 -21.719 -12.969 1 97.06 668 ALA A CA 1
ATOM 5354 C C . ALA A 1 668 ? -3.148 -20.469 -13.672 1 97.06 668 ALA A C 1
ATOM 5356 O O . ALA A 1 668 ? -2.547 -19.594 -13.039 1 97.06 668 ALA A O 1
ATOM 5357 N N . MET A 1 669 ? -3.395 -20.375 -14.93 1 96 669 MET A N 1
ATOM 5358 C CA . MET A 1 669 ? -2.867 -19.297 -15.742 1 96 669 MET A CA 1
ATOM 5359 C C . MET A 1 669 ? -3.387 -17.953 -15.258 1 96 669 MET A C 1
ATOM 5361 O O . MET A 1 669 ? -2.652 -16.953 -15.258 1 96 669 MET A O 1
ATOM 5365 N N . ASP A 1 670 ? -4.652 -17.875 -14.93 1 94.94 670 ASP A N 1
ATOM 5366 C CA . ASP A 1 670 ? -5.234 -16.625 -14.477 1 94.94 670 ASP A CA 1
ATOM 5367 C C . ASP A 1 670 ? -4.754 -16.266 -13.07 1 94.94 670 ASP A C 1
ATOM 5369 O O . ASP A 1 670 ? -4.867 -15.117 -12.633 1 94.94 670 ASP A O 1
ATOM 5373 N N . GLN A 1 671 ? -4.273 -17.203 -12.375 1 94.69 671 GLN A N 1
ATOM 5374 C CA . GLN A 1 671 ? -3.627 -16.922 -11.102 1 94.69 671 GLN A CA 1
ATOM 5375 C C . GLN A 1 671 ? -2.215 -16.375 -11.312 1 94.69 671 GLN A C 1
ATOM 5377 O O . GLN A 1 671 ? -1.737 -15.562 -10.523 1 94.69 671 GLN A O 1
ATOM 5382 N N . VAL A 1 672 ? -1.566 -16.828 -12.336 1 93.62 672 VAL A N 1
ATOM 5383 C CA . VAL A 1 672 ? -0.207 -16.391 -12.656 1 93.62 672 VAL A CA 1
ATOM 5384 C C . VAL A 1 672 ? -0.178 -14.891 -12.883 1 93.62 672 VAL A C 1
ATOM 5386 O O . VAL A 1 672 ? 0.704 -14.195 -12.375 1 93.62 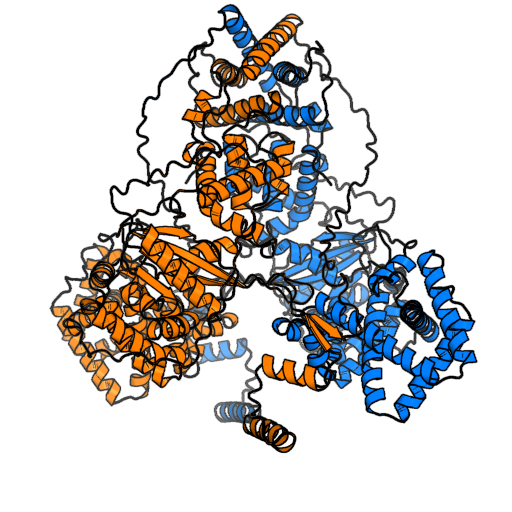672 VAL A O 1
ATOM 5389 N N . ILE A 1 673 ? -1.101 -14.422 -13.648 1 92.69 673 ILE A N 1
ATOM 5390 C CA . ILE A 1 673 ? -1.094 -12.992 -13.945 1 92.69 673 ILE A CA 1
ATOM 5391 C C . ILE A 1 673 ? -1.364 -12.195 -12.672 1 92.69 673 ILE A C 1
ATOM 5393 O O . ILE A 1 673 ? -0.83 -11.102 -12.492 1 92.69 673 ILE A O 1
ATOM 5397 N N . GLU A 1 674 ? -2.166 -12.727 -11.797 1 89.94 674 GLU A N 1
ATOM 5398 C CA . GLU A 1 674 ? -2.455 -12.078 -10.516 1 89.94 674 GLU A CA 1
ATOM 5399 C C . GLU A 1 674 ? -1.206 -11.992 -9.648 1 89.94 674 GLU A C 1
ATOM 5401 O O . GLU A 1 674 ? -1.024 -11.023 -8.906 1 89.94 674 GLU A O 1
ATOM 5406 N N . GLN A 1 675 ? -0.402 -13 -9.758 1 87.81 675 GLN A N 1
ATOM 5407 C CA . GLN A 1 675 ? 0.767 -13.102 -8.891 1 87.81 675 GLN A CA 1
ATOM 5408 C C . GLN A 1 675 ? 1.981 -12.43 -9.523 1 87.81 675 GLN A C 1
ATOM 5410 O O . GLN A 1 675 ? 3.035 -12.312 -8.891 1 87.81 675 GLN A O 1
ATOM 5415 N N . THR A 1 676 ? 1.868 -12.023 -10.672 1 87.06 676 THR A N 1
ATOM 5416 C CA . THR A 1 676 ? 3 -11.414 -11.359 1 87.06 676 THR A CA 1
ATOM 5417 C C . THR A 1 676 ? 2.672 -9.977 -11.773 1 87.06 676 THR A C 1
ATOM 5419 O O . THR A 1 676 ? 2.701 -9.062 -10.945 1 87.06 676 THR A O 1
ATOM 5422 N N . ALA A 1 677 ? 2.104 -9.859 -12.969 1 83.06 677 ALA A N 1
ATOM 5423 C CA . ALA A 1 677 ? 1.896 -8.531 -13.539 1 83.06 677 ALA A CA 1
ATOM 5424 C C . ALA A 1 677 ? 1.005 -7.68 -12.633 1 83.06 677 ALA A C 1
ATOM 5426 O O . ALA A 1 677 ? 1.317 -6.52 -12.359 1 83.06 677 ALA A O 1
ATOM 5427 N N . ASN A 1 678 ? -0.065 -8.227 -12.25 1 83.69 678 ASN A N 1
ATOM 5428 C CA . ASN A 1 678 ? -1.009 -7.465 -11.438 1 83.69 678 ASN A CA 1
ATOM 5429 C C . ASN A 1 678 ? -0.43 -7.141 -10.062 1 83.69 678 ASN A C 1
ATOM 5431 O O . ASN A 1 678 ? -0.625 -6.039 -9.547 1 83.69 678 ASN A O 1
ATOM 5435 N N . ARG A 1 679 ? 0.2 -8.055 -9.469 1 81.44 679 ARG A N 1
ATOM 5436 C CA . ARG A 1 679 ? 0.812 -7.84 -8.164 1 81.44 679 ARG A CA 1
ATOM 5437 C C . ARG A 1 679 ? 1.956 -6.836 -8.258 1 81.44 679 ARG A C 1
ATOM 5439 O O . ARG A 1 679 ? 2.031 -5.895 -7.461 1 81.44 679 ARG A O 1
ATOM 5446 N N . ASP A 1 680 ? 2.797 -7.07 -9.172 1 76.56 680 ASP A N 1
ATOM 5447 C CA . ASP A 1 680 ? 3.977 -6.223 -9.312 1 76.56 680 ASP A CA 1
ATOM 5448 C C . ASP A 1 680 ? 3.582 -4.773 -9.594 1 76.56 680 ASP A C 1
ATOM 5450 O O . ASP A 1 680 ? 4.27 -3.846 -9.164 1 76.56 680 ASP A O 1
ATOM 5454 N N . SER A 1 681 ? 2.535 -4.633 -10.25 1 77.75 681 SER A N 1
ATOM 5455 C CA . SER A 1 681 ? 2.062 -3.293 -10.586 1 77.75 681 SER A CA 1
ATOM 5456 C C . SER A 1 681 ? 1.574 -2.551 -9.344 1 77.75 681 SER A C 1
ATOM 5458 O O . SER A 1 681 ? 1.622 -1.321 -9.297 1 77.75 681 SER A O 1
ATOM 5460 N N . LYS A 1 682 ? 1.182 -3.279 -8.367 1 73.44 682 LYS A N 1
ATOM 5461 C CA . LYS A 1 682 ? 0.566 -2.645 -7.203 1 73.44 682 LYS A CA 1
ATOM 5462 C C . LYS A 1 682 ? 1.545 -2.57 -6.035 1 73.44 682 LYS A C 1
ATOM 5464 O O . LYS A 1 682 ? 1.253 -1.945 -5.012 1 73.44 682 LYS A O 1
ATOM 5469 N N . THR A 1 683 ? 2.691 -3.205 -6.074 1 70.38 683 THR A N 1
ATOM 5470 C CA . THR A 1 683 ? 3.666 -3.242 -4.988 1 70.38 683 THR A CA 1
ATOM 5471 C C . THR A 1 683 ? 4.613 -2.047 -5.07 1 70.38 683 THR A C 1
ATOM 5473 O O . THR A 1 683 ? 4.465 -1.192 -5.945 1 70.38 683 THR A O 1
ATOM 5476 N N . LYS A 1 684 ? 5.496 -2.088 -4.02 1 70.5 684 LYS A N 1
ATOM 5477 C CA . LYS A 1 684 ? 6.523 -1.052 -4.008 1 70.5 684 LYS A CA 1
ATOM 5478 C C . LYS A 1 684 ? 7.355 -1.084 -5.285 1 70.5 684 LYS A C 1
ATOM 5480 O O . LYS A 1 684 ? 7.793 -2.15 -5.723 1 70.5 684 LYS A O 1
ATOM 5485 N N . GLY A 1 685 ? 7.52 0.056 -5.984 1 70 685 GLY A N 1
ATOM 5486 C CA . GLY A 1 685 ? 8.219 0.111 -7.258 1 70 685 GLY A CA 1
ATOM 5487 C C . GLY A 1 685 ? 7.297 -0.056 -8.453 1 70 685 GLY A C 1
ATOM 5488 O O . GLY A 1 685 ? 7.738 0.011 -9.602 1 70 685 GLY A O 1
ATOM 5489 N N . GLY A 1 686 ? 6.07 -0.309 -8.039 1 74.5 686 GLY A N 1
ATOM 5490 C CA . GLY A 1 686 ? 5.078 -0.518 -9.086 1 74.5 686 GLY A CA 1
ATOM 5491 C C . GLY A 1 686 ? 4.531 0.777 -9.656 1 74.5 686 GLY A C 1
ATOM 5492 O O . GLY A 1 686 ? 5.254 1.768 -9.773 1 74.5 686 GLY A O 1
ATOM 5493 N N . LEU A 1 687 ? 3.316 0.755 -10.07 1 73 687 LEU A N 1
ATOM 5494 C CA . LEU A 1 687 ? 2.736 1.843 -10.852 1 73 687 LEU A CA 1
ATOM 5495 C C . LEU A 1 687 ? 2.07 2.869 -9.938 1 73 687 LEU A C 1
ATOM 5497 O O . LEU A 1 687 ? 1.614 3.916 -10.406 1 73 687 LEU A O 1
ATOM 5501 N N . LYS A 1 688 ? 2.053 2.59 -8.672 1 70.19 688 LYS A N 1
ATOM 5502 C CA . LYS A 1 688 ? 1.384 3.518 -7.766 1 70.19 688 LYS A CA 1
ATOM 5503 C C . LYS A 1 688 ? 2.037 4.895 -7.805 1 70.19 688 LYS A C 1
ATOM 5505 O O . LYS A 1 688 ? 3.26 5.012 -7.691 1 70.19 688 LYS A O 1
ATOM 5510 N N . GLY A 1 689 ? 1.284 5.938 -8.023 1 64.94 689 GLY A N 1
ATOM 5511 C CA . GLY A 1 689 ? 1.776 7.305 -8.047 1 64.94 689 GLY A CA 1
ATOM 5512 C C . GLY A 1 689 ? 1.861 7.891 -9.438 1 64.94 689 GLY A C 1
ATOM 5513 O O . GLY A 1 689 ? 1.94 9.109 -9.602 1 64.94 689 GLY A O 1
ATOM 5514 N N . PHE A 1 690 ? 1.954 6.945 -10.469 1 73.12 690 PHE A N 1
ATOM 5515 C CA . PHE A 1 690 ? 2.016 7.504 -11.812 1 73.12 690 PHE A CA 1
ATOM 5516 C C . PHE A 1 690 ? 1.137 6.707 -12.773 1 73.12 690 PHE A C 1
ATOM 5518 O O . PHE A 1 690 ? 1.393 6.676 -13.977 1 73.12 690 PHE A O 1
ATOM 5525 N N . SER A 1 691 ? 0.234 6.039 -12.25 1 68.38 691 SER A N 1
ATOM 5526 C CA . SER A 1 691 ? -0.632 5.18 -13.047 1 68.38 691 SER A CA 1
ATOM 5527 C C . SER A 1 691 ? -1.437 5.992 -14.062 1 68.38 691 SER A C 1
ATOM 5529 O O . SER A 1 691 ? -1.904 5.457 -15.062 1 68.38 691 SER A O 1
ATOM 5531 N N . ARG A 1 692 ? -1.48 7.305 -13.844 1 70.12 692 ARG A N 1
ATOM 5532 C CA . ARG A 1 692 ? -2.285 8.148 -14.719 1 70.12 692 ARG A CA 1
ATOM 5533 C C . ARG A 1 692 ? -1.455 8.68 -15.883 1 70.12 692 ARG A C 1
ATOM 5535 O O . ARG A 1 692 ? -1.989 9.312 -16.797 1 70.12 692 ARG A O 1
ATOM 5542 N N . ASN A 1 693 ? -0.211 8.422 -15.789 1 74.06 693 ASN A N 1
ATOM 5543 C CA . ASN A 1 693 ? 0.688 8.805 -16.875 1 74.06 693 ASN A CA 1
ATOM 5544 C C . ASN A 1 693 ? 0.964 7.633 -17.812 1 74.06 693 ASN A C 1
ATOM 5546 O O . ASN A 1 693 ? 1.828 6.797 -17.531 1 74.06 693 ASN A O 1
ATOM 5550 N N . PRO A 1 694 ? 0.225 7.598 -18.953 1 73.94 694 PRO A N 1
ATOM 5551 C CA . PRO A 1 694 ? 0.328 6.438 -19.844 1 73.94 694 PRO A CA 1
ATOM 5552 C C . PRO A 1 694 ? 1.758 6.184 -20.312 1 73.94 694 PRO A C 1
ATOM 5554 O O . PRO A 1 694 ? 2.168 5.027 -20.453 1 73.94 694 PRO A O 1
ATOM 5557 N N . ALA A 1 695 ? 2.381 7.312 -20.531 1 79 695 ALA A N 1
ATOM 5558 C CA . ALA A 1 69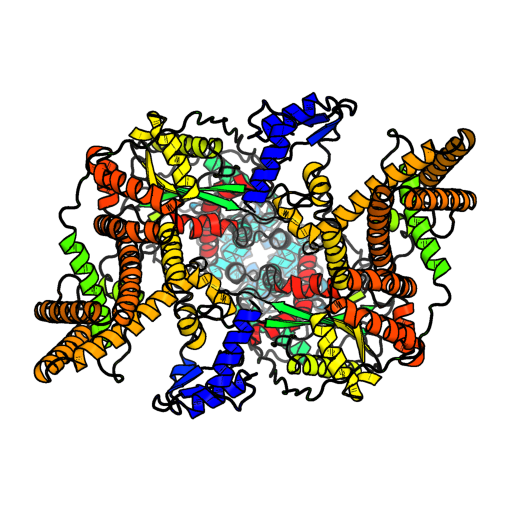5 ? 3.758 7.152 -20.984 1 79 695 ALA A CA 1
ATOM 5559 C C . ALA A 1 695 ? 4.613 6.469 -19.922 1 79 695 ALA A C 1
ATOM 5561 O O . ALA A 1 695 ? 5.402 5.57 -20.234 1 79 695 ALA A O 1
ATOM 5562 N N . ALA A 1 696 ? 4.422 6.855 -18.719 1 82.44 696 ALA A N 1
ATOM 5563 C CA . ALA A 1 696 ? 5.18 6.277 -17.625 1 82.44 696 ALA A CA 1
ATOM 5564 C C . ALA A 1 696 ? 4.781 4.828 -17.375 1 82.44 696 ALA A C 1
ATOM 5566 O O . ALA A 1 696 ? 5.629 3.982 -17.078 1 82.44 696 ALA A O 1
ATOM 5567 N N . VAL A 1 697 ? 3.533 4.559 -17.5 1 78.75 697 VAL A N 1
ATOM 5568 C CA . VAL A 1 697 ? 3.029 3.201 -17.328 1 78.75 697 VAL A CA 1
ATOM 5569 C C . VAL A 1 697 ? 3.584 2.291 -18.422 1 78.75 697 VAL A C 1
ATOM 5571 O O . VAL A 1 697 ? 4.039 1.18 -18.141 1 78.75 697 VAL A O 1
ATOM 5574 N N . HIS A 1 698 ? 3.494 2.814 -19.609 1 78.88 698 HIS A N 1
ATOM 5575 C CA . HIS A 1 698 ? 4.012 2.068 -20.75 1 78.88 698 HIS A CA 1
ATOM 5576 C C . HIS A 1 698 ? 5.492 1.755 -20.578 1 78.88 698 HIS A C 1
ATOM 5578 O O . HIS A 1 698 ? 5.93 0.63 -20.828 1 78.88 698 HIS A O 1
ATOM 5584 N N . ARG A 1 699 ? 6.188 2.705 -20.156 1 83.44 699 ARG A N 1
ATOM 5585 C CA . ARG A 1 699 ? 7.613 2.508 -19.906 1 83.44 699 ARG A CA 1
ATOM 5586 C C . ARG A 1 699 ? 7.832 1.437 -18.844 1 83.44 699 ARG A C 1
ATOM 5588 O O . ARG A 1 699 ? 8.68 0.552 -19 1 83.44 699 ARG A O 1
ATOM 5595 N N . TRP A 1 700 ? 7.109 1.576 -17.781 1 83.19 700 TRP A N 1
ATOM 5596 C CA . TRP A 1 700 ? 7.254 0.653 -16.656 1 83.19 700 TRP A CA 1
ATOM 5597 C C . TRP A 1 700 ? 6.988 -0.783 -17.094 1 83.19 700 TRP A C 1
ATOM 5599 O O . TRP A 1 700 ? 7.723 -1.699 -16.719 1 83.19 700 TRP A O 1
ATOM 5609 N N . MET A 1 701 ? 6.105 -0.993 -17.922 1 76.38 701 MET A N 1
ATOM 5610 C CA . MET A 1 701 ? 5.723 -2.33 -18.375 1 76.38 701 MET A CA 1
ATOM 5611 C C . MET A 1 701 ? 6.789 -2.93 -19.281 1 76.38 701 MET A C 1
ATOM 5613 O O . MET A 1 701 ? 7.129 -4.105 -19.156 1 76.38 701 MET A O 1
ATOM 5617 N N . LEU A 1 702 ? 7.195 -2.105 -20.141 1 76.31 702 LEU A N 1
ATOM 5618 C CA . LEU A 1 702 ? 8.141 -2.572 -21.141 1 76.31 702 LEU A CA 1
ATOM 5619 C C . LEU A 1 702 ? 9.484 -2.926 -20.516 1 76.31 702 LEU A C 1
ATOM 5621 O O . LEU A 1 702 ? 10.125 -3.898 -20.906 1 76.31 702 LEU A O 1
ATOM 5625 N N . SER A 1 703 ? 9.781 -2.17 -19.531 1 82.25 703 SER A N 1
ATOM 5626 C CA . SER A 1 703 ? 11.133 -2.334 -19 1 82.25 703 SER A CA 1
ATOM 5627 C C . SER A 1 703 ? 11.133 -3.18 -17.734 1 82.25 703 SER A C 1
ATOM 5629 O O . SER A 1 703 ? 12.188 -3.488 -17.188 1 82.25 703 SER A O 1
ATOM 5631 N N . HIS A 1 704 ? 10.031 -3.611 -17.281 1 81.56 704 HIS A N 1
ATOM 5632 C CA . HIS A 1 704 ? 9.93 -4.246 -15.977 1 81.56 704 HIS A CA 1
ATOM 5633 C C . HIS A 1 704 ? 10.852 -5.461 -15.875 1 81.56 704 HIS A C 1
ATOM 5635 O O . HIS A 1 704 ? 11.594 -5.602 -14.906 1 81.56 704 HIS A O 1
ATOM 5641 N N . HIS A 1 705 ? 10.773 -6.379 -16.781 1 72.69 705 HIS A N 1
ATOM 5642 C CA . HIS A 1 705 ? 11.555 -7.602 -16.703 1 72.69 705 HIS A CA 1
ATOM 5643 C C . HIS A 1 705 ? 13.055 -7.309 -16.781 1 72.69 705 HIS A C 1
ATOM 5645 O O . HIS A 1 705 ? 13.859 -7.957 -16.125 1 72.69 705 HIS A O 1
ATOM 5651 N N . LEU A 1 706 ? 13.344 -6.383 -17.609 1 82.25 706 LEU A N 1
ATOM 5652 C CA . LEU A 1 706 ? 14.742 -6.004 -17.734 1 82.25 706 LEU A CA 1
ATOM 5653 C C . LEU A 1 706 ? 15.258 -5.387 -16.438 1 82.25 706 LEU A C 1
ATOM 5655 O O . LEU A 1 706 ? 16.359 -5.691 -15.992 1 82.25 706 LEU A O 1
ATOM 5659 N N . ARG A 1 707 ? 14.445 -4.547 -15.852 1 88.19 707 ARG A N 1
ATOM 5660 C CA . ARG A 1 707 ? 14.82 -3.945 -14.57 1 88.19 707 ARG A CA 1
ATOM 5661 C C . ARG A 1 707 ? 14.984 -5.012 -13.492 1 88.19 707 ARG A C 1
ATOM 5663 O O . ARG A 1 707 ? 15.898 -4.934 -12.672 1 88.19 707 ARG A O 1
ATOM 5670 N N . ALA A 1 708 ? 14.18 -5.969 -13.523 1 82.94 708 ALA A N 1
ATOM 5671 C CA . ALA A 1 708 ? 14.258 -7.059 -12.555 1 82.94 708 ALA A CA 1
ATOM 5672 C C . ALA A 1 708 ? 15.57 -7.824 -12.703 1 82.94 708 ALA A C 1
ATOM 5674 O O . ALA A 1 708 ? 16.203 -8.18 -11.703 1 82.94 708 ALA A O 1
ATOM 5675 N N . HIS A 1 709 ? 15.906 -8.078 -13.914 1 82.19 709 HIS A N 1
ATOM 5676 C CA . HIS A 1 709 ? 17.156 -8.773 -14.172 1 82.19 709 HIS A CA 1
ATOM 5677 C C . HIS A 1 709 ? 18.359 -7.934 -13.742 1 82.19 709 HIS A C 1
ATOM 5679 O O . HIS A 1 709 ? 19.328 -8.461 -13.203 1 82.19 709 HIS A O 1
ATOM 5685 N N . ILE A 1 710 ? 18.25 -6.691 -14.047 1 91.12 710 ILE A N 1
ATOM 5686 C CA . ILE A 1 710 ? 19.328 -5.793 -13.641 1 91.12 710 ILE A CA 1
ATOM 5687 C C . ILE A 1 710 ? 19.438 -5.766 -12.117 1 91.12 710 ILE A C 1
ATOM 5689 O O . ILE A 1 710 ? 20.531 -5.742 -11.562 1 91.12 710 ILE A O 1
ATOM 5693 N N . CYS A 1 711 ? 18.312 -5.75 -11.469 1 90.88 711 CYS A N 1
ATOM 5694 C CA . CYS A 1 711 ? 18.281 -5.789 -10.008 1 90.88 711 CYS A CA 1
ATOM 5695 C C . CYS A 1 711 ? 18.953 -7.051 -9.484 1 90.88 711 CYS A C 1
ATOM 5697 O O . CYS A 1 711 ? 19.75 -6.992 -8.547 1 90.88 711 CYS A O 1
ATOM 5699 N N . LEU A 1 712 ? 18.734 -8.141 -10.102 1 86.56 712 LEU A N 1
ATOM 5700 C CA . LEU A 1 712 ? 19.359 -9.406 -9.711 1 86.56 712 LEU A CA 1
ATOM 5701 C C . LEU A 1 712 ? 20.859 -9.352 -9.938 1 86.56 712 LEU A C 1
ATOM 5703 O O . LEU A 1 712 ? 21.641 -9.859 -9.117 1 86.56 712 LEU A O 1
ATOM 5707 N N . ALA A 1 713 ? 21.203 -8.836 -11.047 1 90.12 713 ALA A N 1
ATOM 5708 C CA . ALA A 1 713 ? 22.625 -8.68 -11.336 1 90.12 713 ALA A CA 1
ATOM 5709 C C . ALA A 1 713 ? 23.312 -7.82 -10.281 1 90.12 713 ALA A C 1
ATOM 5711 O O . ALA A 1 713 ? 24.422 -8.125 -9.852 1 90.12 713 ALA A O 1
ATOM 5712 N N . CYS A 1 714 ? 22.625 -6.766 -9.867 1 94.19 714 CYS A N 1
ATOM 5713 C CA . CYS A 1 714 ? 23.188 -5.891 -8.844 1 94.19 714 CYS A CA 1
ATOM 5714 C C . CYS A 1 714 ? 23.344 -6.637 -7.52 1 94.19 714 CYS A C 1
ATOM 5716 O O . CYS A 1 714 ? 24.328 -6.449 -6.809 1 94.19 714 CYS A O 1
ATOM 5718 N N . GLU A 1 715 ? 22.438 -7.457 -7.211 1 92.31 715 GLU A N 1
ATOM 5719 C CA . GLU A 1 715 ? 22.516 -8.266 -6 1 92.31 715 GLU A CA 1
ATOM 5720 C C . GLU A 1 715 ? 23.703 -9.227 -6.055 1 92.31 715 GLU A C 1
ATOM 5722 O O . GLU A 1 715 ? 24.375 -9.445 -5.047 1 92.31 715 GLU A O 1
ATOM 5727 N N . GLN A 1 716 ? 23.875 -9.688 -7.203 1 89.44 716 GLN A N 1
ATOM 5728 C CA . GLN A 1 716 ? 25.016 -10.586 -7.387 1 89.44 716 GLN A CA 1
ATOM 5729 C C . GLN A 1 716 ? 26.328 -9.836 -7.211 1 89.44 716 GLN A C 1
ATOM 5731 O O . GLN A 1 716 ? 27.25 -10.336 -6.574 1 89.44 716 GLN A O 1
ATOM 5736 N N . LEU A 1 717 ? 26.359 -8.703 -7.777 1 92.56 717 LEU A N 1
ATOM 5737 C CA . LEU A 1 717 ? 27.562 -7.883 -7.656 1 92.56 717 LEU A CA 1
ATOM 5738 C C . LEU A 1 717 ? 27.828 -7.516 -6.199 1 92.56 717 LEU A C 1
ATOM 5740 O O . LEU A 1 717 ? 28.984 -7.332 -5.805 1 92.56 717 LEU A O 1
ATOM 5744 N N . SER A 1 718 ? 26.766 -7.395 -5.414 1 93.31 718 SER A N 1
ATOM 5745 C CA . SER A 1 718 ? 26.906 -7.031 -4.004 1 93.31 718 SER A CA 1
ATOM 5746 C C . SER A 1 718 ? 27.109 -8.258 -3.133 1 93.31 718 SER A C 1
ATOM 5748 O O . SER A 1 718 ? 27.312 -8.141 -1.922 1 93.31 718 SER A O 1
ATOM 5750 N N . GLY A 1 719 ? 27.078 -9.398 -3.713 1 85.81 719 GLY A N 1
ATOM 5751 C CA . GLY A 1 719 ? 27.297 -10.641 -2.99 1 85.81 719 GLY A CA 1
ATOM 5752 C C . GLY A 1 719 ? 26.078 -11.102 -2.207 1 85.81 719 GLY A C 1
ATOM 5753 O O . GLY A 1 719 ? 26.219 -11.875 -1.255 1 85.81 719 GLY A O 1
ATOM 5754 N N . LYS A 1 720 ? 24.953 -10.539 -2.475 1 74.69 720 LYS A N 1
ATOM 5755 C CA . LYS A 1 720 ? 23.766 -10.852 -1.679 1 74.69 720 LYS A CA 1
ATOM 5756 C C . LYS A 1 720 ? 22.719 -11.562 -2.52 1 74.69 720 LYS A C 1
ATOM 5758 O O . LYS A 1 720 ? 21.547 -11.625 -2.135 1 74.69 720 LYS A O 1
ATOM 5763 N N . ALA A 1 721 ? 23.078 -12.055 -3.668 1 64.44 721 ALA A N 1
ATOM 5764 C CA . ALA A 1 721 ? 22.125 -12.766 -4.512 1 64.44 721 ALA A CA 1
ATOM 5765 C C . ALA A 1 721 ? 21.75 -14.117 -3.91 1 64.44 721 ALA A C 1
ATOM 5767 O O . ALA A 1 721 ? 22.625 -14.836 -3.402 1 64.44 721 ALA A O 1
ATOM 5768 N N . LYS A 1 722 ? 20.484 -14.352 -3.326 1 51.75 722 LYS A N 1
ATOM 5769 C CA . LYS A 1 722 ? 20.047 -15.656 -2.854 1 51.75 722 LYS A CA 1
ATOM 5770 C C . LYS A 1 722 ? 19.812 -16.609 -4.023 1 51.75 722 LYS A C 1
ATOM 5772 O O . LYS A 1 722 ? 19.359 -16.188 -5.086 1 51.75 722 LYS A O 1
ATOM 5777 N N . MET B 1 1 ? -37.562 -8.617 10.758 1 34.69 1 MET B N 1
ATOM 5778 C CA . MET B 1 1 ? -36.312 -9.047 11.383 1 34.69 1 MET B CA 1
ATOM 5779 C C . MET B 1 1 ? -36.375 -8.867 12.898 1 34.69 1 MET B C 1
ATOM 5781 O O . MET B 1 1 ? -35.938 -9.742 13.648 1 34.69 1 MET B O 1
ATOM 5785 N N . GLU B 1 2 ? -36.938 -7.883 13.281 1 39 2 GLU B N 1
ATOM 5786 C CA . GLU B 1 2 ? -37.156 -7.617 14.703 1 39 2 GLU B CA 1
ATOM 5787 C C . GLU B 1 2 ? -38.125 -8.617 15.32 1 39 2 GLU B C 1
ATOM 5789 O O . GLU B 1 2 ? -37.844 -9.164 16.391 1 39 2 GLU B O 1
ATOM 5794 N N . LYS B 1 3 ? -39.219 -8.773 14.633 1 42.22 3 LYS B N 1
ATOM 5795 C CA . LYS B 1 3 ? -40.219 -9.719 15.156 1 42.22 3 LYS B CA 1
ATOM 5796 C C . LYS B 1 3 ? -39.656 -11.141 15.156 1 42.22 3 LYS B C 1
ATOM 5798 O O . LYS B 1 3 ? -39.875 -11.891 16.109 1 42.22 3 LYS B O 1
ATOM 5803 N N . LEU B 1 4 ? -38.938 -11.516 14.125 1 40.72 4 LEU B N 1
ATOM 5804 C CA . LEU B 1 4 ? -38.312 -12.836 14.102 1 40.72 4 LEU B CA 1
ATOM 5805 C C . LEU B 1 4 ? -37.25 -12.961 15.18 1 40.72 4 LEU B C 1
ATOM 5807 O O . LEU B 1 4 ? -37.125 -14.008 15.828 1 40.72 4 LEU B O 1
ATOM 5811 N N . SER B 1 5 ? -36.531 -11.859 15.469 1 40.94 5 SER B N 1
ATOM 5812 C CA . SER B 1 5 ? -35.594 -11.805 16.594 1 40.94 5 SER B CA 1
ATOM 5813 C C . SER B 1 5 ? -36.344 -11.922 17.922 1 40.94 5 SER B C 1
ATOM 5815 O O . SER B 1 5 ? -35.906 -12.641 18.828 1 40.94 5 SER B O 1
ATOM 5817 N N . GLU B 1 6 ? -37.438 -11.258 17.969 1 47.88 6 GLU B N 1
ATOM 5818 C CA . GLU B 1 6 ? -38.219 -11.336 19.188 1 47.88 6 GLU B CA 1
ATOM 5819 C C . GLU B 1 6 ? -38.75 -12.75 19.406 1 47.88 6 GLU B C 1
ATOM 5821 O O . GLU B 1 6 ? -38.719 -13.273 20.531 1 47.88 6 GLU B O 1
ATOM 5826 N N . ILE B 1 7 ? -39.25 -13.445 18.312 1 46 7 ILE B N 1
ATOM 5827 C CA . ILE B 1 7 ? -39.75 -14.805 18.422 1 46 7 ILE B CA 1
ATOM 5828 C C . ILE B 1 7 ? -38.625 -15.758 18.781 1 46 7 ILE B C 1
ATOM 5830 O O . ILE B 1 7 ? -38.781 -16.656 19.609 1 46 7 ILE B O 1
ATOM 5834 N N . PHE B 1 8 ? -37.375 -15.539 18.281 1 43.12 8 PHE B N 1
ATOM 5835 C CA . PHE B 1 8 ? -36.188 -16.312 18.625 1 43.12 8 PHE B CA 1
ATOM 5836 C C . PHE B 1 8 ? -35.844 -16.141 20.094 1 43.12 8 PHE B C 1
ATOM 5838 O O . PHE B 1 8 ? -35.625 -17.109 20.812 1 43.12 8 PHE B O 1
ATOM 5845 N N . HIS B 1 9 ? -35.844 -14.961 20.531 1 48.25 9 HIS B N 1
ATOM 5846 C CA . HIS B 1 9 ? -35.625 -14.711 21.938 1 48.25 9 HIS B CA 1
ATOM 5847 C C . HIS B 1 9 ? -36.75 -15.297 22.797 1 48.25 9 HIS B C 1
ATOM 5849 O O . HIS B 1 9 ? -36.5 -15.883 23.844 1 48.25 9 HIS B O 1
ATOM 5855 N N . ALA B 1 10 ? -37.906 -15.141 22.391 1 50 10 ALA B N 1
ATOM 5856 C CA . ALA B 1 10 ? -39.031 -15.695 23.125 1 50 10 ALA B CA 1
ATOM 5857 C C . ALA B 1 10 ? -38.969 -17.219 23.188 1 50 10 ALA B C 1
ATOM 5859 O O . ALA B 1 10 ? -39.219 -17.812 24.234 1 50 10 ALA B O 1
ATOM 5860 N N . THR B 1 11 ? -38.625 -17.891 22.062 1 44.84 11 THR B N 1
ATOM 5861 C CA . THR B 1 11 ? -38.469 -19.344 22.047 1 44.84 11 THR B CA 1
ATOM 5862 C C . THR B 1 11 ? -37.312 -19.781 22.953 1 44.84 11 THR B C 1
ATOM 5864 O O . THR B 1 11 ? -37.438 -20.75 23.703 1 44.84 11 THR B O 1
ATOM 5867 N N . LEU B 1 12 ? -36.156 -19.062 22.859 1 45.28 12 LEU B N 1
ATOM 5868 C CA . LEU B 1 12 ? -35.062 -19.328 23.812 1 45.28 12 LEU B CA 1
ATOM 5869 C C . LEU B 1 12 ? -35.531 -19.141 25.25 1 45.28 12 LEU B C 1
ATOM 5871 O O . LEU B 1 12 ? -35.188 -19.922 26.125 1 45.28 12 LEU B O 1
ATOM 5875 N N . ARG B 1 13 ? -36.25 -18.094 25.5 1 49.03 13 ARG B N 1
ATOM 5876 C CA . ARG B 1 13 ? -36.844 -17.859 26.812 1 49.03 13 ARG B CA 1
ATOM 5877 C C . ARG B 1 13 ? -37.781 -18.984 27.203 1 49.03 13 ARG B C 1
ATOM 5879 O O . ARG B 1 13 ? -37.844 -19.375 28.375 1 49.03 13 ARG B O 1
ATOM 5886 N N . SER B 1 14 ? -38.688 -19.375 26.391 1 48.09 14 SER B N 1
ATOM 5887 C CA . SER B 1 14 ? -39.594 -20.469 26.734 1 48.09 14 SER B CA 1
ATOM 5888 C C . SER B 1 14 ? -38.812 -21.75 27.016 1 48.09 14 SER B C 1
ATOM 5890 O O . SER B 1 14 ? -39.219 -22.562 27.844 1 48.09 14 SER B O 1
ATOM 5892 N N . LEU B 1 15 ? -37.781 -22.188 26.25 1 41.06 15 LEU B N 1
ATOM 5893 C CA . LEU B 1 15 ? -37.031 -23.391 26.531 1 41.06 15 LEU B CA 1
ATOM 5894 C C . LEU B 1 15 ? -36.219 -23.234 27.828 1 41.06 15 LEU B C 1
ATOM 5896 O O . LEU B 1 15 ? -36.031 -24.219 28.547 1 41.06 15 LEU B O 1
ATOM 5900 N N . ASN B 1 16 ? -35.406 -22.172 28.109 1 36.62 16 ASN B N 1
ATOM 5901 C CA . ASN B 1 16 ? -34.906 -21.891 29.438 1 36.62 16 ASN B CA 1
ATOM 5902 C C . ASN B 1 16 ? -35.469 -20.609 30.016 1 36.62 16 ASN B C 1
ATOM 5904 O O . ASN B 1 16 ? -35.031 -19.516 29.625 1 36.62 16 ASN B O 1
ATOM 5908 N N . PRO B 1 17 ? -36.688 -20.656 30.531 1 40.41 17 PRO B N 1
ATOM 5909 C CA . PRO B 1 17 ? -37.5 -19.562 31.109 1 40.41 17 PRO B CA 1
ATOM 5910 C C . PRO B 1 17 ? -36.656 -18.547 31.859 1 40.41 17 PRO B C 1
ATOM 5912 O O . PRO B 1 17 ? -37 -17.375 31.953 1 40.41 17 PRO B O 1
ATOM 5915 N N . THR B 1 18 ? -35.969 -19.016 33.031 1 38.66 18 THR B N 1
ATOM 5916 C CA . THR B 1 18 ? -35.438 -18.125 34.062 1 38.66 18 THR B CA 1
ATOM 5917 C C . THR B 1 18 ? -34.438 -17.125 33.469 1 38.66 18 THR B C 1
ATOM 5919 O O . THR B 1 18 ? -34.188 -16.078 34.031 1 38.66 18 THR B O 1
ATOM 5922 N N . GLN B 1 19 ? -33.375 -17.609 32.844 1 35.34 19 GLN B N 1
ATOM 5923 C CA . GLN B 1 19 ? -32.156 -16.844 32.625 1 35.34 19 GLN B CA 1
ATOM 5924 C C . GLN B 1 19 ? -32.344 -15.797 31.531 1 35.34 19 GLN B C 1
ATOM 5926 O O . GLN B 1 19 ? -32.812 -16.125 30.438 1 35.34 19 GLN B O 1
ATOM 5931 N N . THR B 1 20 ? -32.688 -14.625 31.859 1 36.91 20 THR B N 1
ATOM 5932 C CA . THR B 1 20 ? -32.656 -13.398 31.078 1 36.91 20 THR B CA 1
ATOM 5933 C C . THR B 1 20 ? -31.484 -13.43 30.094 1 36.91 20 THR B C 1
ATOM 5935 O O . THR B 1 20 ? -30.328 -13.422 30.5 1 36.91 20 THR B O 1
ATOM 5938 N N . PHE B 1 21 ? -31.375 -14.172 29.172 1 36.19 21 PHE B N 1
ATOM 5939 C CA . PHE B 1 21 ? -30.297 -14.672 28.312 1 36.19 21 PHE B CA 1
ATOM 5940 C C . PHE B 1 21 ? -29.641 -13.531 27.547 1 36.19 21 PHE B C 1
ATOM 5942 O O . PHE B 1 21 ? -29.969 -13.297 26.375 1 36.19 21 PHE B O 1
ATOM 5949 N N . LYS B 1 22 ? -29.75 -12.266 27.922 1 39.44 22 LYS B N 1
ATOM 5950 C CA . LYS B 1 22 ? -28.609 -11.477 27.5 1 39.44 22 LYS B CA 1
ATOM 5951 C C . LYS B 1 22 ? -27.297 -12.203 27.781 1 39.44 22 LYS B C 1
ATOM 5953 O O . LYS B 1 22 ? -26.719 -12.039 28.859 1 39.44 22 LYS B O 1
ATOM 5958 N N . VAL B 1 23 ? -27.109 -13.398 27.531 1 36.62 23 VAL B N 1
ATOM 5959 C CA . VAL B 1 23 ? -25.984 -14.219 27.953 1 36.62 23 VAL B CA 1
ATOM 5960 C C . VAL B 1 23 ? -24.688 -13.672 27.359 1 36.62 23 VAL B C 1
ATOM 5962 O O . VAL B 1 23 ? -24.578 -13.523 26.141 1 36.62 23 VAL B O 1
ATOM 5965 N N . SER B 1 24 ? -24.016 -12.891 28.078 1 40.19 24 SER B N 1
ATOM 5966 C CA . SER B 1 24 ? -22.656 -12.453 27.734 1 40.19 24 SER B CA 1
ATOM 5967 C C . SER B 1 24 ? -21.812 -13.617 27.219 1 40.19 24 SER B C 1
ATOM 5969 O O . SER B 1 24 ? -22.125 -14.781 27.5 1 40.19 24 SER B O 1
ATOM 5971 N N . ASN B 1 25 ? -20.969 -13.32 26.297 1 43 25 ASN B N 1
ATOM 5972 C CA . ASN B 1 25 ? -20.031 -14.359 25.859 1 43 25 ASN B CA 1
ATOM 5973 C C . ASN B 1 25 ? -19.547 -15.188 27.047 1 43 25 ASN B C 1
ATOM 5975 O O . ASN B 1 25 ? -19.406 -16.406 26.938 1 43 25 ASN B O 1
ATOM 5979 N N . ARG B 1 26 ? -19.484 -14.562 28.094 1 45.81 26 ARG B N 1
ATOM 5980 C CA . ARG B 1 26 ? -19 -15.227 29.297 1 45.81 26 ARG B CA 1
ATOM 5981 C C . ARG B 1 26 ? -20.047 -16.188 29.844 1 45.81 26 ARG B C 1
ATOM 5983 O O . ARG B 1 26 ? -19.719 -17.312 30.234 1 45.81 26 ARG B O 1
ATOM 5990 N N . GLN B 1 27 ? -21.156 -15.766 29.875 1 51.31 27 GLN B N 1
ATOM 5991 C CA . GLN B 1 27 ? -22.219 -16.625 30.406 1 51.31 27 GLN B CA 1
ATOM 5992 C C . GLN B 1 27 ? -22.516 -17.766 29.453 1 51.31 27 GLN B C 1
ATOM 5994 O O . GLN B 1 27 ? -22.734 -18.906 29.891 1 51.31 27 GLN B O 1
ATOM 5999 N N . LEU B 1 28 ? -22.422 -17.531 28.266 1 50.66 28 LEU B N 1
ATOM 6000 C CA . LEU B 1 28 ? -22.562 -18.594 27.281 1 50.66 28 LEU B CA 1
ATOM 6001 C C . LEU B 1 28 ? -21.438 -19.609 27.406 1 50.66 28 LEU B C 1
ATOM 6003 O O . LEU B 1 28 ? -21.672 -20.812 27.344 1 50.66 28 LEU B O 1
ATOM 6007 N N . LYS B 1 29 ? -20.234 -19.109 27.594 1 54.41 29 LYS B N 1
ATOM 6008 C CA . LYS B 1 29 ? -19.109 -20 27.859 1 54.41 29 LYS B CA 1
ATOM 6009 C C . LYS B 1 29 ? -19.359 -20.828 29.125 1 54.41 29 LYS B C 1
ATOM 6011 O O . LYS B 1 29 ? -19.109 -22.031 29.141 1 54.41 29 LYS B O 1
ATOM 6016 N N . ARG B 1 30 ? -19.875 -20.188 30.062 1 61.34 30 ARG B N 1
ATOM 6017 C CA . ARG B 1 30 ? -20.172 -20.875 31.312 1 61.34 30 ARG B CA 1
ATOM 6018 C C . ARG B 1 30 ? -21.266 -21.906 31.141 1 61.34 30 ARG B C 1
ATOM 6020 O O . ARG B 1 30 ? -21.203 -23 31.688 1 61.34 30 ARG B O 1
ATOM 6027 N N . TRP B 1 31 ? -22.156 -21.703 30.375 1 57.12 31 TRP B N 1
ATOM 6028 C CA . TRP B 1 31 ? -23.234 -22.656 30.125 1 57.12 31 TRP B CA 1
ATOM 6029 C C . TRP B 1 31 ? -22.734 -23.828 29.312 1 57.12 31 TRP B C 1
ATOM 6031 O O . TRP B 1 31 ? -23.062 -24.984 29.609 1 57.12 31 TRP B O 1
ATOM 6041 N N . LEU B 1 32 ? -21.891 -23.484 28.375 1 55.84 32 LEU B N 1
ATOM 6042 C CA . LEU B 1 32 ? -21.297 -24.547 27.578 1 55.84 32 LEU B CA 1
ATOM 6043 C C . LEU B 1 32 ? -20.406 -25.438 28.438 1 55.84 32 LEU B C 1
ATOM 6045 O O . LEU B 1 32 ? -20.438 -26.656 28.297 1 55.84 32 LEU B O 1
ATOM 6049 N N . GLN B 1 33 ? -19.75 -24.75 29.203 1 60.16 33 GLN B N 1
ATOM 6050 C CA . GLN B 1 33 ? -18.922 -25.516 30.141 1 60.16 33 GLN B CA 1
ATOM 6051 C C . GLN B 1 33 ? -19.781 -26.312 31.125 1 60.16 33 GLN B C 1
ATOM 6053 O O . GLN B 1 33 ? -19.406 -27.391 31.547 1 60.16 33 GLN B O 1
ATOM 6058 N N . ARG B 1 34 ? -20.797 -25.781 31.531 1 63.25 34 ARG B N 1
ATOM 6059 C CA . ARG B 1 34 ? -21.734 -26.5 32.406 1 63.25 34 ARG B CA 1
ATOM 6060 C C . ARG B 1 34 ? -22.359 -27.688 31.688 1 63.25 34 ARG B C 1
ATOM 6062 O O . ARG B 1 34 ? -22.438 -28.781 32.25 1 63.25 34 ARG B O 1
ATOM 6069 N N . ASP B 1 35 ? -22.766 -27.594 30.562 1 57.75 35 ASP B N 1
ATOM 6070 C CA . ASP B 1 35 ? -23.484 -28.641 29.844 1 57.75 35 ASP B CA 1
ATOM 6071 C C . ASP B 1 35 ? -22.531 -29.625 29.172 1 57.75 35 ASP B C 1
ATOM 6073 O O . ASP B 1 35 ? -22.844 -30.797 29 1 57.75 35 ASP B O 1
ATOM 6077 N N . PHE B 1 36 ? -21.312 -29.078 28.75 1 52.66 36 PHE B N 1
ATOM 6078 C CA . PHE B 1 36 ? -20.25 -29.891 28.188 1 52.66 36 PHE B CA 1
ATOM 6079 C C . PHE B 1 36 ? -18.938 -29.688 28.938 1 52.66 36 PHE B C 1
ATOM 6081 O O . PHE B 1 36 ? -18.078 -28.938 28.5 1 52.66 36 PHE B O 1
ATOM 6088 N N . PRO B 1 37 ? -18.938 -30.219 30.062 1 58.91 37 PRO B N 1
ATOM 6089 C CA . PRO B 1 37 ? -17.797 -30.016 30.953 1 58.91 37 PRO B CA 1
ATOM 6090 C C . PRO B 1 37 ? -16.469 -30.359 30.297 1 58.91 37 PRO B C 1
ATOM 6092 O O . PRO B 1 37 ? -15.406 -29.984 30.797 1 58.91 37 PRO B O 1
ATOM 6095 N N . GLN B 1 38 ? -16.484 -31.094 29.281 1 56.75 38 GLN B N 1
ATOM 6096 C CA . GLN B 1 38 ? -15.266 -31.516 28.609 1 56.75 38 GLN B CA 1
ATOM 6097 C C . GLN B 1 38 ? -14.656 -30.359 27.812 1 56.75 38 GLN B C 1
ATOM 6099 O O . GLN B 1 38 ? -13.508 -30.422 27.391 1 56.75 38 GLN B O 1
ATOM 6104 N N . ILE B 1 39 ? -15.297 -29.375 27.641 1 55.56 39 ILE B N 1
ATOM 6105 C CA . ILE B 1 39 ? -14.812 -28.25 26.844 1 55.56 39 ILE B CA 1
ATOM 6106 C C . ILE B 1 39 ? -14.086 -27.25 27.766 1 55.56 39 ILE B C 1
ATOM 6108 O O . ILE B 1 39 ? -14.609 -26.875 28.812 1 55.56 39 ILE B O 1
ATOM 6112 N N . VAL B 1 40 ? -12.797 -27.109 27.5 1 56.88 40 VAL B N 1
ATOM 6113 C CA . VAL B 1 40 ? -11.992 -26.172 28.266 1 56.88 40 VAL B CA 1
ATOM 6114 C C . VAL B 1 40 ? -11.602 -24.984 27.375 1 56.88 40 VAL B C 1
ATOM 6116 O O . VAL B 1 40 ? -11.148 -25.172 26.25 1 56.88 40 VAL B O 1
ATOM 6119 N N . PHE B 1 41 ? -11.961 -23.875 27.844 1 55.5 41 PHE B N 1
ATOM 6120 C CA . PHE B 1 41 ? -11.523 -22.656 27.172 1 55.5 41 PHE B CA 1
ATOM 6121 C C . PHE B 1 41 ? -10.195 -22.156 27.75 1 55.5 41 PHE B C 1
ATOM 6123 O O . PHE B 1 41 ? -10.07 -21.984 28.969 1 55.5 41 PHE B O 1
ATOM 6130 N N . VAL B 1 42 ? -9.156 -22.219 26.984 1 52.31 42 VAL B N 1
ATOM 6131 C CA . VAL B 1 42 ? -7.84 -21.781 27.422 1 52.31 42 VAL B CA 1
ATOM 6132 C C . VAL B 1 42 ? -7.477 -20.469 26.734 1 52.31 42 VAL B C 1
ATOM 6134 O O . VAL B 1 42 ? -7.445 -20.391 25.5 1 52.31 42 VAL B O 1
ATOM 6137 N N . LYS B 1 43 ? -7.379 -19.453 27.391 1 50.16 43 LYS B N 1
ATOM 6138 C CA . LYS B 1 43 ? -6.852 -18.188 26.875 1 50.16 43 LYS B CA 1
ATOM 6139 C C . LYS B 1 43 ? -5.328 -18.234 26.781 1 50.16 43 LYS B C 1
ATOM 6141 O O . LYS B 1 43 ? -4.645 -18.422 27.797 1 50.16 43 LYS B O 1
ATOM 6146 N N . PRO B 1 44 ? -4.859 -18.312 25.547 1 45.69 44 PRO B N 1
ATOM 6147 C CA . PRO B 1 44 ? -3.395 -18.328 25.531 1 45.69 44 PRO B CA 1
ATOM 6148 C C . PRO B 1 44 ? -2.795 -17.078 26.172 1 45.69 44 PRO B C 1
ATOM 6150 O O . PRO B 1 44 ? -3.457 -16.031 26.234 1 45.69 44 PRO B O 1
ATOM 6153 N N . LYS B 1 45 ? -1.727 -17.219 26.875 1 46.91 45 LYS B N 1
ATOM 6154 C CA . LYS B 1 45 ? -1.016 -16.109 27.516 1 46.91 45 LYS B CA 1
ATOM 6155 C C . LYS B 1 45 ? -0.703 -15 26.516 1 46.91 45 LYS B C 1
ATOM 6157 O O . LYS B 1 45 ? -0.555 -13.844 26.906 1 46.91 45 LYS B O 1
ATOM 6162 N N . GLN B 1 46 ? -0.548 -15.391 25.391 1 39.59 46 GLN B N 1
ATOM 6163 C CA . GLN B 1 46 ? -0.199 -14.336 24.438 1 39.59 46 GLN B CA 1
ATOM 6164 C C . GLN B 1 46 ? -1.449 -13.688 23.859 1 39.59 46 GLN B C 1
ATOM 6166 O O . GLN B 1 46 ? -2.389 -14.375 23.453 1 39.59 46 GLN B O 1
ATOM 6171 N N . LYS B 1 47 ? -1.714 -12.484 24.219 1 40.25 47 LYS B N 1
ATOM 6172 C CA . LYS B 1 47 ? -2.898 -11.641 24.094 1 40.25 47 LYS B CA 1
ATOM 6173 C C . LYS B 1 47 ? -3.545 -11.781 22.719 1 40.25 47 LYS B C 1
ATOM 6175 O O . LYS B 1 47 ? -4.766 -11.672 22.594 1 40.25 47 LYS B O 1
ATOM 6180 N N . ASN B 1 48 ? -2.736 -11.891 21.75 1 38.34 48 ASN B N 1
ATOM 6181 C CA . ASN B 1 48 ? -3.303 -11.789 20.406 1 38.34 48 ASN B CA 1
ATOM 6182 C C . ASN B 1 48 ? -3.73 -13.148 19.875 1 38.34 48 ASN B C 1
ATOM 6184 O O . ASN B 1 48 ? -3.916 -13.32 18.672 1 38.34 48 ASN B O 1
ATOM 6188 N N . LEU B 1 49 ? -3.834 -14.055 20.922 1 41.69 49 LEU B N 1
ATOM 6189 C CA . LEU B 1 49 ? -4.25 -15.367 20.438 1 41.69 49 LEU B CA 1
ATOM 6190 C C . LEU B 1 49 ? -5.699 -15.656 20.828 1 41.69 49 LEU B C 1
ATOM 6192 O O . LEU B 1 49 ? -6.156 -15.227 21.891 1 41.69 49 LEU B O 1
ATOM 6196 N N . SER B 1 50 ? -6.371 -16.078 19.891 1 42.22 50 SER B N 1
ATOM 6197 C CA . SER B 1 50 ? -7.758 -16.453 20.156 1 42.22 50 SER B CA 1
ATOM 6198 C C . SER B 1 50 ? -7.848 -17.5 21.25 1 42.22 50 SER B C 1
ATOM 6200 O O . SER B 1 50 ? -6.914 -18.281 21.438 1 42.22 50 SER B O 1
ATOM 6202 N N . GLU B 1 51 ? -8.844 -17.391 22.047 1 49.66 51 GLU B N 1
ATOM 6203 C CA . GLU B 1 51 ? -9.148 -18.375 23.078 1 49.66 51 GLU B CA 1
ATOM 6204 C C . GLU B 1 51 ? -9.312 -19.781 22.484 1 49.66 51 GLU B C 1
ATOM 6206 O O . GLU B 1 51 ? -9.906 -19.938 21.406 1 49.66 51 GLU B O 1
ATOM 6211 N N . LEU B 1 52 ? -8.555 -20.656 22.953 1 47 52 LEU B N 1
ATOM 6212 C CA . LEU B 1 52 ? -8.602 -22.062 22.547 1 47 52 LEU B CA 1
ATOM 6213 C C . LEU B 1 52 ? -9.703 -22.812 23.281 1 47 52 LEU B C 1
ATOM 6215 O O . LEU B 1 52 ? -9.898 -22.594 24.484 1 47 52 LEU B O 1
ATOM 6219 N N . VAL B 1 53 ? -10.586 -23.484 22.672 1 49.59 53 VAL B N 1
ATOM 6220 C CA . VAL B 1 53 ? -11.586 -24.344 23.281 1 49.59 53 VAL B CA 1
ATOM 6221 C C . VAL B 1 53 ? -11.141 -25.812 23.188 1 49.59 53 VAL B C 1
ATOM 6223 O O . VAL B 1 53 ? -10.953 -26.328 22.094 1 49.59 53 VAL B O 1
ATOM 6226 N N . LEU B 1 54 ? -10.742 -26.344 24.312 1 43.34 54 LEU B N 1
ATOM 6227 C CA . LEU B 1 54 ? -10.234 -27.703 24.406 1 43.34 54 LEU B CA 1
ATOM 6228 C C . LEU B 1 54 ? -11.25 -28.625 25.094 1 43.34 54 LEU B C 1
ATOM 6230 O O . LEU B 1 54 ? -12.117 -28.141 25.828 1 43.34 54 LEU B O 1
ATOM 6234 N N . CYS B 1 55 ? -11.367 -29.938 24.703 1 44.16 55 CYS B N 1
ATOM 6235 C CA . CYS B 1 55 ? -12.055 -30.953 25.516 1 44.16 55 CYS B CA 1
ATOM 6236 C C . CYS B 1 55 ? -11.203 -31.344 26.719 1 44.16 55 CYS B C 1
ATOM 6238 O O . CYS B 1 55 ? -9.977 -31.328 26.641 1 44.16 55 CYS B O 1
ATOM 6240 N N . HIS B 1 56 ? -11.703 -31.438 27.859 1 46.94 56 HIS B N 1
ATOM 6241 C CA . HIS B 1 56 ? -11.008 -31.781 29.109 1 46.94 56 HIS B CA 1
ATOM 6242 C C . HIS B 1 56 ? -10.039 -32.938 28.891 1 46.94 56 HIS B C 1
ATOM 6244 O O . HIS B 1 56 ? -9.062 -33.062 29.641 1 46.94 56 HIS B O 1
ATOM 6250 N N . LEU B 1 57 ? -10.484 -33.969 28.141 1 42.06 57 LEU B N 1
ATOM 6251 C CA . LEU B 1 57 ? -9.594 -35.125 28.016 1 42.06 57 LEU B CA 1
ATOM 6252 C C . LEU B 1 57 ? -8.359 -34.75 27.203 1 42.06 57 LEU B C 1
ATOM 6254 O O . LEU B 1 57 ? -7.473 -35.594 27 1 42.06 57 LEU B O 1
ATOM 6258 N N . THR B 1 58 ? -8.508 -33.625 26.469 1 37.12 58 THR B N 1
ATOM 6259 C CA . THR B 1 58 ? -7.316 -33.375 25.672 1 37.12 58 THR B CA 1
ATOM 6260 C C . THR B 1 58 ? -6.215 -32.75 26.547 1 37.12 58 THR B C 1
ATOM 6262 O O . THR B 1 58 ? -6.441 -31.781 27.25 1 37.12 58 THR B O 1
ATOM 6265 N N . PRO B 1 59 ? -5.355 -33.562 26.984 1 35.47 59 PRO B N 1
ATOM 6266 C CA . PRO B 1 59 ? -4.258 -33.062 27.812 1 35.47 59 PRO B CA 1
ATOM 6267 C C . PRO B 1 59 ? -3.775 -31.688 27.391 1 35.47 59 PRO B C 1
ATOM 6269 O O . PRO B 1 59 ? -3.916 -31.312 26.219 1 35.47 59 PRO B O 1
ATOM 6272 N N . ASP B 1 60 ? -3.645 -30.688 28.344 1 34.47 60 ASP B N 1
ATOM 6273 C CA . ASP B 1 60 ? -3.131 -29.328 28.328 1 34.47 60 ASP B CA 1
ATOM 6274 C C . ASP B 1 60 ? -1.951 -29.188 27.375 1 34.47 60 ASP B C 1
ATOM 6276 O O . ASP B 1 60 ? -1.251 -28.172 27.391 1 34.47 60 ASP B O 1
ATOM 6280 N N . GLN B 1 61 ? -1.367 -30.297 26.969 1 32 61 GLN B N 1
ATOM 6281 C CA . GLN B 1 61 ? -0.023 -30.172 26.406 1 32 61 GLN B CA 1
ATOM 6282 C C . GLN B 1 61 ? 0.03 -29.094 25.344 1 32 61 GLN B C 1
ATOM 6284 O O . GLN B 1 61 ? -1.004 -28.703 24.781 1 32 61 GLN B O 1
ATOM 6289 N N . PRO B 1 62 ? 1.417 -28.875 24.859 1 29.81 62 PRO B N 1
ATOM 6290 C CA . PRO B 1 62 ? 2.064 -27.844 24.047 1 29.81 62 PRO B CA 1
ATOM 6291 C C . PRO B 1 62 ? 1.343 -27.594 22.719 1 29.81 62 PRO B C 1
ATOM 6293 O O . PRO B 1 62 ? 1.916 -27 21.812 1 29.81 62 PRO B O 1
ATOM 6296 N N . VAL B 1 63 ? 0.228 -28.203 22.609 1 29.78 63 VAL B N 1
ATOM 6297 C CA . VAL B 1 63 ? -0.347 -27.953 21.297 1 29.78 63 VAL B CA 1
ATOM 6298 C C . VAL B 1 63 ? -0.416 -26.453 21.031 1 29.78 63 VAL B C 1
ATOM 6300 O O . VAL B 1 63 ? -0.79 -26.016 19.938 1 29.78 63 VAL B O 1
ATOM 6303 N N . LEU B 1 64 ? -0.463 -25.766 22.188 1 29.08 64 LEU B N 1
ATOM 6304 C CA . LEU B 1 64 ? -0.648 -24.328 22.125 1 29.08 64 LEU B CA 1
ATOM 6305 C C . LEU B 1 64 ? 0.427 -23.672 21.266 1 29.08 64 LEU B C 1
ATOM 6307 O O . LEU B 1 64 ? 0.153 -22.703 20.547 1 29.08 64 LEU B O 1
ATOM 6311 N N . ILE B 1 65 ? 1.709 -23.891 21.719 1 27.7 65 ILE B N 1
ATOM 6312 C CA . ILE B 1 65 ? 2.824 -23 21.453 1 27.7 65 ILE B CA 1
ATOM 6313 C C . ILE B 1 65 ? 3.176 -23.031 19.969 1 27.7 65 ILE B C 1
ATOM 6315 O O . ILE B 1 65 ? 3.617 -22.031 19.406 1 27.7 65 ILE B O 1
ATOM 6319 N N . GLU B 1 66 ? 3.275 -24.281 19.391 1 27.31 66 GLU B N 1
ATOM 6320 C CA . GLU B 1 66 ? 4.109 -24.438 18.203 1 27.31 66 GLU B CA 1
ATOM 6321 C C . GLU B 1 66 ? 3.461 -23.797 16.984 1 27.31 66 GLU B C 1
ATOM 6323 O O . GLU B 1 66 ? 3.947 -23.953 15.859 1 27.31 66 GLU B O 1
ATOM 6328 N N . HIS B 1 67 ? 2.242 -23.438 17.125 1 26 67 HIS B N 1
ATOM 6329 C CA . HIS B 1 67 ? 1.815 -22.922 15.82 1 26 67 HIS B CA 1
ATOM 6330 C C . HIS B 1 67 ? 2.707 -21.766 15.367 1 26 67 HIS B C 1
ATOM 6332 O O . HIS B 1 67 ? 2.428 -20.609 15.672 1 26 67 HIS B O 1
ATOM 6338 N N . ASN B 1 68 ? 3.982 -21.891 15.734 1 24.48 68 ASN B N 1
ATOM 6339 C CA . ASN B 1 68 ? 5.004 -21 15.211 1 24.48 68 ASN B CA 1
ATOM 6340 C C . ASN B 1 68 ? 4.836 -20.781 13.711 1 24.48 68 ASN B C 1
ATOM 6342 O O . ASN B 1 68 ? 4.816 -21.734 12.938 1 24.48 68 ASN B O 1
ATOM 6346 N N . PHE B 1 69 ? 4.074 -19.812 13.406 1 23.95 69 PHE B N 1
ATOM 6347 C CA . PHE B 1 69 ? 3.92 -19.328 12.039 1 23.95 69 PHE B CA 1
ATOM 6348 C C . PHE B 1 69 ? 5.246 -19.391 11.289 1 23.95 69 PHE B C 1
ATOM 6350 O O . PHE B 1 69 ? 6.16 -18.609 11.562 1 23.95 69 PHE B O 1
ATOM 6357 N N . ASN B 1 70 ? 5.77 -20.656 11.164 1 22.02 70 ASN B N 1
ATOM 6358 C CA . ASN B 1 70 ? 6.898 -20.75 10.242 1 22.02 70 ASN B CA 1
ATOM 6359 C C . ASN B 1 70 ? 6.633 -20 8.945 1 22.02 70 ASN B C 1
ATOM 6361 O O . ASN B 1 70 ? 5.68 -20.297 8.227 1 22.02 70 ASN B O 1
ATOM 6365 N N . SER B 1 71 ? 6.707 -18.734 9.07 1 21.42 71 SER B N 1
ATOM 6366 C CA . SER B 1 71 ? 6.918 -17.953 7.859 1 21.42 71 SER B CA 1
ATOM 6367 C C . SER B 1 71 ? 7.867 -18.672 6.898 1 21.42 71 SER B C 1
ATOM 6369 O O . SER B 1 71 ? 9.055 -18.828 7.199 1 21.42 71 SER B O 1
ATOM 6371 N N . SER B 1 72 ? 7.508 -19.875 6.473 1 19.8 72 SER B N 1
ATOM 6372 C CA . SER B 1 72 ? 8.359 -20.422 5.422 1 19.8 72 SER B CA 1
ATOM 6373 C C . SER B 1 72 ? 8.656 -19.375 4.355 1 19.8 72 SER B C 1
ATOM 6375 O O . SER B 1 72 ? 7.758 -18.922 3.643 1 19.8 72 SER B O 1
ATOM 6377 N N . ALA B 1 73 ? 9.508 -18.406 4.672 1 21.44 73 ALA B N 1
ATOM 6378 C CA . ALA B 1 73 ? 10.336 -17.766 3.65 1 21.44 73 ALA B CA 1
ATOM 6379 C C . ALA B 1 73 ? 10.859 -18.781 2.646 1 21.44 73 ALA B C 1
ATOM 6381 O O . ALA B 1 73 ? 11.734 -19.594 2.979 1 21.44 73 ALA B O 1
ATOM 6382 N N . THR B 1 74 ? 10.047 -19.609 1.965 1 18.41 74 THR B N 1
ATOM 6383 C CA . THR B 1 74 ? 10.688 -20.328 0.87 1 18.41 74 THR B CA 1
ATOM 6384 C C . THR B 1 74 ? 11.703 -19.438 0.161 1 18.41 74 THR B C 1
ATOM 6386 O O . THR B 1 74 ? 11.336 -18.484 -0.518 1 18.41 74 THR B O 1
ATOM 6389 N N . GLU B 1 75 ? 12.727 -19.172 0.849 1 19.53 75 GLU B N 1
ATOM 6390 C CA . GLU B 1 75 ? 14 -18.703 0.3 1 19.53 75 GLU B CA 1
ATOM 6391 C C . GLU B 1 75 ? 14.477 -19.625 -0.825 1 19.53 75 GLU B C 1
ATOM 6393 O O . GLU B 1 75 ? 14.906 -20.75 -0.575 1 19.53 75 GLU B O 1
ATOM 6398 N N . THR B 1 76 ? 13.641 -20.047 -1.73 1 18.16 76 THR B N 1
ATOM 6399 C CA . THR B 1 76 ? 14.305 -20.844 -2.758 1 18.16 76 THR B CA 1
ATOM 6400 C C . THR B 1 76 ? 15.625 -20.188 -3.17 1 18.16 76 THR B C 1
ATOM 6402 O O . THR B 1 76 ? 15.641 -19.062 -3.654 1 18.16 76 THR B O 1
ATOM 6405 N N . ASP B 1 77 ? 16.625 -20.641 -2.535 1 18.89 77 ASP B N 1
ATOM 6406 C CA . ASP B 1 77 ? 18.047 -20.312 -2.678 1 18.89 77 ASP B CA 1
ATOM 6407 C C . ASP B 1 77 ? 18.484 -20.375 -4.141 1 18.89 77 ASP B C 1
ATOM 6409 O O . ASP B 1 77 ? 17.734 -20.875 -4.992 1 18.89 77 ASP B O 1
ATOM 6413 N N . ALA B 1 78 ? 19.844 -20.859 -4.207 1 18.34 78 ALA B N 1
ATOM 6414 C CA . ALA B 1 78 ? 21.188 -20.625 -4.762 1 18.34 78 ALA B CA 1
ATOM 6415 C C . ALA B 1 78 ? 21.391 -21.453 -6.031 1 18.34 78 ALA B C 1
ATOM 6417 O O . ALA B 1 78 ? 21.531 -22.672 -5.969 1 18.34 78 ALA B O 1
ATOM 6418 N N . VAL B 1 79 ? 20.625 -21.391 -7.059 1 18.41 79 VAL B N 1
ATOM 6419 C CA . VAL B 1 79 ? 21.094 -22.156 -8.203 1 18.41 79 VAL B CA 1
ATOM 6420 C C . VAL B 1 79 ? 22.578 -21.875 -8.445 1 18.41 79 VAL B C 1
ATOM 6422 O O . VAL B 1 79 ? 23 -20.719 -8.469 1 18.41 79 VAL B O 1
ATOM 6425 N N . GLU B 1 80 ? 23.297 -22.828 -8.094 1 19.05 80 GLU B N 1
ATOM 6426 C CA . GLU B 1 80 ? 24.734 -22.938 -8.297 1 19.05 80 GLU B CA 1
ATOM 6427 C C . GLU B 1 80 ? 25.094 -22.75 -9.766 1 19.05 80 GLU B C 1
ATOM 6429 O O . GLU B 1 80 ? 24.766 -23.594 -10.602 1 19.05 80 GLU B O 1
ATOM 6434 N N . SER B 1 81 ? 24.75 -21.672 -10.305 1 19.38 81 SER B N 1
ATOM 6435 C CA . SER B 1 81 ? 25.203 -21.594 -11.688 1 19.38 81 SER B CA 1
ATOM 6436 C C . SER B 1 81 ? 26.688 -21.922 -11.797 1 19.38 81 SER B C 1
ATOM 6438 O O . SER B 1 81 ? 27.484 -21.516 -10.938 1 19.38 81 SER B O 1
ATOM 6440 N N . GLU B 1 82 ? 26.953 -23.109 -12.234 1 19.62 82 GLU B N 1
ATOM 6441 C CA . GLU B 1 82 ? 28.297 -23.531 -12.648 1 19.62 82 GLU B CA 1
ATOM 6442 C C . GLU B 1 82 ? 28.953 -22.484 -13.539 1 19.62 82 GLU B C 1
ATOM 6444 O O . GLU B 1 82 ? 28.359 -22.062 -14.539 1 19.62 82 GLU B O 1
ATOM 6449 N N . GLU B 1 83 ? 29.625 -21.609 -12.922 1 21.61 83 GLU B N 1
ATOM 6450 C CA . GLU B 1 83 ? 30.438 -20.547 -13.492 1 21.61 83 GLU B CA 1
ATOM 6451 C C . GLU B 1 83 ? 31.375 -21.078 -14.57 1 21.61 83 GLU B C 1
ATOM 6453 O O . GLU B 1 83 ? 32.25 -21.906 -14.281 1 21.61 83 GLU B O 1
ATOM 6458 N N . GLU B 1 84 ? 30.859 -21.469 -15.719 1 19.62 84 GLU B N 1
ATOM 6459 C CA . GLU B 1 84 ? 31.906 -21.75 -16.688 1 19.62 84 GLU B CA 1
ATOM 6460 C C . GLU B 1 84 ? 32.812 -20.531 -16.891 1 19.62 84 GLU B C 1
ATOM 6462 O O . GLU B 1 84 ? 32.312 -19.438 -17.172 1 19.62 84 GLU B O 1
ATOM 6467 N N . THR B 1 85 ? 33.906 -20.516 -16.297 1 20.84 85 THR B N 1
ATOM 6468 C CA . THR B 1 85 ? 35.031 -19.578 -16.266 1 20.84 85 THR B CA 1
ATOM 6469 C C . THR B 1 85 ? 35.531 -19.297 -17.672 1 20.84 85 THR B C 1
ATOM 6471 O O . THR B 1 85 ? 36.188 -20.172 -18.281 1 20.84 85 THR B O 1
ATOM 6474 N N . THR B 1 86 ? 34.719 -18.844 -18.594 1 20.66 86 THR B N 1
ATOM 6475 C CA . THR B 1 86 ? 35.531 -18.656 -19.797 1 20.66 86 THR B CA 1
ATOM 6476 C C . THR B 1 86 ? 36.594 -17.594 -19.578 1 20.66 86 THR B C 1
ATOM 6478 O O . THR B 1 86 ? 36.344 -16.562 -18.953 1 20.66 86 THR B O 1
ATOM 6481 N N . GLU B 1 87 ? 37.812 -17.891 -19.812 1 21.75 87 GLU B N 1
ATOM 6482 C CA . GLU B 1 87 ? 39.125 -17.203 -19.719 1 21.75 87 GLU B CA 1
ATOM 6483 C C . GLU B 1 87 ? 39.156 -15.977 -20.609 1 21.75 87 GLU B C 1
ATOM 6485 O O . GLU B 1 87 ? 39.062 -16.094 -21.844 1 21.75 87 GLU B O 1
ATOM 6490 N N . LEU B 1 88 ? 38.344 -15.008 -20.375 1 25.38 88 LEU B N 1
ATOM 6491 C CA . LEU B 1 88 ? 38.469 -13.922 -21.328 1 25.38 88 LEU B CA 1
ATOM 6492 C C . LEU B 1 88 ? 39.906 -13.352 -21.297 1 25.38 88 LEU B C 1
ATOM 6494 O O . LEU B 1 88 ? 40.562 -13.359 -20.266 1 25.38 88 LEU B O 1
ATOM 6498 N N . PRO B 1 89 ? 40.312 -12.695 -22.438 1 24.14 89 PRO B N 1
ATOM 6499 C CA . PRO B 1 89 ? 41.656 -12.25 -22.734 1 24.14 89 PRO B CA 1
ATOM 6500 C C . PRO B 1 89 ? 42.062 -10.984 -21.969 1 24.14 89 PRO B C 1
ATOM 6502 O O . PRO B 1 89 ? 41.188 -10.172 -21.641 1 24.14 89 PRO B O 1
ATOM 6505 N N . THR B 1 90 ? 43.219 -10.93 -21.344 1 27.42 90 THR B N 1
ATOM 6506 C CA . THR B 1 90 ? 44.031 -10.18 -20.391 1 27.42 90 THR B CA 1
ATOM 6507 C C . THR B 1 90 ? 44.25 -8.75 -20.891 1 27.42 90 THR B C 1
ATOM 6509 O O . THR B 1 90 ? 44.281 -7.812 -20.094 1 27.42 90 THR B O 1
ATOM 6512 N N . LYS B 1 91 ? 44.531 -8.242 -22.203 1 32.31 91 LYS B N 1
ATOM 6513 C CA . LYS B 1 91 ? 45.938 -7.836 -22.344 1 32.31 91 LYS B CA 1
ATOM 6514 C C . LYS B 1 91 ? 46.094 -6.332 -22.141 1 32.31 91 LYS B C 1
ATOM 6516 O O . LYS B 1 91 ? 47.188 -5.805 -22.188 1 32.31 91 LYS B O 1
ATOM 6521 N N . PHE B 1 92 ? 45.125 -5.488 -21.875 1 32.69 92 PHE B N 1
ATOM 6522 C CA . PHE B 1 92 ? 45.75 -4.262 -22.344 1 32.69 92 PHE B CA 1
ATOM 6523 C C . PHE B 1 92 ? 46.719 -3.719 -21.312 1 32.69 92 PHE B C 1
ATOM 6525 O O . PHE B 1 92 ? 46.312 -3.215 -20.266 1 32.69 92 PHE B O 1
ATOM 6532 N N . PRO B 1 93 ? 47.969 -4.133 -21.125 1 37.47 93 PRO B N 1
ATOM 6533 C CA . PRO B 1 93 ? 48.938 -3.656 -20.141 1 37.47 93 PRO B CA 1
ATOM 6534 C C . PRO B 1 93 ? 49.312 -2.186 -20.344 1 37.47 93 PRO B C 1
ATOM 6536 O O . PRO B 1 93 ? 49.844 -1.813 -21.391 1 37.47 93 PRO B O 1
ATOM 6539 N N . VAL B 1 94 ? 48.594 -1.246 -20.078 1 42.75 94 VAL B N 1
ATOM 6540 C CA . VAL B 1 94 ? 49.312 0.024 -20.109 1 42.75 94 VAL B CA 1
ATOM 6541 C C . VAL B 1 94 ? 50.5 -0.041 -19.156 1 42.75 94 VAL B C 1
ATOM 6543 O O . VAL B 1 94 ? 50.344 -0.315 -17.969 1 42.75 94 VAL B O 1
ATOM 6546 N N . ASN B 1 95 ? 51.656 -0.317 -19.625 1 51.53 95 ASN B N 1
ATOM 6547 C CA . ASN B 1 95 ? 52.938 -0.495 -18.938 1 51.53 95 ASN B CA 1
ATOM 6548 C C . ASN B 1 95 ? 53.344 0.756 -18.172 1 51.53 95 ASN B C 1
ATOM 6550 O O . ASN B 1 95 ? 53.562 1.812 -18.766 1 51.53 95 ASN B O 1
ATOM 6554 N N . TYR B 1 96 ? 52.875 0.927 -17.062 1 64.12 96 TYR B N 1
ATOM 6555 C CA . TYR B 1 96 ? 53.406 2.01 -16.234 1 64.12 96 TYR B CA 1
ATOM 6556 C C . TYR B 1 96 ? 54.844 1.714 -15.797 1 64.12 96 TYR B C 1
ATOM 6558 O O . TYR B 1 96 ? 55.219 0.551 -15.633 1 64.12 96 TYR B O 1
ATOM 6566 N N . ASP B 1 97 ? 55.625 2.631 -15.836 1 75.69 97 ASP B N 1
ATOM 6567 C CA . ASP B 1 97 ? 57.062 2.516 -15.531 1 75.69 97 ASP B CA 1
ATOM 6568 C C . ASP B 1 97 ? 57.281 1.997 -14.109 1 75.69 97 ASP B C 1
ATOM 6570 O O . ASP B 1 97 ? 56.375 2.098 -13.266 1 75.69 97 ASP B O 1
ATOM 6574 N N . SER B 1 98 ? 58.312 1.208 -13.836 1 78.44 98 SER B N 1
ATOM 6575 C CA . SER B 1 98 ? 58.688 0.583 -12.578 1 78.44 98 SER B CA 1
ATOM 6576 C C . SER B 1 98 ? 58.781 1.609 -11.453 1 78.44 98 SER B C 1
ATOM 6578 O O . SER B 1 98 ? 58.438 1.315 -10.312 1 78.44 98 SER B O 1
ATOM 6580 N N . GLU B 1 99 ? 59.062 2.84 -11.812 1 82.69 99 GLU B N 1
ATOM 6581 C CA . GLU B 1 99 ? 59.156 3.887 -10.805 1 82.69 99 GLU B CA 1
ATOM 6582 C C . GLU B 1 99 ? 57.781 4.293 -10.281 1 82.69 99 GLU B C 1
ATOM 6584 O O . GLU B 1 99 ? 57.594 4.457 -9.07 1 82.69 99 GLU B O 1
ATOM 6589 N N . SER B 1 100 ? 56.906 4.449 -11.164 1 87.31 100 SER B N 1
ATOM 6590 C CA . SER B 1 100 ? 55.562 4.828 -10.789 1 87.31 100 SER B CA 1
ATOM 6591 C C . SER B 1 100 ? 54.906 3.762 -9.906 1 87.31 100 SER B C 1
ATOM 6593 O O . SER B 1 100 ? 54.219 4.082 -8.945 1 87.31 100 SER B O 1
ATOM 6595 N N . LYS B 1 101 ? 55.219 2.535 -10.156 1 89.25 101 LYS B N 1
ATOM 6596 C CA . LYS B 1 101 ? 54.688 1.422 -9.375 1 89.25 101 LYS B CA 1
ATOM 6597 C C . LYS B 1 101 ? 55.25 1.443 -7.949 1 89.25 101 LYS B C 1
ATOM 6599 O O . LYS B 1 101 ? 54.531 1.18 -6.996 1 89.25 101 LYS B O 1
ATOM 6604 N N . ALA B 1 102 ? 56.5 1.777 -7.859 1 88.88 102 ALA B N 1
ATOM 6605 C CA . ALA B 1 102 ? 57.125 1.832 -6.547 1 88.88 102 ALA B CA 1
ATOM 6606 C C . ALA B 1 102 ? 56.562 2.977 -5.711 1 88.88 102 ALA B C 1
ATOM 6608 O O . ALA B 1 102 ? 56.344 2.828 -4.504 1 88.88 102 ALA B O 1
ATOM 6609 N N . ILE B 1 103 ? 56.312 4.043 -6.352 1 90.5 103 ILE B N 1
ATOM 6610 C CA . ILE B 1 103 ? 55.75 5.211 -5.664 1 90.5 103 ILE B CA 1
ATOM 6611 C C . ILE B 1 103 ? 54.344 4.902 -5.164 1 90.5 103 ILE B C 1
ATOM 6613 O O . ILE B 1 103 ? 54 5.254 -4.035 1 90.5 103 ILE B O 1
ATOM 6617 N N . LEU B 1 104 ? 53.594 4.305 -5.973 1 92.44 104 LEU B N 1
ATOM 6618 C CA . LEU B 1 104 ? 52.25 3.967 -5.602 1 92.44 104 LEU B CA 1
ATOM 6619 C C . LEU B 1 104 ? 52.219 2.98 -4.438 1 92.44 104 LEU B C 1
ATOM 6621 O O . LEU B 1 104 ? 51.406 3.105 -3.527 1 92.44 104 LEU B O 1
ATOM 6625 N N . TYR B 1 105 ? 53.094 2.041 -4.516 1 91.38 105 TYR B N 1
ATOM 6626 C CA . TYR B 1 105 ? 53.188 1.056 -3.443 1 91.38 105 TYR B CA 1
ATOM 6627 C C . TYR B 1 105 ? 53.531 1.716 -2.117 1 91.38 105 TYR B C 1
ATOM 6629 O O . TYR B 1 105 ? 52.906 1.441 -1.09 1 91.38 105 TYR B O 1
ATOM 6637 N N . LYS B 1 106 ? 54.531 2.582 -2.137 1 91.12 106 LYS B N 1
ATOM 6638 C CA . LYS B 1 106 ? 54.938 3.295 -0.927 1 91.12 106 LYS B CA 1
ATOM 6639 C C . LYS B 1 106 ? 53.812 4.195 -0.42 1 91.12 106 LYS B C 1
ATOM 6641 O O . LYS B 1 106 ? 53.562 4.27 0.786 1 91.12 106 LYS B O 1
ATOM 6646 N N . ALA B 1 107 ? 53.219 4.883 -1.316 1 93.75 107 ALA B N 1
ATOM 6647 C CA . ALA B 1 107 ? 52.094 5.762 -0.965 1 93.75 107 ALA B CA 1
ATOM 6648 C C . ALA B 1 107 ? 50.969 4.973 -0.32 1 93.75 107 ALA B C 1
ATOM 6650 O O . ALA B 1 107 ? 50.312 5.453 0.615 1 93.75 107 ALA B O 1
ATOM 6651 N N . ALA B 1 108 ? 50.656 3.762 -0.873 1 94.19 108 ALA B N 1
ATOM 6652 C CA . ALA B 1 108 ? 49.594 2.922 -0.343 1 94.19 108 ALA B CA 1
ATOM 6653 C C . ALA B 1 108 ? 49.875 2.537 1.108 1 94.19 108 ALA B C 1
ATOM 6655 O O . ALA B 1 108 ? 48.938 2.477 1.924 1 94.19 108 ALA B O 1
ATOM 6656 N N . PHE B 1 109 ? 51.094 2.32 1.401 1 91.88 109 PHE B N 1
ATOM 6657 C CA . PHE B 1 109 ? 51.438 1.963 2.77 1 91.88 109 PHE B CA 1
ATOM 6658 C C . PHE B 1 109 ? 51.281 3.16 3.699 1 91.88 109 PHE B C 1
ATOM 6660 O O . PHE B 1 109 ? 50.875 3.01 4.848 1 91.88 109 PHE B O 1
ATOM 6667 N N . ILE B 1 110 ? 51.625 4.305 3.189 1 92.5 110 ILE B N 1
ATOM 6668 C CA . ILE B 1 110 ? 51.438 5.523 3.965 1 92.5 110 ILE B CA 1
ATOM 6669 C C . ILE B 1 110 ? 49.938 5.715 4.234 1 92.5 110 ILE B C 1
ATOM 6671 O O . ILE B 1 110 ? 49.531 6.008 5.367 1 92.5 110 ILE B O 1
ATOM 6675 N N . LEU B 1 111 ? 49.188 5.539 3.232 1 94.44 111 LEU B N 1
ATOM 6676 C CA . LEU B 1 111 ? 47.75 5.699 3.363 1 94.44 111 LEU B CA 1
ATOM 6677 C C . LEU B 1 111 ? 47.156 4.66 4.316 1 94.44 111 LEU B C 1
ATOM 6679 O O . LEU B 1 111 ? 46.219 4.945 5.047 1 94.44 111 LEU B O 1
ATOM 6683 N N . SER B 1 112 ? 47.625 3.428 4.215 1 94.31 112 SER B N 1
ATOM 6684 C CA . SER B 1 112 ? 47.188 2.373 5.121 1 94.31 112 SER B CA 1
ATOM 6685 C C . SER B 1 112 ? 47.375 2.779 6.578 1 94.31 112 SER B C 1
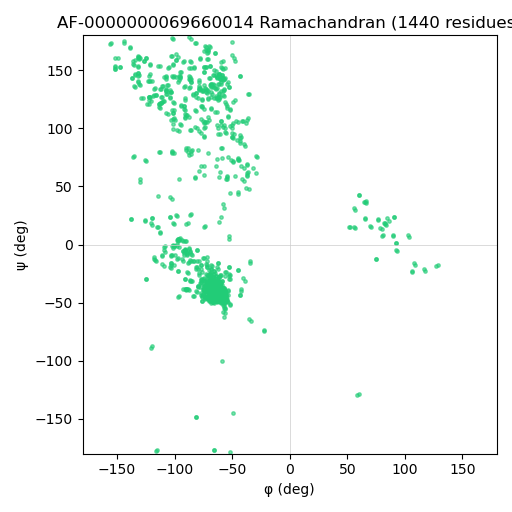ATOM 6687 O O . SER B 1 112 ? 46.5 2.525 7.41 1 94.31 112 SER B O 1
ATOM 6689 N N . ASN B 1 113 ? 48.469 3.426 6.812 1 91.94 113 ASN B N 1
ATOM 6690 C CA . ASN B 1 113 ? 48.719 3.912 8.164 1 91.94 113 ASN B CA 1
ATOM 6691 C C . ASN B 1 113 ? 47.812 5.059 8.539 1 91.94 113 ASN B C 1
ATOM 6693 O O . ASN B 1 113 ? 47.344 5.137 9.68 1 91.94 113 ASN B O 1
ATOM 6697 N N . ILE B 1 114 ? 47.562 5.871 7.625 1 93.25 114 ILE B N 1
ATOM 6698 C CA . ILE B 1 114 ? 46.656 6.996 7.852 1 93.25 114 ILE B CA 1
ATOM 6699 C C . ILE B 1 114 ? 45.25 6.473 8.148 1 93.25 114 ILE B C 1
ATOM 6701 O O . ILE B 1 114 ? 44.594 6.961 9.07 1 93.25 114 ILE B O 1
ATOM 6705 N N . LEU B 1 115 ? 44.812 5.535 7.426 1 94.44 115 LEU B N 1
ATOM 6706 C CA . LEU B 1 115 ? 43.469 4.957 7.594 1 94.44 115 LEU B CA 1
ATOM 6707 C C . LEU B 1 115 ? 43.344 4.234 8.93 1 94.44 115 LEU B C 1
ATOM 6709 O O . LEU B 1 115 ? 42.344 4.344 9.617 1 94.44 115 LEU B O 1
ATOM 6713 N N . ARG B 1 116 ? 44.312 3.525 9.281 1 91.69 116 ARG B N 1
ATOM 6714 C CA . ARG B 1 116 ? 44.344 2.787 10.539 1 91.69 116 ARG B CA 1
ATOM 6715 C C . ARG B 1 116 ? 44.281 3.736 11.734 1 91.69 116 ARG B C 1
ATOM 6717 O O . ARG B 1 116 ? 43.656 3.432 12.742 1 91.69 116 ARG B O 1
ATOM 6724 N N . ASN B 1 117 ? 44.875 4.879 11.562 1 89.69 117 ASN B N 1
ATOM 6725 C CA . ASN B 1 117 ? 44.969 5.816 12.672 1 89.69 117 ASN B CA 1
ATOM 6726 C C . ASN B 1 117 ? 43.844 6.859 12.617 1 89.69 117 ASN B C 1
ATOM 6728 O O . ASN B 1 117 ? 43.844 7.816 13.391 1 89.69 117 ASN B O 1
ATOM 6732 N N . SER B 1 118 ? 42.969 6.727 11.688 1 91.19 118 SER B N 1
ATOM 6733 C CA . SER B 1 118 ? 41.875 7.668 11.609 1 91.19 118 SER B CA 1
ATOM 6734 C C . SER B 1 118 ? 41.031 7.637 12.875 1 91.19 118 SER B C 1
ATOM 6736 O O . SER B 1 118 ? 40.781 6.566 13.438 1 91.19 118 SER B O 1
ATOM 6738 N N . PRO B 1 119 ? 40.562 8.734 13.32 1 89.12 119 PRO B N 1
ATOM 6739 C CA . PRO B 1 119 ? 39.75 8.789 14.531 1 89.12 119 PRO B CA 1
ATOM 6740 C C . PRO B 1 119 ? 38.375 8.148 14.344 1 89.12 119 PRO B C 1
ATOM 6742 O O . PRO B 1 119 ? 37.875 8.039 13.219 1 89.12 119 PRO B O 1
ATOM 6745 N N . VAL B 1 120 ? 37.875 7.711 15.422 1 87.88 120 VAL B N 1
ATOM 6746 C CA . VAL B 1 120 ? 36.531 7.172 15.43 1 87.88 120 VAL B CA 1
ATOM 6747 C C . VAL B 1 120 ? 35.531 8.305 15.625 1 87.88 120 VAL B C 1
ATOM 6749 O O . VAL B 1 120 ? 35.875 9.406 16.031 1 87.88 120 VAL B O 1
ATOM 6752 N N . LEU B 1 121 ? 34.344 8.023 15.18 1 86.69 121 LEU B N 1
ATOM 6753 C CA . LEU B 1 121 ? 33.281 9 15.367 1 86.69 121 LEU B CA 1
ATOM 6754 C C . LEU B 1 121 ? 33.156 9.391 16.844 1 86.69 121 LEU B C 1
ATOM 6756 O O . LEU B 1 121 ? 32.969 8.531 17.703 1 86.69 121 LEU B O 1
ATOM 6760 N N . GLN B 1 122 ? 33.375 10.633 17.156 1 79.69 122 GLN B N 1
ATOM 6761 C CA . GLN B 1 122 ? 33.375 11.117 18.531 1 79.69 122 GLN B CA 1
ATOM 6762 C C . GLN B 1 122 ? 31.953 11.523 18.938 1 79.69 122 GLN B C 1
ATOM 6764 O O . GLN B 1 122 ? 31.609 12.711 18.922 1 79.69 122 GLN B O 1
ATOM 6769 N N . CYS B 1 123 ? 31.219 10.609 19.25 1 80.31 123 CYS B N 1
ATOM 6770 C CA . CYS B 1 123 ? 29.875 10.914 19.734 1 80.31 123 CYS B CA 1
ATOM 6771 C C . CYS B 1 123 ? 29.406 9.867 20.734 1 80.31 123 CYS B C 1
ATOM 6773 O O . CYS B 1 123 ? 30.016 8.812 20.875 1 80.31 123 CYS B O 1
ATOM 6775 N N . LYS B 1 124 ? 28.438 10.273 21.484 1 79.31 124 LYS B N 1
ATOM 6776 C CA . LYS B 1 124 ? 27.812 9.336 22.406 1 79.31 124 LYS B CA 1
ATOM 6777 C C . LYS B 1 124 ? 26.953 8.32 21.656 1 79.31 124 LYS B C 1
ATOM 6779 O O . LYS B 1 124 ? 26.281 8.672 20.688 1 79.31 124 LYS B O 1
ATOM 6784 N N . TRP B 1 125 ? 27.141 7.137 21.953 1 84.38 125 TRP B N 1
ATOM 6785 C CA . TRP B 1 125 ? 26.281 6.105 21.359 1 84.38 125 TRP B CA 1
ATOM 6786 C C . TRP B 1 125 ? 24.938 6.043 22.062 1 84.38 125 TRP B C 1
ATOM 6788 O O . TRP B 1 125 ? 24.875 6.031 23.297 1 84.38 125 TRP B O 1
ATOM 6798 N N . PRO B 1 126 ? 23.812 5.992 21.312 1 88.62 126 PRO B N 1
ATOM 6799 C CA . PRO B 1 126 ? 23.734 5.953 19.844 1 88.62 126 PRO B CA 1
ATOM 6800 C C . PRO B 1 126 ? 23.734 7.348 19.219 1 88.62 126 PRO B C 1
ATOM 6802 O O . PRO B 1 126 ? 23.156 8.281 19.797 1 88.62 126 PRO B O 1
ATOM 6805 N N . PRO B 1 127 ? 24.375 7.406 18.047 1 89.69 127 PRO B N 1
ATOM 6806 C CA . PRO B 1 127 ? 24.406 8.719 17.391 1 89.69 127 PRO B CA 1
ATOM 6807 C C . PRO B 1 127 ? 23.016 9.172 16.938 1 89.69 127 PRO B C 1
ATOM 6809 O O . PRO B 1 127 ? 22.172 8.344 16.594 1 89.69 127 PRO B O 1
ATOM 6812 N N . THR B 1 128 ? 22.812 10.445 17 1 87.69 128 THR B N 1
ATOM 6813 C CA . THR B 1 128 ? 21.562 11.055 16.562 1 87.69 128 THR B CA 1
ATOM 6814 C C . THR B 1 128 ? 21.812 11.977 15.367 1 87.69 128 THR B C 1
ATOM 6816 O O . THR B 1 128 ? 22.938 12.078 14.883 1 87.69 128 THR B O 1
ATOM 6819 N N . ALA B 1 129 ? 20.797 12.633 14.898 1 87.19 129 ALA B N 1
ATOM 6820 C CA . ALA B 1 129 ? 20.875 13.469 13.711 1 87.19 129 ALA B CA 1
ATOM 6821 C C . ALA B 1 129 ? 21.922 14.57 13.891 1 87.19 129 ALA B C 1
ATOM 6823 O O . ALA B 1 129 ? 22.578 14.969 12.93 1 87.19 129 ALA B O 1
ATOM 6824 N N . GLU B 1 130 ? 22.094 15.023 15.117 1 82.19 130 GLU B N 1
ATOM 6825 C CA . GLU B 1 130 ? 23.031 16.109 15.422 1 82.19 130 GLU B CA 1
ATOM 6826 C C . GLU B 1 130 ? 24.469 15.656 15.227 1 82.19 130 GLU B C 1
ATOM 6828 O O . GLU B 1 130 ? 25.359 16.484 14.984 1 82.19 130 GLU B O 1
ATOM 6833 N N . ASP B 1 131 ? 24.656 14.391 15.266 1 89.44 131 ASP B N 1
ATOM 6834 C CA . ASP B 1 131 ? 26 13.852 15.125 1 89.44 131 ASP B CA 1
ATOM 6835 C C . ASP B 1 131 ? 26.375 13.672 13.656 1 89.44 131 ASP B C 1
ATOM 6837 O O . ASP B 1 131 ? 27.547 13.484 13.328 1 89.44 131 ASP B O 1
ATOM 6841 N N . PHE B 1 132 ? 25.422 13.734 12.828 1 92.06 132 PHE B N 1
ATOM 6842 C CA . PHE B 1 132 ? 25.656 13.516 11.406 1 92.06 132 PHE B CA 1
ATOM 6843 C C . PHE B 1 132 ? 25.719 14.836 10.656 1 92.06 132 PHE B C 1
ATOM 6845 O O . PHE B 1 132 ? 24.75 15.227 9.992 1 92.06 132 PHE B O 1
ATOM 6852 N N . ASN B 1 133 ? 26.781 15.461 10.742 1 88.81 133 ASN B N 1
ATOM 6853 C CA . ASN B 1 133 ? 27.016 16.734 10.062 1 88.81 133 ASN B CA 1
ATOM 6854 C C . ASN B 1 133 ? 28.422 16.797 9.461 1 88.81 133 ASN B C 1
ATOM 6856 O O . ASN B 1 133 ? 29.234 15.906 9.688 1 88.81 133 ASN B O 1
ATOM 6860 N N . GLU B 1 134 ? 28.672 17.766 8.68 1 90.12 134 GLU B N 1
ATOM 6861 C CA . GLU B 1 134 ? 29.938 17.906 7.961 1 90.12 134 GLU B CA 1
ATOM 6862 C C . GLU B 1 134 ? 31.094 18.125 8.93 1 90.12 134 GLU B C 1
ATOM 6864 O O . GLU B 1 134 ? 32.188 17.641 8.695 1 90.12 134 GLU B O 1
ATOM 6869 N N . ALA B 1 135 ? 30.844 18.797 9.992 1 88.56 135 ALA B N 1
ATOM 6870 C CA . ALA B 1 135 ? 31.875 19.078 10.977 1 88.56 135 ALA B CA 1
ATOM 6871 C C . ALA B 1 135 ? 32.406 17.797 11.594 1 88.56 135 ALA B C 1
ATOM 6873 O O . ALA B 1 135 ? 33.625 17.641 11.75 1 88.56 135 ALA B O 1
ATOM 6874 N N . ASN B 1 136 ? 31.562 16.906 11.938 1 90.81 136 ASN B N 1
ATOM 6875 C CA . ASN B 1 136 ? 31.984 15.641 12.539 1 90.81 136 ASN B CA 1
ATOM 6876 C C . ASN B 1 136 ? 32.688 14.742 11.516 1 90.81 136 ASN B C 1
ATOM 6878 O O . ASN B 1 136 ? 33.562 13.977 11.875 1 90.81 136 ASN B O 1
ATOM 6882 N N . ILE B 1 137 ? 32.25 14.867 10.273 1 94.12 137 ILE B N 1
ATOM 6883 C CA . ILE B 1 137 ? 32.906 14.102 9.219 1 94.12 137 ILE B CA 1
ATOM 6884 C C . ILE B 1 137 ? 34.344 14.609 9.023 1 94.12 137 ILE B C 1
ATOM 6886 O O . ILE B 1 137 ? 35.25 13.812 8.859 1 94.12 137 ILE B O 1
ATOM 6890 N N . GLU B 1 138 ? 34.5 15.875 9.133 1 91.81 138 GLU B N 1
ATOM 6891 C CA . GLU B 1 138 ? 35.812 16.484 8.961 1 91.81 138 GLU B CA 1
ATOM 6892 C C . GLU B 1 138 ? 36.75 16.078 10.086 1 91.81 138 GLU B C 1
ATOM 6894 O O . GLU B 1 138 ? 37.969 15.953 9.867 1 91.81 138 GLU B O 1
ATOM 6899 N N . LYS B 1 139 ? 36.219 15.867 11.203 1 90.81 139 LYS B N 1
ATOM 6900 C CA . LYS B 1 139 ? 37.031 15.438 12.336 1 90.81 139 LYS B CA 1
ATOM 6901 C C . LYS B 1 139 ? 37.5 13.992 12.172 1 90.81 139 LYS B C 1
ATOM 6903 O O . LYS B 1 139 ? 38.562 13.609 12.68 1 90.81 139 LYS B O 1
ATOM 6908 N N . MET B 1 140 ? 36.781 13.281 11.477 1 92.56 140 MET B N 1
ATOM 6909 C CA . MET B 1 140 ? 37.062 11.852 11.359 1 92.56 140 MET B CA 1
ATOM 6910 C C . MET B 1 140 ? 37.969 11.57 10.18 1 92.56 140 MET B C 1
ATOM 6912 O O . MET B 1 140 ? 38.75 10.594 10.211 1 92.56 140 MET B O 1
ATOM 6916 N N . ILE B 1 141 ? 37.906 12.375 9.156 1 94.81 141 ILE B N 1
ATOM 6917 C CA . ILE B 1 141 ? 38.688 12.141 7.941 1 94.81 141 ILE B CA 1
ATOM 6918 C C . ILE B 1 141 ? 40.031 12.867 8.039 1 94.81 141 ILE B C 1
ATOM 6920 O O . ILE B 1 141 ? 40.062 14.094 8.133 1 94.81 141 ILE B O 1
ATOM 6924 N N . PRO B 1 142 ? 41.062 12.086 7.988 1 93.12 142 PRO B N 1
ATOM 6925 C CA . PRO B 1 142 ? 42.375 12.742 7.969 1 93.12 142 PRO B CA 1
ATOM 6926 C C . PRO B 1 142 ? 42.562 13.688 6.777 1 93.12 142 PRO B C 1
ATOM 6928 O O . PRO B 1 142 ? 42.156 13.344 5.66 1 93.12 142 PRO B O 1
ATOM 6931 N N . THR B 1 143 ? 43.125 14.781 6.996 1 92.25 143 THR B N 1
ATOM 6932 C CA . THR B 1 143 ? 43.312 15.82 5.984 1 92.25 143 THR B CA 1
ATOM 6933 C C . THR B 1 143 ? 44.062 15.281 4.781 1 92.25 143 THR B C 1
ATOM 6935 O O . THR B 1 143 ? 43.719 15.555 3.635 1 92.25 143 THR B O 1
ATOM 6938 N N . LEU B 1 144 ? 45.094 14.484 5.078 1 92.12 144 LEU B N 1
ATOM 6939 C CA . LEU B 1 144 ? 45.938 13.984 4.004 1 92.12 144 LEU B CA 1
ATOM 6940 C C . LEU B 1 144 ? 45.188 12.992 3.129 1 92.12 144 LEU B C 1
ATOM 6942 O O . LEU B 1 144 ? 45.406 12.914 1.921 1 92.12 144 LEU B O 1
ATOM 6946 N N . LEU B 1 145 ? 44.344 12.234 3.77 1 94.19 145 LEU B N 1
ATOM 6947 C CA . LEU B 1 145 ? 43.531 11.305 2.994 1 94.19 145 LEU B CA 1
ATOM 6948 C C . LEU B 1 145 ? 42.625 12.055 2.033 1 94.19 145 LEU B C 1
ATOM 6950 O O . LEU B 1 145 ? 42.531 11.719 0.851 1 94.19 145 LEU B O 1
ATOM 6954 N N . PHE B 1 146 ? 41.938 13.062 2.559 1 95.06 146 PHE B N 1
ATOM 6955 C CA . PHE B 1 146 ? 41.031 13.859 1.734 1 95.06 146 PHE B CA 1
ATOM 6956 C C . PHE B 1 146 ? 41.781 14.539 0.603 1 95.06 146 PHE B C 1
ATOM 6958 O O . PHE B 1 146 ? 41.344 14.523 -0.548 1 95.06 146 PHE B O 1
ATOM 6965 N N . ASN B 1 147 ? 42.906 15.164 0.963 1 94.12 147 ASN B N 1
ATOM 6966 C CA . ASN B 1 147 ? 43.719 15.867 -0.043 1 94.12 147 ASN B CA 1
ATOM 6967 C C . ASN B 1 147 ? 44.219 14.914 -1.123 1 94.12 147 ASN B C 1
ATOM 6969 O O . ASN B 1 147 ? 44.188 15.25 -2.309 1 94.12 147 ASN B O 1
ATOM 6973 N N . PHE B 1 148 ? 44.656 13.773 -0.718 1 94.62 148 PHE B N 1
ATOM 6974 C CA . PHE B 1 148 ? 45.125 12.758 -1.66 1 94.62 148 PHE B CA 1
ATOM 6975 C C . PHE B 1 148 ? 44 12.406 -2.648 1 94.62 148 PHE B C 1
ATOM 6977 O O . PHE B 1 148 ? 44.25 12.32 -3.854 1 94.62 148 PHE B O 1
ATOM 6984 N N . LEU B 1 149 ? 42.812 12.141 -2.094 1 95.62 149 LEU B N 1
ATOM 6985 C CA . LEU B 1 149 ? 41.656 11.805 -2.951 1 95.62 149 LEU B CA 1
ATOM 6986 C C . LEU B 1 149 ? 41.344 12.953 -3.895 1 95.62 149 LEU B C 1
ATOM 6988 O O . LEU B 1 149 ? 41.031 12.734 -5.07 1 95.62 149 LEU B O 1
ATOM 6992 N N . ALA B 1 150 ? 41.375 14.141 -3.367 1 95.12 150 ALA B N 1
ATOM 6993 C CA . ALA B 1 150 ? 41.094 15.328 -4.172 1 95.12 150 ALA B CA 1
ATOM 6994 C C . ALA B 1 150 ? 42.094 15.469 -5.316 1 95.12 150 ALA B C 1
ATOM 6996 O O . ALA B 1 150 ? 41.719 15.797 -6.441 1 95.12 150 ALA B O 1
ATOM 6997 N N . TRP B 1 151 ? 43.438 15.203 -4.965 1 94.12 151 TRP B N 1
ATOM 6998 C CA . TRP B 1 151 ? 44.469 15.25 -5.988 1 94.12 151 TRP B CA 1
ATOM 6999 C C . TRP B 1 151 ? 44.25 14.133 -7.012 1 94.12 151 TRP B C 1
ATOM 7001 O O . TRP B 1 151 ? 44.438 14.352 -8.211 1 94.12 151 TRP B O 1
ATOM 7011 N N . SER B 1 152 ? 43.906 12.984 -6.52 1 94.62 152 SER B N 1
ATOM 7012 C CA . SER B 1 152 ? 43.75 11.805 -7.371 1 94.62 152 SER B CA 1
ATOM 7013 C C . SER B 1 152 ? 42.625 11.984 -8.391 1 94.62 152 SER B C 1
ATOM 7015 O O . SER B 1 152 ? 42.719 11.492 -9.516 1 94.62 152 SER B O 1
ATOM 7017 N N . VAL B 1 153 ? 41.531 12.68 -7.988 1 93.75 153 VAL B N 1
ATOM 7018 C CA . VAL B 1 153 ? 40.406 12.852 -8.891 1 93.75 153 VAL B CA 1
ATOM 7019 C C . VAL B 1 153 ? 40.625 14.086 -9.766 1 93.75 153 VAL B C 1
ATOM 7021 O O . VAL B 1 153 ? 39.812 14.352 -10.672 1 93.75 153 VAL B O 1
ATOM 7024 N N . GLY B 1 154 ? 41.594 14.844 -9.57 1 88.62 154 GLY B N 1
ATOM 7025 C CA . GLY B 1 154 ? 41.969 15.953 -10.422 1 88.62 154 GLY B CA 1
ATOM 7026 C C . GLY B 1 154 ? 41.25 17.234 -10.102 1 88.62 154 GLY B C 1
ATOM 7027 O O . GLY B 1 154 ? 41.031 18.078 -10.977 1 88.62 154 GLY B O 1
ATOM 7028 N N . GLU B 1 155 ? 40.75 17.312 -8.938 1 86.25 155 GLU B N 1
ATOM 7029 C CA . GLU B 1 155 ? 40 18.484 -8.562 1 86.25 155 GLU B CA 1
ATOM 7030 C C . GLU B 1 155 ? 40.906 19.703 -8.352 1 86.25 155 GLU B C 1
ATOM 7032 O O . GLU B 1 155 ? 40.531 20.828 -8.656 1 86.25 155 GLU B O 1
ATOM 7037 N N . THR B 1 156 ? 42.031 19.406 -7.75 1 85.44 156 THR B N 1
ATOM 7038 C CA . THR B 1 156 ? 42.969 20.484 -7.473 1 85.44 156 THR B CA 1
ATOM 7039 C C . THR B 1 156 ? 44.406 20 -7.543 1 85.44 156 THR B C 1
ATOM 7041 O O . THR B 1 156 ? 44.688 18.812 -7.328 1 85.44 156 THR B O 1
ATOM 7044 N N . ASP B 1 157 ? 45.312 20.938 -7.867 1 82.56 157 ASP B N 1
ATOM 7045 C CA . ASP B 1 157 ? 46.75 20.625 -7.887 1 82.56 157 ASP B CA 1
ATOM 7046 C C . ASP B 1 157 ? 47.5 21.375 -6.773 1 82.56 157 ASP B C 1
ATOM 7048 O O . ASP B 1 157 ? 48.719 21.375 -6.727 1 82.56 157 ASP B O 1
ATOM 7052 N N . GLU B 1 158 ? 46.688 21.953 -5.938 1 84 158 GLU B N 1
ATOM 7053 C CA . GLU B 1 158 ? 47.281 22.719 -4.855 1 84 158 GLU B CA 1
ATOM 7054 C C . GLU B 1 158 ? 47.938 21.797 -3.828 1 84 158 GLU B C 1
ATOM 7056 O O . GLU B 1 158 ? 47.312 20.828 -3.371 1 84 158 GLU B O 1
ATOM 7061 N N . LEU B 1 159 ? 49.188 22.031 -3.564 1 83.06 159 LEU B N 1
ATOM 7062 C CA . LEU B 1 159 ? 49.906 21.219 -2.58 1 83.06 159 LEU B CA 1
ATOM 7063 C C . LEU B 1 159 ? 49.688 21.781 -1.173 1 83.06 159 LEU B C 1
ATOM 7065 O O . LEU B 1 159 ? 50.5 22.578 -0.698 1 83.06 159 LEU B O 1
ATOM 7069 N N . VAL B 1 160 ? 48.531 21.516 -0.575 1 79.88 160 VAL B N 1
ATOM 7070 C CA . VAL B 1 160 ? 48.219 21.875 0.806 1 79.88 160 VAL B CA 1
ATOM 7071 C C . VAL B 1 160 ? 48.125 20.609 1.649 1 79.88 160 VAL B C 1
ATOM 7073 O O . VAL B 1 160 ? 47.5 19.625 1.233 1 79.88 160 VAL B O 1
ATOM 7076 N N . THR B 1 161 ? 48.875 20.578 2.758 1 78.81 161 THR B N 1
ATOM 7077 C CA . THR B 1 161 ? 48.906 19.328 3.502 1 78.81 161 THR B CA 1
ATOM 7078 C C . THR B 1 161 ? 48.344 19.516 4.902 1 78.81 161 THR B C 1
ATOM 7080 O O . THR B 1 161 ? 47.969 18.547 5.562 1 78.81 161 THR B O 1
ATOM 7083 N N . ASP B 1 162 ? 48.125 20.766 5.336 1 80.56 162 ASP B N 1
ATOM 7084 C CA . ASP B 1 162 ? 47.719 20.969 6.723 1 80.56 162 ASP B CA 1
ATOM 7085 C C . ASP B 1 162 ? 46.219 21.266 6.824 1 80.56 162 ASP B C 1
ATOM 7087 O O . ASP B 1 162 ? 45.656 21.141 7.898 1 80.56 162 ASP B O 1
ATOM 7091 N N . THR B 1 163 ? 45.719 21.625 5.68 1 88.31 163 THR B N 1
ATOM 7092 C CA . THR B 1 163 ? 44.281 21.891 5.625 1 88.31 163 THR B CA 1
ATOM 7093 C C . THR B 1 163 ? 43.625 21.172 4.438 1 88.31 163 THR B C 1
ATOM 7095 O O . THR B 1 163 ? 44.344 20.688 3.549 1 88.31 163 THR B O 1
ATOM 7098 N N . PHE B 1 164 ? 42.406 21.031 4.492 1 91.56 164 PHE B N 1
ATOM 7099 C CA . PHE B 1 164 ? 41.688 20.453 3.359 1 91.56 164 PHE B CA 1
ATOM 7100 C C . PHE B 1 164 ? 41.812 21.344 2.125 1 91.56 164 PHE B C 1
ATOM 7102 O O . PHE B 1 164 ? 41.75 22.562 2.223 1 91.56 164 PHE B O 1
ATOM 7109 N N . VAL B 1 165 ? 42.062 20.75 1.148 1 90.94 165 VAL B N 1
ATOM 7110 C CA . VAL B 1 165 ? 42.156 21.5 -0.104 1 90.94 165 VAL B CA 1
ATOM 7111 C C . VAL B 1 165 ? 40.781 22.062 -0.463 1 90.94 165 VAL B C 1
ATOM 7113 O O . VAL B 1 165 ? 39.75 21.5 -0.086 1 90.94 165 VAL B O 1
ATOM 7116 N N . ASN B 1 166 ? 40.781 23.172 -1.135 1 87.56 166 ASN B N 1
ATOM 7117 C CA . ASN B 1 166 ? 39.531 23.797 -1.556 1 87.56 166 ASN B CA 1
ATOM 7118 C C . ASN B 1 166 ? 38.938 23.062 -2.744 1 87.56 166 ASN B C 1
ATOM 7120 O O . ASN B 1 166 ? 39.594 22.859 -3.768 1 87.56 166 ASN B O 1
ATOM 7124 N N . THR B 1 167 ? 37.812 22.547 -2.549 1 89.75 167 THR B N 1
ATOM 7125 C CA . THR B 1 167 ? 37.062 21.859 -3.592 1 89.75 167 THR B CA 1
ATOM 7126 C C . THR B 1 167 ? 35.625 22.359 -3.641 1 89.75 167 THR B C 1
ATOM 7128 O O . THR B 1 167 ? 35.188 23.062 -2.73 1 89.75 167 THR B O 1
ATOM 7131 N N . SER B 1 168 ? 34.938 22.156 -4.777 1 90.5 168 SER B N 1
ATOM 7132 C CA . SER B 1 168 ? 33.531 22.453 -4.84 1 90.5 168 SER B CA 1
ATOM 7133 C C . SER B 1 168 ? 32.75 21.641 -3.811 1 90.5 168 SER B C 1
ATOM 7135 O O . SER B 1 168 ? 33.156 20.547 -3.418 1 90.5 168 SER B O 1
ATOM 7137 N N . LYS B 1 169 ? 31.641 22.141 -3.371 1 90.19 169 LYS B N 1
ATOM 7138 C CA . LYS B 1 169 ? 30.828 21.484 -2.344 1 90.19 169 LYS B CA 1
ATOM 7139 C C . LYS B 1 169 ? 30.375 20.109 -2.797 1 90.19 169 LYS B C 1
ATOM 7141 O O . LYS B 1 169 ? 30.344 19.172 -1.999 1 90.19 169 LYS B O 1
ATOM 7146 N N . ASN B 1 170 ? 30.078 20.047 -4.051 1 91.69 170 ASN B N 1
ATOM 7147 C CA . ASN B 1 170 ? 29.594 18.781 -4.598 1 91.69 170 ASN B CA 1
ATOM 7148 C C . ASN B 1 170 ? 30.688 17.719 -4.57 1 91.69 170 ASN B C 1
ATOM 7150 O O . ASN B 1 170 ? 30.453 16.594 -4.137 1 91.69 170 ASN B O 1
ATOM 7154 N N . ILE B 1 171 ? 31.844 18.062 -4.961 1 93.69 171 ILE B N 1
ATOM 7155 C CA . ILE B 1 171 ? 32.969 17.109 -5.004 1 93.69 171 ILE B CA 1
ATOM 7156 C C . ILE B 1 171 ? 33.438 16.797 -3.584 1 93.69 171 ILE B C 1
ATOM 7158 O O . ILE B 1 171 ? 33.812 15.672 -3.287 1 93.69 171 ILE B O 1
ATOM 7162 N N . LYS B 1 172 ? 33.375 17.828 -2.768 1 94.12 172 LYS B N 1
ATOM 7163 C CA . LYS B 1 172 ? 33.75 17.625 -1.374 1 94.12 172 LYS B CA 1
ATOM 7164 C C . LYS B 1 172 ? 32.875 16.547 -0.722 1 94.12 172 LYS B C 1
ATOM 7166 O O . LYS B 1 172 ? 33.406 15.664 -0.041 1 94.12 172 LYS B O 1
ATOM 7171 N N . ARG B 1 173 ? 31.656 16.625 -0.962 1 94.81 173 ARG B N 1
ATOM 7172 C CA . ARG B 1 173 ? 30.719 15.656 -0.38 1 94.81 173 ARG B CA 1
ATOM 7173 C C . ARG B 1 173 ? 31 14.242 -0.885 1 94.81 173 ARG B C 1
ATOM 7175 O O . ARG B 1 173 ? 31 13.289 -0.108 1 94.81 173 ARG B O 1
ATOM 7182 N N . LYS B 1 174 ? 31.219 14.148 -2.146 1 96.5 174 LYS B N 1
ATOM 7183 C CA . LYS B 1 174 ? 31.484 12.844 -2.748 1 96.5 174 LYS B CA 1
ATOM 7184 C C . LYS B 1 174 ? 32.812 12.258 -2.244 1 96.5 174 LYS B C 1
ATOM 7186 O O . LYS B 1 174 ? 32.906 11.055 -1.985 1 96.5 174 LYS B O 1
ATOM 7191 N N . LEU B 1 175 ? 33.781 13.117 -2.09 1 96.31 175 LEU B N 1
ATOM 7192 C CA . LEU B 1 175 ? 35.062 12.656 -1.604 1 96.31 175 LEU B CA 1
ATOM 7193 C C . LEU B 1 175 ? 35 12.281 -0.128 1 96.31 175 LEU B C 1
ATOM 7195 O O . LEU B 1 175 ? 35.656 11.336 0.31 1 96.31 175 LEU B O 1
ATOM 7199 N N . PHE B 1 176 ? 34.156 13.086 0.591 1 96.38 176 PHE B N 1
ATOM 7200 C CA . PHE B 1 176 ? 33.906 12.711 1.978 1 96.38 176 PHE B CA 1
ATOM 7201 C C . PHE B 1 176 ? 33.281 11.32 2.057 1 96.38 176 PHE B C 1
ATOM 7203 O O . PHE B 1 176 ? 33.625 10.523 2.928 1 96.38 176 PHE B O 1
ATOM 7210 N N . SER B 1 177 ? 32.375 11.086 1.138 1 97.25 177 SER B N 1
ATOM 7211 C CA . SER B 1 177 ? 31.688 9.797 1.09 1 97.25 177 SER B CA 1
ATOM 7212 C C . SER B 1 177 ? 32.656 8.664 0.817 1 97.25 177 SER B C 1
ATOM 7214 O O . SER B 1 177 ? 32.656 7.648 1.522 1 97.25 177 SER B O 1
ATOM 7216 N N . VAL B 1 178 ? 33.531 8.812 -0.122 1 97.44 178 VAL B N 1
ATOM 7217 C CA . VAL B 1 178 ? 34.5 7.781 -0.495 1 97.44 178 VAL B CA 1
ATOM 7218 C C . VAL B 1 178 ? 35.5 7.578 0.636 1 97.44 178 VAL B C 1
ATOM 7220 O O . VAL B 1 178 ? 35.906 6.445 0.937 1 97.44 178 VAL B O 1
ATOM 7223 N N . ALA B 1 179 ? 35.969 8.734 1.187 1 97.25 179 ALA B N 1
ATOM 7224 C CA . ALA B 1 179 ? 36.906 8.641 2.307 1 97.25 179 ALA B CA 1
ATOM 7225 C C . ALA B 1 179 ? 36.312 7.801 3.439 1 97.25 179 ALA B C 1
ATOM 7227 O O . ALA B 1 179 ? 37 6.961 4.023 1 97.25 179 ALA B O 1
ATOM 7228 N N . GLN B 1 180 ? 35.094 8.031 3.721 1 96.81 180 GLN B N 1
ATOM 7229 C CA . GLN B 1 180 ? 34.438 7.285 4.777 1 96.81 180 GLN B CA 1
ATOM 7230 C C . GLN B 1 180 ? 34.312 5.809 4.414 1 96.81 180 GLN B C 1
ATOM 7232 O O . GLN B 1 180 ? 34.375 4.938 5.281 1 96.81 180 GLN B O 1
ATOM 7237 N N . ASP B 1 181 ? 34.094 5.539 3.1 1 97.75 181 ASP B N 1
ATOM 7238 C CA . ASP B 1 181 ? 34.031 4.148 2.65 1 97.75 181 ASP B CA 1
ATOM 7239 C C . ASP B 1 181 ? 35.375 3.443 2.91 1 97.75 181 ASP B C 1
ATOM 7241 O O . ASP B 1 181 ? 35.406 2.305 3.383 1 97.75 181 ASP B O 1
ATOM 7245 N N . LEU B 1 182 ? 36.438 4.133 2.621 1 96.88 182 LEU B N 1
ATOM 7246 C CA . LEU B 1 182 ? 37.781 3.549 2.811 1 96.88 182 LEU B CA 1
ATOM 7247 C C . LEU B 1 182 ? 38.031 3.293 4.289 1 96.88 182 LEU B C 1
ATOM 7249 O O . LEU B 1 182 ? 38.594 2.25 4.652 1 96.88 182 LEU B O 1
ATOM 7253 N N . ILE B 1 183 ? 37.656 4.25 5.098 1 96.25 183 ILE B N 1
ATOM 7254 C CA . ILE B 1 183 ? 37.844 4.086 6.539 1 96.25 183 ILE B CA 1
ATOM 7255 C C . ILE B 1 183 ? 37.031 2.885 7.023 1 96.25 183 ILE B C 1
ATOM 7257 O O . ILE B 1 183 ? 37.531 2.053 7.777 1 96.25 183 ILE B O 1
ATOM 7261 N N . TYR B 1 184 ? 35.844 2.803 6.578 1 95.81 184 TYR B N 1
ATOM 7262 C CA . TYR B 1 184 ? 34.938 1.728 6.965 1 95.81 184 TYR B CA 1
ATOM 7263 C C . TYR B 1 184 ? 35.469 0.374 6.512 1 95.81 184 TYR B C 1
ATOM 7265 O O . TYR B 1 184 ? 35.469 -0.588 7.281 1 95.81 184 TYR B O 1
ATOM 7273 N N . ILE B 1 185 ? 35.938 0.269 5.266 1 95.38 185 ILE B N 1
ATOM 7274 C CA . ILE B 1 185 ? 36.406 -0.982 4.688 1 95.38 185 ILE B CA 1
ATOM 7275 C C . ILE B 1 185 ? 37.719 -1.403 5.371 1 95.38 185 ILE B C 1
ATOM 7277 O O . ILE B 1 185 ? 37.875 -2.578 5.699 1 95.38 185 ILE B O 1
ATOM 7281 N N . SER B 1 186 ? 38.594 -0.417 5.586 1 94.62 186 SER B N 1
ATOM 7282 C CA . SER B 1 186 ? 39.906 -0.696 6.195 1 94.62 186 SER B CA 1
ATOM 7283 C C . SER B 1 186 ? 39.75 -1.247 7.609 1 94.62 186 SER B C 1
ATOM 7285 O O . SER B 1 186 ? 40.562 -2.02 8.078 1 94.62 186 SER B O 1
ATOM 7287 N N . SER B 1 187 ? 38.656 -0.871 8.281 1 93.62 187 SER B N 1
ATOM 7288 C CA . SER B 1 187 ? 38.406 -1.323 9.648 1 93.62 187 SER B CA 1
ATOM 7289 C C . SER B 1 187 ? 37.469 -2.527 9.68 1 93.62 187 SER B C 1
ATOM 7291 O O . SER B 1 187 ? 37.031 -2.938 10.742 1 93.62 187 SER B O 1
ATOM 7293 N N . ALA B 1 188 ? 37.094 -3.057 8.547 1 90.75 188 ALA B N 1
ATOM 7294 C CA . ALA B 1 188 ? 36.188 -4.176 8.43 1 90.75 188 ALA B CA 1
ATOM 7295 C C . ALA B 1 188 ? 34.844 -3.875 9.133 1 90.75 188 ALA B C 1
ATOM 7297 O O . ALA B 1 188 ? 34.281 -4.742 9.797 1 90.75 188 ALA B O 1
ATOM 7298 N N . GLY B 1 189 ? 34.531 -2.568 9.133 1 89.44 189 GLY B N 1
ATOM 7299 C CA . GLY B 1 189 ? 33.25 -2.172 9.664 1 89.44 189 GLY B CA 1
ATOM 7300 C C . GLY B 1 189 ? 33.281 -1.81 11.133 1 89.44 189 GLY B C 1
ATOM 7301 O O . GLY B 1 189 ? 32.25 -1.416 11.711 1 89.44 189 GLY B O 1
ATOM 7302 N N . ARG B 1 190 ? 34.406 -1.862 11.766 1 88.31 190 ARG B N 1
ATOM 7303 C CA . ARG B 1 190 ? 34.5 -1.53 13.18 1 88.31 190 ARG B CA 1
ATOM 7304 C C . ARG B 1 190 ? 34.375 -0.028 13.398 1 88.31 190 ARG B C 1
ATOM 7306 O O . ARG B 1 190 ? 33.719 0.406 14.367 1 88.31 190 ARG B O 1
ATOM 7313 N N . LYS B 1 191 ? 35 0.745 12.523 1 91.38 191 LYS B N 1
ATOM 7314 C CA . LYS B 1 191 ? 34.812 2.191 12.57 1 91.38 191 LYS B CA 1
ATOM 7315 C C . LYS B 1 191 ? 33.594 2.617 11.773 1 91.38 191 LYS B C 1
ATOM 7317 O O . LYS B 1 191 ? 33.625 2.713 10.547 1 91.38 191 LYS B O 1
ATOM 7322 N N . GLN B 1 192 ? 32.562 2.818 12.477 1 90.81 192 GLN B N 1
ATOM 7323 C CA . GLN B 1 192 ? 31.328 3.256 11.82 1 90.81 192 GLN B CA 1
ATOM 7324 C C . GLN B 1 192 ? 31.359 4.758 11.562 1 90.81 192 GLN B C 1
ATOM 7326 O O . GLN B 1 192 ? 31.734 5.543 12.438 1 90.81 192 GLN B O 1
ATOM 7331 N N . THR B 1 193 ? 31.062 5.141 10.398 1 94.69 193 THR B N 1
ATOM 7332 C CA . THR B 1 193 ? 31.109 6.539 9.992 1 94.69 193 THR B CA 1
ATOM 7333 C C . THR B 1 193 ? 29.719 7.141 9.922 1 94.69 193 THR B C 1
ATOM 7335 O O . THR B 1 193 ? 28.719 6.41 9.867 1 94.69 193 THR B O 1
ATOM 7338 N N . PRO B 1 194 ? 29.562 8.445 9.922 1 94.88 194 PRO B N 1
ATOM 7339 C CA . PRO B 1 194 ? 28.266 9.109 9.82 1 94.88 194 PRO B CA 1
ATOM 7340 C C . PRO B 1 194 ? 27.5 8.727 8.555 1 94.88 194 PRO B C 1
ATOM 7342 O O . PRO B 1 194 ? 26.281 8.492 8.602 1 94.88 194 PRO B O 1
ATOM 7345 N N . LYS B 1 195 ? 28.172 8.617 7.488 1 95.88 195 LYS B N 1
ATOM 7346 C CA . LYS B 1 195 ? 27.516 8.266 6.227 1 95.88 195 LYS B CA 1
ATOM 7347 C C . LYS B 1 195 ? 26.938 6.855 6.285 1 95.88 195 LYS B C 1
ATOM 7349 O O . LYS B 1 195 ? 25.797 6.629 5.887 1 95.88 195 LYS B O 1
ATOM 7354 N N . HIS B 1 196 ? 27.719 5.926 6.793 1 96.69 196 HIS B N 1
ATOM 7355 C CA . HIS B 1 196 ? 27.312 4.527 6.828 1 96.69 196 HIS B CA 1
ATOM 7356 C C . HIS B 1 196 ? 26.094 4.336 7.734 1 96.69 196 HIS B C 1
ATOM 7358 O O . HIS B 1 196 ? 25.172 3.59 7.395 1 96.69 196 HIS B O 1
ATOM 7364 N N . LEU B 1 197 ? 26.078 5.027 8.797 1 95.88 197 LEU B N 1
ATOM 7365 C CA . LEU B 1 197 ? 24.984 4.918 9.75 1 95.88 197 LEU B CA 1
ATOM 7366 C C . LEU B 1 197 ? 23.75 5.648 9.242 1 95.88 197 LEU B C 1
ATOM 7368 O O . LEU B 1 197 ? 22.656 5.086 9.242 1 95.88 197 LEU B O 1
ATOM 7372 N N . SER B 1 198 ? 23.906 6.824 8.82 1 96.19 198 SER B N 1
ATOM 7373 C CA . SER B 1 198 ? 22.766 7.652 8.43 1 96.19 198 SER B CA 1
ATOM 7374 C C . SER B 1 198 ? 22.109 7.129 7.152 1 96.19 198 SER B C 1
ATOM 7376 O O . SER B 1 198 ? 20.891 7.145 7.027 1 96.19 198 SER B O 1
ATOM 7378 N N . LEU B 1 199 ? 22.906 6.676 6.215 1 96.31 199 LEU B N 1
ATOM 7379 C CA . LEU B 1 199 ? 22.359 6.176 4.957 1 96.31 199 LEU B CA 1
ATOM 7380 C C . LEU B 1 199 ? 21.531 4.914 5.188 1 96.31 199 LEU B C 1
ATOM 7382 O O . LEU B 1 199 ? 20.438 4.773 4.641 1 96.31 199 LEU B O 1
ATOM 7386 N N . ALA B 1 200 ? 22.078 3.988 5.934 1 95.94 200 ALA B N 1
ATOM 7387 C CA . ALA B 1 200 ? 21.344 2.764 6.238 1 95.94 200 ALA B CA 1
ATOM 7388 C C . ALA B 1 200 ? 20.016 3.08 6.93 1 95.94 200 ALA B C 1
ATOM 7390 O O . ALA B 1 200 ? 18.984 2.508 6.586 1 95.94 200 ALA B O 1
ATOM 7391 N N . MET B 1 201 ? 20.031 3.979 7.812 1 93.88 201 MET B N 1
ATOM 7392 C CA . MET B 1 201 ? 18.828 4.352 8.555 1 93.88 201 MET B CA 1
ATOM 7393 C C . MET B 1 201 ? 17.828 5.059 7.652 1 93.88 201 MET B C 1
ATOM 7395 O O . MET B 1 201 ? 16.625 4.871 7.797 1 93.88 201 MET B O 1
ATOM 7399 N N . ALA B 1 202 ? 18.359 5.875 6.812 1 93.62 202 ALA B N 1
ATOM 7400 C CA . ALA B 1 202 ? 17.5 6.574 5.867 1 93.62 202 ALA B CA 1
ATOM 7401 C C . ALA B 1 202 ? 16.766 5.59 4.961 1 93.62 202 ALA B C 1
ATOM 7403 O O . ALA B 1 202 ? 15.562 5.742 4.711 1 93.62 202 ALA B O 1
ATOM 7404 N N . VAL B 1 203 ? 17.5 4.598 4.473 1 93.5 203 VAL B N 1
ATOM 7405 C CA . VAL B 1 203 ? 16.875 3.582 3.631 1 93.5 203 VAL B CA 1
ATOM 7406 C C . VAL B 1 203 ? 15.812 2.828 4.426 1 93.5 203 VAL B C 1
ATOM 7408 O O . VAL B 1 203 ? 14.727 2.559 3.916 1 93.5 203 VAL B O 1
ATOM 7411 N N . ARG B 1 204 ? 16.094 2.514 5.594 1 91 204 ARG B N 1
ATOM 7412 C CA . ARG B 1 204 ? 15.133 1.816 6.445 1 91 204 ARG B CA 1
ATOM 7413 C C . ARG B 1 204 ? 13.891 2.666 6.676 1 91 204 ARG B C 1
ATOM 7415 O O . ARG B 1 204 ? 12.766 2.162 6.605 1 91 204 ARG B O 1
ATOM 7422 N N . HIS B 1 205 ? 14.117 3.887 6.926 1 88.88 205 HIS B N 1
ATOM 7423 C CA . HIS B 1 205 ? 13.023 4.797 7.246 1 88.88 205 HIS B CA 1
ATOM 7424 C C . HIS B 1 205 ? 12.125 5.016 6.039 1 88.88 205 HIS B C 1
ATOM 7426 O O . HIS B 1 205 ? 10.898 5 6.164 1 88.88 205 HIS B O 1
ATOM 7432 N N . VAL B 1 206 ? 12.711 5.258 4.91 1 86.94 206 VAL B N 1
ATOM 7433 C CA . VAL B 1 206 ? 11.969 5.668 3.723 1 86.94 206 VAL B CA 1
ATOM 7434 C C . VAL B 1 206 ? 11.328 4.445 3.066 1 86.94 206 VAL B C 1
ATOM 7436 O O . VAL B 1 206 ? 10.219 4.531 2.531 1 86.94 206 VAL B O 1
ATOM 7439 N N . THR B 1 207 ? 11.992 3.262 3.086 1 86.81 207 THR B N 1
ATOM 7440 C CA . THR B 1 207 ? 11.531 2.148 2.26 1 86.81 207 THR B CA 1
ATOM 7441 C C . THR B 1 207 ? 11.289 0.908 3.113 1 86.81 207 THR B C 1
ATOM 7443 O O . THR B 1 207 ? 10.555 0.006 2.705 1 86.81 207 THR B O 1
ATOM 7446 N N . GLY B 1 208 ? 12.047 0.79 4.215 1 86.31 208 GLY B N 1
ATOM 7447 C CA . GLY B 1 208 ? 11.977 -0.425 5.012 1 86.31 208 GLY B CA 1
ATOM 7448 C C . GLY B 1 208 ? 12.586 -1.628 4.316 1 86.31 208 GLY B C 1
ATOM 7449 O O . GLY B 1 208 ? 12.367 -2.768 4.738 1 86.31 208 GLY B O 1
ATOM 7450 N N . SER B 1 209 ? 13.375 -1.465 3.277 1 87.06 209 SER B N 1
ATOM 7451 C CA . SER B 1 209 ? 13.859 -2.564 2.445 1 87.06 209 SER B CA 1
ATOM 7452 C C . SER B 1 209 ? 15.195 -3.1 2.953 1 87.06 209 SER B C 1
ATOM 7454 O O . SER B 1 209 ? 16.234 -2.473 2.758 1 87.06 209 SER B O 1
ATOM 7456 N N . ALA B 1 210 ? 15.125 -4.305 3.498 1 88.88 210 ALA B N 1
ATOM 7457 C CA . ALA B 1 210 ? 16.359 -4.977 3.895 1 88.88 210 ALA B CA 1
ATOM 7458 C C . ALA B 1 210 ? 17.203 -5.332 2.676 1 88.88 210 ALA B C 1
ATOM 7460 O O . ALA B 1 210 ? 18.438 -5.336 2.746 1 88.88 210 ALA B O 1
ATOM 7461 N N . ARG B 1 211 ? 16.547 -5.535 1.572 1 89.12 211 ARG B N 1
ATOM 7462 C CA . ARG B 1 211 ? 17.203 -5.91 0.328 1 89.12 211 ARG B CA 1
ATOM 7463 C C . ARG B 1 211 ? 18.156 -4.812 -0.141 1 89.12 211 ARG B C 1
ATOM 7465 O O . ARG B 1 211 ? 19.312 -5.09 -0.492 1 89.12 211 ARG B O 1
ATOM 7472 N N . ILE B 1 212 ? 17.734 -3.584 -0.093 1 92.5 212 ILE B N 1
ATOM 7473 C CA . ILE B 1 212 ? 18.547 -2.459 -0.529 1 92.5 212 ILE B CA 1
ATOM 7474 C C . ILE B 1 212 ? 19.703 -2.244 0.456 1 92.5 212 ILE B C 1
ATOM 7476 O O . ILE B 1 212 ? 20.828 -1.971 0.05 1 92.5 212 ILE B O 1
ATOM 7480 N N . ILE B 1 213 ? 19.406 -2.389 1.729 1 94.88 213 ILE B N 1
ATOM 7481 C CA . ILE B 1 213 ? 20.453 -2.227 2.74 1 94.88 213 ILE B CA 1
ATOM 7482 C C . ILE B 1 213 ? 21.531 -3.275 2.533 1 94.88 213 ILE B C 1
ATOM 7484 O O . ILE B 1 213 ? 22.734 -2.963 2.598 1 94.88 213 ILE B O 1
ATOM 7488 N N . ASN B 1 214 ? 21.141 -4.453 2.24 1 94.19 214 ASN B N 1
ATOM 7489 C CA . ASN B 1 214 ? 22.109 -5.527 2.006 1 94.19 214 ASN B CA 1
ATOM 7490 C C . ASN B 1 214 ? 22.953 -5.258 0.766 1 94.19 214 ASN B C 1
ATOM 7492 O O . ASN B 1 214 ? 24.172 -5.5 0.772 1 94.19 214 ASN B O 1
ATOM 7496 N N . MET B 1 215 ? 22.359 -4.773 -0.248 1 95.19 215 MET B N 1
ATOM 7497 C CA . MET B 1 215 ? 23.109 -4.441 -1.454 1 95.19 215 MET B CA 1
ATOM 7498 C C . MET B 1 215 ? 24.141 -3.346 -1.172 1 95.19 215 MET B C 1
ATOM 7500 O O . MET B 1 215 ? 25.297 -3.465 -1.553 1 95.19 215 MET B O 1
ATOM 7504 N N . LEU B 1 216 ? 23.672 -2.324 -0.488 1 96.75 216 LEU B N 1
ATOM 7505 C CA . LEU B 1 216 ? 24.547 -1.204 -0.169 1 96.75 216 LEU B CA 1
ATOM 7506 C C . LEU B 1 216 ? 25.688 -1.65 0.74 1 96.75 216 LEU B C 1
ATOM 7508 O O . LEU B 1 216 ? 26.828 -1.198 0.584 1 96.75 216 LEU B O 1
ATOM 7512 N N . ASN B 1 217 ? 25.359 -2.506 1.686 1 96 217 ASN B N 1
ATOM 7513 C CA . ASN B 1 217 ? 26.391 -3.033 2.574 1 96 217 ASN B CA 1
ATOM 7514 C C . ASN B 1 217 ? 27.391 -3.898 1.815 1 96 217 ASN B C 1
ATOM 7516 O O . ASN B 1 217 ? 28.594 -3.828 2.072 1 96 217 ASN B O 1
ATOM 7520 N N . GLY B 1 218 ? 26.891 -4.738 0.929 1 95.25 218 GLY B N 1
ATOM 7521 C CA . GLY B 1 218 ? 27.781 -5.566 0.119 1 95.25 218 GLY B CA 1
ATOM 7522 C C . GLY B 1 218 ? 28.719 -4.758 -0.746 1 95.25 218 GLY B C 1
ATOM 7523 O O . GLY B 1 218 ? 29.828 -5.207 -1.043 1 95.25 218 GLY B O 1
ATOM 7524 N N . LEU B 1 219 ? 28.281 -3.541 -1.069 1 96.44 219 LEU B N 1
ATOM 7525 C CA . LEU B 1 219 ? 29.094 -2.658 -1.906 1 96.44 219 LEU B CA 1
ATOM 7526 C C . LEU B 1 219 ? 29.969 -1.754 -1.051 1 96.44 219 LEU B C 1
ATOM 7528 O O . LEU B 1 219 ? 30.766 -0.968 -1.581 1 96.44 219 LEU B O 1
ATOM 7532 N N . GLY B 1 220 ? 29.797 -1.804 0.302 1 95.56 220 GLY B N 1
ATOM 7533 C CA . GLY B 1 220 ? 30.672 -1.094 1.226 1 95.56 220 GLY B CA 1
ATOM 7534 C C . GLY B 1 220 ? 30.188 0.305 1.551 1 95.56 220 GLY B C 1
ATOM 7535 O O . GLY B 1 220 ? 30.953 1.144 2.02 1 95.56 220 GLY B O 1
ATOM 7536 N N . HIS B 1 221 ? 28.828 0.571 1.397 1 97 221 HIS B N 1
ATOM 7537 C CA . HIS B 1 221 ? 28.375 1.955 1.481 1 97 221 HIS B CA 1
ATOM 7538 C C . HIS B 1 221 ? 27.547 2.186 2.734 1 97 221 HIS B C 1
ATOM 7540 O O . HIS B 1 221 ? 27.156 3.322 3.033 1 97 221 HIS B O 1
ATOM 7546 N N . CYS B 1 222 ? 27.172 1.215 3.455 1 96.44 222 CYS B N 1
ATOM 7547 C CA . CYS B 1 222 ? 26.438 1.404 4.699 1 96.44 222 CYS B CA 1
ATOM 7548 C C . CYS B 1 222 ? 26.641 0.218 5.633 1 96.44 222 CYS B C 1
ATOM 7550 O O . CYS B 1 222 ? 27.344 -0.737 5.297 1 96.44 222 CYS B O 1
ATOM 7552 N N . ILE B 1 223 ? 26.156 0.29 6.82 1 95.19 223 ILE B N 1
ATOM 7553 C CA . ILE B 1 223 ? 26.297 -0.786 7.797 1 95.19 223 ILE B CA 1
ATOM 7554 C C . ILE B 1 223 ? 25.359 -1.939 7.418 1 95.19 223 ILE B C 1
ATOM 7556 O O . ILE B 1 223 ? 24.5 -1.791 6.551 1 95.19 223 ILE B O 1
ATOM 7560 N N . SER B 1 224 ? 25.578 -3.035 8.031 1 93.25 224 SER B N 1
ATOM 7561 C CA . SER B 1 224 ? 24.781 -4.223 7.758 1 93.25 224 SER B CA 1
ATOM 7562 C C . SER B 1 224 ? 23.359 -4.07 8.297 1 93.25 224 SER B C 1
ATOM 7564 O O . SER B 1 224 ? 23.094 -3.221 9.148 1 93.25 224 SER B O 1
ATOM 7566 N N . HIS B 1 225 ? 22.469 -4.883 7.738 1 92.88 225 HIS B N 1
ATOM 7567 C CA . HIS B 1 225 ? 21.078 -4.824 8.18 1 92.88 225 HIS B CA 1
ATOM 7568 C C . HIS B 1 225 ? 20.953 -5.156 9.664 1 92.88 225 HIS B C 1
ATOM 7570 O O . HIS B 1 225 ? 20.156 -4.543 10.375 1 92.88 225 HIS B O 1
ATOM 7576 N N . SER B 1 226 ? 21.734 -6.066 10.125 1 90.88 226 SER B N 1
ATOM 7577 C CA . SER B 1 226 ? 21.734 -6.426 11.539 1 90.88 226 SER B CA 1
ATOM 7578 C C . SER B 1 226 ? 22.188 -5.258 12.406 1 90.88 226 SER B C 1
ATOM 7580 O O . SER B 1 226 ? 21.609 -5.008 13.469 1 90.88 226 SER B O 1
ATOM 7582 N N . ALA B 1 227 ? 23.172 -4.566 11.938 1 92.5 227 ALA B N 1
ATOM 7583 C CA . ALA B 1 227 ? 23.672 -3.406 12.672 1 92.5 227 ALA B CA 1
ATOM 7584 C C . ALA B 1 227 ? 22.641 -2.281 12.688 1 92.5 227 ALA B C 1
ATOM 7586 O O . ALA B 1 227 ? 22.547 -1.537 13.664 1 92.5 227 ALA B O 1
ATOM 7587 N N . VAL B 1 228 ? 21.906 -2.182 11.617 1 93.44 228 VAL B N 1
ATOM 7588 C CA . VAL B 1 228 ? 20.844 -1.17 11.547 1 93.44 228 VAL B CA 1
ATOM 7589 C C . VAL B 1 228 ? 19.781 -1.464 12.594 1 93.44 228 VAL B C 1
ATOM 7591 O O . VAL B 1 228 ? 19.297 -0.552 13.266 1 93.44 228 VAL B O 1
ATOM 7594 N N . LEU B 1 229 ? 19.453 -2.701 12.734 1 91.69 229 LEU B N 1
ATOM 7595 C CA . LEU B 1 229 ? 18.438 -3.094 13.711 1 91.69 229 LEU B CA 1
ATOM 7596 C C . LEU B 1 229 ? 18.922 -2.836 15.133 1 91.69 229 LEU B C 1
ATOM 7598 O O . LEU B 1 229 ? 18.156 -2.406 15.992 1 91.69 229 LEU B O 1
ATOM 7602 N N . GLU B 1 230 ? 20.203 -3.088 15.344 1 91.75 230 GLU B N 1
ATOM 7603 C CA . GLU B 1 230 ? 20.797 -2.787 16.641 1 91.75 230 GLU B CA 1
ATOM 7604 C C . GLU B 1 230 ? 20.766 -1.288 16.922 1 91.75 230 GLU B C 1
ATOM 7606 O O . GLU B 1 230 ? 20.391 -0.871 18.031 1 91.75 230 GLU B O 1
ATOM 7611 N N . TYR B 1 231 ? 21.203 -0.55 15.945 1 91.62 231 TYR B N 1
ATOM 7612 C CA . TYR B 1 231 ? 21.203 0.905 16.047 1 91.62 231 TYR B CA 1
ATOM 7613 C C . TYR B 1 231 ? 19.797 1.437 16.297 1 91.62 231 TYR B C 1
ATOM 7615 O O . TYR B 1 231 ? 19.594 2.275 17.172 1 91.62 231 TYR B O 1
ATOM 7623 N N . ASP B 1 232 ? 18.859 0.9 15.609 1 90.81 232 ASP B N 1
ATOM 7624 C CA . ASP B 1 232 ? 17.469 1.284 15.758 1 90.81 232 ASP B CA 1
ATOM 7625 C C . ASP B 1 232 ? 16.953 0.952 17.156 1 90.81 232 ASP B C 1
ATOM 7627 O O . ASP B 1 232 ? 16.203 1.736 17.75 1 90.81 232 ASP B O 1
ATOM 7631 N N . THR B 1 233 ? 17.328 -0.171 17.641 1 89.69 233 THR B N 1
ATOM 7632 C CA . THR B 1 233 ? 16.922 -0.6 18.984 1 89.69 233 THR B CA 1
ATOM 7633 C C . THR B 1 233 ? 17.531 0.316 20.047 1 89.69 233 THR B C 1
ATOM 7635 O O . THR B 1 233 ? 16.859 0.657 21.031 1 89.69 233 THR B O 1
ATOM 7638 N N . GLU B 1 234 ? 18.719 0.661 19.828 1 89.06 234 GLU B N 1
ATOM 7639 C CA . GLU B 1 234 ? 19.375 1.554 20.766 1 89.06 234 GLU B CA 1
ATOM 7640 C C . GLU B 1 234 ? 18.719 2.93 20.781 1 89.06 234 GLU B C 1
ATOM 7642 O O . GLU B 1 234 ? 18.609 3.562 21.828 1 89.06 234 GLU B O 1
ATOM 7647 N N . LEU B 1 235 ? 18.328 3.383 19.688 1 86.38 235 LEU B N 1
ATOM 7648 C CA . LEU B 1 235 ? 17.609 4.652 19.609 1 86.38 235 LEU B CA 1
ATOM 7649 C C . LEU B 1 235 ? 16.281 4.57 20.344 1 86.38 235 LEU B C 1
ATOM 7651 O O . LEU B 1 235 ? 15.891 5.512 21.047 1 86.38 235 LEU B O 1
ATOM 7655 N N . ALA B 1 236 ? 15.641 3.492 20.141 1 83.62 236 ALA B N 1
ATOM 7656 C CA . ALA B 1 236 ? 14.375 3.287 20.828 1 83.62 236 ALA B CA 1
ATOM 7657 C C . ALA B 1 236 ? 14.578 3.244 22.344 1 83.62 236 ALA B C 1
ATOM 7659 O O . ALA B 1 236 ? 13.797 3.828 23.094 1 83.62 236 ALA B O 1
ATOM 7660 N N . GLU B 1 237 ? 15.617 2.553 22.766 1 80.56 237 GLU B N 1
ATOM 7661 C CA . GLU B 1 237 ? 15.922 2.445 24.188 1 80.56 237 GLU B CA 1
ATOM 7662 C C . GLU B 1 237 ? 16.281 3.805 24.781 1 80.56 237 GLU B C 1
ATOM 7664 O O . GLU B 1 237 ? 15.969 4.09 25.938 1 80.56 237 GLU B O 1
ATOM 7669 N N . MET B 1 238 ? 17.016 4.508 23.984 1 78.06 238 MET B N 1
ATOM 7670 C CA . MET B 1 238 ? 17.359 5.863 24.406 1 78.06 238 MET B CA 1
ATOM 7671 C C . MET B 1 238 ? 16.094 6.668 24.703 1 78.06 238 MET B C 1
ATOM 7673 O O . MET B 1 238 ? 16.047 7.441 25.656 1 78.06 238 MET B O 1
ATOM 7677 N N . GLN B 1 239 ? 15.164 6.473 23.938 1 71.81 239 GLN B N 1
ATOM 7678 C CA . GLN B 1 239 ? 13.898 7.164 24.141 1 71.81 239 GLN B CA 1
ATOM 7679 C C . GLN B 1 239 ? 13.172 6.656 25.375 1 71.81 239 GLN B C 1
ATOM 7681 O O . GLN B 1 239 ? 12.516 7.426 26.078 1 71.81 239 GLN B O 1
ATOM 7686 N N . LEU B 1 240 ? 13.305 5.398 25.594 1 70.94 240 LEU B N 1
ATOM 7687 C CA . LEU B 1 240 ? 12.68 4.785 26.75 1 70.94 240 LEU B CA 1
ATOM 7688 C C . LEU B 1 240 ? 13.336 5.27 28.047 1 70.94 240 LEU B C 1
ATOM 7690 O O . LEU B 1 240 ? 12.656 5.445 29.062 1 70.94 240 LEU B O 1
ATOM 7694 N N . ASN B 1 241 ? 14.711 5.359 27.922 1 62.72 241 ASN B N 1
ATOM 7695 C CA . ASN B 1 241 ? 15.469 5.73 29.109 1 62.72 241 ASN B CA 1
ATOM 7696 C C . ASN B 1 241 ? 15.469 7.242 29.328 1 62.72 241 ASN B C 1
ATOM 7698 O O . ASN B 1 241 ? 16.031 7.73 30.312 1 62.72 241 ASN B O 1
ATOM 7702 N N . SER B 1 242 ? 15.211 7.945 28.328 1 55.84 242 SER B N 1
ATOM 7703 C CA . SER B 1 242 ? 15.18 9.391 28.516 1 55.84 242 SER B CA 1
ATOM 7704 C C . SER B 1 242 ? 14.352 9.766 29.75 1 55.84 242 SER B C 1
ATOM 7706 O O . SER B 1 242 ? 13.414 9.055 30.109 1 55.84 242 SER B O 1
ATOM 7708 N N . VAL B 1 243 ? 15.047 10.531 30.641 1 48.25 243 VAL B N 1
ATOM 7709 C CA . VAL B 1 243 ? 14.625 10.859 32 1 48.25 243 VAL B CA 1
ATOM 7710 C C . VAL B 1 243 ? 13.109 10.719 32.125 1 48.25 243 VAL B C 1
ATOM 7712 O O . VAL B 1 243 ? 12.617 10.047 33.031 1 48.25 243 VAL B O 1
ATOM 7715 N N . ASP B 1 244 ? 12.312 11.672 31.562 1 49.88 244 ASP B N 1
ATOM 7716 C CA . ASP B 1 244 ? 10.906 11.727 31.953 1 49.88 244 ASP B CA 1
ATOM 7717 C C . ASP B 1 244 ? 10.016 11.039 30.922 1 49.88 244 ASP B C 1
ATOM 7719 O O . ASP B 1 244 ? 8.789 11.164 30.969 1 49.88 244 ASP B O 1
ATOM 7723 N N . CYS B 1 245 ? 10.578 10.07 30.141 1 56.66 245 CYS B N 1
ATOM 7724 C CA . CYS B 1 245 ? 9.844 9.227 29.203 1 56.66 245 CYS B CA 1
ATOM 7725 C C . CYS B 1 245 ? 8.992 10.07 28.25 1 56.66 245 CYS B C 1
ATOM 7727 O O . CYS B 1 245 ? 7.926 9.641 27.828 1 56.66 245 CYS B O 1
ATOM 7729 N N . LEU B 1 246 ? 9.359 11.359 28.281 1 66.12 246 LEU B N 1
ATOM 7730 C CA . LEU B 1 246 ? 8.68 12.211 27.312 1 66.12 246 LEU B CA 1
ATOM 7731 C C . LEU B 1 246 ? 9.391 12.195 25.969 1 66.12 246 LEU B C 1
ATOM 7733 O O . LEU B 1 246 ? 10.617 12.086 25.922 1 66.12 246 LEU B O 1
ATOM 7737 N N . PRO B 1 247 ? 8.609 12.219 24.969 1 69.88 247 PRO B N 1
ATOM 7738 C CA . PRO B 1 247 ? 9.25 12.281 23.656 1 69.88 247 PRO B CA 1
ATOM 7739 C C . PRO B 1 247 ? 10.164 13.5 23.5 1 69.88 247 PRO B C 1
ATOM 7741 O O . PRO B 1 247 ? 9.859 14.57 24.031 1 69.88 247 PRO B O 1
ATOM 7744 N N . VAL B 1 248 ? 11.25 13.383 22.844 1 66.06 248 VAL B N 1
ATOM 7745 C CA . VAL B 1 248 ? 12.227 14.445 22.641 1 66.06 248 VAL B CA 1
ATOM 7746 C C . VAL B 1 248 ? 11.586 15.602 21.875 1 66.06 248 VAL B C 1
ATOM 7748 O O . VAL B 1 248 ? 10.867 15.383 20.891 1 66.06 248 VAL B O 1
ATOM 7751 N N . GLY B 1 249 ? 11.75 16.859 22.406 1 70.25 249 GLY B N 1
ATOM 7752 C CA . GLY B 1 249 ? 11.219 18.047 21.734 1 70.25 249 GLY B CA 1
ATOM 7753 C C . GLY B 1 249 ? 10.023 18.641 22.453 1 70.25 249 GLY B C 1
ATOM 7754 O O . GLY B 1 249 ? 9.68 19.797 22.234 1 70.25 249 GLY B O 1
ATOM 7755 N N . ILE B 1 250 ? 9.453 17.891 23.312 1 80.5 250 ILE B N 1
ATOM 7756 C CA . ILE B 1 250 ? 8.336 18.391 24.109 1 80.5 250 ILE B CA 1
ATOM 7757 C C . ILE B 1 250 ? 8.859 19.141 25.328 1 80.5 250 ILE B C 1
ATOM 7759 O O . ILE B 1 250 ? 9.75 18.656 26.031 1 80.5 250 ILE B O 1
ATOM 7763 N N . VAL B 1 251 ? 8.352 20.312 25.5 1 83.56 251 VAL B N 1
ATOM 7764 C CA . VAL B 1 251 ? 8.812 21.188 26.562 1 83.56 251 VAL B CA 1
ATOM 7765 C C . VAL B 1 251 ? 7.965 20.969 27.812 1 83.56 251 VAL B C 1
ATOM 7767 O O . VAL B 1 251 ? 6.738 20.891 27.734 1 83.56 251 VAL B O 1
ATOM 7770 N N . SER B 1 252 ? 8.625 20.891 28.969 1 84.56 252 SER B N 1
ATOM 7771 C CA . SER B 1 252 ? 7.941 20.719 30.25 1 84.56 252 SER B CA 1
ATOM 7772 C C . SER B 1 252 ? 7.262 22 30.703 1 84.56 252 SER B C 1
ATOM 7774 O O . SER B 1 252 ? 7.672 23.094 30.312 1 84.56 252 SER B O 1
ATOM 7776 N N . ASN B 1 253 ? 6.219 21.875 31.469 1 87.56 253 ASN B N 1
ATOM 7777 C CA . ASN B 1 253 ? 5.469 22.969 32.062 1 87.56 253 ASN B CA 1
ATOM 7778 C C . ASN B 1 253 ? 4.773 23.828 31.016 1 87.56 253 ASN B C 1
ATOM 7780 O O . ASN B 1 253 ? 4.668 25.047 31.172 1 87.56 253 ASN B O 1
ATOM 7784 N N . LYS B 1 254 ? 4.602 23.188 29.938 1 90.44 254 LYS B N 1
ATOM 7785 C CA . LYS B 1 254 ? 3.869 23.844 28.844 1 90.44 254 LYS B CA 1
ATOM 7786 C C . LYS B 1 254 ? 2.646 23.016 28.438 1 90.44 254 LYS B C 1
ATOM 7788 O O . LYS B 1 254 ? 2.688 21.797 28.453 1 90.44 254 LYS B O 1
ATOM 7793 N N . PHE B 1 255 ? 1.661 23.812 28.094 1 93.5 255 PHE B N 1
ATOM 7794 C CA . PHE B 1 255 ? 0.4 23.188 27.703 1 93.5 255 PHE B CA 1
ATOM 7795 C C . PHE B 1 255 ? 0.598 22.234 26.531 1 93.5 255 PHE B C 1
ATOM 7797 O O . PHE B 1 255 ? 1.34 22.531 25.594 1 93.5 255 PHE B O 1
ATOM 7804 N N . ALA B 1 256 ? 0.023 21.016 26.672 1 93.62 256 ALA B N 1
ATOM 7805 C CA . ALA B 1 256 ? 0.085 20.016 25.609 1 93.62 256 ALA B CA 1
ATOM 7806 C C . ALA B 1 256 ? -1.264 19.312 25.422 1 93.62 256 ALA B C 1
ATOM 7808 O O . ALA B 1 256 ? -2.021 19.172 26.391 1 93.62 256 ALA B O 1
ATOM 7809 N N . THR B 1 257 ? -1.558 19.031 24.188 1 96.38 257 THR B N 1
ATOM 7810 C CA . THR B 1 257 ? -2.75 18.25 23.859 1 96.38 257 THR B CA 1
ATOM 7811 C C . THR B 1 257 ? -2.377 16.828 23.453 1 96.38 257 THR B C 1
ATOM 7813 O O . THR B 1 257 ? -1.392 16.625 22.75 1 96.38 257 THR B O 1
ATOM 7816 N N . PHE B 1 258 ? -3.158 15.883 23.969 1 95.56 258 PHE B N 1
ATOM 7817 C CA . PHE B 1 258 ? -2.953 14.492 23.594 1 95.56 258 PHE B CA 1
ATOM 7818 C C . PHE B 1 258 ? -4.078 14.008 22.672 1 95.56 258 PHE B C 1
ATOM 7820 O O . PHE B 1 258 ? -5.25 14.305 22.922 1 95.56 258 PHE B O 1
ATOM 7827 N N . VAL B 1 259 ? -3.693 13.344 21.609 1 96.31 259 VAL B N 1
ATOM 7828 C CA . VAL B 1 259 ? -4.664 12.789 20.672 1 96.31 259 VAL B CA 1
ATOM 7829 C C . VAL B 1 259 ? -4.453 11.281 20.547 1 96.31 259 VAL B C 1
ATOM 7831 O O . VAL B 1 259 ? -3.326 10.82 20.328 1 96.31 259 VAL B O 1
ATOM 7834 N N . TRP B 1 260 ? -5.492 10.508 20.734 1 93.25 260 TRP B N 1
ATOM 7835 C CA . TRP B 1 260 ? -5.438 9.055 20.609 1 93.25 260 TRP B CA 1
ATOM 7836 C C . TRP B 1 260 ? -6.414 8.57 19.547 1 93.25 260 TRP B C 1
ATOM 7838 O O . TRP B 1 260 ? -7.52 9.102 19.422 1 93.25 260 TRP B O 1
ATOM 7848 N N . ASP B 1 261 ? -6.02 7.598 18.766 1 91.44 261 ASP B N 1
ATOM 7849 C CA . ASP B 1 261 ? -6.848 7.082 17.672 1 91.44 261 ASP B CA 1
ATOM 7850 C C . ASP B 1 261 ? -6.535 5.613 17.391 1 91.44 261 ASP B C 1
ATOM 7852 O O . ASP B 1 261 ? -5.449 5.129 17.719 1 91.44 261 ASP B O 1
ATOM 7856 N N . ASN B 1 262 ? -7.516 4.941 16.875 1 86.31 262 ASN B N 1
ATOM 7857 C CA . ASN B 1 262 ? -7.355 3.529 16.547 1 86.31 262 ASN B CA 1
ATOM 7858 C C . ASN B 1 262 ? -6.602 3.346 15.227 1 86.31 262 ASN B C 1
ATOM 7860 O O . ASN B 1 262 ? -6.746 4.156 14.312 1 86.31 262 ASN B O 1
ATOM 7864 N N . ILE B 1 263 ? -5.762 2.373 15.172 1 78.75 263 ILE B N 1
ATOM 7865 C CA . ILE B 1 263 ? -5.09 2.023 13.93 1 78.75 263 ILE B CA 1
ATOM 7866 C C . ILE B 1 263 ? -5.246 0.529 13.656 1 78.75 263 ILE B C 1
ATOM 7868 O O . ILE B 1 263 ? -4.965 -0.299 14.523 1 78.75 263 ILE B O 1
ATOM 7872 N N . ASP B 1 264 ? -5.738 0.209 12.5 1 72.19 264 ASP B N 1
ATOM 7873 C CA . ASP B 1 264 ? -5.957 -1.183 12.117 1 72.19 264 ASP B CA 1
ATOM 7874 C C . ASP B 1 264 ? -5.035 -1.587 10.969 1 72.19 264 ASP B C 1
ATOM 7876 O O . ASP B 1 264 ? -4.895 -0.852 9.992 1 72.19 264 ASP B O 1
ATOM 7880 N N . PHE B 1 265 ? -4.27 -2.566 11.266 1 66.06 265 PHE B N 1
ATOM 7881 C CA . PHE B 1 265 ? -3.48 -3.137 10.18 1 66.06 265 PHE B CA 1
ATOM 7882 C C . PHE B 1 265 ? -4.105 -4.434 9.68 1 66.06 265 PHE B C 1
ATOM 7884 O O . PHE B 1 265 ? -4.457 -5.309 10.469 1 66.06 265 PHE B O 1
ATOM 7891 N N . CYS B 1 266 ? -4.812 -4.488 8.656 1 57.38 266 CYS B N 1
ATOM 7892 C CA . CYS B 1 266 ? -5.484 -5.66 8.109 1 57.38 266 CYS B CA 1
ATOM 7893 C C . CYS B 1 266 ? -4.484 -6.598 7.441 1 57.38 266 CYS B C 1
ATOM 7895 O O . CYS B 1 266 ? -4.539 -6.816 6.23 1 57.38 266 CYS B O 1
ATOM 7897 N N . GLU B 1 267 ? -3.553 -7.055 8.234 1 59.16 267 GLU B N 1
ATOM 7898 C CA . GLU B 1 267 ? -2.613 -8.023 7.668 1 59.16 267 GLU B CA 1
ATOM 7899 C C . GLU B 1 267 ? -3.291 -9.367 7.41 1 59.16 267 GLU B C 1
ATOM 7901 O O . GLU B 1 267 ? -4.219 -9.742 8.125 1 59.16 267 GLU B O 1
ATOM 7906 N N . GLU B 1 268 ? -3.066 -9.844 6.273 1 58.78 268 GLU B N 1
ATOM 7907 C CA . GLU B 1 268 ? -3.623 -11.148 5.926 1 58.78 268 GLU B CA 1
ATOM 7908 C C . GLU B 1 268 ? -3.062 -12.25 6.828 1 58.78 268 GLU B C 1
ATOM 7910 O O . GLU B 1 268 ? -1.848 -12.445 6.891 1 58.78 268 GLU B O 1
ATOM 7915 N N . THR B 1 269 ? -3.838 -12.641 7.75 1 62.81 269 THR B N 1
ATOM 7916 C CA . THR B 1 269 ? -3.471 -13.797 8.562 1 62.81 269 THR B CA 1
ATOM 7917 C C . THR B 1 269 ? -4.184 -15.047 8.062 1 62.81 269 THR B C 1
ATOM 7919 O O . THR B 1 269 ? -5.121 -14.969 7.27 1 62.81 269 THR B O 1
ATOM 7922 N N . VAL B 1 270 ? -3.719 -16.172 8.477 1 64.12 270 VAL B N 1
ATOM 7923 C CA . VAL B 1 270 ? -4.246 -17.469 8.047 1 64.12 270 VAL B CA 1
ATOM 7924 C C . VAL B 1 270 ? -5.711 -17.578 8.453 1 64.12 270 VAL B C 1
ATOM 7926 O O . VAL B 1 270 ? -6.527 -18.125 7.703 1 64.12 270 VAL B O 1
ATOM 7929 N N . THR B 1 271 ? -6.102 -17.016 9.602 1 64.62 271 THR B N 1
ATOM 7930 C CA . THR B 1 271 ? -7.457 -17.172 10.117 1 64.62 271 THR B CA 1
ATOM 7931 C C . THR B 1 271 ? -8.234 -15.867 10.016 1 64.62 271 THR B C 1
ATOM 7933 O O . THR B 1 271 ? -9.461 -15.859 10.141 1 64.62 271 THR B O 1
ATOM 7936 N N . GLY B 1 272 ? -7.551 -14.828 9.531 1 60.75 272 GLY B N 1
ATOM 7937 C CA . GLY B 1 272 ? -8.188 -13.523 9.602 1 60.75 272 GLY B CA 1
ATOM 7938 C C . GLY B 1 272 ? -8.188 -12.93 10.992 1 60.75 272 GLY B C 1
ATOM 7939 O O . GLY B 1 272 ? -8.562 -11.766 11.18 1 60.75 272 GLY B O 1
ATOM 7940 N N . HIS B 1 273 ? -7.812 -13.891 11.977 1 58.72 273 HIS B N 1
ATOM 7941 C CA . HIS B 1 273 ? -7.68 -13.398 13.336 1 58.72 273 HIS B CA 1
ATOM 7942 C C . HIS B 1 273 ? -6.363 -12.656 13.531 1 58.72 273 HIS B C 1
ATOM 7944 O O . HIS B 1 273 ? -5.426 -12.828 12.75 1 58.72 273 HIS B O 1
ATOM 7950 N N . GLY B 1 274 ? -6.355 -11.93 14.438 1 55.44 274 GLY B N 1
ATOM 7951 C CA . GLY B 1 274 ? -5.094 -11.344 14.875 1 55.44 274 GLY B CA 1
ATOM 7952 C C . GLY B 1 274 ? -4.699 -10.117 14.078 1 55.44 274 GLY B C 1
ATOM 7953 O O . GLY B 1 274 ? -3.51 -9.867 13.867 1 55.44 274 GLY B O 1
ATOM 7954 N N . THR B 1 275 ? -5.785 -9.648 13.43 1 62 275 THR B N 1
ATOM 7955 C CA . THR B 1 275 ? -5.426 -8.375 12.812 1 62 275 THR B CA 1
ATOM 7956 C C . THR B 1 275 ? -5.066 -7.34 13.867 1 62 275 THR B C 1
ATOM 7958 O O . THR B 1 275 ? -5.59 -7.379 14.984 1 62 275 THR B O 1
ATOM 7961 N N . THR B 1 276 ? -3.947 -6.809 13.695 1 64.88 276 THR B N 1
ATOM 7962 C CA . THR B 1 276 ? -3.404 -5.867 14.664 1 64.88 276 THR B CA 1
ATOM 7963 C C . THR B 1 276 ? -4.328 -4.664 14.828 1 64.88 276 THR B C 1
ATOM 7965 O O . THR B 1 276 ? -4.645 -3.979 13.852 1 64.88 276 THR B O 1
ATOM 7968 N N . HIS B 1 277 ? -5.012 -4.695 16.031 1 72.12 277 HIS B N 1
ATOM 7969 C CA . HIS B 1 277 ? -5.723 -3.496 16.469 1 72.12 277 HIS B CA 1
ATOM 7970 C C . HIS B 1 277 ? -4.941 -2.744 17.531 1 72.12 277 HIS B C 1
ATOM 7972 O O . HIS B 1 277 ? -4.734 -3.262 18.641 1 72.12 277 HIS B O 1
ATOM 7978 N N . SER B 1 278 ? -4.43 -1.655 17.125 1 77.31 278 SER B N 1
ATOM 7979 C CA . SER B 1 278 ? -3.629 -0.865 18.062 1 77.31 278 SER B CA 1
ATOM 7980 C C . SER B 1 278 ? -4.156 0.562 18.172 1 77.31 278 SER B C 1
ATOM 7982 O O . SER B 1 278 ? -5.055 0.955 17.422 1 77.31 278 SER B O 1
ATOM 7984 N N . THR B 1 279 ? -3.775 1.185 19.234 1 85.06 279 THR B N 1
ATOM 7985 C CA . THR B 1 279 ? -4.113 2.586 19.469 1 85.06 279 THR B CA 1
ATOM 7986 C C . THR B 1 279 ? -2.863 3.459 19.406 1 85.06 279 THR B C 1
ATOM 7988 O O . THR B 1 279 ? -1.895 3.217 20.125 1 85.06 279 THR B O 1
ATOM 7991 N N . ASN B 1 280 ? -2.938 4.41 18.5 1 85.12 280 ASN B N 1
ATOM 7992 C CA . ASN B 1 280 ? -1.85 5.375 18.375 1 85.12 280 ASN B CA 1
ATOM 7993 C C . ASN B 1 280 ? -2.137 6.641 19.188 1 85.12 280 ASN B C 1
ATOM 7995 O O . ASN B 1 280 ? -3.297 7.004 19.391 1 85.12 280 ASN B O 1
ATOM 7999 N N . GLY B 1 281 ? -1.08 7.223 19.672 1 88.75 281 GLY B N 1
ATOM 8000 C CA . GLY B 1 281 ? -1.175 8.5 20.359 1 88.75 281 GLY B CA 1
ATOM 8001 C C . GLY B 1 281 ? -0.124 9.5 19.922 1 88.75 281 GLY B C 1
ATOM 8002 O O . GLY B 1 281 ? 0.971 9.117 19.5 1 88.75 281 GLY B O 1
ATOM 8003 N N . ILE B 1 282 ? -0.485 10.797 19.922 1 90.25 282 ILE B N 1
ATOM 8004 C CA . ILE B 1 282 ? 0.473 11.867 19.656 1 90.25 282 ILE B CA 1
ATOM 8005 C C . ILE B 1 282 ? 0.328 12.961 20.719 1 90.25 282 ILE B C 1
ATOM 8007 O O . ILE B 1 282 ? -0.711 13.062 21.375 1 90.25 282 ILE B O 1
ATOM 8011 N N . THR B 1 283 ? 1.355 13.664 20.953 1 91.75 283 THR B N 1
ATOM 8012 C CA . THR B 1 283 ? 1.346 14.875 21.766 1 91.75 283 THR B CA 1
ATOM 8013 C C . THR B 1 283 ? 1.639 16.094 20.906 1 91.75 283 THR B C 1
ATOM 8015 O O . THR B 1 283 ? 2.48 16.047 20 1 91.75 283 THR B O 1
ATOM 8018 N N . VAL B 1 284 ? 0.83 17.141 21.094 1 93.25 284 VAL B N 1
ATOM 8019 C CA . VAL B 1 284 ? 0.924 18.359 20.266 1 93.25 284 VAL B CA 1
ATOM 8020 C C . VAL B 1 284 ? 1.173 19.562 21.172 1 93.25 284 VAL B C 1
ATOM 8022 O O . VAL B 1 284 ? 0.464 19.766 22.156 1 93.25 284 VAL B O 1
ATOM 8025 N N . GLN B 1 285 ? 2.25 20.344 20.844 1 91.38 285 GLN B N 1
ATOM 8026 C CA . GLN B 1 285 ? 2.598 21.547 21.609 1 91.38 285 GLN B CA 1
ATOM 8027 C C . GLN B 1 285 ? 2.92 22.703 20.672 1 91.38 285 GLN B C 1
ATOM 8029 O O . GLN B 1 285 ? 3.541 22.516 19.625 1 91.38 285 GLN B O 1
ATOM 8034 N N . SER B 1 286 ? 2.418 23.844 21 1 86.56 286 SER B N 1
ATOM 8035 C CA . SER B 1 286 ? 2.752 25.047 20.219 1 86.56 286 SER B CA 1
ATOM 8036 C C . SER B 1 286 ? 4.215 25.422 20.406 1 86.56 286 SER B C 1
ATOM 8038 O O . SER B 1 286 ? 4.75 25.344 21.516 1 86.56 286 SER B O 1
ATOM 8040 N N . LYS B 1 287 ? 4.902 25.656 19.281 1 75.56 287 LYS B N 1
ATOM 8041 C CA . LYS B 1 287 ? 6.309 26.047 19.344 1 75.56 287 LYS B CA 1
ATOM 8042 C C . LYS B 1 287 ? 6.453 27.547 19.609 1 75.56 287 LYS B C 1
ATOM 8044 O O . LYS B 1 287 ? 5.766 28.359 19 1 75.56 287 LYS B O 1
ATOM 8049 N N . MET B 1 288 ? 7.004 27.922 20.703 1 61.75 288 MET B N 1
ATOM 8050 C CA . MET B 1 288 ? 7.293 29.344 20.953 1 61.75 288 MET B CA 1
ATOM 8051 C C . MET B 1 288 ? 8.766 29.641 20.719 1 61.75 288 MET B C 1
ATOM 8053 O O . MET B 1 288 ? 9.617 28.75 20.828 1 61.75 288 MET B O 1
ATOM 8057 N N . ALA B 1 289 ? 9.008 30.891 20.156 1 54 289 ALA B N 1
ATOM 8058 C CA . ALA B 1 289 ? 10.359 31.406 19.984 1 54 289 ALA B CA 1
ATOM 8059 C C . ALA B 1 289 ? 11.156 31.328 21.281 1 54 289 ALA B C 1
ATOM 8061 O O . ALA B 1 289 ? 10.672 31.703 22.344 1 54 289 ALA B O 1
ATOM 8062 N N . GLY B 1 290 ? 12.102 30.281 21.438 1 54.78 290 GLY B N 1
ATOM 8063 C CA . GLY B 1 290 ? 12.961 30.125 22.594 1 54.78 290 GLY B CA 1
ATOM 8064 C C . GLY B 1 290 ? 12.891 28.75 23.219 1 54.78 290 GLY B C 1
ATOM 8065 O O . GLY B 1 290 ? 13.562 28.484 24.219 1 54.78 290 GLY B O 1
ATOM 8066 N N . ASP B 1 291 ? 11.867 28.141 22.875 1 56.75 291 ASP B N 1
ATOM 8067 C CA . ASP B 1 291 ? 11.742 26.812 23.453 1 56.75 291 ASP B CA 1
ATOM 8068 C C . ASP B 1 291 ? 13.047 26.016 23.297 1 56.75 291 ASP B C 1
ATOM 8070 O O . ASP B 1 291 ? 13.578 25.906 22.188 1 56.75 291 ASP B O 1
ATOM 8074 N N . LEU B 1 292 ? 13.898 26.016 24.281 1 49.53 292 LEU B N 1
ATOM 8075 C CA . LEU B 1 292 ? 15.117 25.219 24.312 1 49.53 292 LEU B CA 1
ATOM 8076 C C . LEU B 1 292 ? 14.789 23.734 24.203 1 49.53 292 LEU B C 1
ATOM 8078 O O . LEU B 1 292 ? 13.898 23.234 24.891 1 49.53 292 LEU B O 1
ATOM 8082 N N . ASP B 1 293 ? 14.992 23.219 23.094 1 49.19 293 ASP B N 1
ATOM 8083 C CA . ASP B 1 293 ? 14.891 21.766 23.031 1 49.19 293 ASP B CA 1
ATOM 8084 C C . ASP B 1 293 ? 15.492 21.109 24.266 1 49.19 293 ASP B C 1
ATOM 8086 O O . ASP B 1 293 ? 16.609 21.422 24.656 1 49.19 293 ASP B O 1
ATOM 8090 N N . ASN B 1 294 ? 14.75 20.969 25.281 1 46.41 294 ASN B N 1
ATOM 8091 C CA . ASN B 1 294 ? 15.367 20.25 26.391 1 46.41 294 ASN B CA 1
ATOM 8092 C C . ASN B 1 294 ? 16.406 19.25 25.906 1 46.41 294 ASN B C 1
ATOM 8094 O O . ASN B 1 294 ? 16.094 18.312 25.188 1 46.41 294 ASN B O 1
ATOM 8098 N N . ASN B 1 295 ? 17.516 19.797 25.547 1 43.69 295 ASN B N 1
ATOM 8099 C CA . ASN B 1 295 ? 18.672 18.922 25.312 1 43.69 295 ASN B CA 1
ATOM 8100 C C . ASN B 1 295 ? 18.688 17.75 26.281 1 43.69 295 ASN B C 1
ATOM 8102 O O . ASN B 1 295 ? 19.141 17.875 27.406 1 43.69 295 ASN B O 1
ATOM 8106 N N . ILE B 1 296 ? 17.609 17.078 26.453 1 43.75 296 ILE B N 1
ATOM 8107 C CA . ILE B 1 296 ? 17.688 15.891 27.312 1 43.75 296 ILE B CA 1
ATOM 8108 C C . ILE B 1 296 ? 19.016 15.18 27.078 1 43.75 296 ILE B C 1
ATOM 8110 O O . ILE B 1 296 ? 19.375 14.875 25.938 1 43.75 296 ILE B O 1
ATOM 8114 N N . TYR B 1 297 ? 19.812 15.375 28 1 43 297 TYR B N 1
ATOM 8115 C CA . TYR B 1 297 ? 21.047 14.594 28.141 1 43 297 TYR B CA 1
ATOM 8116 C C . TYR B 1 297 ? 20.797 13.125 27.797 1 43 297 TYR B C 1
ATOM 8118 O O . TYR B 1 297 ? 20.141 12.414 28.562 1 43 297 TYR B O 1
ATOM 8126 N N . LEU B 1 298 ? 20.5 12.914 26.625 1 51.16 298 LEU B N 1
ATOM 8127 C CA . LEU B 1 298 ? 20.453 11.523 26.203 1 51.16 298 LEU B CA 1
ATOM 8128 C C . LEU B 1 298 ? 21.641 10.75 26.75 1 51.16 298 LEU B C 1
ATOM 8130 O O . LEU B 1 298 ? 22.797 11.156 26.578 1 51.16 298 LEU B O 1
ATOM 8134 N N . LYS B 1 299 ? 21.5 10.109 27.953 1 47.56 299 LYS B N 1
ATOM 8135 C CA . LYS B 1 299 ? 22.547 9.281 28.547 1 47.56 299 LYS B CA 1
ATOM 8136 C C . LYS B 1 299 ? 23.234 8.422 27.484 1 47.56 299 LYS B C 1
ATOM 8138 O O . LYS B 1 299 ? 22.562 7.781 26.672 1 47.56 299 LYS B O 1
ATOM 8143 N N . SER B 1 300 ? 24.375 8.805 27.188 1 52.31 300 SER B N 1
ATOM 8144 C CA . SER B 1 300 ? 25.281 8.016 26.359 1 52.31 300 SER B CA 1
ATOM 8145 C C . SER B 1 300 ? 25.391 6.578 26.859 1 52.31 300 SER B C 1
ATOM 8147 O O . SER B 1 300 ? 25.547 6.344 28.062 1 52.31 300 SER B O 1
ATOM 8149 N N . GLY B 1 301 ? 24.625 5.582 26.406 1 56.88 301 GLY B N 1
ATOM 8150 C CA . GLY B 1 301 ? 24.781 4.23 26.922 1 56.88 301 GLY B CA 1
ATOM 8151 C C . GLY B 1 301 ? 25.75 3.387 26.109 1 56.88 301 GLY B C 1
ATOM 8152 O O . GLY B 1 301 ? 26.25 3.832 25.062 1 56.88 301 GLY B O 1
ATOM 8153 N N . GLN B 1 302 ? 26.344 2.32 26.672 1 61.66 302 GLN B N 1
ATOM 8154 C CA . GLN B 1 302 ? 27.156 1.277 26.047 1 61.66 302 GLN B CA 1
ATOM 8155 C C . GLN B 1 302 ? 26.344 0.503 25.016 1 61.66 302 GLN B C 1
ATOM 8157 O O . GLN B 1 302 ? 25.125 0.354 25.156 1 61.66 302 GLN B O 1
ATOM 8162 N N . LYS B 1 303 ? 27 0.217 23.875 1 72.62 303 LYS B N 1
ATOM 8163 C CA . LYS B 1 303 ? 26.375 -0.586 22.828 1 72.62 303 LYS B CA 1
ATOM 8164 C C . LYS B 1 303 ? 25.859 -1.914 23.375 1 72.62 303 LYS B C 1
ATOM 8166 O O . LYS B 1 303 ? 26.625 -2.682 23.969 1 72.62 303 LYS B O 1
ATOM 8171 N N . SER B 1 304 ? 24.625 -2.133 23.469 1 69 304 SER B N 1
ATOM 8172 C CA . SER B 1 304 ? 24.047 -3.363 24 1 69 304 SER B CA 1
ATOM 8173 C C . SER B 1 304 ? 23.984 -4.453 22.938 1 69 304 SER B C 1
ATOM 8175 O O . SER B 1 304 ? 23.938 -5.641 23.266 1 69 304 SER B O 1
ATOM 8177 N N . LYS B 1 305 ? 24.156 -4.242 21.594 1 72.38 305 LYS B N 1
ATOM 8178 C CA . LYS B 1 305 ? 24.094 -5.152 20.453 1 72.38 305 LYS B CA 1
ATOM 8179 C C . LYS B 1 305 ? 22.75 -5.871 20.406 1 72.38 305 LYS B C 1
ATOM 8181 O O . LYS B 1 305 ? 22.625 -6.926 19.781 1 72.38 305 LYS B O 1
ATOM 8186 N N . LYS B 1 306 ? 21.781 -5.367 21.156 1 79.69 306 LYS B N 1
ATOM 8187 C CA . LYS B 1 306 ? 20.438 -5.953 21.125 1 79.69 306 LYS B CA 1
ATOM 8188 C C . LYS B 1 306 ? 19.703 -5.562 19.844 1 79.69 306 LYS B C 1
ATOM 8190 O O . LYS B 1 306 ? 19.766 -4.406 19.406 1 79.69 306 LYS B O 1
ATOM 8195 N N . ARG B 1 307 ? 19.141 -6.57 19.281 1 81.12 307 ARG B N 1
ATOM 8196 C CA . ARG B 1 307 ? 18.406 -6.316 18.047 1 81.12 307 ARG B CA 1
ATOM 8197 C C . ARG B 1 307 ? 16.906 -6.273 18.297 1 81.12 307 ARG B C 1
ATOM 8199 O O . ARG B 1 307 ? 16.125 -5.953 17.391 1 81.12 307 ARG B O 1
ATOM 8206 N N . LYS B 1 308 ? 16.594 -6.629 19.453 1 79.94 308 LYS B N 1
ATOM 8207 C CA . LYS B 1 308 ? 15.172 -6.645 19.812 1 79.94 308 LYS B CA 1
ATOM 8208 C C . LYS B 1 308 ? 14.93 -5.91 21.125 1 79.94 308 LYS B C 1
ATOM 8210 O O . LYS B 1 308 ? 15.797 -5.891 22 1 79.94 308 LYS B O 1
ATOM 8215 N N . ILE B 1 309 ? 13.836 -5.105 21.141 1 78.5 309 ILE B N 1
ATOM 8216 C CA . ILE B 1 309 ? 13.398 -4.477 22.375 1 78.5 309 ILE B CA 1
ATOM 8217 C C . ILE B 1 309 ? 12.289 -5.309 23.016 1 78.5 309 ILE B C 1
ATOM 8219 O O . ILE B 1 309 ? 11.555 -6.012 22.312 1 78.5 309 ILE B O 1
ATOM 8223 N N . ASP B 1 310 ? 12.359 -5.406 24.25 1 73.19 310 ASP B N 1
ATOM 8224 C CA . ASP B 1 310 ? 11.281 -6.113 24.922 1 73.19 310 ASP B CA 1
ATOM 8225 C C . ASP B 1 310 ? 9.945 -5.41 24.703 1 73.19 310 ASP B C 1
ATOM 8227 O O . ASP B 1 310 ? 9.867 -4.18 24.766 1 73.19 310 ASP B O 1
ATOM 8231 N N . PRO B 1 311 ? 9.086 -6.219 24.219 1 69.44 311 PRO B N 1
ATOM 8232 C CA . PRO B 1 311 ? 7.77 -5.59 24.047 1 69.44 311 PRO B CA 1
ATOM 8233 C C . PRO B 1 311 ? 7.277 -4.918 25.328 1 69.44 311 PRO B C 1
ATOM 8235 O O . PRO B 1 311 ? 7.629 -5.344 26.438 1 69.44 311 PRO B O 1
ATOM 8238 N N . PRO B 1 312 ? 6.738 -3.688 25.172 1 61.59 312 PRO B N 1
ATOM 8239 C CA . PRO B 1 312 ? 6.191 -3.064 26.391 1 61.59 312 PRO B CA 1
ATOM 8240 C C . PRO B 1 312 ? 5.211 -3.973 27.125 1 61.59 312 PRO B C 1
ATOM 8242 O O . PRO B 1 312 ? 4.48 -4.742 26.5 1 61.59 312 PRO B O 1
ATOM 8245 N N . VAL B 1 313 ? 5.586 -4.352 28.344 1 55.19 313 VAL B N 1
ATOM 8246 C CA . VAL B 1 313 ? 4.633 -5.125 29.141 1 55.19 313 VAL B CA 1
ATOM 8247 C C . VAL B 1 313 ? 3.285 -4.41 29.172 1 55.19 313 VAL B C 1
ATOM 8249 O O . VAL B 1 313 ? 3.154 -3.34 29.766 1 55.19 313 VAL B O 1
ATOM 8252 N N . ASN B 1 314 ? 2.639 -4.473 28.078 1 58.53 314 ASN B N 1
ATOM 8253 C CA . ASN B 1 314 ? 1.373 -3.746 28.047 1 58.53 314 ASN B CA 1
ATOM 8254 C C . ASN B 1 314 ? 0.289 -4.469 28.844 1 58.53 314 ASN B C 1
ATOM 8256 O O . ASN B 1 314 ? -0.412 -5.328 28.312 1 58.53 314 ASN B O 1
ATOM 8260 N N . HIS B 1 315 ? 0.512 -4.5 30.203 1 64.62 315 HIS B N 1
ATOM 8261 C CA . HIS B 1 315 ? -0.61 -5.004 30.984 1 64.62 315 HIS B CA 1
ATOM 8262 C C . HIS B 1 315 ? -1.733 -3.975 31.062 1 64.62 315 HIS B C 1
ATOM 8264 O O . HIS B 1 315 ? -1.533 -2.867 31.562 1 64.62 315 HIS B O 1
ATOM 8270 N N . ILE B 1 316 ? -2.734 -4.105 30.297 1 77.69 316 ILE B N 1
ATOM 8271 C CA . ILE B 1 316 ? -3.914 -3.258 30.422 1 77.69 316 ILE B CA 1
ATOM 8272 C C . ILE B 1 316 ? -4.812 -3.777 31.547 1 77.69 316 ILE B C 1
ATOM 8274 O O . ILE B 1 316 ? -5.426 -4.84 31.406 1 77.69 316 ILE B O 1
ATOM 8278 N N . PRO B 1 317 ? -4.68 -3.098 32.688 1 76.94 317 PRO B N 1
ATOM 8279 C CA . PRO B 1 317 ? -5.566 -3.531 33.781 1 76.94 317 PRO B CA 1
ATOM 8280 C C . PRO B 1 317 ? -7.035 -3.549 33.344 1 76.94 317 PRO B C 1
ATOM 8282 O O . PRO B 1 317 ? -7.48 -2.676 32.594 1 76.94 317 PRO B O 1
ATOM 8285 N N . ASN B 1 318 ? -7.695 -4.547 33.781 1 81.06 318 ASN B N 1
ATOM 8286 C CA . ASN B 1 318 ? -9.117 -4.633 33.469 1 81.06 318 ASN B CA 1
ATOM 8287 C C . ASN B 1 318 ? -9.914 -3.551 34.188 1 81.06 318 ASN B C 1
ATOM 8289 O O . ASN B 1 318 ? -9.664 -3.281 35.375 1 81.06 318 ASN B O 1
ATOM 8293 N N . TYR B 1 319 ? -10.656 -2.838 33.469 1 87.44 319 TYR B N 1
ATOM 8294 C CA . TYR B 1 319 ? -11.555 -1.831 34.031 1 87.44 319 TYR B CA 1
ATOM 8295 C C . TYR B 1 319 ? -13.008 -2.217 33.812 1 87.44 319 TYR B C 1
ATOM 8297 O O . TYR B 1 319 ? -13.438 -2.439 32.688 1 87.44 319 TYR B O 1
ATOM 8305 N N . PHE B 1 320 ? -13.688 -2.391 34.938 1 84.69 320 PHE B N 1
ATOM 8306 C CA . PHE B 1 320 ? -15.117 -2.67 34.875 1 84.69 320 PHE B CA 1
ATOM 8307 C C . PHE B 1 320 ? -15.93 -1.413 35.188 1 84.69 320 PHE B C 1
ATOM 8309 O O . PHE B 1 320 ? -15.828 -0.851 36.281 1 84.69 320 PHE B O 1
ATOM 8316 N N . ILE B 1 321 ? -16.609 -0.921 34.25 1 82.38 321 ILE B N 1
ATOM 8317 C CA . ILE B 1 321 ? -17.328 0.341 34.344 1 82.38 321 ILE B CA 1
ATOM 8318 C C . ILE B 1 321 ? -18.5 0.184 35.312 1 82.38 321 ILE B C 1
ATOM 8320 O O . ILE B 1 321 ? -18.859 1.129 36.031 1 82.38 321 ILE B O 1
ATOM 8324 N N . GLY B 1 322 ? -19.047 -0.965 35.562 1 76.38 322 GLY B N 1
ATOM 8325 C CA . GLY B 1 322 ? -20.203 -1.15 36.438 1 76.38 322 GLY B CA 1
ATOM 8326 C C . GLY B 1 322 ? -21.422 -0.386 35.938 1 76.38 322 GLY B C 1
ATOM 8327 O O . GLY B 1 322 ? -21.797 -0.477 34.781 1 76.38 322 GLY B O 1
ATOM 8328 N N . GLN B 1 323 ? -22 0.375 36.844 1 74.62 323 GLN B N 1
ATOM 8329 C CA . GLN B 1 323 ? -23.156 1.18 36.469 1 74.62 323 GLN B CA 1
ATOM 8330 C C . GLN B 1 323 ? -22.75 2.443 35.719 1 74.62 323 GLN B C 1
ATOM 8332 O O . GLN B 1 323 ? -21.828 3.148 36.156 1 74.62 323 GLN B O 1
ATOM 8337 N N . ARG B 1 324 ? -23.438 2.756 34.688 1 77.06 324 ARG B N 1
ATOM 8338 C CA . ARG B 1 324 ? -23.156 3.938 33.875 1 77.06 324 ARG B CA 1
ATOM 8339 C C . ARG B 1 324 ? -23.469 5.215 34.656 1 77.06 324 ARG B C 1
ATOM 8341 O O . ARG B 1 324 ? -24.453 5.277 35.375 1 77.06 324 ARG B O 1
ATOM 8348 N N . CYS B 1 325 ? -22.516 6.129 34.531 1 78 325 CYS B N 1
ATOM 8349 C CA . CYS B 1 325 ? -22.703 7.43 35.156 1 78 325 CYS B CA 1
ATOM 8350 C C . CYS B 1 325 ? -23.094 8.484 34.125 1 78 325 CYS B C 1
ATOM 8352 O O . CYS B 1 325 ? -22.5 8.539 33.062 1 78 325 CYS B O 1
ATOM 8354 N N . ASN B 1 326 ? -24.156 9.273 34.406 1 76.75 326 ASN B N 1
ATOM 8355 C CA . ASN B 1 326 ? -24.594 10.352 33.531 1 76.75 326 ASN B CA 1
ATOM 8356 C C . ASN B 1 326 ? -23.828 11.641 33.812 1 76.75 326 ASN B C 1
ATOM 8358 O O . ASN B 1 326 ? -23.328 11.844 34.938 1 76.75 326 ASN B O 1
ATOM 8362 N N . PRO B 1 327 ? -23.719 12.445 32.75 1 80.06 327 PRO B N 1
ATOM 8363 C CA . PRO B 1 327 ? -23.047 13.734 32.969 1 80.06 327 PRO B CA 1
ATOM 8364 C C . PRO B 1 327 ? -23.797 14.633 33.938 1 80.06 327 PRO B C 1
ATOM 8366 O O . PRO B 1 327 ? -25.016 14.555 34.062 1 80.06 327 PRO B O 1
ATOM 8369 N N . GLU B 1 328 ? -22.969 15.344 34.656 1 75.62 328 GLU B N 1
ATOM 8370 C CA . GLU B 1 328 ? -23.562 16.422 35.469 1 75.62 328 GLU B CA 1
ATOM 8371 C C . GLU B 1 328 ? -23.906 17.609 34.594 1 75.62 328 GLU B C 1
ATOM 8373 O O . GLU B 1 328 ? -23.094 18.062 33.781 1 75.62 328 GLU B O 1
ATOM 8378 N N . VAL B 1 329 ? -25.125 17.969 34.531 1 71.38 329 VAL B N 1
ATOM 8379 C CA . VAL B 1 329 ? -25.578 19.047 33.656 1 71.38 329 VAL B CA 1
ATOM 8380 C C . VAL B 1 329 ? -25.125 20.391 34.25 1 71.38 329 VAL B C 1
ATOM 8382 O O . VAL B 1 329 ? -25.562 20.766 35.344 1 71.38 329 VAL B O 1
ATOM 8385 N N . PRO B 1 330 ? -24.156 20.891 33.625 1 69.94 330 PRO B N 1
ATOM 8386 C CA . PRO B 1 330 ? -23.703 22.188 34.125 1 69.94 330 PRO B CA 1
ATOM 8387 C C . PRO B 1 330 ? -24.703 23.312 33.844 1 69.94 330 PRO B C 1
ATOM 8389 O O . PRO B 1 330 ? -25.703 23.109 33.156 1 69.94 330 PRO B O 1
ATOM 8392 N N . GLU B 1 331 ? -24.406 24.5 34.469 1 70.56 331 GLU B N 1
ATOM 8393 C CA . GLU B 1 331 ? -25.219 25.703 34.25 1 70.56 331 GLU B CA 1
ATOM 8394 C C . GLU B 1 331 ? -25.078 26.188 32.781 1 70.56 331 GLU B C 1
ATOM 8396 O O . GLU B 1 331 ? -23.984 26.125 32.219 1 70.56 331 GLU B O 1
ATOM 8401 N N . ILE B 1 332 ? -26.156 26.531 32.188 1 69.62 332 ILE B N 1
ATOM 8402 C CA . ILE B 1 332 ? -26.203 26.953 30.797 1 69.62 332 ILE B CA 1
ATOM 8403 C C . ILE B 1 332 ? -25.641 28.375 30.672 1 69.62 332 ILE B C 1
ATOM 8405 O O . ILE B 1 332 ? -26.156 29.297 31.297 1 69.62 332 ILE B O 1
ATOM 8409 N N . THR B 1 333 ? -24.453 28.422 30.172 1 69.19 333 THR B N 1
ATOM 8410 C CA . THR B 1 333 ? -23.844 29.719 29.875 1 69.19 333 THR B CA 1
ATOM 8411 C C . THR B 1 333 ? -23.875 30.016 28.375 1 69.19 333 THR B C 1
ATOM 8413 O O . THR B 1 333 ? -23.812 29.094 27.562 1 69.19 333 THR B O 1
ATOM 8416 N N . THR B 1 334 ? -24.344 31.266 28.078 1 64.81 334 THR B N 1
ATOM 8417 C CA . THR B 1 334 ? -24.391 31.641 26.672 1 64.81 334 THR B CA 1
ATOM 8418 C C . THR B 1 334 ? -23.141 32.406 26.281 1 64.81 334 THR B C 1
ATOM 8420 O O . THR B 1 334 ? -22.5 33.031 27.125 1 64.81 334 THR B O 1
ATOM 8423 N N . CYS B 1 335 ? -22.703 32.188 25.078 1 67 335 CYS B N 1
ATOM 8424 C CA . CYS B 1 335 ? -21.594 32.938 24.516 1 67 335 CYS B CA 1
ATOM 8425 C C . CYS B 1 335 ? -21.984 34.406 24.281 1 67 335 CYS B C 1
ATOM 8427 O O . CYS B 1 335 ? -22.984 34.688 23.641 1 67 335 CYS B O 1
ATOM 8429 N N . ASP B 1 336 ? -21.422 35.406 24.875 1 63.22 336 ASP B N 1
ATOM 8430 C CA . ASP B 1 336 ? -21.75 36.812 24.859 1 63.22 336 ASP B CA 1
ATOM 8431 C C . ASP B 1 336 ? -21.703 37.375 23.438 1 63.22 336 ASP B C 1
ATOM 8433 O O . ASP B 1 336 ? -22.609 38.094 23.016 1 63.22 336 ASP B O 1
ATOM 8437 N N . ASN B 1 337 ? -20.641 37.094 22.641 1 73.94 337 ASN B N 1
ATOM 8438 C CA . ASN B 1 337 ? -20.422 37.719 21.359 1 73.94 337 ASN B CA 1
ATOM 8439 C C . ASN B 1 337 ? -20.812 36.812 20.188 1 73.94 337 ASN B C 1
ATOM 8441 O O . ASN B 1 337 ? -20.234 36.906 19.109 1 73.94 337 ASN B O 1
ATOM 8445 N N . LYS B 1 338 ? -21.859 36.156 20.422 1 82.94 338 LYS B N 1
ATOM 8446 C CA . LYS B 1 338 ? -22.266 35.125 19.453 1 82.94 338 LYS B CA 1
ATOM 8447 C C . LYS B 1 338 ? -22.75 35.781 18.156 1 82.94 338 LYS B C 1
ATOM 8449 O O . LYS B 1 338 ? -22.312 35.406 17.078 1 82.94 338 LYS B O 1
ATOM 8454 N N . SER B 1 339 ? -23.578 36.719 18.266 1 80.69 339 SER B N 1
ATOM 8455 C CA . SER B 1 339 ? -24.219 37.312 17.109 1 80.69 339 SER B CA 1
ATOM 8456 C C . SER B 1 339 ? -23.219 38.062 16.234 1 80.69 339 SER B C 1
ATOM 8458 O O . SER B 1 339 ? -23.266 37.969 15 1 80.69 339 SER B O 1
ATOM 8460 N N . GLU B 1 340 ? -22.328 38.625 16.875 1 84.5 340 GLU B N 1
ATOM 8461 C CA . GLU B 1 340 ? -21.359 39.406 16.125 1 84.5 340 GLU B CA 1
ATOM 8462 C C . GLU B 1 340 ? -20.406 38.531 15.344 1 84.5 340 GLU B C 1
ATOM 8464 O O . GLU B 1 340 ? -20.141 38.75 14.164 1 84.5 340 GLU B O 1
ATOM 8469 N N . LYS B 1 341 ? -19.891 37.5 15.961 1 87.25 341 LYS B N 1
ATOM 8470 C CA . LYS B 1 341 ? -18.953 36.594 15.328 1 87.25 341 LYS B CA 1
ATOM 8471 C C . LYS B 1 341 ? -19.609 35.844 14.18 1 87.25 341 LYS B C 1
ATOM 8473 O O . LYS B 1 341 ? -18.984 35.625 13.133 1 87.25 341 LYS B O 1
ATOM 8478 N N . LEU B 1 342 ? -20.75 35.5 14.453 1 90.62 342 LEU B N 1
ATOM 8479 C CA . LEU B 1 342 ? -21.484 34.75 13.422 1 90.62 342 LEU B CA 1
ATOM 8480 C C . LEU B 1 342 ? -21.766 35.656 12.219 1 90.62 342 LEU B C 1
ATOM 8482 O O . LEU B 1 342 ? -21.609 35.219 11.078 1 90.62 342 LEU B O 1
ATOM 8486 N N . SER B 1 343 ? -22.203 36.812 12.516 1 87.81 343 SER B N 1
ATOM 8487 C CA . SER B 1 343 ? -22.516 37.781 11.453 1 87.81 343 SER B CA 1
ATOM 8488 C C . SER B 1 343 ? -21.281 38.094 10.625 1 87.81 343 SER B C 1
ATOM 8490 O O . SER B 1 343 ? -21.359 38.219 9.398 1 87.81 343 SER B O 1
ATOM 8492 N N . LYS B 1 344 ? -20.25 38.219 11.297 1 88.94 344 LYS B N 1
ATOM 8493 C CA . LYS B 1 344 ? -19 38.5 10.602 1 88.94 344 LYS B CA 1
ATOM 8494 C C . LYS B 1 344 ? -18.609 37.375 9.664 1 88.94 344 LYS B C 1
ATOM 8496 O O . LYS B 1 344 ? -18.188 37.625 8.523 1 88.94 344 LYS B O 1
ATOM 8501 N N . ALA B 1 345 ? -18.688 36.188 10.156 1 91.88 345 ALA B N 1
ATOM 8502 C CA . ALA B 1 345 ? -18.344 35.031 9.344 1 91.88 345 ALA B CA 1
ATOM 8503 C C . ALA B 1 345 ? -19.25 34.938 8.117 1 91.88 345 ALA B C 1
ATOM 8505 O O . ALA B 1 345 ? -18.797 34.625 7.016 1 91.88 345 ALA B O 1
ATOM 8506 N N . LYS B 1 346 ? -20.484 35.188 8.297 1 92.12 346 LYS B N 1
ATOM 8507 C CA . LYS B 1 346 ? -21.438 35.156 7.195 1 92.12 346 LYS B CA 1
ATOM 8508 C C . LYS B 1 346 ? -21.156 36.25 6.168 1 92.12 346 LYS B C 1
ATOM 8510 O O . LYS B 1 346 ? -21.297 36.031 4.965 1 92.12 346 LYS B O 1
ATOM 8515 N N . LEU B 1 347 ? -20.812 37.344 6.703 1 91.75 347 LEU B N 1
ATOM 8516 C CA . LEU B 1 347 ? -20.516 38.469 5.84 1 91.75 347 LEU B CA 1
ATOM 8517 C C . LEU B 1 347 ? -19.297 38.188 4.957 1 91.75 347 LEU B C 1
ATOM 8519 O O . LEU B 1 347 ? -19.281 38.594 3.789 1 91.75 347 LEU B O 1
ATOM 8523 N N . ILE B 1 348 ? -18.359 37.562 5.5 1 92.25 348 ILE B N 1
ATOM 8524 C CA . ILE B 1 348 ? -17.156 37.219 4.738 1 92.25 348 ILE B CA 1
ATOM 8525 C C . ILE B 1 348 ? -17.5 36.25 3.621 1 92.25 348 ILE B C 1
ATOM 8527 O O . ILE B 1 348 ? -17.016 36.375 2.498 1 92.25 348 ILE B O 1
ATOM 8531 N N . ASP B 1 349 ? -18.297 35.312 3.926 1 93.44 349 ASP B N 1
ATOM 8532 C CA . ASP B 1 349 ? -18.734 34.344 2.918 1 93.44 349 ASP B CA 1
ATOM 8533 C C . ASP B 1 349 ? -19.547 35 1.817 1 93.44 349 ASP B C 1
ATOM 8535 O O . ASP B 1 349 ? -19.422 34.656 0.644 1 93.44 349 ASP B O 1
ATOM 8539 N N . ALA B 1 350 ? -20.344 35.969 2.232 1 93.31 350 ALA B N 1
ATOM 8540 C CA . ALA B 1 350 ? -21.109 36.719 1.248 1 93.31 350 ALA B CA 1
ATOM 8541 C C . ALA B 1 350 ? -20.188 37.562 0.361 1 93.31 350 ALA B C 1
ATOM 8543 O O . ALA B 1 350 ? -20.406 37.656 -0.849 1 93.31 350 ALA B O 1
ATOM 8544 N N . ALA B 1 351 ? -19.25 38.156 1.012 1 92.94 351 ALA B N 1
ATOM 8545 C CA . ALA B 1 351 ? -18.281 38.969 0.254 1 92.94 351 ALA B CA 1
ATOM 8546 C C . ALA B 1 351 ? -17.562 38.094 -0.773 1 92.94 351 ALA B C 1
ATOM 8548 O O . ALA B 1 351 ? -17.266 38.531 -1.883 1 92.94 351 ALA B O 1
ATOM 8549 N N . TYR B 1 352 ? -17.25 36.906 -0.341 1 92.88 352 TYR B N 1
ATOM 8550 C CA . TYR B 1 352 ? -16.609 35.906 -1.223 1 92.88 352 TYR B CA 1
ATOM 8551 C C . TYR B 1 352 ? -17.453 35.688 -2.469 1 92.88 352 TYR B C 1
ATOM 8553 O O . TYR B 1 352 ? -16.938 35.688 -3.588 1 92.88 352 TYR B O 1
ATOM 8561 N N . ILE B 1 353 ? -18.719 35.531 -2.307 1 93.69 353 ILE B N 1
ATOM 8562 C CA . ILE B 1 353 ? -19.625 35.219 -3.416 1 93.69 353 ILE B CA 1
ATOM 8563 C C . ILE B 1 353 ? -19.812 36.469 -4.273 1 93.69 353 ILE B C 1
ATOM 8565 O O . ILE B 1 353 ? -19.734 36.406 -5.5 1 93.69 353 ILE B O 1
ATOM 8569 N N . VAL B 1 354 ? -20.047 37.594 -3.672 1 92.81 354 VAL B N 1
ATOM 8570 C CA . VAL B 1 354 ? -20.375 38.844 -4.367 1 92.81 354 VAL B CA 1
ATOM 8571 C C . VAL B 1 354 ? -19.156 39.312 -5.168 1 92.81 354 VAL B C 1
ATOM 8573 O O . VAL B 1 354 ? -19.312 39.844 -6.273 1 92.81 354 VAL B O 1
ATOM 8576 N N . ALA B 1 355 ? -18.047 39.125 -4.598 1 90.94 355 ALA B N 1
ATOM 8577 C CA . ALA B 1 355 ? -16.828 39.531 -5.297 1 90.94 355 ALA B CA 1
ATOM 8578 C C . ALA B 1 355 ? -16.656 38.75 -6.594 1 90.94 355 ALA B C 1
ATOM 8580 O O . ALA B 1 355 ? -15.961 39.188 -7.512 1 90.94 355 ALA B O 1
ATOM 8581 N N . LYS B 1 356 ? -17.266 37.656 -6.688 1 88.56 356 LYS B N 1
ATOM 8582 C CA . LYS B 1 356 ? -17.094 36.781 -7.848 1 88.56 356 LYS B CA 1
ATOM 8583 C C . LYS B 1 356 ? -18.203 37 -8.875 1 88.56 356 LYS B C 1
ATOM 8585 O O . LYS B 1 356 ? -18.188 36.406 -9.945 1 88.56 356 LYS B O 1
ATOM 8590 N N . LEU B 1 357 ? -19.141 37.875 -8.57 1 84.56 357 LEU B N 1
ATOM 8591 C CA . LEU B 1 357 ? -20.281 38.094 -9.453 1 84.56 357 LEU B CA 1
ATOM 8592 C C . LEU B 1 357 ? -19.859 38.844 -10.727 1 84.56 357 LEU B C 1
ATOM 8594 O O . LEU B 1 357 ? -20.391 38.562 -11.805 1 84.56 357 LEU B O 1
ATOM 8598 N N . PRO B 1 358 ? -18.844 39.844 -10.43 1 67.19 358 PRO B N 1
ATOM 8599 C CA . PRO B 1 358 ? -18.516 40.625 -11.625 1 67.19 358 PRO B CA 1
ATOM 8600 C C . PRO B 1 358 ? -18.203 39.75 -12.828 1 67.19 358 PRO B C 1
ATOM 8602 O O . PRO B 1 358 ? -17.828 38.562 -12.664 1 67.19 358 PRO B O 1
ATOM 8605 N N . ALA B 1 359 ? -18.234 40.312 -13.984 1 60.72 359 ALA B N 1
ATOM 8606 C CA . ALA B 1 359 ? -18.328 39.844 -15.367 1 60.72 359 ALA B CA 1
ATOM 8607 C C . ALA B 1 359 ? -17.188 38.906 -15.695 1 60.72 359 ALA B C 1
ATOM 8609 O O . ALA B 1 359 ? -16.156 38.906 -15.023 1 60.72 359 ALA B O 1
ATOM 8610 N N . LYS B 1 360 ? -17.5 38.031 -16.594 1 57.91 360 LYS B N 1
ATOM 8611 C CA . LYS B 1 360 ? -16.797 36.938 -17.234 1 57.91 360 LYS B CA 1
ATOM 8612 C C . LYS B 1 360 ? -15.383 37.344 -17.656 1 57.91 360 LYS B C 1
ATOM 8614 O O . LYS B 1 360 ? -14.469 36.531 -17.672 1 57.91 360 LYS B O 1
ATOM 8619 N N . ASP B 1 361 ? -15.195 38.688 -17.797 1 60.94 361 ASP B N 1
ATOM 8620 C CA . ASP B 1 361 ? -13.953 39.125 -18.438 1 60.94 361 ASP B CA 1
ATOM 8621 C C . ASP B 1 361 ? -12.867 39.344 -17.391 1 60.94 361 ASP B C 1
ATOM 8623 O O . ASP B 1 361 ? -11.711 39.625 -17.734 1 60.94 361 ASP B O 1
ATOM 8627 N N . LYS B 1 362 ? -13.18 39.062 -16.125 1 70.94 362 LYS B N 1
ATOM 8628 C CA . LYS B 1 362 ? -12.172 39.344 -15.094 1 70.94 362 LYS B CA 1
ATOM 8629 C C . LYS B 1 362 ? -11.469 38.062 -14.672 1 70.94 362 LYS B C 1
ATOM 8631 O O . LYS B 1 362 ? -11.969 36.969 -14.922 1 70.94 362 LYS B O 1
ATOM 8636 N N . GLU B 1 363 ? -10.258 38.344 -14.195 1 70.94 363 GLU B N 1
ATOM 8637 C CA . GLU B 1 363 ? -9.477 37.188 -13.703 1 70.94 363 GLU B CA 1
ATOM 8638 C C . GLU B 1 363 ? -10.227 36.438 -12.625 1 70.94 363 GLU B C 1
ATOM 8640 O O . GLU B 1 363 ? -10.836 37.031 -11.742 1 70.94 363 GLU B O 1
ATOM 8645 N N . PRO B 1 364 ? -10.258 35.188 -12.719 1 80.06 364 PRO B N 1
ATOM 8646 C CA . PRO B 1 364 ? -11 34.406 -11.742 1 80.06 364 PRO B CA 1
ATOM 8647 C C . PRO B 1 364 ? -10.383 34.469 -10.344 1 80.06 364 PRO B C 1
ATOM 8649 O O . PRO B 1 364 ? -9.156 34.469 -10.211 1 80.06 364 PRO B O 1
ATOM 8652 N N . LEU B 1 365 ? -11.195 34.594 -9.391 1 85.69 365 LEU B N 1
ATOM 8653 C CA . LEU B 1 365 ? -10.773 34.562 -8 1 85.69 365 LEU B CA 1
ATOM 8654 C C . LEU B 1 365 ? -10.648 33.094 -7.512 1 85.69 365 LEU B C 1
ATOM 8656 O O . LEU B 1 365 ? -11.297 32.219 -8.055 1 85.69 365 LEU B O 1
ATOM 8660 N N . PRO B 1 366 ? -9.766 32.906 -6.508 1 87.31 366 PRO B N 1
ATOM 8661 C CA . PRO B 1 366 ? -9.617 31.547 -5.969 1 87.31 366 PRO B CA 1
ATOM 8662 C C . PRO B 1 366 ? -10.891 31.047 -5.293 1 87.31 366 PRO B C 1
ATOM 8664 O O . PRO B 1 366 ? -11.812 31.812 -5.043 1 87.31 366 PRO B O 1
ATOM 8667 N N . GLY B 1 367 ? -10.906 29.734 -5.086 1 89.81 367 GLY B N 1
ATOM 8668 C CA . GLY B 1 367 ? -12.023 29.141 -4.359 1 89.81 367 GLY B CA 1
ATOM 8669 C C . GLY B 1 367 ? -12.094 29.578 -2.91 1 89.81 367 GLY B C 1
ATOM 8670 O O . GLY B 1 367 ? -11.289 30.406 -2.467 1 89.81 367 GLY B O 1
ATOM 8671 N N . TRP B 1 368 ? -12.984 29.047 -2.264 1 94.31 368 TRP B N 1
ATOM 8672 C CA . TRP B 1 368 ? -13.281 29.484 -0.902 1 94.31 368 TRP B CA 1
ATOM 8673 C C . TRP B 1 368 ? -12.039 29.438 -0.028 1 94.31 368 TRP B C 1
ATOM 8675 O O . TRP B 1 368 ? -11.75 30.391 0.703 1 94.31 368 TRP B O 1
ATOM 8685 N N . THR B 1 369 ? -11.289 28.328 -0.084 1 92.25 369 THR B N 1
ATOM 8686 C CA . THR B 1 369 ? -10.102 28.156 0.742 1 92.25 369 THR B CA 1
ATOM 8687 C C . THR B 1 369 ? -9.023 29.172 0.346 1 92.25 369 THR B C 1
ATOM 8689 O O . THR B 1 369 ? -8.422 29.812 1.207 1 92.25 369 THR B O 1
ATOM 8692 N N . GLY B 1 370 ? -8.773 29.266 -0.949 1 89.12 370 GLY B N 1
ATOM 8693 C CA . GLY B 1 370 ? -7.785 30.234 -1.425 1 89.12 370 GLY B CA 1
ATOM 8694 C C . GLY B 1 370 ? -8.141 31.672 -1.091 1 89.12 370 GLY B C 1
ATOM 8695 O O . GLY B 1 370 ? -7.27 32.469 -0.738 1 89.12 370 GLY B O 1
ATOM 8696 N N . PHE B 1 371 ? -9.398 31.969 -1.216 1 91.62 371 PHE B N 1
ATOM 8697 C CA . PHE B 1 371 ? -9.891 33.312 -0.903 1 91.62 371 PHE B CA 1
ATOM 8698 C C . PHE B 1 371 ? -9.586 33.656 0.547 1 91.62 371 PHE B C 1
ATOM 8700 O O . PHE B 1 371 ? -9.062 34.75 0.827 1 91.62 371 PHE B O 1
ATOM 8707 N N . ASN B 1 372 ? -9.859 32.781 1.442 1 92 372 ASN B N 1
ATOM 8708 C CA . ASN B 1 372 ? -9.664 33.062 2.863 1 92 372 ASN B CA 1
ATOM 8709 C C . ASN B 1 372 ? -8.18 33.031 3.236 1 92 372 ASN B C 1
ATOM 8711 O O . ASN B 1 372 ? -7.75 33.75 4.125 1 92 372 ASN B O 1
ATOM 8715 N N . CYS B 1 373 ? -7.391 32.188 2.646 1 89.31 373 CYS B N 1
ATOM 8716 C CA . CYS B 1 373 ? -5.949 32.156 2.879 1 89.31 373 CYS B CA 1
ATOM 8717 C C . CYS B 1 373 ? -5.32 33.531 2.564 1 89.31 373 CYS B C 1
ATOM 8719 O O . CYS B 1 373 ? -4.453 34 3.301 1 89.31 373 CYS B O 1
ATOM 8721 N N . MET B 1 374 ? -5.797 34.094 1.53 1 87.12 374 MET B N 1
ATOM 8722 C CA . MET B 1 374 ? -5.262 35.406 1.114 1 87.12 374 MET B CA 1
ATOM 8723 C C . MET B 1 374 ? -5.715 36.5 2.059 1 87.12 374 MET B C 1
ATOM 8725 O O . MET B 1 374 ? -4.973 37.469 2.299 1 87.12 374 MET B O 1
ATOM 8729 N N . LEU B 1 375 ? -6.918 36.375 2.537 1 87.88 375 LEU B N 1
ATOM 8730 C CA . LEU B 1 375 ? -7.426 37.344 3.486 1 87.88 375 LEU B CA 1
ATOM 8731 C C . LEU B 1 375 ? -6.621 37.312 4.781 1 87.88 375 LEU B C 1
ATOM 8733 O O . LEU B 1 375 ? -6.48 38.344 5.449 1 87.88 375 LEU B O 1
ATOM 8737 N N . GLU B 1 376 ? -6.113 36.125 5.137 1 86.31 376 GLU B N 1
ATOM 8738 C CA . GLU B 1 376 ? -5.387 35.938 6.387 1 86.31 376 GLU B CA 1
ATOM 8739 C C . GLU B 1 376 ? -3.883 35.844 6.137 1 86.31 376 GLU B C 1
ATOM 8741 O O . GLU B 1 376 ? -3.158 35.219 6.926 1 86.31 376 GLU B O 1
ATOM 8746 N N . ARG B 1 377 ? -3.348 36.312 5.152 1 79.88 377 ARG B N 1
ATOM 8747 C CA . ARG B 1 377 ? -1.964 36.156 4.719 1 79.88 377 ARG B CA 1
ATOM 8748 C C . ARG B 1 377 ? -0.995 36.719 5.754 1 79.88 377 ARG B C 1
ATOM 8750 O O . ARG B 1 377 ? 0.124 36.219 5.898 1 79.88 377 ARG B O 1
ATOM 8757 N N . GLU B 1 378 ? -1.411 37.656 6.492 1 78.62 378 GLU B N 1
ATOM 8758 C CA . GLU B 1 378 ? -0.512 38.312 7.438 1 78.62 378 GLU B CA 1
ATOM 8759 C C . GLU B 1 378 ? -0.59 37.656 8.812 1 78.62 378 GLU B C 1
ATOM 8761 O O . GLU B 1 378 ? 0.31 37.812 9.641 1 78.62 378 GLU B O 1
ATOM 8766 N N . ASN B 1 379 ? -1.557 36.875 9.023 1 82.12 379 ASN B N 1
ATOM 8767 C CA . ASN B 1 379 ? -1.754 36.219 10.32 1 82.12 379 ASN B CA 1
ATOM 8768 C C . ASN B 1 379 ? -1.302 34.75 10.289 1 82.12 379 ASN B C 1
ATOM 8770 O O . ASN B 1 379 ? -2.129 33.844 10.219 1 82.12 379 ASN B O 1
ATOM 8774 N N . ILE B 1 380 ? 0.007 34.594 10.414 1 84.62 380 ILE B N 1
ATOM 8775 C CA . ILE B 1 380 ? 0.543 33.219 10.367 1 84.62 380 ILE B CA 1
ATOM 8776 C C . ILE B 1 380 ? 0.86 32.75 11.781 1 84.62 380 ILE B C 1
ATOM 8778 O O . ILE B 1 380 ? 1.732 33.312 12.453 1 84.62 380 ILE B O 1
ATOM 8782 N N . PRO B 1 381 ? 0.151 31.75 12.188 1 84.56 381 PRO B N 1
ATOM 8783 C CA . PRO B 1 381 ? 0.435 31.219 13.516 1 84.56 381 PRO B CA 1
ATOM 8784 C C . PRO B 1 381 ? 1.767 30.469 13.586 1 84.56 381 PRO B C 1
ATOM 8786 O O . PRO B 1 381 ? 2.361 30.172 12.547 1 84.56 381 PRO B O 1
ATOM 8789 N N . ASN B 1 382 ? 2.23 30.172 14.828 1 83.88 382 ASN B N 1
ATOM 8790 C CA . ASN B 1 382 ? 3.457 29.406 15.031 1 83.88 382 ASN B CA 1
ATOM 8791 C C . ASN B 1 382 ? 3.26 27.938 14.719 1 83.88 382 ASN B C 1
ATOM 8793 O O . ASN B 1 382 ? 2.186 27.375 14.961 1 83.88 382 ASN B O 1
ATOM 8797 N N . VAL B 1 383 ? 4.293 27.391 14.266 1 87.81 383 VAL B N 1
ATOM 8798 C CA . VAL B 1 383 ? 4.246 25.969 13.938 1 87.81 383 VAL B CA 1
ATOM 8799 C C . VAL B 1 383 ? 4.141 25.141 15.219 1 87.81 383 VAL B C 1
ATOM 8801 O O . VAL B 1 383 ? 4.723 25.5 16.25 1 87.81 383 VAL B O 1
ATOM 8804 N N . THR B 1 384 ? 3.4 24.094 15.148 1 90.38 384 THR B N 1
ATOM 8805 C CA . THR B 1 384 ? 3.172 23.203 16.281 1 90.38 384 THR B CA 1
ATOM 8806 C C . THR B 1 384 ? 4.133 22.016 16.25 1 90.38 384 THR B C 1
ATOM 8808 O O . THR B 1 384 ? 4.477 21.531 15.172 1 90.38 384 THR B O 1
ATOM 8811 N N . THR B 1 385 ? 4.594 21.578 17.422 1 86.25 385 THR B N 1
ATOM 8812 C CA . THR B 1 385 ? 5.426 20.375 17.547 1 86.25 385 THR B CA 1
ATOM 8813 C C . THR B 1 385 ? 4.562 19.141 17.781 1 86.25 385 THR B C 1
ATOM 8815 O O . THR B 1 385 ? 3.711 19.125 18.672 1 86.25 385 THR B O 1
ATOM 8818 N N . ILE B 1 386 ? 4.762 18.188 16.953 1 87.5 386 ILE B N 1
ATOM 8819 C CA . ILE B 1 386 ? 4.016 16.938 17.062 1 87.5 386 ILE B CA 1
ATOM 8820 C C . ILE B 1 386 ? 4.977 15.781 17.359 1 87.5 386 ILE B C 1
ATOM 8822 O O . ILE B 1 386 ? 5.984 15.609 16.656 1 87.5 386 ILE B O 1
ATOM 8826 N N . ARG B 1 387 ? 4.688 14.977 18.391 1 83.31 387 ARG B N 1
ATOM 8827 C CA . ARG B 1 387 ? 5.504 13.812 18.734 1 83.31 387 ARG B CA 1
ATOM 8828 C C . ARG B 1 387 ? 4.633 12.578 18.953 1 83.31 387 ARG B C 1
ATOM 8830 O O . ARG B 1 387 ? 3.496 12.695 19.422 1 83.31 387 ARG B O 1
ATOM 8837 N N . TYR B 1 388 ? 5.133 11.461 18.641 1 81.56 388 TYR B N 1
ATOM 8838 C CA . TYR B 1 388 ? 4.395 10.203 18.75 1 81.56 388 TYR B CA 1
ATOM 8839 C C . TYR B 1 388 ? 4.508 9.633 20.156 1 81.56 388 TYR B C 1
ATOM 8841 O O . TYR B 1 388 ? 5.57 9.711 20.781 1 81.56 388 TYR B O 1
ATOM 8849 N N . LEU B 1 389 ? 3.438 9.133 20.609 1 81 389 LEU B N 1
ATOM 8850 C CA . LEU B 1 389 ? 3.4 8.445 21.891 1 81 389 LEU B CA 1
ATOM 8851 C C . LEU B 1 389 ? 3.475 6.93 21.703 1 81 389 LEU B C 1
ATOM 8853 O O . LEU B 1 389 ? 3.211 6.426 20.609 1 81 389 LEU B O 1
ATOM 8857 N N . PRO B 1 390 ? 3.865 6.246 22.734 1 73.5 390 PRO B N 1
ATOM 8858 C CA . PRO B 1 390 ? 3.924 4.785 22.609 1 73.5 390 PRO B CA 1
ATOM 8859 C C . PRO B 1 390 ? 2.576 4.168 22.25 1 73.5 390 PRO B C 1
ATOM 8861 O O . PRO B 1 390 ? 1.536 4.605 22.75 1 73.5 390 PRO B O 1
ATOM 8864 N N . VAL B 1 391 ? 2.609 3.16 21.469 1 75.06 391 VAL B N 1
ATOM 8865 C CA . VAL B 1 391 ? 1.409 2.504 20.969 1 75.06 391 VAL B CA 1
ATOM 8866 C C . VAL B 1 391 ? 0.825 1.595 22.047 1 75.06 391 VAL B C 1
ATOM 8868 O O . VAL B 1 391 ? 1.566 0.951 22.781 1 75.06 391 VAL B O 1
ATOM 8871 N N . LEU B 1 392 ? -0.449 1.703 22.172 1 77.12 392 LEU B N 1
ATOM 8872 C CA . LEU B 1 392 ? -1.158 0.733 23 1 77.12 392 LEU B CA 1
ATOM 8873 C C . LEU B 1 392 ? -1.708 -0.408 22.156 1 77.12 392 LEU B C 1
ATOM 8875 O O . LEU B 1 392 ? -2.5 -0.179 21.234 1 77.12 392 LEU B O 1
ATOM 8879 N N . GLU B 1 393 ? -1.298 -1.583 22.422 1 74.25 393 GLU B N 1
ATOM 8880 C CA . GLU B 1 393 ? -1.71 -2.732 21.625 1 74.25 393 GLU B CA 1
ATOM 8881 C C . GLU B 1 393 ? -3.08 -3.244 22.062 1 74.25 393 GLU B C 1
ATOM 8883 O O . GLU B 1 393 ? -3.215 -4.398 22.484 1 74.25 393 GLU B O 1
ATOM 8888 N N . ALA B 1 394 ? -3.916 -2.465 22.016 1 76 394 ALA B N 1
ATOM 8889 C CA . ALA B 1 394 ? -5.293 -2.809 22.359 1 76 394 ALA B CA 1
ATOM 8890 C C . ALA B 1 394 ? -6.285 -1.937 21.609 1 76 394 ALA B C 1
ATOM 8892 O O . ALA B 1 394 ? -5.965 -0.809 21.219 1 76 394 ALA B O 1
ATOM 8893 N N . ASN B 1 395 ? -7.375 -2.461 21.391 1 76.62 395 ASN B N 1
ATOM 8894 C CA . ASN B 1 395 ? -8.438 -1.748 20.688 1 76.62 395 ASN B CA 1
ATOM 8895 C C . ASN B 1 395 ? -9.117 -0.718 21.578 1 76.62 395 ASN B C 1
ATOM 8897 O O . ASN B 1 395 ? -9.609 -1.056 22.656 1 76.62 395 ASN B O 1
ATOM 8901 N N . PRO B 1 396 ? -9.141 0.492 21.141 1 78.5 396 PRO B N 1
ATOM 8902 C CA . PRO B 1 396 ? -9.703 1.535 22 1 78.5 396 PRO B CA 1
ATOM 8903 C C . PRO B 1 396 ? -11.227 1.476 22.078 1 78.5 396 PRO B C 1
ATOM 8905 O O . PRO B 1 396 ? -11.859 2.424 22.547 1 78.5 396 PRO B O 1
ATOM 8908 N N . THR B 1 397 ? -11.828 0.398 21.656 1 76.56 397 THR B N 1
ATOM 8909 C CA . THR B 1 397 ? -13.273 0.265 21.797 1 76.56 397 THR B CA 1
ATOM 8910 C C . THR B 1 397 ? -13.633 -0.407 23.109 1 76.56 397 THR B C 1
ATOM 8912 O O . THR B 1 397 ? -14.797 -0.417 23.516 1 76.56 397 THR B O 1
ATOM 8915 N N . GLU B 1 398 ? -12.641 -0.805 23.797 1 84.44 398 GLU B N 1
ATOM 8916 C CA . GLU B 1 398 ? -12.859 -1.439 25.094 1 84.44 398 GLU B CA 1
ATOM 8917 C C . GLU B 1 398 ? -12.609 -0.461 26.25 1 84.44 398 GLU B C 1
ATOM 8919 O O . GLU B 1 398 ? -11.695 0.355 26.172 1 84.44 398 GLU B O 1
ATOM 8924 N N . PHE B 1 399 ? -13.398 -0.589 27.359 1 89.62 399 PHE B N 1
ATOM 8925 C CA . PHE B 1 399 ? -13.297 0.311 28.5 1 89.62 399 PHE B CA 1
ATOM 8926 C C . PHE B 1 399 ? -11.93 0.184 29.172 1 89.62 399 PHE B C 1
ATOM 8928 O O . PHE B 1 399 ? -11.375 1.176 29.641 1 89.62 399 PHE B O 1
ATOM 8935 N N . SER B 1 400 ? -11.438 -0.994 29.156 1 89.12 400 SER B N 1
ATOM 8936 C CA . SER B 1 400 ? -10.141 -1.205 29.781 1 89.12 400 SER B CA 1
ATOM 8937 C C . SER B 1 400 ? -9.039 -0.442 29.062 1 89.12 400 SER B C 1
ATOM 8939 O O . SER B 1 400 ? -8.164 0.15 29.688 1 89.12 400 SER B O 1
ATOM 8941 N N . THR B 1 401 ? -9.109 -0.457 27.766 1 88.88 401 THR B N 1
ATOM 8942 C CA . THR B 1 401 ? -8.117 0.25 26.969 1 88.88 401 THR B CA 1
ATOM 8943 C C . THR B 1 401 ? -8.25 1.759 27.156 1 88.88 401 THR B C 1
ATOM 8945 O O . THR B 1 401 ? -7.25 2.465 27.266 1 88.88 401 THR B O 1
ATOM 8948 N N . ILE B 1 402 ? -9.445 2.193 27.188 1 93.25 402 ILE B N 1
ATOM 8949 C CA . ILE B 1 402 ? -9.688 3.623 27.344 1 93.25 402 ILE B CA 1
ATOM 8950 C C . ILE B 1 402 ? -9.203 4.082 28.719 1 93.25 402 ILE B C 1
ATOM 8952 O O . ILE B 1 402 ? -8.609 5.156 28.859 1 93.25 402 ILE B O 1
ATOM 8956 N N . ASN B 1 403 ? -9.5 3.264 29.672 1 93.06 403 ASN B N 1
ATOM 8957 C CA . ASN B 1 403 ? -9.008 3.605 31 1 93.06 403 ASN B CA 1
ATOM 8958 C C . ASN B 1 403 ? -7.484 3.674 31.031 1 93.06 403 ASN B C 1
ATOM 8960 O O . ASN B 1 403 ? -6.91 4.527 31.719 1 93.06 403 ASN B O 1
ATOM 8964 N N . ALA B 1 404 ? -6.887 2.768 30.375 1 90.44 404 ALA B N 1
ATOM 8965 C CA . ALA B 1 404 ? -5.43 2.781 30.297 1 90.44 404 ALA B CA 1
ATOM 8966 C C . ALA B 1 404 ? -4.934 4.059 29.625 1 90.44 404 ALA B C 1
ATOM 8968 O O . ALA B 1 404 ? -3.91 4.617 30.016 1 90.44 404 ALA B O 1
ATOM 8969 N N . ILE B 1 405 ? -5.598 4.516 28.609 1 92.25 405 ILE B N 1
ATOM 8970 C CA . ILE B 1 405 ? -5.262 5.742 27.906 1 92.25 405 ILE B CA 1
ATOM 8971 C C . ILE B 1 405 ? -5.359 6.938 28.859 1 92.25 405 ILE B C 1
ATOM 8973 O O . ILE B 1 405 ? -4.477 7.797 28.875 1 92.25 405 ILE B O 1
ATOM 8977 N N . LEU B 1 406 ? -6.445 6.977 29.625 1 94.56 406 LEU B N 1
ATOM 8978 C CA . LEU B 1 406 ? -6.648 8.07 30.562 1 94.56 406 LEU B CA 1
ATOM 8979 C C . LEU B 1 406 ? -5.57 8.07 31.641 1 94.56 406 LEU B C 1
ATOM 8981 O O . LEU B 1 406 ? -5.035 9.125 32 1 94.56 406 LEU B O 1
ATOM 8985 N N . MET B 1 407 ? -5.238 6.883 32.062 1 91.81 407 MET B N 1
ATOM 8986 C CA . MET B 1 407 ? -4.195 6.754 33.094 1 91.81 407 MET B CA 1
ATOM 8987 C C . MET B 1 407 ? -2.846 7.203 32.531 1 91.81 407 MET B C 1
ATOM 8989 O O . MET B 1 407 ? -2.104 7.922 33.219 1 91.81 407 MET B O 1
ATOM 8993 N N . LYS B 1 408 ? -2.59 6.789 31.359 1 88.12 408 LYS B N 1
ATOM 8994 C CA . LYS B 1 408 ? -1.338 7.172 30.719 1 88.12 408 LYS B CA 1
ATOM 8995 C C . LYS B 1 408 ? -1.272 8.68 30.5 1 88.12 408 LYS B C 1
ATOM 8997 O O . LYS B 1 408 ? -0.208 9.289 30.641 1 88.12 408 LYS B O 1
ATOM 9002 N N . SER B 1 409 ? -2.34 9.25 30.141 1 92.25 409 SER B N 1
ATOM 9003 C CA . SER B 1 409 ? -2.396 10.688 29.922 1 92.25 409 SER B CA 1
ATOM 9004 C C . SER B 1 409 ? -2.176 11.453 31.219 1 92.25 409 SER B C 1
ATOM 9006 O O . SER B 1 409 ? -1.513 12.492 31.219 1 92.25 409 SER B O 1
ATOM 9008 N N . LEU B 1 410 ? -2.727 10.922 32.25 1 92.81 410 LEU B N 1
ATOM 9009 C CA . LEU B 1 410 ? -2.512 11.531 33.562 1 92.81 410 LEU B CA 1
ATOM 9010 C C . LEU B 1 410 ? -1.043 11.461 33.969 1 92.81 410 LEU B C 1
ATOM 9012 O O . LEU B 1 410 ? -0.495 12.422 34.5 1 92.81 410 LEU B O 1
ATOM 9016 N N . ASP B 1 411 ? -0.462 10.312 33.688 1 88.12 411 ASP B N 1
ATOM 9017 C CA . ASP B 1 411 ? 0.957 10.133 33.969 1 88.12 411 ASP B CA 1
ATOM 9018 C C . ASP B 1 411 ? 1.814 11.109 33.188 1 88.12 411 ASP B C 1
ATOM 9020 O O . ASP B 1 411 ? 2.793 11.648 33.688 1 88.12 411 ASP B O 1
ATOM 9024 N N . LEU B 1 412 ? 1.467 11.305 32 1 87.88 412 LEU B N 1
ATOM 9025 C CA . LEU B 1 412 ? 2.189 12.234 31.141 1 87.88 412 LEU B CA 1
ATOM 9026 C C . LEU B 1 412 ? 2.053 13.664 31.641 1 87.88 412 LEU B C 1
ATOM 9028 O O . LEU B 1 412 ? 3.004 14.445 31.578 1 87.88 412 LEU B O 1
ATOM 9032 N N . CYS B 1 413 ? 0.875 14.008 32.125 1 90.69 413 CYS B N 1
ATOM 9033 C CA . CYS B 1 413 ? 0.658 15.328 32.719 1 90.69 413 CYS B CA 1
ATOM 9034 C C . CYS B 1 413 ? 1.601 15.57 33.875 1 90.69 413 CYS B C 1
ATOM 9036 O O . CYS B 1 413 ? 2.209 16.641 34 1 90.69 413 CYS B O 1
ATOM 9038 N N . LYS B 1 414 ? 1.696 14.578 34.656 1 88.62 414 LYS B N 1
ATOM 9039 C CA . LYS B 1 414 ? 2.578 14.672 35.812 1 88.62 414 LYS B CA 1
ATOM 9040 C C . LYS B 1 414 ? 4.031 14.852 35.406 1 88.62 414 LYS B C 1
ATOM 9042 O O . LYS B 1 414 ? 4.754 15.68 35.938 1 88.62 414 LYS B O 1
ATOM 9047 N N . LYS B 1 415 ? 4.348 14.141 34.469 1 84.88 415 LYS B N 1
ATOM 9048 C CA . LYS B 1 415 ? 5.723 14.203 33.969 1 84.88 415 LYS B CA 1
ATOM 9049 C C . LYS B 1 415 ? 6.016 15.555 33.312 1 84.88 415 LYS B C 1
ATOM 9051 O O . LYS B 1 415 ? 7.137 16.062 33.406 1 84.88 415 LYS B O 1
ATOM 9056 N N . LEU B 1 416 ? 5.027 16.109 32.688 1 88.19 416 LEU B N 1
ATOM 9057 C CA . LEU B 1 416 ? 5.172 17.406 32.031 1 88.19 416 LEU B CA 1
ATOM 9058 C C . LEU B 1 416 ? 5.07 18.547 33.031 1 88.19 416 LEU B C 1
ATOM 9060 O O . LEU B 1 416 ? 5.434 19.672 32.75 1 88.19 416 LEU B O 1
ATOM 9064 N N . GLY B 1 417 ? 4.586 18.234 34.219 1 87.88 417 GLY B N 1
ATOM 9065 C CA . GLY B 1 417 ? 4.422 19.25 35.25 1 87.88 417 GLY B CA 1
ATOM 9066 C C . GLY B 1 417 ? 3.215 20.141 35.031 1 87.88 417 GLY B C 1
ATOM 9067 O O . GLY B 1 417 ? 3.238 21.312 35.344 1 87.88 417 GLY B O 1
ATOM 9068 N N . ILE B 1 418 ? 2.314 19.609 34.281 1 90.62 418 ILE B N 1
ATOM 9069 C CA . ILE B 1 418 ? 1.11 20.391 34.062 1 90.62 418 ILE B CA 1
ATOM 9070 C C . ILE B 1 418 ? -0.05 19.828 34.875 1 90.62 418 ILE B C 1
ATOM 9072 O O . ILE B 1 418 ? -0.107 18.609 35.094 1 90.62 418 ILE B O 1
ATOM 9076 N N . LYS B 1 419 ? -0.939 20.656 35.188 1 90.62 419 LYS B N 1
ATOM 9077 C CA . LYS B 1 419 ? -2.047 20.25 36.031 1 90.62 419 LYS B CA 1
ATOM 9078 C C . LYS B 1 419 ? -3.221 19.734 35.219 1 90.62 419 LYS B C 1
ATOM 9080 O O . LYS B 1 419 ? -3.934 18.828 35.656 1 90.62 419 LYS B O 1
ATOM 9085 N N . GLU B 1 420 ? -3.408 20.422 34.125 1 94.31 420 GLU B N 1
ATOM 9086 C CA . GLU B 1 420 ? -4.555 20.094 33.281 1 94.31 420 GLU B CA 1
ATOM 9087 C C . GLU B 1 420 ? -4.141 19.953 31.828 1 94.31 420 GLU B C 1
ATOM 9089 O O . GLU B 1 420 ? -3.191 20.594 31.375 1 94.31 420 GLU B O 1
ATOM 9094 N N . THR B 1 421 ? -4.828 19.016 31.156 1 94.25 421 THR B N 1
ATOM 9095 C CA . THR B 1 421 ? -4.551 18.844 29.734 1 94.25 421 THR B CA 1
ATOM 9096 C C . THR B 1 421 ? -5.828 18.5 28.969 1 94.25 421 THR B C 1
ATOM 9098 O O . THR B 1 421 ? -6.906 18.422 29.547 1 94.25 421 THR B O 1
ATOM 9101 N N . VAL B 1 422 ? -5.691 18.453 27.656 1 97.38 422 VAL B N 1
ATOM 9102 C CA . VAL B 1 422 ? -6.812 18.156 26.781 1 97.38 422 VAL B CA 1
ATOM 9103 C C . VAL B 1 422 ? -6.551 16.859 26.016 1 97.38 422 VAL B C 1
ATOM 9105 O O . VAL B 1 422 ? -5.426 16.609 25.562 1 97.38 422 VAL B O 1
ATOM 9108 N N . LEU B 1 423 ? -7.562 16.031 25.984 1 97.5 423 LEU B N 1
ATOM 9109 C CA . LEU B 1 423 ? -7.566 14.836 25.141 1 97.5 423 LEU B CA 1
ATOM 9110 C C . LEU B 1 423 ? -8.578 14.977 24.016 1 97.5 423 LEU B C 1
ATOM 9112 O O . LEU B 1 423 ? -9.68 15.484 24.219 1 97.5 423 LEU B O 1
ATOM 9116 N N . VAL B 1 424 ? -8.172 14.586 22.844 1 97.81 424 VAL B N 1
ATOM 9117 C CA . VAL B 1 424 ? -9.07 14.648 21.703 1 97.81 424 VAL B CA 1
ATOM 9118 C C . VAL B 1 424 ? -9.305 13.242 21.156 1 97.81 424 VAL B C 1
ATOM 9120 O O . VAL B 1 424 ? -8.352 12.484 20.969 1 97.81 424 VAL B O 1
ATOM 9123 N N . PHE B 1 425 ? -10.602 12.891 20.984 1 95.62 425 PHE B N 1
ATOM 9124 C CA . PHE B 1 425 ? -10.992 11.57 20.484 1 95.62 425 PHE B CA 1
ATOM 9125 C C . PHE B 1 425 ? -12.023 11.688 19.375 1 95.62 425 PHE B C 1
ATOM 9127 O O . PHE B 1 425 ? -12.664 12.727 19.219 1 95.62 425 PHE B O 1
ATOM 9134 N N . ASP B 1 426 ? -12.109 10.609 18.625 1 92.25 426 ASP B N 1
ATOM 9135 C CA . ASP B 1 426 ? -13.305 10.469 17.812 1 92.25 426 ASP B CA 1
ATOM 9136 C C . ASP B 1 426 ? -14.523 10.117 18.672 1 92.25 426 ASP B C 1
ATOM 9138 O O . ASP B 1 426 ? -14.391 9.906 19.875 1 92.25 426 ASP B O 1
ATOM 9142 N N . GLN B 1 427 ? -15.609 10.164 18.141 1 91.94 427 GLN B N 1
ATOM 9143 C CA . GLN B 1 427 ? -16.859 10.055 18.891 1 91.94 427 GLN B CA 1
ATOM 9144 C C . GLN B 1 427 ? -16.953 8.711 19.609 1 91.94 427 GLN B C 1
ATOM 9146 O O . GLN B 1 427 ? -17.422 8.641 20.75 1 91.94 427 GLN B O 1
ATOM 9151 N N . ALA B 1 428 ? -16.5 7.648 19 1 89 428 ALA B N 1
ATOM 9152 C CA . ALA B 1 428 ? -16.609 6.316 19.594 1 89 428 ALA B CA 1
ATOM 9153 C C . ALA B 1 428 ? -15.773 6.207 20.859 1 89 428 ALA B C 1
ATOM 9155 O O . ALA B 1 428 ? -16.219 5.656 21.859 1 89 428 ALA B O 1
ATOM 9156 N N . ILE B 1 429 ? -14.578 6.766 20.844 1 93.12 429 ILE B N 1
ATOM 9157 C CA . ILE B 1 429 ? -13.688 6.73 22 1 93.12 429 ILE B CA 1
ATOM 9158 C C . ILE B 1 429 ? -14.109 7.797 23.016 1 93.12 429 ILE B C 1
ATOM 9160 O O . ILE B 1 429 ? -14.07 7.566 24.219 1 93.12 429 ILE B O 1
ATOM 9164 N N . TYR B 1 430 ? -14.547 8.906 22.484 1 95.31 430 TYR B N 1
ATOM 9165 C CA . TYR B 1 430 ? -14.992 10.016 23.312 1 95.31 430 TYR B CA 1
ATOM 9166 C C . TYR B 1 430 ? -16.109 9.57 24.25 1 95.31 430 TYR B C 1
ATOM 9168 O O . TYR B 1 430 ? -16.094 9.883 25.438 1 95.31 430 TYR B O 1
ATOM 9176 N N . SER B 1 431 ? -17.109 8.836 23.75 1 92.12 431 SER B N 1
ATOM 9177 C CA . SER B 1 431 ? -18.281 8.422 24.531 1 92.12 431 SER B CA 1
ATOM 9178 C C . SER B 1 431 ? -17.875 7.551 25.719 1 92.12 431 SER B C 1
ATOM 9180 O O . SER B 1 431 ? -18.312 7.781 26.844 1 92.12 431 SER B O 1
ATOM 9182 N N . LYS B 1 432 ? -17.031 6.668 25.484 1 92.44 432 LYS B N 1
ATOM 9183 C CA . LYS B 1 432 ? -16.594 5.762 26.547 1 92.44 432 LYS B CA 1
ATOM 9184 C C . LYS B 1 432 ? -15.648 6.465 27.531 1 92.44 432 LYS B C 1
ATOM 9186 O O . LYS B 1 432 ? -15.703 6.219 28.734 1 92.44 432 LYS B O 1
ATOM 9191 N N . ALA B 1 433 ? -14.75 7.32 26.984 1 95.12 433 ALA B N 1
ATOM 9192 C CA . ALA B 1 433 ? -13.836 8.078 27.844 1 95.12 433 ALA B CA 1
ATOM 9193 C C . ALA B 1 433 ? -14.602 8.992 28.797 1 95.12 433 ALA B C 1
ATOM 9195 O O . ALA B 1 433 ? -14.242 9.117 29.969 1 95.12 433 ALA B O 1
ATOM 9196 N N . GLN B 1 434 ? -15.672 9.578 28.281 1 93.56 434 GLN B N 1
ATOM 9197 C CA . GLN B 1 434 ? -16.484 10.469 29.109 1 93.56 434 GLN B CA 1
ATOM 9198 C C . GLN B 1 434 ? -17.188 9.695 30.219 1 93.56 434 GLN B C 1
ATOM 9200 O O . GLN B 1 434 ? -17.281 10.164 31.359 1 93.56 434 GLN B O 1
ATOM 9205 N N . GLN B 1 435 ? -17.672 8.539 29.891 1 91.31 435 GLN B N 1
ATOM 9206 C CA . GLN B 1 435 ? -18.359 7.719 30.875 1 91.31 435 GLN B CA 1
ATOM 9207 C C . GLN B 1 435 ? -17.438 7.363 32.031 1 91.31 435 GLN B C 1
ATOM 9209 O O . GLN B 1 435 ? -17.844 7.379 33.188 1 91.31 435 GLN B O 1
ATOM 9214 N N . ILE B 1 436 ? -16.219 7.117 31.703 1 93.94 436 ILE B N 1
ATOM 9215 C CA . ILE B 1 436 ? -15.242 6.805 32.719 1 93.94 436 ILE B CA 1
ATOM 9216 C C . ILE B 1 436 ? -14.914 8.062 33.531 1 93.94 436 ILE B C 1
ATOM 9218 O O . ILE B 1 436 ? -14.859 8.023 34.781 1 93.94 436 ILE B O 1
ATOM 9222 N N . ARG B 1 437 ? -14.68 9.141 32.844 1 94.19 437 ARG B N 1
ATOM 9223 C CA . ARG B 1 437 ? -14.312 10.406 33.469 1 94.19 437 ARG B CA 1
ATOM 9224 C C . ARG B 1 437 ? -15.406 10.859 34.438 1 94.19 437 ARG B C 1
ATOM 9226 O O . ARG B 1 437 ? -15.117 11.375 35.531 1 94.19 437 ARG B O 1
ATOM 9233 N N . TRP B 1 438 ? -16.672 10.734 34.062 1 90.25 438 TRP B N 1
ATOM 9234 C CA . TRP B 1 438 ? -17.797 11.148 34.906 1 90.25 438 TRP B CA 1
ATOM 9235 C C . TRP B 1 438 ? -17.875 10.312 36.156 1 90.25 438 TRP B C 1
ATOM 9237 O O . TRP B 1 438 ? -18.391 10.773 37.188 1 90.25 438 TRP B O 1
ATOM 9247 N N . LYS B 1 439 ? -17.359 9.172 36.094 1 89.75 439 LYS B N 1
ATOM 9248 C CA . LYS B 1 439 ? -17.438 8.25 37.219 1 89.75 439 LYS B CA 1
ATOM 9249 C C . LYS B 1 439 ? -16.234 8.43 38.156 1 89.75 439 LYS B C 1
ATOM 9251 O O . LYS B 1 439 ? -16.375 8.352 39.375 1 89.75 439 LYS B O 1
ATOM 9256 N N . GLU B 1 440 ? -15.117 8.656 37.562 1 90.12 440 GLU B N 1
ATOM 9257 C CA . GLU B 1 440 ? -13.883 8.719 38.344 1 90.12 440 GLU B CA 1
ATOM 9258 C C . GLU B 1 440 ? -13.453 10.156 38.594 1 90.12 440 GLU B C 1
ATOM 9260 O O . GLU B 1 440 ? -13.039 10.859 37.656 1 90.12 440 GLU B O 1
ATOM 9265 N N . GLU B 1 441 ? -13.305 10.578 39.75 1 87.5 441 GLU B N 1
ATOM 9266 C CA . GLU B 1 441 ? -13 11.953 40.125 1 87.5 441 GLU B CA 1
ATOM 9267 C C . GLU B 1 441 ? -11.57 12.328 39.75 1 87.5 441 GLU B C 1
ATOM 9269 O O . GLU B 1 441 ? -11.297 13.492 39.438 1 87.5 441 GLU B O 1
ATOM 9274 N N . LYS B 1 442 ? -10.719 11.414 39.719 1 88.75 442 LYS B N 1
ATOM 9275 C CA . LYS B 1 442 ? -9.312 11.688 39.438 1 88.75 442 LYS B CA 1
ATOM 9276 C C . LYS B 1 442 ? -9.133 12.234 38.031 1 88.75 442 LYS B C 1
ATOM 9278 O O . LYS B 1 442 ? -8.219 13.016 37.781 1 88.75 442 LYS B O 1
ATOM 9283 N N . TYR B 1 443 ? -10.031 11.867 37.188 1 93.12 443 TYR B N 1
ATOM 9284 C CA . TYR B 1 443 ? -9.906 12.312 35.812 1 93.12 443 TYR B CA 1
ATOM 9285 C C . TYR B 1 443 ? -10.586 13.656 35.594 1 93.12 443 TYR B C 1
ATOM 9287 O O . TYR B 1 443 ? -10.195 14.43 34.719 1 93.12 443 TYR B O 1
ATOM 9295 N N . LYS B 1 444 ? -11.523 14.055 36.344 1 90.19 444 LYS B N 1
ATOM 9296 C CA . LYS B 1 444 ? -12.336 15.25 36.156 1 90.19 444 LYS B CA 1
ATOM 9297 C C . LYS B 1 444 ? -11.5 16.516 36.375 1 90.19 444 LYS B C 1
ATOM 9299 O O . LYS B 1 444 ? -11.727 17.531 35.719 1 90.19 444 LYS B O 1
ATOM 9304 N N . THR B 1 445 ? -10.586 16.391 37.156 1 90.19 445 THR B N 1
ATOM 9305 C CA . THR B 1 445 ? -9.836 17.578 37.562 1 90.19 445 THR B CA 1
ATOM 9306 C C . THR B 1 445 ? -8.711 17.844 36.562 1 90.19 445 THR B C 1
ATOM 9308 O O . THR B 1 445 ? -8.398 19 36.281 1 90.19 445 THR B O 1
ATOM 9311 N N . SER B 1 446 ? -8.195 16.844 36 1 93.12 446 SER B N 1
ATOM 9312 C CA . SER B 1 446 ? -6.957 17.047 35.25 1 93.12 446 SER B CA 1
ATOM 9313 C C . SER B 1 446 ? -7.188 16.875 33.75 1 93.12 446 SER B C 1
ATOM 9315 O O . SER B 1 446 ? -6.383 17.344 32.938 1 93.12 446 SER B O 1
ATOM 9317 N N . LEU B 1 447 ? -8.305 16.25 33.438 1 96.06 447 LEU B N 1
ATOM 9318 C CA . LEU B 1 447 ? -8.445 15.891 32.031 1 96.06 447 LEU B CA 1
ATOM 9319 C C . LEU B 1 447 ? -9.703 16.5 31.453 1 96.06 447 LEU B C 1
ATOM 9321 O O . LEU B 1 447 ? -10.789 16.375 32 1 96.06 447 LEU B O 1
ATOM 9325 N N . VAL B 1 448 ? -9.516 17.25 30.391 1 97 448 VAL B N 1
ATOM 9326 C CA . VAL B 1 448 ? -10.625 17.719 29.562 1 97 448 VAL B CA 1
ATOM 9327 C C . VAL B 1 448 ? -10.68 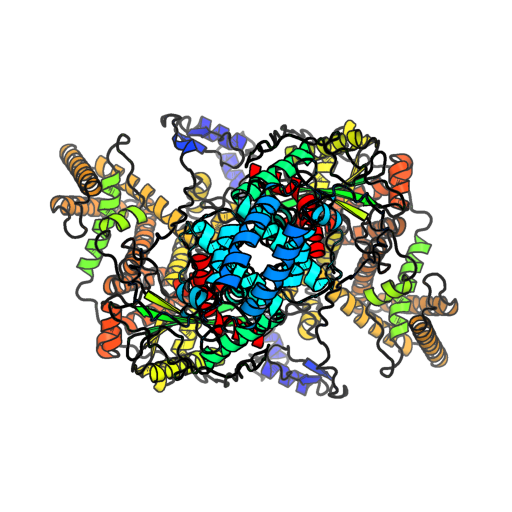16.906 28.266 1 97 448 VAL B C 1
ATOM 9329 O O . VAL B 1 448 ? -9.672 16.766 27.578 1 97 448 VAL B O 1
ATOM 9332 N N . ILE B 1 449 ? -11.789 16.344 27.969 1 97.19 449 ILE B N 1
ATOM 9333 C CA . ILE B 1 449 ? -11.922 15.5 26.781 1 97.19 449 ILE B CA 1
ATOM 9334 C C . ILE B 1 449 ? -12.719 16.234 25.703 1 97.19 449 ILE B C 1
ATOM 9336 O O . ILE B 1 449 ? -13.828 16.719 25.969 1 97.19 449 ILE B O 1
ATOM 9340 N N . ARG B 1 450 ? -12.188 16.266 24.5 1 97.75 450 ARG B N 1
ATOM 9341 C CA . ARG B 1 450 ? -12.828 16.984 23.406 1 97.75 450 ARG B CA 1
ATOM 9342 C C . ARG B 1 450 ? -13.141 16.047 22.25 1 97.75 450 ARG B C 1
ATOM 9344 O O . ARG B 1 450 ? -12.445 15.047 22.047 1 97.75 450 ARG B O 1
ATOM 9351 N N . LEU B 1 451 ? -14.117 16.469 21.516 1 96.44 451 LEU B N 1
ATOM 9352 C CA . LEU B 1 451 ? -14.43 15.812 20.25 1 96.44 451 LEU B CA 1
ATOM 9353 C C . LEU B 1 451 ? -13.609 16.406 19.109 1 96.44 451 LEU B C 1
ATOM 9355 O O . LEU B 1 451 ? -13.453 17.625 19.031 1 96.44 451 LEU B O 1
ATOM 9359 N N . GLY B 1 452 ? -13.07 15.492 18.297 1 95.88 452 GLY B N 1
ATOM 9360 C CA . GLY B 1 452 ? -12.273 15.953 17.172 1 95.88 452 GLY B CA 1
ATOM 9361 C C . GLY B 1 452 ? -13.086 16.656 16.109 1 95.88 452 GLY B C 1
ATOM 9362 O O . GLY B 1 452 ? -14.172 16.188 15.742 1 95.88 452 GLY B O 1
ATOM 9363 N N . GLU B 1 453 ? -12.617 17.734 15.578 1 96.81 453 GLU B N 1
ATOM 9364 C CA . GLU B 1 453 ? -13.312 18.562 14.594 1 96.81 453 GLU B CA 1
ATOM 9365 C C . GLU B 1 453 ? -13.414 17.844 13.25 1 96.81 453 GLU B C 1
ATOM 9367 O O . GLU B 1 453 ? -14.414 17.984 12.531 1 96.81 453 GLU B O 1
ATOM 9372 N N . PHE B 1 454 ? -12.453 17.094 12.953 1 96 454 PHE B N 1
ATOM 9373 C CA . PHE B 1 454 ? -12.398 16.391 11.68 1 96 454 PHE B CA 1
ATOM 9374 C C . PHE B 1 454 ? -13.547 15.391 11.562 1 96 454 PHE B C 1
ATOM 9376 O O . PHE B 1 454 ? -14.289 15.398 10.578 1 96 454 PHE B O 1
ATOM 9383 N N . HIS B 1 455 ? -13.734 14.594 12.578 1 96.06 455 HIS B N 1
ATOM 9384 C CA . HIS B 1 455 ? -14.781 13.578 12.555 1 96.06 455 HIS B CA 1
ATOM 9385 C C . HIS B 1 455 ? -16.156 14.211 12.703 1 96.06 455 HIS B C 1
ATOM 9387 O O . HIS B 1 455 ? -17.141 13.703 12.148 1 96.06 455 HIS B O 1
ATOM 9393 N N . VAL B 1 456 ? -16.219 15.297 13.43 1 96.88 456 VAL B N 1
ATOM 9394 C CA . VAL B 1 456 ? -17.484 16.016 13.516 1 96.88 456 VAL B CA 1
ATOM 9395 C C . VAL B 1 456 ? -17.875 16.531 12.133 1 96.88 456 VAL B C 1
ATOM 9397 O O . VAL B 1 456 ? -19.031 16.422 11.727 1 96.88 456 VAL B O 1
ATOM 9400 N N . SER B 1 457 ? -16.922 17.078 11.422 1 97.38 457 SER B N 1
ATOM 9401 C CA . SER B 1 457 ? -17.156 17.562 10.062 1 97.38 457 SER B CA 1
ATOM 9402 C C . SER B 1 457 ? -17.609 16.422 9.148 1 97.38 457 SER B C 1
ATOM 9404 O O . SER B 1 457 ? -18.531 16.578 8.359 1 97.38 457 SER B O 1
ATOM 9406 N N . MET B 1 458 ? -16.922 15.32 9.289 1 96.62 458 MET B N 1
ATOM 9407 C CA . MET B 1 458 ? -17.266 14.156 8.477 1 96.62 458 MET B CA 1
ATOM 9408 C C . MET B 1 458 ? -18.703 13.711 8.742 1 96.62 458 MET B C 1
ATOM 9410 O O . MET B 1 458 ? -19.453 13.398 7.812 1 96.62 458 MET B O 1
ATOM 9414 N N . SER B 1 459 ? -19.031 13.68 10 1 95.75 459 SER B N 1
ATOM 9415 C CA . SER B 1 459 ? -20.375 13.273 10.383 1 95.75 459 SER B CA 1
ATOM 9416 C C . SER B 1 459 ? -21.422 14.266 9.867 1 95.75 459 SER B C 1
ATOM 9418 O O . SER B 1 459 ? -22.516 13.867 9.469 1 95.75 459 SER B O 1
ATOM 9420 N N . PHE B 1 460 ? -21.078 15.523 9.953 1 97.06 460 PHE B N 1
ATOM 9421 C CA . PHE B 1 460 ? -22.016 16.531 9.477 1 97.06 460 PHE B CA 1
ATOM 9422 C C . PHE B 1 460 ? -22.188 16.438 7.965 1 97.06 460 PHE B C 1
ATOM 9424 O O . PHE B 1 460 ? -23.297 16.656 7.445 1 97.06 460 PHE B O 1
ATOM 9431 N N . LEU B 1 461 ? -21.141 16.109 7.254 1 97.5 461 LEU B N 1
ATOM 9432 C CA . LEU B 1 461 ? -21.219 15.859 5.816 1 97.5 461 LEU B CA 1
ATOM 9433 C C . LEU B 1 461 ? -22.188 14.719 5.523 1 97.5 461 LEU B C 1
ATOM 9435 O O . LEU B 1 461 ? -22.953 14.781 4.555 1 97.5 461 LEU B O 1
ATOM 9439 N N . ALA B 1 462 ? -22.125 13.734 6.379 1 95.75 462 ALA B N 1
ATOM 9440 C CA . ALA B 1 462 ? -23.047 12.609 6.219 1 95.75 462 ALA B CA 1
ATOM 9441 C C . ALA B 1 462 ? -24.5 13.047 6.41 1 95.75 462 ALA B C 1
ATOM 9443 O O . ALA B 1 462 ? -25.391 12.539 5.742 1 95.75 462 ALA B O 1
ATOM 9444 N N . VAL B 1 463 ? -24.688 13.953 7.34 1 95.12 463 VAL B N 1
ATOM 9445 C CA . VAL B 1 463 ? -26.031 14.477 7.59 1 95.12 463 VAL B CA 1
ATOM 9446 C C . VAL B 1 463 ? -26.516 15.234 6.363 1 95.12 463 VAL B C 1
ATOM 9448 O O . VAL B 1 463 ? -27.672 15.07 5.938 1 95.12 463 VAL B O 1
ATOM 9451 N N . ILE B 1 464 ? -25.641 16.062 5.805 1 96.44 464 ILE B N 1
ATOM 9452 C CA . ILE B 1 464 ? -25.984 16.812 4.598 1 96.44 464 ILE B CA 1
ATOM 9453 C C . ILE B 1 464 ? -26.328 15.828 3.475 1 96.44 464 ILE B C 1
ATOM 9455 O O . ILE B 1 464 ? -27.328 15.992 2.775 1 96.44 464 ILE B O 1
ATOM 9459 N N . GLY B 1 465 ? -25.516 14.812 3.355 1 94.31 465 GLY B N 1
ATOM 9460 C CA . GLY B 1 465 ? -25.75 13.797 2.338 1 94.31 465 GLY B CA 1
ATOM 9461 C C . GLY B 1 465 ? -27.078 13.062 2.523 1 94.31 465 GLY B C 1
ATOM 9462 O O . GLY B 1 465 ? -27.766 12.781 1.55 1 94.31 465 GLY B O 1
ATOM 9463 N N . LYS B 1 466 ? -27.391 12.766 3.719 1 91.44 466 LYS B N 1
ATOM 9464 C CA . LYS B 1 466 ? -28.641 12.062 4.016 1 91.44 466 LYS B CA 1
ATOM 9465 C C . LYS B 1 466 ? -29.844 12.898 3.623 1 91.44 466 LYS B C 1
ATOM 9467 O O . LYS B 1 466 ? -30.844 12.367 3.119 1 91.44 466 LYS B O 1
ATOM 9472 N N . ARG B 1 467 ? -29.797 14.148 3.84 1 91.31 467 ARG B N 1
ATOM 9473 C CA . ARG B 1 467 ? -30.938 15.039 3.58 1 91.31 467 ARG B CA 1
ATOM 9474 C C . ARG B 1 467 ? -31.109 15.273 2.084 1 91.31 467 ARG B C 1
ATOM 9476 O O . ARG B 1 467 ? -32.25 15.328 1.588 1 91.31 467 ARG B O 1
ATOM 9483 N N . PHE B 1 468 ? -30.031 15.352 1.339 1 93.69 468 PHE B N 1
ATOM 9484 C CA . PHE B 1 468 ? -30.156 15.93 0.004 1 93.69 468 PHE B CA 1
ATOM 9485 C C . PHE B 1 468 ? -29.812 14.891 -1.062 1 93.69 468 PHE B C 1
ATOM 9487 O O . PHE B 1 468 ? -30.078 15.109 -2.248 1 93.69 468 PHE B O 1
ATOM 9494 N N . LYS B 1 469 ? -29.203 13.734 -0.695 1 90.25 469 LYS B N 1
ATOM 9495 C CA . LYS B 1 469 ? -28.719 12.742 -1.65 1 90.25 469 LYS B CA 1
ATOM 9496 C C . LYS B 1 469 ? -29.828 12.359 -2.641 1 90.25 469 LYS B C 1
ATOM 9498 O O . LYS B 1 469 ? -29.641 12.492 -3.854 1 90.25 469 LYS B O 1
ATOM 9503 N N . ASP B 1 470 ? -30.953 12 -2.08 1 83.31 470 ASP B N 1
ATOM 9504 C CA . ASP B 1 470 ? -32.031 11.477 -2.928 1 83.31 470 ASP B CA 1
ATOM 9505 C C . ASP B 1 470 ? -32.969 12.578 -3.355 1 83.31 470 ASP B C 1
ATOM 9507 O O . ASP B 1 470 ? -33.969 12.32 -4.047 1 83.31 470 ASP B O 1
ATOM 9511 N N . ALA B 1 471 ? -32.656 13.844 -2.955 1 83.88 471 ALA B N 1
ATOM 9512 C CA . ALA B 1 471 ? -33.5 14.984 -3.312 1 83.88 471 ALA B CA 1
ATOM 9513 C C . ALA B 1 471 ? -32.906 15.758 -4.492 1 83.88 471 ALA B C 1
ATOM 9515 O O . ALA B 1 471 ? -33.281 16.906 -4.727 1 83.88 471 ALA B O 1
ATOM 9516 N N . GLY B 1 472 ? -31.938 15.039 -5.223 1 84.44 472 GLY B N 1
ATOM 9517 C CA . GLY B 1 472 ? -31.438 15.68 -6.434 1 84.44 472 GLY B CA 1
ATOM 9518 C C . GLY B 1 472 ? -29.953 15.969 -6.379 1 84.44 472 GLY B C 1
ATOM 9519 O O . GLY B 1 472 ? -29.312 16.156 -7.418 1 84.44 472 GLY B O 1
ATOM 9520 N N . LEU B 1 473 ? -29.375 16.062 -5.215 1 91.19 473 LEU B N 1
ATOM 9521 C CA . LEU B 1 473 ? -27.969 16.406 -5.078 1 91.19 473 LEU B CA 1
ATOM 9522 C C . LEU B 1 473 ? -27.094 15.367 -5.781 1 91.19 473 LEU B C 1
ATOM 9524 O O . LEU B 1 473 ? -26.094 15.727 -6.418 1 91.19 473 LEU B O 1
ATOM 9528 N N . TYR B 1 474 ? -27.484 14.141 -5.641 1 89.06 474 TYR B N 1
ATOM 9529 C CA . TYR B 1 474 ? -26.781 13.047 -6.305 1 89.06 474 TYR B CA 1
ATOM 9530 C C . TYR B 1 474 ? -26.672 13.305 -7.805 1 89.06 474 TYR B C 1
ATOM 9532 O O . TYR B 1 474 ? -25.578 13.273 -8.367 1 89.06 474 TYR B O 1
ATOM 9540 N N . ASN B 1 475 ? -27.688 13.625 -8.422 1 83.31 475 ASN B N 1
ATOM 9541 C CA . ASN B 1 475 ? -27.75 13.812 -9.867 1 83.31 475 ASN B CA 1
ATOM 9542 C C . ASN B 1 475 ? -26.984 15.07 -10.297 1 83.31 475 ASN B C 1
ATOM 9544 O O . ASN B 1 475 ? -26.281 15.055 -11.312 1 83.31 475 ASN B O 1
ATOM 9548 N N . ILE B 1 476 ? -27.094 16.094 -9.539 1 87 476 ILE B N 1
ATOM 9549 C CA . ILE B 1 476 ? -26.438 17.359 -9.867 1 87 476 ILE B CA 1
ATOM 9550 C C . ILE B 1 476 ? -24.922 17.156 -9.859 1 87 476 ILE B C 1
ATOM 9552 O O . ILE B 1 476 ? -24.234 17.609 -10.781 1 87 476 ILE B O 1
ATOM 9556 N N . LEU B 1 477 ? -24.438 16.422 -8.883 1 89.25 477 LEU B N 1
ATOM 9557 C CA . LEU B 1 477 ? -23 16.281 -8.703 1 89.25 477 LEU B CA 1
ATOM 9558 C C . LEU B 1 477 ? -22.422 15.344 -9.758 1 89.25 477 LEU B C 1
ATOM 9560 O O . LEU B 1 477 ? -21.328 15.586 -10.273 1 89.25 477 LEU B O 1
ATOM 9564 N N . VAL B 1 478 ? -23.172 14.328 -10.047 1 85.25 478 VAL B N 1
ATOM 9565 C CA . VAL B 1 478 ? -22.688 13.344 -11 1 85.25 478 VAL B CA 1
ATOM 9566 C C . VAL B 1 478 ? -22.812 13.883 -12.422 1 85.25 478 VAL B C 1
ATOM 9568 O O . VAL B 1 478 ? -21.875 13.812 -13.203 1 85.25 478 VAL B O 1
ATOM 9571 N N . GLU B 1 479 ? -23.906 14.508 -12.758 1 78.06 479 GLU B N 1
ATOM 9572 C CA . GLU B 1 479 ? -24.172 14.977 -14.109 1 78.06 479 GLU B CA 1
ATOM 9573 C C . GLU B 1 479 ? -23.344 16.219 -14.445 1 78.06 479 GLU B C 1
ATOM 9575 O O . GLU B 1 479 ? -23.016 16.453 -15.609 1 78.06 479 GLU B O 1
ATOM 9580 N N . SER B 1 480 ? -23.016 16.984 -13.461 1 80.38 480 SER B N 1
ATOM 9581 C CA . SER B 1 480 ? -22.188 18.172 -13.68 1 80.38 480 SER B CA 1
ATOM 9582 C C . SER B 1 480 ? -20.719 17.797 -13.875 1 80.38 480 SER B C 1
ATOM 9584 O O . SER B 1 480 ? -19.922 18.609 -14.312 1 80.38 480 SER B O 1
ATOM 9586 N N . GLY B 1 481 ? -20.391 16.531 -13.438 1 77.19 481 GLY B N 1
ATOM 9587 C CA . GLY B 1 481 ? -19.016 16.062 -13.617 1 77.19 481 GLY B CA 1
ATOM 9588 C C . GLY B 1 481 ? -18.109 16.406 -12.445 1 77.19 481 GLY B C 1
ATOM 9589 O O . GLY B 1 481 ? -16.906 16.156 -12.484 1 77.19 481 GLY B O 1
ATOM 9590 N N . ILE B 1 482 ? -18.672 16.891 -11.43 1 83.38 482 ILE B N 1
ATOM 9591 C CA . ILE B 1 482 ? -17.906 17.266 -10.25 1 83.38 482 ILE B CA 1
ATOM 9592 C C . ILE B 1 482 ? -17.375 16.016 -9.555 1 83.38 482 ILE B C 1
ATOM 9594 O O . ILE B 1 482 ? -16.266 16 -9.031 1 83.38 482 ILE B O 1
ATOM 9598 N N . VAL B 1 483 ? -18.266 14.984 -9.539 1 85.62 483 VAL B N 1
ATOM 9599 C CA . VAL B 1 483 ? -17.906 13.727 -8.891 1 85.62 483 VAL B CA 1
ATOM 9600 C C . VAL B 1 483 ? -18.234 12.555 -9.812 1 85.62 483 VAL B C 1
ATOM 9602 O O . VAL B 1 483 ? -19.266 12.562 -10.484 1 85.62 483 VAL B O 1
ATOM 9605 N N . ALA B 1 484 ? -17.344 11.586 -9.828 1 80.81 484 ALA B N 1
ATOM 9606 C CA . ALA B 1 484 ? -17.609 10.367 -10.602 1 80.81 484 ALA B CA 1
ATOM 9607 C C . ALA B 1 484 ? -18.672 9.516 -9.938 1 80.81 484 ALA B C 1
ATOM 9609 O O . ALA B 1 484 ? -18.812 9.508 -8.711 1 80.81 484 ALA B O 1
ATOM 9610 N N . GLU B 1 485 ? -19.344 8.773 -10.703 1 78.31 485 GLU B N 1
ATOM 9611 C CA . GLU B 1 485 ? -20.438 7.938 -10.227 1 78.31 485 GLU B CA 1
ATOM 9612 C C . GLU B 1 485 ? -19.938 6.906 -9.211 1 78.31 485 GLU B C 1
ATOM 9614 O O . GLU B 1 485 ? -20.609 6.621 -8.227 1 78.31 485 GLU B O 1
ATOM 9619 N N . GLY B 1 486 ? -18.812 6.473 -9.477 1 74.69 486 GLY B N 1
ATOM 9620 C CA . GLY B 1 486 ? -18.266 5.469 -8.578 1 74.69 486 GLY B CA 1
ATOM 9621 C C . GLY B 1 486 ? -17.844 6.035 -7.238 1 74.69 486 GLY B C 1
ATOM 9622 O O . GLY B 1 486 ? -17.766 5.301 -6.25 1 74.69 486 GLY B O 1
ATOM 9623 N N . SER B 1 487 ? -17.688 7.312 -7.141 1 82.19 487 SER B N 1
ATOM 9624 C CA . SER B 1 487 ? -17.156 7.938 -5.934 1 82.19 487 SER B CA 1
ATOM 9625 C C . SER B 1 487 ? -18.234 8.711 -5.188 1 82.19 487 SER B C 1
ATOM 9627 O O . SER B 1 487 ? -18.016 9.172 -4.066 1 82.19 487 SER B O 1
ATOM 9629 N N . ILE B 1 488 ? -19.391 8.797 -5.742 1 88.06 488 ILE B N 1
ATOM 9630 C CA . ILE B 1 488 ? -20.422 9.695 -5.242 1 88.06 488 ILE B CA 1
ATOM 9631 C C . ILE B 1 488 ? -20.891 9.219 -3.869 1 88.06 488 ILE B C 1
ATOM 9633 O O . ILE B 1 488 ? -21.188 10.039 -2.994 1 88.06 488 ILE B O 1
ATOM 9637 N N . ASN B 1 489 ? -20.922 8.008 -3.715 1 85.88 489 ASN B N 1
ATOM 9638 C CA . ASN B 1 489 ? -21.391 7.496 -2.432 1 85.88 489 ASN B CA 1
ATOM 9639 C C . ASN B 1 489 ? -20.422 7.855 -1.303 1 85.88 489 ASN B C 1
ATOM 9641 O O . ASN B 1 489 ? -20.859 8.188 -0.196 1 85.88 489 ASN B O 1
ATOM 9645 N N . GLY B 1 490 ? -19.188 7.812 -1.645 1 88.25 490 GLY B N 1
ATOM 9646 C CA . GLY B 1 490 ? -18.203 8.219 -0.658 1 88.25 490 GLY B CA 1
ATOM 9647 C C . GLY B 1 490 ? -18.266 9.703 -0.323 1 88.25 490 GLY B C 1
ATOM 9648 O O . GLY B 1 490 ? -18.047 10.094 0.827 1 88.25 490 GLY B O 1
ATOM 9649 N N . VAL B 1 491 ? -18.656 10.422 -1.259 1 90.44 491 VAL B N 1
ATOM 9650 C CA . VAL B 1 491 ? -18.75 11.867 -1.089 1 90.44 491 VAL B CA 1
ATOM 9651 C C . VAL B 1 491 ? -19.969 12.211 -0.242 1 90.44 491 VAL B C 1
ATOM 9653 O O . VAL B 1 491 ? -19.875 12.992 0.705 1 90.44 491 VAL B O 1
ATOM 9656 N N . LEU B 1 492 ? -21.047 11.562 -0.522 1 92.5 492 LEU B N 1
ATOM 9657 C CA . LEU B 1 492 ? -22.297 11.93 0.124 1 92.5 492 LEU B CA 1
ATOM 9658 C C . LEU B 1 492 ? -22.391 11.328 1.523 1 92.5 492 LEU B C 1
ATOM 9660 O O . LEU B 1 492 ? -23.141 11.828 2.371 1 92.5 492 LEU B O 1
ATOM 9664 N N . SER B 1 493 ? -21.609 10.352 1.725 1 91.38 493 SER B N 1
ATOM 9665 C CA . SER B 1 493 ? -21.562 9.773 3.064 1 91.38 493 SER B CA 1
ATOM 9666 C C . SER B 1 493 ? -20.516 10.461 3.932 1 91.38 493 SER B C 1
ATOM 9668 O O . SER B 1 493 ? -20.484 10.258 5.145 1 91.38 493 SER B O 1
ATOM 9670 N N . GLY B 1 494 ? -19.734 11.297 3.35 1 91.12 494 GLY B N 1
ATOM 9671 C CA . GLY B 1 494 ? -18.703 12.008 4.09 1 91.12 494 GLY B CA 1
ATOM 9672 C C . GLY B 1 494 ? -17.469 11.172 4.328 1 91.12 494 GLY B C 1
ATOM 9673 O O . GLY B 1 494 ? -16.531 11.609 5.02 1 91.12 494 GLY B O 1
ATOM 9674 N N . LYS B 1 495 ? -17.391 10.023 3.748 1 87.88 495 LYS B N 1
ATOM 9675 C CA . LYS B 1 495 ? -16.266 9.117 3.965 1 87.88 495 LYS B CA 1
ATOM 9676 C C . LYS B 1 495 ? -15.023 9.602 3.223 1 87.88 495 LYS B C 1
ATOM 9678 O O . LYS B 1 495 ? -13.898 9.414 3.689 1 87.88 495 LYS B O 1
ATOM 9683 N N . CYS B 1 496 ? -15.273 10.125 2.035 1 89.25 496 CYS B N 1
ATOM 9684 C CA . CYS B 1 496 ? -14.195 10.789 1.308 1 89.25 496 CYS B CA 1
ATOM 9685 C C . CYS B 1 496 ? -14.133 12.273 1.644 1 89.25 496 CYS B C 1
ATOM 9687 O O . CYS B 1 496 ? -14.562 13.109 0.848 1 89.25 496 CYS B O 1
ATOM 9689 N N . TYR B 1 497 ? -13.547 12.578 2.686 1 90.81 497 TYR B N 1
ATOM 9690 C CA . TYR B 1 497 ? -13.633 13.883 3.336 1 90.81 497 TYR B CA 1
ATOM 9691 C C . TYR B 1 497 ? -13.219 14.992 2.381 1 90.81 497 TYR B C 1
ATOM 9693 O O . TYR B 1 497 ? -13.969 15.945 2.16 1 90.81 497 TYR B O 1
ATOM 9701 N N . ASN B 1 498 ? -11.992 14.867 1.8 1 87.81 498 ASN B N 1
ATOM 9702 C CA . ASN B 1 498 ? -11.469 15.938 0.96 1 87.81 498 ASN B CA 1
ATOM 9703 C C . ASN B 1 498 ? -12.352 16.172 -0.264 1 87.81 498 ASN B C 1
ATOM 9705 O O . ASN B 1 498 ? -12.633 17.312 -0.624 1 87.81 498 ASN B O 1
ATOM 9709 N N . ARG B 1 499 ? -12.844 15.125 -0.858 1 89.25 499 ARG B N 1
ATOM 9710 C CA . ARG B 1 499 ? -13.711 15.242 -2.027 1 89.25 499 ARG B CA 1
ATOM 9711 C C . ARG B 1 499 ? -15.078 15.797 -1.646 1 89.25 499 ARG B C 1
ATOM 9713 O O . ARG B 1 499 ? -15.672 16.562 -2.404 1 89.25 499 ARG B O 1
ATOM 9720 N N . SER B 1 500 ? -15.422 15.336 -0.494 1 94.06 500 SER B N 1
ATOM 9721 C CA . SER B 1 500 ? -16.719 15.828 -0.014 1 94.06 500 SER B CA 1
ATOM 9722 C C . SER B 1 500 ? -16.688 17.328 0.221 1 94.06 500 SER B C 1
ATOM 9724 O O . SER B 1 500 ? -17.578 18.047 -0.226 1 94.06 500 SER B O 1
ATOM 9726 N N . ILE B 1 501 ? -15.68 17.781 0.886 1 94.88 501 ILE B N 1
ATOM 9727 C CA . ILE B 1 501 ? -15.547 19.203 1.196 1 94.88 501 ILE B CA 1
ATOM 9728 C C . ILE B 1 501 ? -15.445 20.016 -0.098 1 94.88 501 ILE B C 1
ATOM 9730 O O . ILE B 1 501 ? -16.094 21.047 -0.247 1 94.88 501 ILE B O 1
ATOM 9734 N N . ARG B 1 502 ? -14.711 19.531 -1.007 1 91 502 ARG B N 1
ATOM 9735 C CA . ARG B 1 502 ? -14.555 20.219 -2.283 1 91 502 ARG B CA 1
ATOM 9736 C C . ARG B 1 502 ? -15.883 20.312 -3.027 1 91 502 ARG B C 1
ATOM 9738 O O . ARG B 1 502 ? -16.234 21.375 -3.541 1 91 502 ARG B O 1
ATOM 9745 N N . CYS B 1 503 ? -16.547 19.219 -3.012 1 92.12 503 CYS B N 1
ATOM 9746 C CA . CYS B 1 503 ? -17.812 19.172 -3.719 1 92.12 503 CYS B CA 1
ATOM 9747 C C . CYS B 1 503 ? -18.812 20.172 -3.123 1 92.12 503 CYS B C 1
ATOM 9749 O O . CYS B 1 503 ? -19.469 20.906 -3.855 1 92.12 503 CYS B O 1
ATOM 9751 N N . HIS B 1 504 ? -18.859 20.234 -1.878 1 95.81 504 HIS B N 1
ATOM 9752 C CA . HIS B 1 504 ? -19.828 21.094 -1.226 1 95.81 504 HIS B CA 1
ATOM 9753 C C . HIS B 1 504 ? -19.422 22.562 -1.328 1 95.81 504 HIS B C 1
ATOM 9755 O O . HIS B 1 504 ? -20.266 23.453 -1.406 1 95.81 504 HIS B O 1
ATOM 9761 N N . LYS B 1 505 ? -18.125 22.859 -1.354 1 94.31 505 LYS B N 1
ATOM 9762 C CA . LYS B 1 505 ? -17.672 24.219 -1.589 1 94.31 505 LYS B CA 1
ATOM 9763 C C . LYS B 1 505 ? -18.078 24.703 -2.973 1 94.31 505 LYS B C 1
ATOM 9765 O O . LYS B 1 505 ? -18.562 25.828 -3.123 1 94.31 505 LYS B O 1
ATOM 9770 N N . ILE B 1 506 ? -17.938 23.828 -3.928 1 92.25 506 ILE B N 1
ATOM 9771 C CA . ILE B 1 506 ? -18.266 24.172 -5.305 1 92.25 506 ILE B CA 1
ATOM 9772 C C . ILE B 1 506 ? -19.781 24.375 -5.434 1 92.25 506 ILE B C 1
ATOM 9774 O O . ILE B 1 506 ? -20.234 25.344 -6.035 1 92.25 506 ILE B O 1
ATOM 9778 N N . MET B 1 507 ? -20.5 23.5 -4.863 1 93.94 507 MET B N 1
ATOM 9779 C CA . MET B 1 507 ? -21.953 23.578 -4.902 1 93.94 507 MET B CA 1
ATOM 9780 C C . MET B 1 507 ? -22.453 24.828 -4.184 1 93.94 507 MET B C 1
ATOM 9782 O O . MET B 1 507 ? -23.375 25.5 -4.648 1 93.94 507 MET B O 1
ATOM 9786 N N . PHE B 1 508 ? -21.844 25.109 -3.07 1 95.38 508 PHE B N 1
ATOM 9787 C CA . PHE B 1 508 ? -22.188 26.297 -2.295 1 95.38 508 PHE B CA 1
ATOM 9788 C C . PHE B 1 508 ? -21.984 27.547 -3.123 1 95.38 508 PHE B C 1
ATOM 9790 O O . PHE B 1 508 ? -22.844 28.422 -3.158 1 95.38 508 PHE B O 1
ATOM 9797 N N . GLU B 1 509 ? -20.891 27.609 -3.717 1 93.06 509 GLU B N 1
ATOM 9798 C CA . GLU B 1 509 ? -20.594 28.766 -4.551 1 93.06 509 GLU B CA 1
ATOM 9799 C C . GLU B 1 509 ? -21.562 28.875 -5.723 1 93.06 509 GLU B C 1
ATOM 9801 O O . GLU B 1 509 ? -22.094 29.953 -6 1 93.06 509 GLU B O 1
ATOM 9806 N N . ALA B 1 510 ? -21.828 27.75 -6.414 1 91.19 510 ALA B N 1
ATOM 9807 C CA . ALA B 1 510 ? -22.672 27.734 -7.602 1 91.19 510 ALA B CA 1
ATOM 9808 C C . ALA B 1 510 ? -24.109 28.172 -7.262 1 91.19 510 ALA B C 1
ATOM 9810 O O . ALA B 1 510 ? -24.672 29.031 -7.934 1 91.19 510 ALA B O 1
ATOM 9811 N N . ILE B 1 511 ? -24.641 27.609 -6.215 1 93.56 511 ILE B N 1
ATOM 9812 C CA . ILE B 1 511 ? -26.016 27.922 -5.844 1 93.56 511 ILE B CA 1
ATOM 9813 C C . ILE B 1 511 ? -26.109 29.344 -5.316 1 93.56 511 ILE B C 1
ATOM 9815 O O . ILE B 1 511 ? -27.078 30.062 -5.59 1 93.56 511 ILE B O 1
ATOM 9819 N N . SER B 1 512 ? -25.141 29.797 -4.578 1 94 512 SER B N 1
ATOM 9820 C CA . SER B 1 512 ? -25.125 31.156 -4.047 1 94 512 SER B CA 1
ATOM 9821 C C . SER B 1 512 ? -25.062 32.188 -5.164 1 94 512 SER B C 1
ATOM 9823 O O . SER B 1 512 ? -25.734 33.219 -5.098 1 94 512 SER B O 1
ATOM 9825 N N . ARG B 1 513 ? -24.297 31.922 -6.105 1 90.69 513 ARG B N 1
ATOM 9826 C CA . ARG B 1 513 ? -24.219 32.844 -7.238 1 90.69 513 ARG B CA 1
ATOM 9827 C C . ARG B 1 513 ? -25.562 32.938 -7.957 1 90.69 513 ARG B C 1
ATOM 9829 O O . ARG B 1 513 ? -25.984 34.031 -8.352 1 90.69 513 ARG B O 1
ATOM 9836 N N . LEU B 1 514 ? -26.234 31.812 -8.156 1 91.06 514 LEU B N 1
ATOM 9837 C CA . LEU B 1 514 ? -27.547 31.797 -8.781 1 91.06 514 LEU B CA 1
ATOM 9838 C C . LEU B 1 514 ? -28.562 32.594 -7.938 1 91.06 514 LEU B C 1
ATOM 9840 O O . LEU B 1 514 ? -29.406 33.281 -8.477 1 91.06 514 LEU B O 1
ATOM 9844 N N . LEU B 1 515 ? -28.422 32.438 -6.691 1 93.44 515 LEU B N 1
ATOM 9845 C CA . LEU B 1 515 ? -29.312 33.125 -5.77 1 93.44 515 LEU B CA 1
ATOM 9846 C C . LEU B 1 515 ? -29.094 34.625 -5.848 1 93.44 515 LEU B C 1
ATOM 9848 O O . LEU B 1 515 ? -30.062 35.406 -5.887 1 93.44 515 LEU B O 1
ATOM 9852 N N . TRP B 1 516 ? -27.875 35.094 -5.84 1 93.69 516 TRP B N 1
ATOM 9853 C CA . TRP B 1 516 ? -27.562 36.5 -5.941 1 93.69 516 TRP B CA 1
ATOM 9854 C C . TRP B 1 516 ? -28.031 37.062 -7.281 1 93.69 516 TRP B C 1
ATOM 9856 O O . TRP B 1 516 ? -28.469 38.219 -7.352 1 93.69 516 TRP B O 1
ATOM 9866 N N . ALA B 1 517 ? -27.891 36.25 -8.305 1 89.06 517 ALA B N 1
ATOM 9867 C CA . ALA B 1 517 ? -28.391 36.688 -9.609 1 89.06 517 ALA B CA 1
ATOM 9868 C C . ALA B 1 517 ? -29.906 36.906 -9.578 1 89.06 517 ALA B C 1
ATOM 9870 O O . ALA B 1 517 ? -30.406 37.875 -10.148 1 89.06 517 ALA B O 1
ATOM 9871 N N . GLU B 1 518 ? -30.578 36 -8.945 1 92.12 518 GLU B N 1
ATOM 9872 C CA . GLU B 1 518 ? -32.031 36.156 -8.789 1 92.12 518 GLU B CA 1
ATOM 9873 C C . GLU B 1 518 ? -32.375 37.406 -7.969 1 92.12 518 GLU B C 1
ATOM 9875 O O . GLU B 1 518 ? -33.375 38.062 -8.242 1 92.12 518 GLU B O 1
ATOM 9880 N N . PHE B 1 519 ? -31.656 37.719 -6.938 1 95.12 519 PHE B N 1
ATOM 9881 C CA . PHE B 1 519 ? -31.844 38.906 -6.117 1 95.12 519 PHE B CA 1
ATOM 9882 C C . PHE B 1 519 ? -31.641 40.156 -6.941 1 95.12 519 PHE B C 1
ATOM 9884 O O . PHE B 1 519 ? -32.469 41.094 -6.883 1 95.12 519 PHE B O 1
ATOM 9891 N N . LEU B 1 520 ? -30.562 40.188 -7.754 1 93.06 520 LEU B N 1
ATOM 9892 C CA . LEU B 1 520 ? -30.266 41.344 -8.586 1 93.06 520 LEU B CA 1
ATOM 9893 C C . LEU B 1 520 ? -31.375 41.594 -9.602 1 93.06 520 LEU B C 1
ATOM 9895 O O . LEU B 1 520 ? -31.656 42.719 -9.938 1 93.06 520 LEU B O 1
ATOM 9899 N N . ASP B 1 521 ? -31.984 40.562 -10.023 1 92.19 521 ASP B N 1
ATOM 9900 C CA . ASP B 1 521 ? -33.062 40.656 -11 1 92.19 521 ASP B CA 1
ATOM 9901 C C . ASP B 1 521 ? -34.344 41.156 -10.336 1 92.19 521 ASP B C 1
ATOM 9903 O O . ASP B 1 521 ? -35.219 41.688 -11 1 92.19 521 ASP B O 1
ATOM 9907 N N . SER B 1 522 ? -34.469 40.969 -9.055 1 93.56 522 SER B N 1
ATOM 9908 C CA . SER B 1 522 ? -35.688 41.281 -8.328 1 93.56 522 SER B CA 1
ATOM 9909 C C . SER B 1 522 ? -35.719 42.719 -7.867 1 93.56 522 SER B C 1
ATOM 9911 O O . SER B 1 522 ? -36.75 43.25 -7.48 1 93.56 522 SER B O 1
ATOM 9913 N N . ILE B 1 523 ? -34.594 43.438 -7.879 1 93.94 523 ILE B N 1
ATOM 9914 C CA . ILE B 1 523 ? -34.531 44.781 -7.352 1 93.94 523 ILE B CA 1
ATOM 9915 C C . ILE B 1 523 ? -34.562 45.781 -8.508 1 93.94 523 ILE B C 1
ATOM 9917 O O . ILE B 1 523 ? -34.5 45.406 -9.672 1 93.94 523 ILE B O 1
ATOM 9921 N N . SER B 1 524 ? -34.562 47.188 -8.109 1 94 524 SER B N 1
ATOM 9922 C CA . SER B 1 524 ? -34.625 48.25 -9.109 1 94 524 SER B CA 1
ATOM 9923 C C . SER B 1 524 ? -33.312 48.375 -9.867 1 94 524 SER B C 1
ATOM 9925 O O . SER B 1 524 ? -32.281 47.875 -9.414 1 94 524 SER B O 1
ATOM 9927 N N . THR B 1 525 ? -33.312 49.031 -10.945 1 93.75 525 THR B N 1
ATOM 9928 C CA . THR B 1 525 ? -32.156 49.188 -11.789 1 93.75 525 THR B CA 1
ATOM 9929 C C . THR B 1 525 ? -31.078 50 -11.062 1 93.75 525 THR B C 1
ATOM 9931 O O . THR B 1 525 ? -29.875 49.719 -11.203 1 93.75 525 THR B O 1
ATOM 9934 N N . GLU B 1 526 ? -31.484 50.906 -10.297 1 92.12 526 GLU B N 1
ATOM 9935 C CA . GLU B 1 526 ? -30.531 51.75 -9.555 1 92.12 526 GLU B CA 1
ATOM 9936 C C . GLU B 1 526 ? -29.844 50.938 -8.461 1 92.12 526 GLU B C 1
ATOM 9938 O O . GLU B 1 526 ? -28.625 51.031 -8.281 1 92.12 526 GLU B O 1
ATOM 9943 N N . GLU B 1 527 ? -30.609 50.188 -7.781 1 93.19 527 GLU B N 1
ATOM 9944 C CA . GLU B 1 527 ? -30.062 49.312 -6.73 1 93.19 527 GLU B CA 1
ATOM 9945 C C . GLU B 1 527 ? -29.141 48.25 -7.312 1 93.19 527 GLU B C 1
ATOM 9947 O O . GLU B 1 527 ? -28.125 47.906 -6.707 1 93.19 527 GLU B O 1
ATOM 9952 N N . ARG B 1 528 ? -29.547 47.75 -8.43 1 93.75 528 ARG B N 1
ATOM 9953 C CA . ARG B 1 528 ? -28.75 46.719 -9.117 1 93.75 528 ARG B CA 1
ATOM 9954 C C . ARG B 1 528 ? -27.375 47.281 -9.492 1 93.75 528 ARG B C 1
ATOM 9956 O O . ARG B 1 528 ? -26.359 46.594 -9.305 1 93.75 528 ARG B O 1
ATOM 9963 N N . LEU B 1 529 ? -27.422 48.469 -10.016 1 92.31 529 LEU B N 1
ATOM 9964 C CA . LEU B 1 529 ? -26.156 49.094 -10.398 1 92.31 529 LEU B CA 1
ATOM 9965 C C . LEU B 1 529 ? -25.281 49.344 -9.18 1 92.31 529 LEU B C 1
ATOM 9967 O O . LEU B 1 529 ? -24.062 49.156 -9.25 1 92.31 529 LEU B O 1
ATOM 9971 N N . HIS B 1 530 ? -25.906 49.656 -8.133 1 92.69 530 HIS B N 1
ATOM 9972 C CA . HIS B 1 530 ? -25.172 49.875 -6.891 1 92.69 530 HIS B CA 1
ATOM 9973 C C . HIS B 1 530 ? -24.531 48.562 -6.398 1 92.69 530 HIS B C 1
ATOM 9975 O O . HIS B 1 530 ? -23.391 48.562 -5.945 1 92.69 530 HIS B O 1
ATOM 9981 N N . CYS B 1 531 ? -25.266 47.562 -6.477 1 92.75 531 CYS B N 1
ATOM 9982 C CA . CYS B 1 531 ? -24.766 46.25 -6.07 1 92.75 531 CYS B CA 1
ATOM 9983 C C . CYS B 1 531 ? -23.594 45.812 -6.945 1 92.75 531 CYS B C 1
ATOM 9985 O O . CYS B 1 531 ? -22.609 45.25 -6.445 1 92.75 531 CYS B O 1
ATOM 9987 N N . LEU B 1 532 ? -23.703 46.062 -8.195 1 91.69 532 LEU B N 1
ATOM 9988 C CA . LEU B 1 532 ? -22.656 45.688 -9.133 1 91.69 532 LEU B CA 1
ATOM 9989 C C . LEU B 1 532 ? -21.391 46.5 -8.898 1 91.69 532 LEU B C 1
ATOM 9991 O O . LEU B 1 532 ? -20.281 46 -9.031 1 91.69 532 LEU B O 1
ATOM 9995 N N . GLU B 1 533 ? -21.594 47.719 -8.523 1 91.81 533 GLU B N 1
ATOM 9996 C CA . GLU B 1 533 ? -20.453 48.562 -8.172 1 91.81 533 GLU B CA 1
ATOM 9997 C C . GLU B 1 533 ? -19.766 48.031 -6.918 1 91.81 533 GLU B C 1
ATOM 9999 O O . GLU B 1 533 ? -18.531 48.062 -6.84 1 91.81 533 GLU B O 1
ATOM 10004 N N . MET B 1 534 ? -20.578 47.656 -6 1 91.88 534 MET B N 1
ATOM 10005 C CA . MET B 1 534 ? -20.031 47.094 -4.773 1 91.88 534 MET B CA 1
ATOM 10006 C C . MET B 1 534 ? -19.25 45.812 -5.07 1 91.88 534 MET B C 1
ATOM 10008 O O . MET B 1 534 ? -18.203 45.562 -4.484 1 91.88 534 MET B O 1
ATOM 10012 N N . SER B 1 535 ? -19.797 45 -5.898 1 92.12 535 SER B N 1
ATOM 10013 C CA . SER B 1 535 ? -19.141 43.75 -6.309 1 92.12 535 SER B CA 1
ATOM 10014 C C . SER B 1 535 ? -17.781 44.031 -6.93 1 92.12 535 SER B C 1
ATOM 10016 O O . SER B 1 535 ? -16.797 43.344 -6.617 1 92.12 535 SER B O 1
ATOM 10018 N N . LEU B 1 536 ? -17.734 45 -7.758 1 90.38 536 LEU B N 1
ATOM 10019 C CA . LEU B 1 536 ? -16.484 45.406 -8.398 1 90.38 536 LEU B CA 1
ATOM 10020 C C . LEU B 1 536 ? -15.5 45.938 -7.371 1 90.38 536 LEU B C 1
ATOM 10022 O O . LEU B 1 536 ? -14.289 45.719 -7.473 1 90.38 536 LEU B O 1
ATOM 10026 N N . HIS B 1 537 ? -16.078 46.656 -6.438 1 90.5 537 HIS B N 1
ATOM 10027 C CA . HIS B 1 537 ? -15.25 47.219 -5.371 1 90.5 537 HIS B CA 1
ATOM 10028 C C . HIS B 1 537 ? -14.609 46.094 -4.535 1 90.5 537 HIS B C 1
ATOM 10030 O O . HIS B 1 537 ? -13.422 46.156 -4.223 1 90.5 537 HIS B O 1
ATOM 10036 N N . LEU B 1 538 ? -15.359 45.188 -4.18 1 91.25 538 LEU B N 1
ATOM 10037 C CA . LEU B 1 538 ? -14.867 44.062 -3.4 1 91.25 538 LEU B CA 1
ATOM 10038 C C . LEU B 1 538 ? -13.828 43.281 -4.191 1 91.25 538 LEU B C 1
ATOM 10040 O O . LEU B 1 538 ? -12.812 42.844 -3.641 1 91.25 538 LEU B O 1
ATOM 10044 N N . TYR B 1 539 ? -14.078 43.062 -5.434 1 91 539 TYR B N 1
ATOM 10045 C CA . TYR B 1 539 ? -13.172 42.344 -6.328 1 91 539 TYR B CA 1
ATOM 10046 C C . TYR B 1 539 ? -11.82 43.031 -6.398 1 91 539 TYR B C 1
ATOM 10048 O O . TYR B 1 539 ? -10.773 42.406 -6.238 1 91 539 TYR B O 1
ATOM 10056 N N . GLU B 1 540 ? -11.828 44.312 -6.574 1 88.75 540 GLU B N 1
ATOM 10057 C CA . GLU B 1 540 ? -10.594 45.094 -6.723 1 88.75 540 GLU B CA 1
ATOM 10058 C C . GLU B 1 540 ? -9.812 45.125 -5.41 1 88.75 540 GLU B C 1
ATOM 10060 O O . GLU B 1 540 ? -8.586 45.031 -5.41 1 88.75 540 GLU B O 1
ATOM 10065 N N . ASN B 1 541 ? -10.547 45.312 -4.355 1 88.38 541 ASN B N 1
ATOM 10066 C CA . ASN B 1 541 ? -9.898 45.344 -3.051 1 88.38 541 ASN B CA 1
ATOM 10067 C C . ASN B 1 541 ? -9.25 44 -2.709 1 88.38 541 ASN B C 1
ATOM 10069 O O . ASN B 1 541 ? -8.195 43.969 -2.07 1 88.38 541 ASN B O 1
ATOM 10073 N N . TYR B 1 542 ? -9.914 43 -3.061 1 88.94 542 TYR B N 1
ATOM 10074 C CA . TYR B 1 542 ? -9.352 41.656 -2.836 1 88.94 542 TYR B CA 1
ATOM 10075 C C . TYR B 1 542 ? -8.078 41.469 -3.65 1 88.94 542 TYR B C 1
ATOM 10077 O O . TYR B 1 542 ? -7.074 40.969 -3.135 1 88.94 542 TYR B O 1
ATOM 10085 N N . LYS B 1 543 ? -8.07 41.812 -4.91 1 85.75 543 LYS B N 1
ATOM 10086 C CA . LYS B 1 543 ? -6.93 41.656 -5.805 1 85.75 543 LYS B CA 1
ATOM 10087 C C . LYS B 1 543 ? -5.734 42.469 -5.324 1 85.75 543 LYS B C 1
ATOM 10089 O O . LYS B 1 543 ? -4.586 42.031 -5.484 1 85.75 543 LYS B O 1
ATOM 10094 N N . GLN B 1 544 ? -6.066 43.594 -4.746 1 84.75 544 GLN B N 1
ATOM 10095 C CA . GLN B 1 544 ? -5.004 44.469 -4.273 1 84.75 544 GLN B CA 1
ATOM 10096 C C . GLN B 1 544 ? -4.535 44.062 -2.877 1 84.75 544 GLN B C 1
ATOM 10098 O O . GLN B 1 544 ? -3.535 44.594 -2.377 1 84.75 544 GLN B O 1
ATOM 10103 N N . GLY B 1 545 ? -5.207 43.188 -2.266 1 80.5 545 GLY B N 1
ATOM 10104 C CA . GLY B 1 545 ? -4.812 42.719 -0.95 1 80.5 545 GLY B CA 1
ATOM 10105 C C . GLY B 1 545 ? -5.258 43.625 0.175 1 80.5 545 GLY B C 1
ATOM 10106 O O . GLY B 1 545 ? -4.742 43.531 1.292 1 80.5 545 GLY B O 1
ATOM 10107 N N . ILE B 1 546 ? -6.23 44.469 -0.119 1 78.75 546 ILE B N 1
ATOM 10108 C CA . ILE B 1 546 ? -6.652 45.469 0.847 1 78.75 546 ILE B CA 1
ATOM 10109 C C . ILE B 1 546 ? -7.887 44.969 1.601 1 78.75 546 ILE B C 1
ATOM 10111 O O . ILE B 1 546 ? -8.148 45.406 2.727 1 78.75 546 ILE B O 1
ATOM 10115 N N . LEU B 1 547 ? -8.562 44.094 1.003 1 82 547 LEU B N 1
ATOM 10116 C CA . LEU B 1 547 ? -9.773 43.594 1.64 1 82 547 LEU B CA 1
ATOM 10117 C C . LEU B 1 547 ? -9.43 42.844 2.922 1 82 547 LEU B C 1
ATOM 10119 O O . LEU B 1 547 ? -8.625 41.906 2.904 1 82 547 LEU B O 1
ATOM 10123 N N . LYS B 1 548 ? -9.852 43.406 3.99 1 76.44 548 LYS B N 1
ATOM 10124 C CA . LYS B 1 548 ? -9.641 42.75 5.285 1 76.44 548 LYS B CA 1
ATOM 10125 C C . LYS B 1 548 ? -10.961 42.312 5.895 1 76.44 548 LYS B C 1
ATOM 10127 O O . LYS B 1 548 ? -12 42.906 5.652 1 76.44 548 LYS B O 1
ATOM 10132 N N . MET B 1 549 ? -10.906 41.375 6.648 1 68.12 549 MET B N 1
ATOM 10133 C CA . MET B 1 549 ? -12.07 40.75 7.277 1 68.12 549 MET B CA 1
ATOM 10134 C C . MET B 1 549 ? -12.836 41.781 8.109 1 68.12 549 MET B C 1
ATOM 10136 O O . MET B 1 549 ? -14.07 41.781 8.133 1 68.12 549 MET B O 1
ATOM 10140 N N . ASN B 1 550 ? -12.062 42.594 8.633 1 67.12 550 ASN B N 1
ATOM 10141 C CA . ASN B 1 550 ? -12.664 43.5 9.602 1 67.12 550 ASN B CA 1
ATOM 10142 C C . ASN B 1 550 ? -13.023 44.844 8.969 1 67.12 550 ASN B C 1
ATOM 10144 O O . ASN B 1 550 ? -13.641 45.719 9.617 1 67.12 550 ASN B O 1
ATOM 10148 N N . ASP B 1 551 ? -12.828 44.906 7.676 1 75.31 551 ASP B N 1
ATOM 10149 C CA . ASP B 1 551 ? -13.016 46.219 7.09 1 75.31 551 ASP B CA 1
ATOM 10150 C C . ASP B 1 551 ? -13.93 46.156 5.867 1 75.31 551 ASP B C 1
ATOM 10152 O O . ASP B 1 551 ? -13.57 46.656 4.789 1 75.31 551 ASP B O 1
ATOM 10156 N N . LEU B 1 552 ? -15.047 45.594 6.133 1 82.06 552 LEU B N 1
ATOM 10157 C CA . LEU B 1 552 ? -15.984 45.594 5.016 1 82.06 552 LEU B CA 1
ATOM 10158 C C . LEU B 1 552 ? -16.812 46.875 4.977 1 82.06 552 LEU B C 1
ATOM 10160 O O . LEU B 1 552 ? -17.172 47.406 6.02 1 82.06 552 LEU B O 1
ATOM 10164 N N . PRO B 1 553 ? -17.031 47.312 3.77 1 83.88 553 PRO B N 1
ATOM 10165 C CA . PRO B 1 553 ? -17.766 48.594 3.635 1 83.88 553 PRO B CA 1
ATOM 10166 C C . PRO B 1 553 ? -19.172 48.5 4.223 1 83.88 553 PRO B C 1
ATOM 10168 O O . PRO B 1 553 ? -19.859 47.5 4.098 1 83.88 553 PRO B O 1
ATOM 10171 N N . VAL B 1 554 ? -19.625 49.594 4.766 1 85.88 554 VAL B N 1
ATOM 10172 C CA . VAL B 1 554 ? -20.938 49.688 5.41 1 85.88 554 VAL B CA 1
ATOM 10173 C C . VAL B 1 554 ? -22.031 49.469 4.379 1 85.88 554 VAL B C 1
ATOM 10175 O O . VAL B 1 554 ? -23.062 48.875 4.68 1 85.88 554 VAL B O 1
ATOM 10178 N N . ASP B 1 555 ? -21.781 49.969 3.232 1 88.81 555 ASP B N 1
ATOM 10179 C CA . ASP B 1 555 ? -22.766 49.781 2.164 1 88.81 555 ASP B CA 1
ATOM 10180 C C . ASP B 1 555 ? -22.984 48.312 1.848 1 88.81 555 ASP B C 1
ATOM 10182 O O . ASP B 1 555 ? -24.109 47.906 1.49 1 88.81 555 ASP B O 1
ATOM 10186 N N . PHE B 1 556 ? -21.969 47.656 1.979 1 92 556 PHE B N 1
ATOM 10187 C CA . PHE B 1 556 ? -22.094 46.219 1.714 1 92 556 PHE B CA 1
ATOM 10188 C C . PHE B 1 556 ? -22.984 45.562 2.758 1 92 556 PHE B C 1
ATOM 10190 O O . PHE B 1 556 ? -23.75 44.625 2.438 1 92 556 PHE B O 1
ATOM 10197 N N . LEU B 1 557 ? -22.875 46 3.961 1 90.75 557 LEU B N 1
ATOM 10198 C CA . LEU B 1 557 ? -23.719 45.469 5.031 1 90.75 557 LEU B CA 1
ATOM 10199 C C . LEU B 1 557 ? -25.203 45.688 4.719 1 90.75 557 LEU B C 1
ATOM 10201 O O . LEU B 1 557 ? -26.031 44.812 4.973 1 90.75 557 LEU B O 1
ATOM 10205 N N . LEU B 1 558 ? -25.484 46.812 4.145 1 91.62 558 LEU B N 1
ATOM 10206 C CA . LEU B 1 558 ? -26.859 47.156 3.801 1 91.62 558 LEU B CA 1
ATOM 10207 C C . LEU B 1 558 ? -27.359 46.281 2.658 1 91.62 558 LEU B C 1
ATOM 10209 O O . LEU B 1 558 ? -28.5 45.812 2.682 1 91.62 558 LEU B O 1
ATOM 10213 N N . ILE B 1 559 ? -26.547 46.094 1.74 1 93.81 559 ILE B N 1
ATOM 10214 C CA . ILE B 1 559 ? -26.875 45.25 0.614 1 93.81 559 ILE B CA 1
ATOM 10215 C C . ILE B 1 559 ? -27.141 43.812 1.111 1 93.81 559 ILE B C 1
ATOM 10217 O O . ILE B 1 559 ? -28.094 43.156 0.67 1 93.81 559 ILE B O 1
ATOM 10221 N N . PHE B 1 560 ? -26.312 43.406 1.97 1 93.94 560 PHE B N 1
ATOM 10222 C CA . PHE B 1 560 ? -26.422 42.062 2.51 1 93.94 560 PHE B CA 1
ATOM 10223 C C . PHE B 1 560 ? -27.703 41.906 3.307 1 93.94 560 PHE B C 1
ATOM 10225 O O . PHE B 1 560 ? -28.344 40.844 3.254 1 93.94 560 PHE B O 1
ATOM 10232 N N . GLU B 1 561 ? -28.094 42.906 4.008 1 93.5 561 GLU B N 1
ATOM 10233 C CA . GLU B 1 561 ? -29.344 42.875 4.758 1 93.5 561 GLU B CA 1
ATOM 10234 C C . GLU B 1 561 ? -30.547 42.781 3.822 1 93.5 561 GLU B C 1
ATOM 10236 O O . GLU B 1 561 ? -31.5 42.062 4.102 1 93.5 561 GLU B O 1
ATOM 10241 N N . ASN B 1 562 ? -30.5 43.531 2.768 1 94.75 562 ASN B N 1
ATOM 10242 C CA . ASN B 1 562 ? -31.578 43.469 1.777 1 94.75 562 ASN B CA 1
ATOM 10243 C C . ASN B 1 562 ? -31.641 42.094 1.115 1 94.75 562 ASN B C 1
ATOM 10245 O O . ASN B 1 562 ? -32.719 41.594 0.816 1 94.75 562 ASN B O 1
ATOM 10249 N N . PHE B 1 563 ? -30.5 41.625 0.899 1 95.81 563 PHE B N 1
ATOM 10250 C CA . PHE B 1 563 ? -30.406 40.281 0.34 1 95.81 563 PHE B CA 1
ATOM 10251 C C . PHE B 1 563 ? -31.047 39.25 1.274 1 95.81 563 PHE B C 1
ATOM 10253 O O . PHE B 1 563 ? -31.797 38.375 0.832 1 95.81 563 PHE B O 1
ATOM 10260 N N . ASN B 1 564 ? -30.766 39.344 2.535 1 94.44 564 ASN B N 1
ATOM 10261 C CA . ASN B 1 564 ? -31.344 38.406 3.518 1 94.44 564 ASN B CA 1
ATOM 10262 C C . ASN B 1 564 ? -32.844 38.531 3.596 1 94.44 564 ASN B C 1
ATOM 10264 O O . ASN B 1 564 ? -33.562 37.531 3.805 1 94.44 564 ASN B O 1
ATOM 10268 N N . LYS B 1 565 ? -33.312 39.719 3.426 1 94.44 565 LYS B N 1
ATOM 10269 C CA . LYS B 1 565 ? -34.75 39.938 3.414 1 94.44 565 LYS B CA 1
ATOM 10270 C C . LYS B 1 565 ? -35.406 39.281 2.199 1 94.44 565 LYS B C 1
ATOM 10272 O O . LYS B 1 565 ? -36.5 38.688 2.303 1 94.44 565 LYS B O 1
ATOM 10277 N N . PHE B 1 566 ? -34.75 39.469 1.18 1 96.12 566 PHE B N 1
ATOM 10278 C CA . PHE B 1 566 ? -35.219 38.812 -0.045 1 96.12 566 PHE B CA 1
ATOM 10279 C C . PHE B 1 566 ? -35.312 37.312 0.147 1 96.12 566 PHE B C 1
ATOM 10281 O O . PHE B 1 566 ? -36.281 36.688 -0.24 1 96.12 566 PHE B O 1
ATOM 10288 N N . VAL B 1 567 ? -34.25 36.688 0.663 1 96.12 567 VAL B N 1
ATOM 10289 C CA . VAL B 1 567 ? -34.188 35.219 0.871 1 96.12 567 VAL B CA 1
ATOM 10290 C C . VAL B 1 567 ? -35.312 34.812 1.821 1 96.12 567 VAL B C 1
ATOM 10292 O O . VAL B 1 567 ? -36 33.812 1.566 1 96.12 567 VAL B O 1
ATOM 10295 N N . ALA B 1 568 ? -35.531 35.562 2.896 1 94.06 568 ALA B N 1
ATOM 10296 C CA . ALA B 1 568 ? -36.562 35.25 3.887 1 94.06 568 ALA B CA 1
ATOM 10297 C C . ALA B 1 568 ? -37.938 35.281 3.268 1 94.06 568 ALA B C 1
ATOM 10299 O O . ALA B 1 568 ? -38.781 34.406 3.529 1 94.06 568 ALA B O 1
ATOM 10300 N N . LYS B 1 569 ? -38.156 36.25 2.473 1 94.56 569 LYS B N 1
ATOM 10301 C CA . LYS B 1 569 ? -39.469 36.406 1.817 1 94.56 569 LYS B CA 1
ATOM 10302 C C . LYS B 1 569 ? -39.75 35.25 0.876 1 94.56 569 LYS B C 1
ATOM 10304 O O . LYS B 1 569 ? -40.844 34.688 0.894 1 94.56 569 LYS B O 1
ATOM 10309 N N . ASN B 1 570 ? -38.844 34.906 0.081 1 93.94 570 ASN B N 1
ATOM 10310 C CA . ASN B 1 570 ? -39.031 33.844 -0.893 1 93.94 570 ASN B CA 1
ATOM 10311 C C . ASN B 1 570 ? -39.125 32.469 -0.216 1 93.94 570 ASN B C 1
ATOM 10313 O O . ASN B 1 570 ? -39.812 31.562 -0.727 1 93.94 570 ASN B O 1
ATOM 10317 N N . CYS B 1 571 ? -38.469 32.281 0.938 1 92.31 571 CYS B N 1
ATOM 10318 C CA . CYS B 1 571 ? -38.562 31.031 1.686 1 92.31 571 CYS B CA 1
ATOM 10319 C C . CYS B 1 571 ? -39.969 30.812 2.215 1 92.31 571 CYS B C 1
ATOM 10321 O O . CYS B 1 571 ? -40.406 29.672 2.336 1 92.31 571 CYS B O 1
ATOM 10323 N N . GLU B 1 572 ? -40.656 31.875 2.469 1 90.31 572 GLU B N 1
ATOM 10324 C CA . GLU B 1 572 ? -42.031 31.797 2.965 1 90.31 572 GLU B CA 1
ATOM 10325 C C . GLU B 1 572 ? -43 31.453 1.844 1 90.31 572 GLU B C 1
ATOM 10327 O O . GLU B 1 572 ? -44 30.75 2.068 1 90.31 572 GLU B O 1
ATOM 10332 N N . ILE B 1 573 ? -42.688 31.844 0.668 1 92.5 573 ILE B N 1
ATOM 10333 C CA . ILE B 1 573 ? -43.594 31.719 -0.458 1 92.5 573 ILE B CA 1
ATOM 10334 C C . ILE B 1 573 ? -43.375 30.391 -1.171 1 92.5 573 ILE B C 1
ATOM 10336 O O . ILE B 1 573 ? -44.312 29.75 -1.647 1 92.5 573 ILE B O 1
ATOM 10340 N N . ASN B 1 574 ? -42.125 29.969 -1.284 1 91.06 574 ASN B N 1
ATOM 10341 C CA . ASN B 1 574 ? -41.75 28.828 -2.1 1 91.06 574 ASN B CA 1
ATOM 10342 C C . ASN B 1 574 ? -41 27.766 -1.277 1 91.06 574 ASN B C 1
ATOM 10344 O O . ASN B 1 574 ? -39.875 27.984 -0.842 1 91.06 574 ASN B O 1
ATOM 10348 N N . VAL B 1 575 ? -41.562 26.609 -1.258 1 86.31 575 VAL B N 1
ATOM 10349 C CA . VAL B 1 575 ? -41.031 25.531 -0.422 1 86.31 575 VAL B CA 1
ATOM 10350 C C . VAL B 1 575 ? -39.75 24.969 -1.03 1 86.31 575 VAL B C 1
ATOM 10352 O O . VAL B 1 575 ? -38.844 24.594 -0.307 1 86.31 575 VAL B O 1
ATOM 10355 N N . THR B 1 576 ? -39.719 24.859 -2.299 1 87.88 576 THR B N 1
ATOM 10356 C CA . THR B 1 576 ? -38.531 24.359 -2.979 1 87.88 576 THR B CA 1
ATOM 10357 C C . THR B 1 576 ? -37.344 25.312 -2.785 1 87.88 576 THR B C 1
ATOM 10359 O O . THR B 1 576 ? -36.219 24.891 -2.588 1 87.88 576 THR B O 1
ATOM 10362 N N . PHE B 1 577 ? -37.719 26.562 -2.854 1 91.69 577 PHE B N 1
ATOM 10363 C CA . PHE B 1 577 ? -36.719 27.594 -2.576 1 91.69 577 PHE B CA 1
ATOM 10364 C C . PHE B 1 577 ? -36.188 27.453 -1.153 1 91.69 577 PHE B C 1
ATOM 10366 O O . PHE B 1 577 ? -34.969 27.438 -0.935 1 91.69 577 PHE B O 1
ATOM 10373 N N . ALA B 1 578 ? -37.062 27.234 -0.29 1 92.06 578 ALA B N 1
ATOM 10374 C CA . ALA B 1 578 ? -36.688 27.109 1.118 1 92.06 578 ALA B CA 1
ATOM 10375 C C . ALA B 1 578 ? -35.844 25.859 1.349 1 92.06 578 ALA B C 1
ATOM 10377 O O . ALA B 1 578 ? -34.938 25.859 2.188 1 92.06 578 ALA B O 1
ATOM 10378 N N . PHE B 1 579 ? -36.125 24.875 0.63 1 91.5 579 PHE B N 1
ATOM 10379 C CA . PHE B 1 579 ? -35.375 23.625 0.733 1 91.5 579 PHE B CA 1
ATOM 10380 C C . PHE B 1 579 ? -33.938 23.797 0.339 1 91.5 579 PHE B C 1
ATOM 10382 O O . PHE B 1 579 ? -33.031 23.391 1.079 1 91.5 579 PHE B O 1
ATOM 10389 N N . TRP B 1 580 ? -33.656 24.453 -0.684 1 92.69 580 TRP B N 1
ATOM 10390 C CA . TRP B 1 580 ? -32.312 24.609 -1.178 1 92.69 580 TRP B CA 1
ATOM 10391 C C . TRP B 1 580 ? -31.562 25.672 -0.377 1 92.69 580 TRP B C 1
ATOM 10393 O O . TRP B 1 580 ? -30.328 25.609 -0.249 1 92.69 580 TRP B O 1
ATOM 10403 N N . ILE B 1 581 ? -32.312 26.578 0.177 1 94.56 581 ILE B N 1
ATOM 10404 C CA . ILE B 1 581 ? -31.703 27.531 1.085 1 94.56 581 ILE B CA 1
ATOM 10405 C C . ILE B 1 581 ? -31.188 26.797 2.33 1 94.56 581 ILE B C 1
ATOM 10407 O O . ILE B 1 581 ? -30.141 27.156 2.873 1 94.56 581 ILE B O 1
ATOM 10411 N N . SER B 1 582 ? -31.938 25.766 2.717 1 93.75 582 SER B N 1
ATOM 10412 C CA . SER B 1 582 ? -31.484 24.984 3.861 1 93.75 582 SER B CA 1
ATOM 10413 C C . SER B 1 582 ? -30.172 24.281 3.561 1 93.75 582 SER B C 1
ATOM 10415 O O . SER B 1 582 ? -29.359 24.062 4.457 1 93.75 582 SER B O 1
ATOM 10417 N N . TYR B 1 583 ? -29.969 23.891 2.264 1 95.75 583 TYR B N 1
ATOM 10418 C CA . TYR B 1 583 ? -28.688 23.344 1.85 1 95.75 583 TYR B CA 1
ATOM 10419 C C . TYR B 1 583 ? -27.562 24.359 2.049 1 95.75 583 TYR B C 1
ATOM 10421 O O . TYR B 1 583 ? -26.516 24.016 2.594 1 95.75 583 TYR B O 1
ATOM 10429 N N . LEU B 1 584 ? -27.828 25.578 1.68 1 96.75 584 LEU B N 1
ATOM 10430 C CA . LEU B 1 584 ? -26.828 26.641 1.803 1 96.75 584 LEU B CA 1
ATOM 10431 C C . LEU B 1 584 ? -26.547 26.938 3.27 1 96.75 584 LEU B C 1
ATOM 10433 O O . LEU B 1 584 ? -25.406 27.234 3.633 1 96.75 584 LEU B O 1
ATOM 10437 N N . GLU B 1 585 ? -27.516 26.859 4.023 1 95.12 585 GLU B N 1
ATOM 10438 C CA . GLU B 1 585 ? -27.344 27.094 5.453 1 95.12 585 GLU B CA 1
ATOM 10439 C C . GLU B 1 585 ? -26.484 26 6.094 1 95.12 585 GLU B C 1
ATOM 10441 O O . GLU B 1 585 ? -25.594 26.281 6.898 1 95.12 585 GLU B O 1
ATOM 10446 N N . MET B 1 586 ? -26.766 24.828 5.719 1 96.88 586 MET B N 1
ATOM 10447 C CA . MET B 1 586 ? -26.016 23.703 6.281 1 96.88 586 MET B CA 1
ATOM 10448 C C . MET B 1 586 ? -24.562 23.719 5.832 1 96.88 586 MET B C 1
ATOM 10450 O O . MET B 1 586 ? -23.656 23.578 6.652 1 96.88 586 MET B O 1
ATOM 10454 N N . VAL B 1 587 ? -24.391 23.906 4.551 1 97.88 587 VAL B N 1
ATOM 10455 C CA . VAL B 1 587 ? -23.016 23.984 4.035 1 97.88 587 VAL B CA 1
ATOM 10456 C C . VAL B 1 587 ? -22.328 25.219 4.602 1 97.88 587 VAL B C 1
ATOM 10458 O O . VAL B 1 587 ? -21.125 25.188 4.895 1 97.88 587 VAL B O 1
ATOM 10461 N N . GLY B 1 588 ? -23.078 26.297 4.754 1 97.44 588 GLY B N 1
ATOM 10462 C CA . GLY B 1 588 ? -22.531 27.484 5.41 1 97.44 588 GLY B CA 1
ATOM 10463 C C . GLY B 1 588 ? -22.031 27.203 6.812 1 97.44 588 GLY B C 1
ATOM 10464 O O . GLY B 1 588 ? -20.953 27.672 7.199 1 97.44 588 GLY B O 1
ATOM 10465 N N . SER B 1 589 ? -22.812 26.484 7.562 1 96.94 589 SER B N 1
ATOM 10466 C CA . SER B 1 589 ? -22.406 26.094 8.906 1 96.94 589 SER B CA 1
ATOM 10467 C C . SER B 1 589 ? -21.125 25.25 8.859 1 96.94 589 SER B C 1
ATOM 10469 O O . SER B 1 589 ? -20.234 25.422 9.695 1 96.94 589 SER B O 1
ATOM 10471 N N . LEU B 1 590 ? -21.062 24.344 7.887 1 98.06 590 LEU B N 1
ATOM 10472 C CA . LEU B 1 590 ? -19.875 23.516 7.703 1 98.06 590 LEU B CA 1
ATOM 10473 C C . LEU B 1 590 ? -18.656 24.391 7.414 1 98.06 590 LEU B C 1
ATOM 10475 O O . LEU B 1 590 ? -17.594 24.188 8 1 98.06 590 LEU B O 1
ATOM 10479 N N . LEU B 1 591 ? -18.797 25.312 6.547 1 98 591 LEU B N 1
ATOM 10480 C CA . LEU B 1 591 ? -17.688 26.188 6.164 1 98 591 LEU B CA 1
ATOM 10481 C C . LEU B 1 591 ? -17.266 27.062 7.336 1 98 591 LEU B C 1
ATOM 10483 O O . LEU B 1 591 ? -16.078 27.344 7.512 1 98 591 LEU B O 1
ATOM 10487 N N . ARG B 1 592 ? -18.219 27.531 8.109 1 97.12 592 ARG B N 1
ATOM 10488 C CA . ARG B 1 592 ? -17.891 28.312 9.305 1 97.12 592 ARG B CA 1
ATOM 10489 C C . ARG B 1 592 ? -17.156 27.453 10.328 1 97.12 592 ARG B C 1
ATOM 10491 O O . ARG B 1 592 ? -16.266 27.938 11.023 1 97.12 592 ARG B O 1
ATOM 10498 N N . PHE B 1 593 ? -17.562 26.234 10.43 1 97.81 593 PHE B N 1
ATOM 10499 C CA . PHE B 1 593 ? -16.875 25.297 11.32 1 97.81 593 PHE B CA 1
ATOM 10500 C C . PHE B 1 593 ? -15.422 25.109 10.883 1 97.81 593 PHE B C 1
ATOM 10502 O O . PHE B 1 593 ? -14.516 25.094 11.719 1 97.81 593 PHE B O 1
ATOM 10509 N N . LEU B 1 594 ? -15.258 24.969 9.562 1 97.75 594 LEU B N 1
ATOM 10510 C CA . LEU B 1 594 ? -13.914 24.859 9.008 1 97.75 594 LEU B CA 1
ATOM 10511 C C . LEU B 1 594 ? -13.117 26.141 9.25 1 97.75 594 LEU B C 1
ATOM 10513 O O . LEU B 1 594 ? -11.93 26.094 9.578 1 97.75 594 LEU B O 1
ATOM 10517 N N . ARG B 1 595 ? -13.781 27.25 9.109 1 96.44 595 ARG B N 1
ATOM 10518 C CA . ARG B 1 595 ? -13.141 28.531 9.359 1 96.44 595 ARG B CA 1
ATOM 10519 C C . ARG B 1 595 ? -12.672 28.641 10.812 1 96.44 595 ARG B C 1
ATOM 10521 O O . ARG B 1 595 ? -11.57 29.125 11.078 1 96.44 595 ARG B O 1
ATOM 10528 N N . ALA B 1 596 ? -13.531 28.219 11.711 1 96.75 596 ALA B N 1
ATOM 10529 C CA . ALA B 1 596 ? -13.18 28.25 13.125 1 96.75 596 ALA B CA 1
ATOM 10530 C C . ALA B 1 596 ? -11.898 27.453 13.383 1 96.75 596 ALA B C 1
ATOM 10532 O O . ALA B 1 596 ? -11.039 27.875 14.156 1 96.75 596 ALA B O 1
ATOM 10533 N N . THR B 1 597 ? -11.773 26.344 12.719 1 96.81 597 THR B N 1
ATOM 10534 C CA . THR B 1 597 ? -10.609 25.469 12.875 1 96.81 597 THR B CA 1
ATOM 10535 C C . THR B 1 597 ? -9.383 26.094 12.195 1 96.81 597 THR B C 1
ATOM 10537 O O . THR B 1 597 ? -8.305 26.156 12.781 1 96.81 597 THR B O 1
ATOM 10540 N N . ARG B 1 598 ? -9.547 26.562 11.008 1 95.5 598 ARG B N 1
ATOM 10541 C CA . ARG B 1 598 ? -8.445 27.078 10.211 1 95.5 598 ARG B CA 1
ATOM 10542 C C . ARG B 1 598 ? -7.875 28.359 10.828 1 95.5 598 ARG B C 1
ATOM 10544 O O . ARG B 1 598 ? -6.676 28.625 10.711 1 95.5 598 ARG B O 1
ATOM 10551 N N . THR B 1 599 ? -8.695 29.156 11.523 1 93.88 599 THR B N 1
ATOM 10552 C CA . THR B 1 599 ? -8.258 30.406 12.125 1 93.88 599 THR B CA 1
ATOM 10553 C C . THR B 1 599 ? -8.039 30.25 13.625 1 93.88 599 THR B C 1
ATOM 10555 O O . THR B 1 599 ? -7.707 31.219 14.312 1 93.88 599 THR B O 1
ATOM 10558 N N . ALA B 1 600 ? -8.289 29.109 14.133 1 94.56 600 ALA B N 1
ATOM 10559 C CA . ALA B 1 600 ? -8.141 28.812 15.562 1 94.56 600 ALA B CA 1
ATOM 10560 C C . ALA B 1 600 ? -9.039 29.719 16.391 1 94.56 600 ALA B C 1
ATOM 10562 O O . ALA B 1 600 ? -8.586 30.328 17.375 1 94.56 600 ALA B O 1
ATOM 10563 N N . ASP B 1 601 ? -10.242 29.922 15.945 1 94.69 601 ASP B N 1
ATOM 10564 C CA . ASP B 1 601 ? -11.227 30.734 16.656 1 94.69 601 ASP B CA 1
ATOM 10565 C C . ASP B 1 601 ? -12.125 29.859 17.531 1 94.69 601 ASP B C 1
ATOM 10567 O O . ASP B 1 601 ? -13.109 29.297 17.062 1 94.69 601 ASP B O 1
ATOM 10571 N N . TRP B 1 602 ? -11.859 29.875 18.812 1 95.81 602 TRP B N 1
ATOM 10572 C CA . TRP B 1 602 ? -12.531 28.984 19.766 1 95.81 602 TRP B CA 1
ATOM 10573 C C . TRP B 1 602 ? -14 29.359 19.922 1 95.81 602 TRP B C 1
ATOM 10575 O O . TRP B 1 602 ? -14.867 28.484 19.969 1 95.81 602 TRP B O 1
ATOM 10585 N N . ASP B 1 603 ? -14.266 30.625 19.922 1 94.19 603 ASP B N 1
ATOM 10586 C CA . ASP B 1 603 ? -15.641 31.078 20.094 1 94.19 603 ASP B CA 1
ATOM 10587 C C . ASP B 1 603 ? -16.5 30.656 18.891 1 94.19 603 ASP B C 1
ATOM 10589 O O . ASP B 1 603 ? -17.609 30.156 19.078 1 94.19 603 ASP B O 1
ATOM 10593 N N . LEU B 1 604 ? -15.961 30.922 17.766 1 95.12 604 LEU B N 1
ATOM 10594 C CA . LEU B 1 604 ? -16.703 30.531 16.562 1 95.12 604 LEU B CA 1
ATOM 10595 C C . LEU B 1 604 ? -16.922 29.016 16.531 1 95.12 604 LEU B C 1
ATOM 10597 O O . LEU B 1 604 ? -17.969 28.562 16.062 1 95.12 604 LEU B O 1
ATOM 10601 N N . HIS B 1 605 ? -15.945 28.297 17.016 1 96.5 605 HIS B N 1
ATOM 10602 C CA . HIS B 1 605 ? -16.062 26.844 17.094 1 96.5 605 HIS B CA 1
ATOM 10603 C C . HIS B 1 605 ? -17.281 26.438 17.922 1 96.5 605 HIS B C 1
ATOM 10605 O O . HIS B 1 605 ? -18.094 25.625 17.469 1 96.5 605 HIS B O 1
ATOM 10611 N N . LEU B 1 606 ? -17.453 27.031 19.062 1 95.12 606 LEU B N 1
ATOM 10612 C CA . LEU B 1 606 ? -18.562 26.672 19.953 1 95.12 606 LEU B CA 1
ATOM 10613 C C . LEU B 1 606 ? -19.891 27.141 19.391 1 95.12 606 LEU B C 1
ATOM 10615 O O . LEU B 1 606 ? -20.906 26.438 19.5 1 95.12 606 LEU B O 1
ATOM 10619 N N . ILE B 1 607 ? -19.891 28.297 18.734 1 94.38 607 ILE B N 1
ATOM 10620 C CA . ILE B 1 607 ? -21.094 28.844 18.156 1 94.38 607 ILE B CA 1
ATOM 10621 C C . ILE B 1 607 ? -21.625 27.922 17.062 1 94.38 607 ILE B C 1
ATOM 10623 O O . ILE B 1 607 ? -22.828 27.656 16.984 1 94.38 607 ILE B O 1
ATOM 10627 N N . VAL B 1 608 ? -20.766 27.438 16.266 1 96.31 608 VAL B N 1
ATOM 10628 C CA . VAL B 1 608 ? -21.172 26.609 15.148 1 96.31 608 VAL B CA 1
ATOM 10629 C C . VAL B 1 608 ? -21.625 25.234 15.656 1 96.31 608 VAL B C 1
ATOM 10631 O O . VAL B 1 608 ? -22.547 24.641 15.094 1 96.31 608 VAL B O 1
ATOM 10634 N N . ILE B 1 609 ? -20.938 24.734 16.672 1 95.19 609 ILE B N 1
ATOM 10635 C CA . ILE B 1 609 ? -21.391 23.469 17.266 1 95.19 609 ILE B CA 1
ATOM 10636 C C . ILE B 1 609 ? -22.844 23.594 17.688 1 95.19 609 ILE B C 1
ATOM 10638 O O . ILE B 1 609 ? -23.656 22.688 17.438 1 95.19 609 ILE B O 1
ATOM 10642 N N . GLU B 1 610 ? -23.141 24.672 18.281 1 91.62 610 GLU B N 1
ATOM 10643 C CA . GLU B 1 610 ? -24.531 24.922 18.688 1 91.62 610 GLU B CA 1
ATOM 10644 C C . GLU B 1 610 ? -25.469 24.953 17.484 1 91.62 610 GLU B C 1
ATOM 10646 O O . GLU B 1 610 ? -26.578 24.422 17.531 1 91.62 610 GLU B O 1
ATOM 10651 N N . GLU B 1 611 ? -24.984 25.484 16.406 1 91.69 611 GLU B N 1
ATOM 10652 C CA . GLU B 1 611 ? -25.781 25.625 15.195 1 91.69 611 GLU B CA 1
ATOM 10653 C C . GLU B 1 611 ? -26.078 24.281 14.562 1 91.69 611 GLU B C 1
ATOM 10655 O O . GLU B 1 611 ? -27.125 24.078 13.953 1 91.69 611 GLU B O 1
ATOM 10660 N N . ILE B 1 612 ? -25.172 23.297 14.695 1 94.75 612 ILE B N 1
ATOM 10661 C CA . ILE B 1 612 ? -25.312 22.094 13.891 1 94.75 612 ILE B CA 1
ATOM 10662 C C . ILE B 1 612 ? -26 21 14.719 1 94.75 612 ILE B C 1
ATOM 10664 O O . ILE B 1 612 ? -26.469 20 14.164 1 94.75 612 ILE B O 1
ATOM 10668 N N . ILE B 1 613 ? -26.156 21.109 16.016 1 92 613 ILE B N 1
ATOM 10669 C CA . ILE B 1 613 ? -26.703 20.109 16.922 1 92 613 ILE B CA 1
ATOM 10670 C C . ILE B 1 613 ? -28.125 19.734 16.469 1 92 613 ILE B C 1
ATOM 10672 O O . ILE B 1 613 ? -28.438 18.562 16.344 1 92 613 ILE B O 1
ATOM 10676 N N . PRO B 1 614 ? -28.969 20.719 16.125 1 90.62 614 PRO B N 1
ATOM 10677 C CA . PRO B 1 614 ? -30.328 20.359 15.719 1 90.62 614 PRO B CA 1
ATOM 10678 C C . PRO B 1 614 ? -30.359 19.469 14.477 1 90.62 614 PRO B C 1
ATOM 10680 O O . PRO B 1 614 ? -31.234 18.609 14.352 1 90.62 614 PRO B O 1
ATOM 10683 N N . TRP B 1 615 ? -29.469 19.656 13.633 1 93.06 615 TRP B N 1
ATOM 10684 C CA . TRP B 1 615 ? -29.422 18.875 12.406 1 93.06 615 TRP B CA 1
ATOM 10685 C C . TRP B 1 615 ? -29.062 17.422 12.703 1 93.06 615 TRP B C 1
ATOM 10687 O O . TRP B 1 615 ? -29.562 16.5 12.039 1 93.06 615 TRP B O 1
ATOM 10697 N N . PHE B 1 616 ? -28.188 17.172 13.672 1 92.19 616 PHE B N 1
ATOM 10698 C CA . PHE B 1 616 ? -27.844 15.805 14.062 1 92.19 616 PHE B CA 1
ATOM 10699 C C . PHE B 1 616 ? -29.047 15.078 14.641 1 92.19 616 PHE B C 1
ATOM 10701 O O . PHE B 1 616 ? -29.234 13.883 14.391 1 92.19 616 PHE B O 1
ATOM 10708 N N . PHE B 1 617 ? -29.922 15.812 15.359 1 87.25 617 PHE B N 1
ATOM 10709 C CA . PHE B 1 617 ? -31.141 15.234 15.914 1 87.25 617 PHE B CA 1
ATOM 10710 C C . PHE B 1 617 ? -32.156 14.922 14.805 1 87.25 617 PHE B C 1
ATOM 10712 O O . PHE B 1 617 ? -32.75 13.852 14.789 1 87.25 617 PHE B O 1
ATOM 10719 N N . SER B 1 618 ? -32.25 15.789 13.867 1 86.25 618 SER B N 1
ATOM 10720 C CA . SER B 1 618 ? -33.25 15.695 12.812 1 86.25 618 SER B CA 1
ATOM 10721 C C . SER B 1 618 ? -32.969 14.523 11.883 1 86.25 618 SER B C 1
ATOM 10723 O O . SER B 1 618 ? -33.906 13.953 11.305 1 86.25 618 SER B O 1
ATOM 10725 N N . TYR B 1 619 ? -31.781 14.117 11.758 1 89 619 TYR B N 1
ATOM 10726 C CA . TYR B 1 619 ? -31.453 13.109 10.75 1 89 619 TYR B CA 1
ATOM 10727 C C . TYR B 1 619 ? -30.875 11.859 11.406 1 89 619 TYR B C 1
ATOM 10729 O O . TYR B 1 619 ? -30.156 11.094 10.758 1 89 619 TYR B O 1
ATOM 10737 N N . ASP B 1 620 ? -31.031 11.695 12.594 1 82.44 620 ASP B N 1
ATOM 10738 C CA . ASP B 1 620 ? -30.844 10.469 13.359 1 82.44 620 ASP B CA 1
ATOM 10739 C C . ASP B 1 620 ? -29.375 10.055 13.375 1 82.44 620 ASP B C 1
ATOM 10741 O O . ASP B 1 620 ? -29.047 8.891 13.117 1 82.44 620 ASP B O 1
ATOM 10745 N N . HIS B 1 621 ? -28.562 10.953 13.445 1 87.88 621 HIS B N 1
ATOM 10746 C CA . HIS B 1 621 ? -27.172 10.664 13.789 1 87.88 621 HIS B CA 1
ATOM 10747 C C . HIS B 1 621 ? -26.984 10.617 15.297 1 87.88 621 HIS B C 1
ATOM 10749 O O . HIS B 1 621 ? -26.438 11.547 15.891 1 87.88 621 HIS B O 1
ATOM 10755 N N . VAL B 1 622 ? -27.312 9.57 15.859 1 83.25 622 VAL B N 1
ATOM 10756 C CA . VAL B 1 622 ? -27.672 9.414 17.266 1 83.25 622 VAL B CA 1
ATOM 10757 C C . VAL B 1 622 ? -26.438 9.656 18.141 1 83.25 622 VAL B C 1
ATOM 10759 O O . VAL B 1 622 ? -26.531 10.328 19.172 1 83.25 622 VAL B O 1
ATOM 10762 N N . ASN B 1 623 ? -25.328 9.133 17.75 1 87.62 623 ASN B N 1
ATOM 10763 C CA . ASN B 1 623 ? -24.141 9.25 18.594 1 87.62 623 ASN B CA 1
ATOM 10764 C C . ASN B 1 623 ? -23.703 10.711 18.734 1 87.62 623 ASN B C 1
ATOM 10766 O O . ASN B 1 623 ? -23.422 11.164 19.844 1 87.62 623 ASN B O 1
ATOM 10770 N N . TYR B 1 624 ? -23.734 11.398 17.672 1 91.75 624 TYR B N 1
ATOM 10771 C CA . TYR B 1 624 ? -23.344 12.805 17.734 1 91.75 624 TYR B CA 1
ATOM 10772 C C . TYR B 1 624 ? -24.453 13.656 18.328 1 91.75 624 TYR B C 1
ATOM 10774 O O . TYR B 1 624 ? -24.188 14.648 19.016 1 91.75 624 TYR B O 1
ATOM 10782 N N . ALA B 1 625 ? -25.703 13.258 18.094 1 89.25 625 ALA B N 1
ATOM 10783 C CA . ALA B 1 625 ? -26.844 13.969 18.672 1 89.25 625 ALA B CA 1
ATOM 10784 C C . ALA B 1 625 ? -26.812 13.883 20.203 1 89.25 625 ALA B C 1
ATOM 10786 O O . ALA B 1 625 ? -27.172 14.852 20.891 1 89.25 625 ALA B O 1
ATOM 10787 N N . ARG B 1 626 ? -26.344 12.875 20.688 1 87.5 626 ARG B N 1
ATOM 10788 C CA . ARG B 1 626 ? -26.328 12.625 22.125 1 87.5 626 ARG B CA 1
ATOM 10789 C C . ARG B 1 626 ? -25.156 13.344 22.781 1 87.5 626 ARG B C 1
ATOM 10791 O O . ARG B 1 626 ? -25.312 13.891 23.875 1 87.5 626 ARG B O 1
ATOM 10798 N N . TYR B 1 627 ? -24.062 13.375 22.203 1 91.5 627 TYR B N 1
ATOM 10799 C CA . TYR B 1 627 ? -22.844 13.758 22.938 1 91.5 627 TYR B CA 1
ATOM 10800 C C . TYR B 1 627 ? -22.438 15.18 22.578 1 91.5 627 TYR B C 1
ATOM 10802 O O . TYR B 1 627 ? -21.719 15.828 23.359 1 91.5 627 TYR B O 1
ATOM 10810 N N . LEU B 1 628 ? -22.891 15.766 21.453 1 92.69 628 LEU B N 1
ATOM 10811 C CA . LEU B 1 628 ? -22.484 17.109 21.078 1 92.69 628 LEU B CA 1
ATOM 10812 C C . LEU B 1 628 ? -23.062 18.141 22.047 1 92.69 628 LEU B C 1
ATOM 10814 O O . LEU B 1 628 ? -22.391 19.109 22.391 1 92.69 628 LEU B O 1
ATOM 10818 N N . PRO B 1 629 ? -24.344 17.953 22.453 1 89.62 629 PRO B N 1
ATOM 10819 C CA . PRO B 1 629 ? -24.859 18.922 23.422 1 89.62 629 PRO B CA 1
ATOM 10820 C C . PRO B 1 629 ? -24.078 18.906 24.734 1 89.62 629 PRO B C 1
ATOM 10822 O O . PRO B 1 629 ? -23.828 19.969 25.312 1 89.62 629 PRO B O 1
ATOM 10825 N N . ILE B 1 630 ? -23.688 17.734 25.172 1 89.12 630 ILE B N 1
ATOM 10826 C CA . ILE B 1 630 ? -22.906 17.609 26.391 1 89.12 630 ILE B CA 1
ATOM 10827 C C . ILE B 1 630 ? -21.531 18.234 26.188 1 89.12 630 ILE B C 1
ATOM 10829 O O . ILE B 1 630 ? -21 18.922 27.078 1 89.12 630 ILE B O 1
ATOM 10833 N N . TYR B 1 631 ? -20.969 17.953 25.094 1 93.19 631 TYR B N 1
ATOM 10834 C CA . TYR B 1 631 ? -19.688 18.547 24.719 1 93.19 631 TYR B CA 1
ATOM 10835 C C . TYR B 1 631 ? -19.75 20.078 24.781 1 93.19 631 TYR B C 1
ATOM 10837 O O . TYR B 1 631 ? -18.891 20.719 25.375 1 93.19 631 TYR B O 1
ATOM 10845 N N . LEU B 1 632 ? -20.797 20.609 24.172 1 92.38 632 LEU B N 1
ATOM 10846 C CA . LEU B 1 632 ? -20.969 22.062 24.125 1 92.38 632 LEU B CA 1
ATOM 10847 C C . LEU B 1 632 ? -21.078 22.641 25.531 1 92.38 632 LEU B C 1
ATOM 10849 O O . LEU B 1 632 ? -20.422 23.625 25.859 1 92.38 632 LEU B O 1
ATOM 10853 N N . LEU B 1 633 ? -21.828 22.031 26.344 1 90.5 633 LEU B N 1
ATOM 10854 C CA . LEU B 1 633 ? -22.047 22.516 27.703 1 90.5 633 LEU B CA 1
ATOM 10855 C C . LEU B 1 633 ? -20.766 22.469 28.516 1 90.5 633 LEU B C 1
ATOM 10857 O O . LEU B 1 633 ? -20.453 23.406 29.266 1 90.5 633 LEU B O 1
ATOM 10861 N N . GLU B 1 634 ? -20.031 21.422 28.406 1 91.88 634 GLU B N 1
ATOM 10862 C CA . GLU B 1 634 ? -18.781 21.281 29.141 1 91.88 634 GLU B CA 1
ATOM 10863 C C . GLU B 1 634 ? -17.75 22.312 28.672 1 91.88 634 GLU B C 1
ATOM 10865 O O . GLU B 1 634 ? -17.016 22.875 29.484 1 91.88 634 GLU B O 1
ATOM 10870 N N . MET B 1 635 ? -17.703 22.547 27.391 1 94.44 635 MET B N 1
ATOM 10871 C CA . MET B 1 635 ? -16.75 23.5 26.859 1 94.44 635 MET B CA 1
ATOM 10872 C C . MET B 1 635 ? -17.094 24.922 27.281 1 94.44 635 MET B C 1
ATOM 10874 O O . MET B 1 635 ? -16.219 25.734 27.547 1 94.44 635 MET B O 1
ATOM 10878 N N . LEU B 1 636 ? -18.375 25.219 27.297 1 90.62 636 LEU B N 1
ATOM 10879 C CA . LEU B 1 636 ? -18.844 26.547 27.703 1 90.62 636 LEU B CA 1
ATOM 10880 C C . LEU B 1 636 ? -18.531 26.797 29.172 1 90.62 636 LEU B C 1
ATOM 10882 O O . LEU B 1 636 ? -18.359 27.938 29.578 1 90.62 636 LEU B O 1
ATOM 10886 N N . ASN B 1 637 ? -18.359 25.766 29.969 1 91.38 637 ASN B N 1
ATOM 10887 C CA . ASN B 1 637 ? -18.141 25.906 31.406 1 91.38 637 ASN B CA 1
ATOM 10888 C C . ASN B 1 637 ? -16.672 25.828 31.766 1 91.38 637 ASN B C 1
ATOM 10890 O O . ASN B 1 637 ? -16.297 25.891 32.938 1 91.38 637 ASN B O 1
ATOM 10894 N N . LEU B 1 638 ? -15.812 25.734 30.797 1 94.06 638 LEU B N 1
ATOM 10895 C CA . LEU B 1 638 ? -14.375 25.594 31.016 1 94.06 638 LEU B CA 1
ATOM 10896 C C . LEU B 1 638 ? -13.82 26.766 31.812 1 94.06 638 LEU B C 1
ATOM 10898 O O . LEU B 1 638 ? -12.93 26.594 32.656 1 94.06 638 LEU B O 1
ATOM 10902 N N . PRO B 1 639 ? -14.305 28.031 31.562 1 92.25 639 PRO B N 1
ATOM 10903 C CA . PRO B 1 639 ? -13.766 29.141 32.344 1 92.25 639 PRO B CA 1
ATOM 10904 C C . PRO B 1 639 ? -13.906 28.938 33.844 1 92.25 639 PRO B C 1
ATOM 10906 O O . PRO B 1 639 ? -13.078 29.422 34.625 1 92.25 639 PRO B O 1
ATOM 10909 N N . LYS B 1 640 ? -14.828 28.141 34.25 1 91.25 640 LYS B N 1
ATOM 10910 C CA . LYS B 1 640 ? -15.078 27.875 35.656 1 91.25 640 LYS B CA 1
ATOM 10911 C C . LYS B 1 640 ? -14.383 26.594 36.125 1 91.25 640 LYS B C 1
ATOM 10913 O O . LYS B 1 640 ? -13.773 26.562 37.188 1 91.25 640 LYS B O 1
ATOM 10918 N N . THR B 1 641 ? -14.469 25.594 35.375 1 91.69 641 THR B N 1
ATOM 10919 C CA . THR B 1 641 ? -14 24.266 35.781 1 91.69 641 THR B CA 1
ATOM 10920 C C . THR B 1 641 ? -12.5 24.125 35.531 1 91.69 641 THR B C 1
ATOM 10922 O O . THR B 1 641 ? -11.781 23.562 36.344 1 91.69 641 THR B O 1
ATOM 10925 N N . HIS B 1 642 ? -12.07 24.594 34.344 1 95.12 642 HIS B N 1
ATOM 10926 C CA . HIS B 1 642 ? -10.672 24.5 33.938 1 95.12 642 HIS B CA 1
ATOM 10927 C C . HIS B 1 642 ? -10.195 25.797 33.312 1 95.12 642 HIS B C 1
ATOM 10929 O O . HIS B 1 642 ? -9.93 25.844 32.094 1 95.12 642 HIS B O 1
ATOM 10935 N N . PRO B 1 643 ? -9.961 26.766 34.031 1 94.38 643 PRO B N 1
ATOM 10936 C CA . PRO B 1 643 ? -9.641 28.094 33.5 1 94.38 643 PRO B CA 1
ATOM 10937 C C . PRO B 1 643 ? -8.344 28.109 32.688 1 94.38 643 PRO B C 1
ATOM 10939 O O . PRO B 1 643 ? -8.227 28.859 31.719 1 94.38 643 PRO B O 1
ATOM 10942 N N . LEU B 1 644 ? -7.355 27.359 33.094 1 93.69 644 LEU B N 1
ATOM 10943 C CA . LEU B 1 644 ? -6.086 27.328 32.375 1 93.69 644 LEU B CA 1
ATOM 10944 C C . LEU B 1 644 ? -6.266 26.734 30.984 1 93.69 644 LEU B C 1
ATOM 10946 O O . LEU B 1 644 ? -5.703 27.25 30.016 1 93.69 644 LEU B O 1
ATOM 10950 N N . VAL B 1 645 ? -7.047 25.688 30.891 1 96.19 645 VAL B N 1
ATOM 10951 C CA . VAL B 1 645 ? -7.332 25.047 29.609 1 96.19 645 VAL B CA 1
ATOM 10952 C C . VAL B 1 645 ? -8.117 26.016 28.719 1 96.19 645 VAL B C 1
ATOM 10954 O O . VAL B 1 645 ? -7.844 26.125 27.531 1 96.19 645 VAL B O 1
ATOM 10957 N N . TYR B 1 646 ? -9.047 26.688 29.328 1 96 646 TYR B N 1
ATOM 10958 C CA . TYR B 1 646 ? -9.844 27.656 28.562 1 96 646 TYR B CA 1
ATOM 10959 C C . TYR B 1 646 ? -8.961 28.734 27.953 1 96 646 TYR B C 1
ATOM 10961 O O . TYR B 1 646 ? -9.148 29.109 26.797 1 96 646 TYR B O 1
ATOM 10969 N N . SER B 1 647 ? -8.055 29.219 28.703 1 95.62 647 SER B N 1
ATOM 10970 C CA . SER B 1 647 ? -7.152 30.266 28.234 1 95.62 647 SER B CA 1
ATOM 10971 C C . SER B 1 647 ? -6.34 29.781 27.031 1 95.62 647 SER B C 1
ATOM 10973 O O . SER B 1 647 ? -6.148 30.531 26.062 1 95.62 647 SER B O 1
ATOM 10975 N N . GLU B 1 648 ? -5.906 28.547 27.125 1 95.38 648 GLU B N 1
ATOM 10976 C CA . GLU B 1 648 ? -5.117 27.984 26.031 1 95.38 648 GLU B CA 1
ATOM 10977 C C . GLU B 1 648 ? -5.969 27.781 24.781 1 95.38 648 GLU B C 1
ATOM 10979 O O . GLU B 1 648 ? -5.523 28.062 23.672 1 95.38 648 GLU B O 1
ATOM 10984 N N . LEU B 1 649 ? -7.184 27.266 24.938 1 96.56 649 LEU B N 1
ATOM 10985 C CA . LEU B 1 649 ? -8.07 27.031 23.812 1 96.56 649 LEU B CA 1
ATOM 10986 C C . LEU B 1 649 ? -8.492 28.344 23.156 1 96.56 649 LEU B C 1
ATOM 10988 O O . LEU B 1 649 ? -8.578 28.453 21.938 1 96.56 649 LEU B O 1
ATOM 10992 N N . SER B 1 650 ? -8.703 29.328 24 1 95 650 SER B N 1
ATOM 10993 C CA . SER B 1 650 ? -9.094 30.641 23.5 1 95 650 SER B CA 1
ATOM 10994 C C . SER B 1 650 ? -7.949 31.312 22.75 1 95 650 SER B C 1
ATOM 10996 O O . SER B 1 650 ? -8.18 32.125 21.859 1 95 650 SER B O 1
ATOM 10998 N N . ALA B 1 651 ? -6.754 30.906 23.141 1 93.62 651 ALA B N 1
ATOM 10999 C CA . ALA B 1 651 ? -5.578 31.469 22.469 1 93.62 651 ALA B CA 1
ATOM 11000 C C . ALA B 1 651 ? -5.328 30.766 21.125 1 93.62 651 ALA B C 1
ATOM 11002 O O . ALA B 1 651 ? -4.453 31.188 20.359 1 93.62 651 ALA B O 1
ATOM 11003 N N . GLY B 1 652 ? -6.105 29.766 20.859 1 93.62 652 GLY B N 1
ATOM 11004 C CA . GLY B 1 652 ? -6.008 29.109 19.562 1 93.62 652 GLY B CA 1
ATOM 11005 C C . GLY B 1 652 ? -5.27 27.797 19.609 1 93.62 652 GLY B C 1
ATOM 11006 O O . GLY B 1 652 ? -5.066 27.156 18.578 1 93.62 652 GLY B O 1
ATOM 11007 N N . ASN B 1 653 ? -4.922 27.266 20.75 1 94.06 653 ASN B N 1
ATOM 11008 C CA . ASN B 1 653 ? -4.102 26.078 20.875 1 94.06 653 ASN B CA 1
ATOM 11009 C C . ASN B 1 653 ? -4.953 24.797 20.828 1 94.06 653 ASN B C 1
ATOM 11011 O O . ASN B 1 653 ? -4.594 23.797 21.438 1 94.06 653 ASN B O 1
ATOM 11015 N N . PHE B 1 654 ? -6.129 24.906 20.172 1 96 654 PHE B N 1
ATOM 11016 C CA . PHE B 1 654 ? -6.945 23.703 20.016 1 96 654 PHE B CA 1
ATOM 11017 C C . PHE B 1 654 ? -6.781 23.125 18.609 1 96 654 PHE B C 1
ATOM 11019 O O . PHE B 1 654 ? -7.371 22.094 18.297 1 96 654 PHE B O 1
ATOM 11026 N N . VAL B 1 655 ? -5.961 23.812 17.797 1 95.88 655 VAL B N 1
ATOM 11027 C CA . VAL B 1 655 ? -5.645 23.375 16.453 1 95.88 655 VAL B CA 1
ATOM 11028 C C . VAL B 1 655 ? -4.129 23.297 16.266 1 95.88 655 VAL B C 1
ATOM 11030 O O . VAL B 1 655 ? -3.377 23.844 17.078 1 95.88 655 VAL B O 1
ATOM 11033 N N . ALA B 1 656 ? -3.707 22.531 15.328 1 94.56 656 ALA B N 1
ATOM 11034 C CA . ALA B 1 656 ? -2.279 22.391 15.047 1 94.56 656 ALA B CA 1
ATOM 11035 C C . ALA B 1 656 ? -1.911 23.109 13.75 1 94.56 656 ALA B C 1
ATOM 11037 O O . ALA B 1 656 ? -2.715 23.172 12.812 1 94.56 656 ALA B O 1
ATOM 11038 N N . GLN B 1 657 ? -0.795 23.688 13.742 1 91.06 657 GLN B N 1
ATOM 11039 C CA . GLN B 1 657 ? -0.225 24.328 12.555 1 91.06 657 GLN B CA 1
ATOM 11040 C C . GLN B 1 657 ? 1.009 23.562 12.07 1 91.06 657 GLN B C 1
ATOM 11042 O O . GLN B 1 657 ? 2.021 23.5 12.773 1 91.06 657 GLN B O 1
ATOM 11047 N N . ARG B 1 658 ? 0.97 23.109 10.852 1 85.31 658 ARG B N 1
ATOM 11048 C CA . ARG B 1 658 ? 2.055 22.25 10.383 1 85.31 658 ARG B CA 1
ATOM 11049 C C . ARG B 1 658 ? 3.008 23.031 9.477 1 85.31 658 ARG B C 1
ATOM 11051 O O . ARG B 1 658 ? 4.121 22.578 9.203 1 85.31 658 ARG B O 1
ATOM 11058 N N . GLN B 1 659 ? 2.523 24.219 9 1 78.25 659 GLN B N 1
ATOM 11059 C CA . GLN B 1 659 ? 3.35 25.031 8.117 1 78.25 659 GLN B CA 1
ATOM 11060 C C . GLN B 1 659 ? 3.318 26.5 8.531 1 78.25 659 GLN B C 1
ATOM 11062 O O . GLN B 1 659 ? 2.447 26.922 9.297 1 78.25 659 GLN B O 1
ATOM 11067 N N . ASN B 1 660 ? 4.332 27.219 8.102 1 77.94 660 ASN B N 1
ATOM 11068 C CA . ASN B 1 660 ? 4.395 28.625 8.492 1 77.94 660 ASN B CA 1
ATOM 11069 C C . ASN B 1 660 ? 4.379 29.531 7.27 1 77.94 660 ASN B C 1
ATOM 11071 O O . ASN B 1 660 ? 4.824 30.688 7.344 1 77.94 660 ASN B O 1
ATOM 11075 N N . ASN B 1 661 ? 3.883 29.047 6.207 1 76.62 661 ASN B N 1
ATOM 11076 C CA . ASN B 1 661 ? 3.906 29.812 4.973 1 76.62 661 ASN B CA 1
ATOM 11077 C C . ASN B 1 661 ? 2.656 30.672 4.828 1 76.62 661 ASN B C 1
ATOM 11079 O O . ASN B 1 661 ? 2.711 31.766 4.262 1 76.62 661 ASN B O 1
ATOM 11083 N N . TYR B 1 662 ? 1.59 30.109 5.238 1 82.69 662 TYR B N 1
ATOM 11084 C CA . TYR B 1 662 ? 0.322 30.781 5.012 1 82.69 662 TYR B CA 1
ATOM 11085 C C . TYR B 1 662 ? -0.554 30.75 6.258 1 82.69 662 TYR B C 1
ATOM 11087 O O . TYR B 1 662 ? -0.395 29.859 7.105 1 82.69 662 TYR B O 1
ATOM 11095 N N . GLY B 1 663 ? -1.449 31.781 6.312 1 86.38 663 GLY B N 1
ATOM 11096 C CA . GLY B 1 663 ? -2.494 31.734 7.324 1 86.38 663 GLY B CA 1
ATOM 11097 C C . GLY B 1 663 ? -3.684 30.891 6.914 1 86.38 663 GLY B C 1
ATOM 11098 O O . GLY B 1 663 ? -3.695 30.312 5.824 1 86.38 663 GLY B O 1
ATOM 11099 N N . PHE B 1 664 ? -4.66 30.656 7.805 1 92.25 664 PHE B N 1
ATOM 11100 C CA . PHE B 1 664 ? -5.879 29.922 7.508 1 92.25 664 PHE B CA 1
ATOM 11101 C C . PHE B 1 664 ? -5.559 28.453 7.195 1 92.25 664 PHE B C 1
ATOM 11103 O O . PHE B 1 664 ? -6.062 27.906 6.215 1 92.25 664 PHE B O 1
ATOM 11110 N N . CYS B 1 665 ? -4.555 27.953 7.91 1 89.94 665 CYS B N 1
ATOM 11111 C CA . CYS B 1 665 ? -4.098 26.594 7.621 1 89.94 665 CYS B CA 1
ATOM 11112 C C . CYS B 1 665 ? -4.109 25.734 8.875 1 89.94 665 CYS B C 1
ATOM 11114 O O . CYS B 1 665 ? -3.469 24.688 8.922 1 89.94 665 CYS B O 1
ATOM 11116 N N . GLY B 1 666 ? -4.879 26.156 9.852 1 93.5 666 GLY B N 1
ATOM 11117 C CA . GLY B 1 666 ? -5.016 25.328 11.031 1 93.5 666 GLY B CA 1
ATOM 11118 C C . GLY B 1 666 ? -5.66 23.984 10.742 1 93.5 666 GLY B C 1
ATOM 11119 O O . GLY B 1 666 ? -6.57 23.891 9.914 1 93.5 666 GLY B O 1
ATOM 11120 N N . ILE B 1 667 ? -5.195 22.953 11.438 1 94.81 667 ILE B N 1
ATOM 11121 C CA . ILE B 1 667 ? -5.711 21.609 11.227 1 94.81 667 ILE B CA 1
ATOM 11122 C C . ILE B 1 667 ? -6.262 21.047 12.539 1 94.81 667 ILE B C 1
ATOM 11124 O O . ILE B 1 667 ? -5.676 21.266 13.602 1 94.81 667 ILE B O 1
ATOM 11128 N N . ALA B 1 668 ? -7.371 20.359 12.383 1 97 668 ALA B N 1
ATOM 11129 C CA . ALA B 1 668 ? -7.961 19.719 13.555 1 97 668 ALA B CA 1
ATOM 11130 C C . ALA B 1 668 ? -7 18.688 14.156 1 97 668 ALA B C 1
ATOM 11132 O O . ALA B 1 668 ? -6.27 18.016 13.43 1 97 668 ALA B O 1
ATOM 11133 N N . MET B 1 669 ? -7.043 18.562 15.43 1 96 669 MET B N 1
ATOM 11134 C CA . MET B 1 669 ? -6.113 17.688 16.141 1 96 669 MET B CA 1
ATOM 11135 C C . MET B 1 669 ? -6.289 16.234 15.711 1 96 669 MET B C 1
ATOM 11137 O O . MET B 1 669 ? -5.312 15.5 15.594 1 96 669 MET B O 1
ATOM 11141 N N . ASP B 1 670 ? -7.512 15.805 15.562 1 94.81 670 ASP B N 1
ATOM 11142 C CA . ASP B 1 670 ? -7.762 14.422 15.164 1 94.81 670 ASP B CA 1
ATOM 11143 C C . ASP B 1 670 ? -7.395 14.188 13.703 1 94.81 670 ASP B C 1
ATOM 11145 O O . ASP B 1 670 ? -7.215 13.047 13.273 1 94.81 670 ASP B O 1
ATOM 11149 N N . GLN B 1 671 ? -7.312 15.203 12.969 1 94.69 671 GLN B N 1
ATOM 11150 C CA . GLN B 1 671 ? -6.785 15.094 11.609 1 94.69 671 GLN B CA 1
ATOM 11151 C C . GLN B 1 671 ? -5.266 14.984 11.617 1 94.69 671 GLN B C 1
ATOM 11153 O O . GLN B 1 671 ? -4.68 14.32 10.758 1 94.69 671 GLN B O 1
ATOM 11158 N N . VAL B 1 672 ? -4.641 15.617 12.555 1 93.38 672 VAL B N 1
ATOM 11159 C CA . VAL B 1 672 ? -3.186 15.609 12.672 1 93.38 672 VAL B CA 1
ATOM 11160 C C . VAL B 1 672 ? -2.688 14.18 12.875 1 93.38 672 VAL B C 1
ATOM 11162 O O . VAL B 1 672 ? -1.722 13.758 12.234 1 93.38 672 VAL B O 1
ATOM 11165 N N . ILE B 1 673 ? -3.318 13.484 13.742 1 92.56 673 ILE B N 1
ATOM 11166 C CA . ILE B 1 673 ? -2.855 12.125 14.016 1 92.56 673 ILE B CA 1
ATOM 11167 C C . ILE B 1 673 ? -3.053 11.258 12.773 1 92.56 673 ILE B C 1
ATOM 11169 O O . ILE B 1 673 ? -2.25 10.367 12.5 1 92.56 673 ILE B O 1
ATOM 11173 N N . GLU B 1 674 ? -4.09 11.508 12.023 1 89.62 674 GLU B N 1
ATOM 11174 C CA . GLU B 1 674 ? -4.344 10.773 10.789 1 89.62 674 GLU B CA 1
ATOM 11175 C C . GLU B 1 674 ? -3.252 11.039 9.758 1 89.62 674 GLU B C 1
ATOM 11177 O O . GLU B 1 674 ? -2.895 10.141 8.984 1 89.62 674 GLU B O 1
ATOM 11182 N N . GLN B 1 675 ? -2.771 12.25 9.766 1 87.62 675 GLN B N 1
ATOM 11183 C CA . GLN B 1 675 ? -1.812 12.664 8.75 1 87.62 675 GLN B CA 1
ATOM 11184 C C . GLN B 1 675 ? -0.38 12.383 9.195 1 87.62 675 GLN B C 1
ATOM 11186 O O . GLN B 1 675 ? 0.563 12.555 8.422 1 87.62 675 GLN B O 1
ATOM 11191 N N . THR B 1 676 ? -0.208 11.992 10.359 1 86.81 676 THR B N 1
ATOM 11192 C CA . THR B 1 676 ? 1.136 11.75 10.867 1 86.81 676 THR B CA 1
ATOM 11193 C C . THR B 1 676 ? 1.297 10.297 11.297 1 86.81 676 THR B C 1
ATOM 11195 O O . THR B 1 676 ? 1.478 9.414 10.453 1 86.81 676 THR B O 1
ATOM 11198 N N . ALA B 1 677 ? 0.945 10.039 12.539 1 82.81 677 ALA B N 1
ATOM 11199 C CA . ALA B 1 677 ? 1.208 8.719 13.109 1 82.81 677 ALA B CA 1
ATOM 11200 C C . ALA B 1 677 ? 0.489 7.633 12.32 1 82.81 677 ALA B C 1
ATOM 11202 O O . ALA B 1 677 ? 1.085 6.609 11.977 1 82.81 677 ALA B O 1
ATOM 11203 N N . ASN B 1 678 ? -0.732 7.836 12.094 1 83.88 678 ASN B N 1
ATOM 11204 C CA . ASN B 1 678 ? -1.514 6.82 11.398 1 83.88 678 ASN B CA 1
ATOM 11205 C C . ASN B 1 678 ? -1.054 6.648 9.953 1 83.88 678 ASN B C 1
ATOM 11207 O O . ASN B 1 678 ? -0.994 5.527 9.445 1 83.88 678 ASN B O 1
ATOM 11211 N N . ARG B 1 679 ? -0.809 7.699 9.297 1 81.44 679 ARG B N 1
ATOM 11212 C CA . ARG B 1 679 ? -0.337 7.641 7.922 1 81.44 679 ARG B CA 1
ATOM 11213 C C . ARG B 1 679 ? 1.048 7.008 7.844 1 81.44 679 ARG B C 1
ATOM 11215 O O . ARG B 1 679 ? 1.281 6.109 7.027 1 81.44 679 ARG B O 1
ATOM 11222 N N . ASP B 1 680 ? 1.904 7.492 8.641 1 76.12 680 ASP B N 1
ATOM 11223 C CA . ASP B 1 680 ? 3.285 7.02 8.609 1 76.12 680 ASP B CA 1
ATOM 11224 C C . ASP B 1 680 ? 3.359 5.527 8.906 1 76.12 680 ASP B C 1
ATOM 11226 O O . ASP B 1 680 ? 4.223 4.824 8.375 1 76.12 680 ASP B O 1
ATOM 11230 N N . SER B 1 681 ? 2.496 5.105 9.695 1 77.56 681 SER B N 1
ATOM 11231 C CA . SER B 1 681 ? 2.473 3.693 10.07 1 77.56 681 SER B CA 1
ATOM 11232 C C . SER B 1 681 ? 2.062 2.816 8.891 1 77.56 681 SER B C 1
ATOM 11234 O O . SER B 1 681 ? 2.451 1.65 8.812 1 77.56 681 SER B O 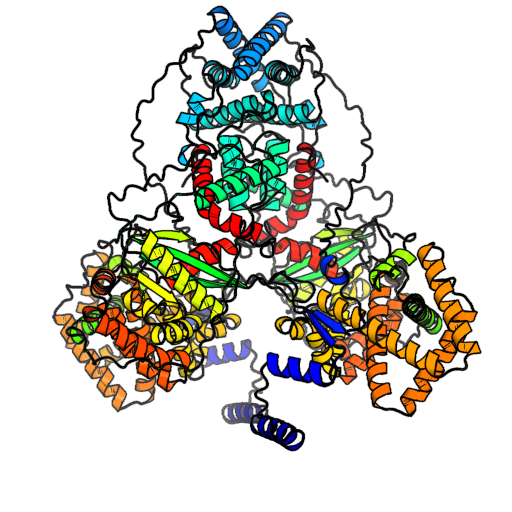1
ATOM 11236 N N . LYS B 1 682 ? 1.353 3.373 7.98 1 73.12 682 LYS B N 1
ATOM 11237 C CA . LYS B 1 682 ? 0.801 2.564 6.898 1 73.12 682 LYS B CA 1
ATOM 11238 C C . LYS B 1 682 ? 1.598 2.756 5.609 1 73.12 682 LYS B C 1
ATOM 11240 O O . LYS B 1 682 ? 1.361 2.061 4.617 1 73.12 682 LYS B O 1
ATOM 11245 N N . THR B 1 683 ? 2.518 3.695 5.508 1 69.5 683 THR B N 1
ATOM 11246 C CA . THR B 1 683 ? 3.295 3.994 4.312 1 69.5 683 THR B CA 1
ATOM 11247 C C . THR B 1 683 ? 4.531 3.104 4.234 1 69.5 683 THR B C 1
ATOM 11249 O O . THR B 1 683 ? 4.754 2.262 5.105 1 69.5 683 THR B O 1
ATOM 11252 N N . LYS B 1 684 ? 5.199 3.361 3.072 1 69.94 684 LYS B N 1
ATOM 11253 C CA . LYS B 1 684 ? 6.461 2.646 2.896 1 69.94 684 LYS B CA 1
ATOM 11254 C C . LYS B 1 684 ? 7.422 2.934 4.047 1 69.94 684 LYS B C 1
ATOM 11256 O O . LYS B 1 684 ? 7.605 4.09 4.434 1 69.94 684 LYS B O 1
ATOM 11261 N N . GLY B 1 685 ? 7.977 1.902 4.711 1 70.12 685 GLY B N 1
ATOM 11262 C CA . GLY B 1 685 ? 8.836 2.066 5.871 1 70.12 685 GLY B CA 1
ATOM 11263 C C . GLY B 1 685 ? 8.078 1.992 7.188 1 70.12 685 GLY B C 1
ATOM 11264 O O . GLY B 1 685 ? 8.68 2.057 8.258 1 70.12 685 GLY B O 1
ATOM 11265 N N . GLY B 1 686 ? 6.785 1.909 6.953 1 74 686 GLY B N 1
ATOM 11266 C CA . GLY B 1 686 ? 5.938 1.854 8.133 1 74 686 GLY B CA 1
ATOM 11267 C C . GLY B 1 686 ? 5.852 0.467 8.742 1 74 686 GLY B C 1
ATOM 11268 O O . GLY B 1 686 ? 6.832 -0.279 8.734 1 74 686 GLY B O 1
ATOM 11269 N N . LEU B 1 687 ? 4.746 0.152 9.32 1 72.62 687 LEU B N 1
ATOM 11270 C CA . LEU B 1 687 ? 4.602 -1.038 10.156 1 72.62 687 LEU B CA 1
ATOM 11271 C C . LEU B 1 687 ? 4.148 -2.232 9.32 1 72.62 687 LEU B C 1
ATOM 11273 O O . LEU B 1 687 ? 4.09 -3.357 9.82 1 72.62 687 LEU B O 1
ATOM 11277 N N . LYS B 1 688 ? 3.875 -1.993 8.078 1 70.06 688 LYS B N 1
ATOM 11278 C CA . LYS B 1 688 ? 3.389 -3.092 7.246 1 70.06 688 LYS B CA 1
ATOM 11279 C C . LYS B 1 688 ? 4.418 -4.219 7.168 1 70.06 688 LYS B C 1
ATOM 11281 O O . LYS B 1 688 ? 5.59 -3.973 6.883 1 70.06 688 LYS B O 1
ATOM 11286 N N . GLY B 1 689 ? 4.035 -5.441 7.465 1 64.56 689 GLY B N 1
ATOM 11287 C CA . GLY B 1 689 ? 4.906 -6.605 7.387 1 64.56 689 GLY B CA 1
ATOM 11288 C C . GLY B 1 689 ? 5.336 -7.117 8.75 1 64.56 689 GLY B C 1
ATOM 11289 O O . GLY B 1 689 ? 5.789 -8.258 8.875 1 64.56 689 GLY B O 1
ATOM 11290 N N . PHE B 1 690 ? 5.289 -6.164 9.773 1 72.94 690 PHE B N 1
ATOM 11291 C CA . PHE B 1 690 ? 5.68 -6.656 11.086 1 72.94 690 PHE B CA 1
ATOM 11292 C C . PHE B 1 690 ? 4.746 -6.125 12.172 1 72.94 690 PHE B C 1
ATOM 11294 O O . PHE B 1 690 ? 5.141 -5.988 13.328 1 72.94 690 PHE B O 1
ATOM 11301 N N . SER B 1 691 ? 3.625 -5.758 11.789 1 68.56 691 SER B N 1
ATOM 11302 C CA . SER B 1 691 ? 2.664 -5.172 12.711 1 68.56 691 SER B CA 1
ATOM 11303 C C . SER B 1 691 ? 2.271 -6.168 13.805 1 68.56 691 SER B C 1
ATOM 11305 O O . SER B 1 691 ? 1.808 -5.773 14.875 1 68.56 691 SER B O 1
ATOM 11307 N N . ARG B 1 692 ? 2.574 -7.453 13.586 1 70.31 692 ARG B N 1
ATOM 11308 C CA . ARG B 1 692 ? 2.172 -8.477 14.539 1 70.31 692 ARG B CA 1
ATOM 11309 C C . ARG B 1 692 ? 3.264 -8.719 15.578 1 70.31 692 ARG B C 1
ATOM 11311 O O . ARG B 1 692 ? 3.062 -9.469 16.531 1 70.31 692 ARG B O 1
ATOM 11318 N N . ASN B 1 693 ? 4.359 -8.125 15.305 1 73.88 693 ASN B N 1
ATOM 11319 C CA . ASN B 1 693 ? 5.465 -8.203 16.25 1 73.88 693 ASN B CA 1
ATOM 11320 C C . ASN B 1 693 ? 5.512 -6.984 17.172 1 73.88 693 ASN B C 1
ATOM 11322 O O . ASN B 1 693 ? 6.051 -5.941 16.781 1 73.88 693 ASN B O 1
ATOM 11326 N N . PRO B 1 694 ? 4.949 -7.137 18.391 1 73.62 694 PRO B N 1
ATOM 11327 C CA . PRO B 1 694 ? 4.832 -5.98 19.281 1 73.62 694 PRO B CA 1
ATOM 11328 C C . PRO B 1 694 ? 6.176 -5.312 19.562 1 73.62 694 PRO B C 1
ATOM 11330 O O . PRO B 1 694 ? 6.25 -4.086 19.672 1 73.62 694 PRO B O 1
ATOM 11333 N N . ALA B 1 695 ? 7.117 -6.203 19.672 1 78.5 695 ALA B N 1
ATOM 11334 C CA . ALA B 1 695 ? 8.438 -5.645 19.938 1 78.5 695 ALA B CA 1
ATOM 11335 C C . ALA B 1 695 ? 8.914 -4.766 18.797 1 78.5 695 ALA B C 1
ATOM 11337 O O . ALA B 1 695 ? 9.445 -3.676 19.016 1 78.5 695 ALA B O 1
ATOM 11338 N N . ALA B 1 696 ? 8.68 -5.219 17.625 1 82.12 696 ALA B N 1
ATOM 11339 C CA . ALA B 1 696 ? 9.086 -4.469 16.438 1 82.12 696 ALA B CA 1
ATOM 11340 C C . ALA B 1 696 ? 8.258 -3.197 16.281 1 82.12 696 ALA B C 1
ATOM 11342 O O . ALA B 1 696 ? 8.781 -2.152 15.883 1 82.12 696 ALA B O 1
ATOM 11343 N N . VAL B 1 697 ? 7.023 -3.289 16.578 1 78.5 697 VAL B N 1
ATOM 11344 C CA . VAL B 1 697 ? 6.133 -2.137 16.5 1 78.5 697 VAL B CA 1
ATOM 11345 C C . VAL B 1 697 ? 6.547 -1.086 17.516 1 78.5 697 VAL B C 1
ATOM 11347 O O . VAL B 1 697 ? 6.621 0.104 17.203 1 78.5 697 VAL B O 1
ATOM 11350 N N . HIS B 1 698 ? 6.77 -1.59 18.703 1 78.5 698 HIS B N 1
ATOM 11351 C CA . HIS B 1 698 ? 7.195 -0.702 19.766 1 78.5 698 HIS B CA 1
ATOM 11352 C C . HIS B 1 698 ? 8.492 0.02 19.406 1 78.5 698 HIS B C 1
ATOM 11354 O O . HIS B 1 698 ? 8.609 1.229 19.625 1 78.5 698 HIS B O 1
ATOM 11360 N N . ARG B 1 699 ? 9.359 -0.694 18.891 1 83 699 ARG B N 1
ATOM 11361 C CA . ARG B 1 699 ? 10.617 -0.103 18.453 1 83 699 ARG B CA 1
ATOM 11362 C C . ARG B 1 699 ? 10.375 0.965 17.391 1 83 699 ARG B C 1
ATOM 11364 O O . ARG B 1 699 ? 10.938 2.059 17.469 1 83 699 ARG B O 1
ATOM 11371 N N . TRP B 1 700 ? 9.586 0.603 16.453 1 82.75 700 TRP B N 1
ATOM 11372 C CA . TRP B 1 700 ? 9.312 1.503 15.328 1 82.75 700 TRP B CA 1
ATOM 11373 C C . TRP B 1 700 ? 8.703 2.811 15.828 1 82.75 700 TRP B C 1
ATOM 11375 O O . TRP B 1 700 ? 9.086 3.891 15.375 1 82.75 700 TRP B O 1
ATOM 11385 N N . MET B 1 701 ? 7.902 2.773 16.766 1 76.25 701 MET B N 1
ATOM 11386 C CA . MET B 1 701 ? 7.211 3.953 17.281 1 76.25 701 MET B CA 1
ATOM 11387 C C . MET B 1 701 ? 8.172 4.855 18.047 1 76.25 701 MET B C 1
ATOM 11389 O O . MET B 1 701 ? 8.133 6.078 17.906 1 76.25 701 MET B O 1
ATOM 11393 N N . LEU B 1 702 ? 8.914 4.203 18.828 1 76.19 702 LEU B N 1
ATOM 11394 C CA . LEU B 1 702 ? 9.812 4.949 19.703 1 76.19 702 LEU B CA 1
ATOM 11395 C C . LEU B 1 702 ? 10.891 5.656 18.891 1 76.19 702 LEU B C 1
ATOM 11397 O O . LEU B 1 702 ? 11.281 6.781 19.219 1 76.19 702 LEU B O 1
ATOM 11401 N N . SER B 1 703 ? 11.266 5 17.875 1 82.12 703 SER B N 1
ATOM 11402 C CA . SER B 1 703 ? 12.43 5.531 17.172 1 82.12 703 SER B CA 1
ATOM 11403 C C . SER B 1 703 ? 12.023 6.312 15.93 1 82.12 703 SER B C 1
ATOM 11405 O O . SER B 1 703 ? 12.867 6.895 15.25 1 82.12 703 SER B O 1
ATOM 11407 N N . HIS B 1 704 ? 10.805 6.398 15.641 1 81.62 704 HIS B N 1
ATOM 11408 C CA . HIS B 1 704 ? 10.352 6.953 14.367 1 81.62 704 HIS B CA 1
ATOM 11409 C C . HIS B 1 704 ? 10.859 8.375 14.172 1 81.62 704 HIS B C 1
ATOM 11411 O O . HIS B 1 704 ? 11.398 8.703 13.109 1 81.62 704 HIS B O 1
ATOM 11417 N N . HIS B 1 705 ? 10.648 9.242 15.109 1 72.88 705 HIS B N 1
ATOM 11418 C CA . HIS B 1 705 ? 11.039 10.641 14.945 1 72.88 705 HIS B CA 1
ATOM 11419 C C . HIS B 1 705 ? 12.547 10.789 14.828 1 72.88 705 HIS B C 1
ATOM 11421 O O . HIS B 1 705 ? 13.039 11.625 14.07 1 72.88 705 HIS B O 1
ATOM 11427 N N . LEU B 1 706 ? 13.195 9.992 15.586 1 82.25 706 LEU B N 1
ATOM 11428 C CA . LEU B 1 706 ? 14.648 10.039 15.508 1 82.25 706 LEU B CA 1
ATOM 11429 C C . LEU B 1 706 ? 15.141 9.562 14.148 1 82.25 706 LEU B C 1
ATOM 11431 O O . LEU B 1 706 ? 16.047 10.156 13.57 1 82.25 706 LEU B O 1
ATOM 11435 N N . ARG B 1 707 ? 14.531 8.516 13.664 1 88.12 707 ARG B N 1
ATOM 11436 C CA . ARG B 1 707 ? 14.883 8.016 12.336 1 88.12 707 ARG B CA 1
ATOM 11437 C C . ARG B 1 707 ? 14.594 9.062 11.266 1 88.12 707 ARG B C 1
ATOM 11439 O O . ARG B 1 707 ? 15.375 9.234 10.328 1 88.12 707 ARG B O 1
ATOM 11446 N N . ALA B 1 708 ? 13.562 9.766 11.422 1 82.75 708 ALA B N 1
ATOM 11447 C CA . ALA B 1 708 ? 13.203 10.812 10.469 1 82.75 708 ALA B CA 1
ATOM 11448 C C . ALA B 1 708 ? 14.25 11.922 10.461 1 82.75 708 ALA B C 1
ATOM 11450 O O . ALA B 1 708 ? 14.625 12.422 9.398 1 82.75 708 ALA B O 1
ATOM 11451 N N . HIS B 1 709 ? 14.641 12.281 11.625 1 82.06 709 HIS B N 1
ATOM 11452 C CA . HIS B 1 709 ? 15.672 13.312 11.727 1 82.06 709 HIS B CA 1
ATOM 11453 C C . HIS B 1 709 ? 16.984 12.836 11.125 1 82.06 709 HIS B C 1
ATOM 11455 O O . HIS B 1 709 ? 17.703 13.609 10.477 1 82.06 709 HIS B O 1
ATOM 11461 N N . ILE B 1 710 ? 17.297 11.625 11.414 1 91.12 710 ILE B N 1
ATOM 11462 C CA . ILE B 1 710 ? 18.516 11.062 10.852 1 91.12 710 ILE B CA 1
ATOM 11463 C C . ILE B 1 710 ? 18.422 11.039 9.328 1 91.12 710 ILE B C 1
ATOM 11465 O O . ILE B 1 710 ? 19.391 11.328 8.633 1 91.12 710 ILE B O 1
ATOM 11469 N N . CYS B 1 711 ? 17.266 10.688 8.844 1 90.75 711 CYS B N 1
ATOM 11470 C CA . CYS B 1 711 ? 17.047 10.695 7.402 1 90.75 711 CYS B CA 1
ATOM 11471 C C . CYS B 1 711 ? 17.25 12.086 6.816 1 90.75 711 CYS B C 1
ATOM 11473 O O . CYS B 1 711 ? 17.906 12.234 5.781 1 90.75 711 CYS B O 1
ATOM 11475 N N . LEU B 1 712 ? 16.812 13.07 7.473 1 86.38 712 LEU B N 1
ATOM 11476 C CA . LEU B 1 712 ? 16.984 14.453 7.031 1 86.38 712 LEU B CA 1
ATOM 11477 C C . LEU B 1 712 ? 18.453 14.844 7.055 1 86.38 712 LEU B C 1
ATOM 11479 O O . LEU B 1 712 ? 18.938 15.531 6.148 1 86.38 712 LEU B O 1
ATOM 11483 N N . ALA B 1 713 ? 19.062 14.469 8.094 1 90.12 713 ALA B N 1
ATOM 11484 C CA . ALA B 1 713 ? 20.5 14.734 8.195 1 90.12 713 ALA B CA 1
ATOM 11485 C C . ALA B 1 713 ? 21.266 14.086 7.039 1 90.12 713 ALA B C 1
ATOM 11487 O O . ALA B 1 713 ? 22.188 14.688 6.477 1 90.12 713 ALA B O 1
ATOM 11488 N N . CYS B 1 714 ? 20.875 12.875 6.711 1 94.12 714 CYS B N 1
ATOM 11489 C CA . CYS B 1 714 ? 21.516 12.172 5.602 1 94.12 714 CYS B CA 1
ATOM 11490 C C . CYS B 1 714 ? 21.266 12.906 4.285 1 94.12 714 CYS B C 1
ATOM 11492 O O . CYS B 1 714 ? 22.172 13 3.447 1 94.12 714 CYS B O 1
ATOM 11494 N N . GLU B 1 715 ? 20.141 13.414 4.105 1 92.25 715 GLU B N 1
ATOM 11495 C CA . GLU B 1 715 ? 19.828 14.188 2.91 1 92.25 715 GLU B CA 1
ATOM 11496 C C . GLU B 1 715 ? 20.672 15.453 2.826 1 92.25 715 GLU B C 1
ATOM 11498 O O . GLU B 1 715 ? 21.125 15.836 1.743 1 92.25 715 GLU B O 1
ATOM 11503 N N . GLN B 1 716 ? 20.859 15.969 3.951 1 89.12 716 GLN B N 1
ATOM 11504 C CA . GLN B 1 716 ? 21.703 17.156 3.998 1 89.12 716 GLN B CA 1
ATOM 11505 C C . GLN B 1 716 ? 23.141 16.828 3.643 1 89.12 716 GLN B C 1
ATOM 11507 O O . GLN B 1 716 ? 23.797 17.562 2.893 1 89.12 716 GLN B O 1
ATOM 11512 N N . LEU B 1 717 ? 23.578 15.766 4.188 1 92.44 717 LEU B N 1
ATOM 11513 C CA . LEU B 1 717 ? 24.938 15.32 3.898 1 92.44 717 LEU B CA 1
ATOM 11514 C C . LEU B 1 717 ? 25.109 15.023 2.414 1 92.44 717 LEU B C 1
ATOM 11516 O O . LEU B 1 717 ? 26.203 15.164 1.867 1 92.44 717 LEU B O 1
ATOM 11520 N N . SER B 1 718 ? 24.047 14.586 1.771 1 93.38 718 SER B N 1
ATOM 11521 C CA . SER B 1 718 ? 24.094 14.242 0.352 1 93.38 718 SER B CA 1
ATOM 11522 C C . SER B 1 718 ? 23.828 15.461 -0.521 1 93.38 718 SER B C 1
ATOM 11524 O O . SER B 1 718 ? 23.891 15.383 -1.749 1 93.38 718 SER B O 1
ATOM 11526 N N . GLY B 1 719 ? 23.531 16.547 0.088 1 85.5 719 GLY B N 1
ATOM 11527 C CA . GLY B 1 719 ? 23.297 17.781 -0.641 1 85.5 719 GLY B CA 1
ATOM 11528 C C . GLY B 1 719 ? 21.906 17.859 -1.251 1 85.5 719 GLY B C 1
ATOM 11529 O O . GLY B 1 719 ? 21.688 18.625 -2.199 1 85.5 719 GLY B O 1
ATOM 11530 N N . LYS B 1 720 ? 21.047 17 -0.835 1 74.81 720 LYS B N 1
ATOM 11531 C CA . LYS B 1 720 ? 19.734 16.938 -1.463 1 74.81 720 LYS B CA 1
ATOM 11532 C C . LYS B 1 720 ? 18.625 17.328 -0.477 1 74.81 720 LYS B C 1
ATOM 11534 O O . LYS B 1 720 ? 17.453 17.031 -0.702 1 74.81 720 LYS B O 1
ATOM 11539 N N . ALA B 1 721 ? 19.016 17.922 0.596 1 63.31 721 ALA B N 1
ATOM 11540 C CA . ALA B 1 721 ? 18.016 18.328 1.576 1 63.31 721 ALA B CA 1
ATOM 11541 C C . ALA B 1 721 ? 17.188 19.5 1.053 1 63.31 721 ALA B C 1
ATOM 11543 O O . ALA B 1 721 ? 17.719 20.422 0.442 1 63.31 721 ALA B O 1
ATOM 11544 N N . LYS B 1 722 ? 15.883 19.312 0.72 1 51.34 722 LYS B N 1
ATOM 11545 C CA . LYS B 1 722 ? 15 20.391 0.309 1 51.34 722 LYS B CA 1
ATOM 11546 C C . LYS B 1 722 ? 14.633 21.297 1.493 1 51.34 722 LYS B C 1
ATOM 11548 O O . LYS B 1 722 ? 14.492 20.812 2.619 1 51.34 722 LYS B O 1
#

Organism: Araneus ventricosus (NCBI:txid182803)

Foldseek 3Di:
DVVVVVVVQVVVCVVVVPDPPCPPVVNVVVVCCVVQVQWDFADPPPPQDDTDIGGVVPPPDPPPPPVPVPPPPVPVDDPPPPPPPPPPDDDPPPPDDPVVVVVVVVVVVVVLVVLVPFDAQPDFPPDFLVSQDPVSLVNRFQQQQLQVLCVVVPQDPDPDRPHHDDGDPQVSLVSSQVSQLSSCVSVVNPRADLQQQLVLLLCLQAFVDLPVQCVCVVVSRHDHPLVNLLSLLRLLVLCCVQPLNDAFQDAFPAAKEKEKDWFWDQDDDPVSGSTFIKMWMKIKGFDDDPRPRPPRPSPRDDRPSDSFDPFPPQPLDDDDLPDWDDDDQDDDDDDPCLVVVVVLLVLVVVLVLLLQLDDPPDDGDDFPLRLVLLQCFPPFGTFMDMAIDFMRRDHLLHLSVLVVVLVVVVSVCVSSVHQAHEYEYALSNLVSNVRNCSVDVVSLQHYHYAYWLQNVLLQLLQLLLLQCVVVCLVVCCCVVPLDPPVCSVCLSNSVVVVSVLVSLSVVLSVVVSVLVVVVLVPDDPVVSVVSNVLSNVSNVCSVVSNDHSVDRDPVSVVVVVSSVVVLVVVVVVDVVSVSVVVSNVSSSLSVQCLQCQQQLALSSNLSSLVVCLVSCVVRVVPSCNPCSVVNSSVLSCCCPSPVVVNVCSNVRVQWGHNDRRTGSHTHIPNVVCCVPVNVSQVDRSHCPPPSSPSRVNSSCSSCSVSSVSSSLSSCVSSVNRD/DVVVVVVVVVVVCVVVVPDPPCQPVVNVVVVCCVVQVQWDWADPPPPQDDTDTGGVVPPPDPPPPPVPVPPPPVCVDDPPPPPPPDPPDDDDPPPDDPVVVVVVVVVVVVVLVVLVPFDAQPDFPPDFLVSQDPVSLVNRFQQQQLQVLCVVVPQDPDPDRPHHDDGDPQVSLVSSQVSQLCSCVSVVNPRADLQQQLVLLLCLQAFVDLPVQCVCVVVSRHDHPLVNLLSLLRLLVLCCVQPLNDAFQDAFPAAKEKEKDWFWDQDDDPVSGSTFIKMWMKIKGFDDDPRPRPPRPSPRDDRPSDSFDPFPPLPLDDDDLPDWDDDDQDDDDDDPCLVVVVVLLVLLVLLVLLLQLDDPPDDGDDFPLRLVLLQCFPPFGTFMDMAIDFMRRDHLLHLSVLVVVLVVVVSVCVSSVHQAHEYEYALSNLVSNVRNCSVDVVSLQHYHYAYWLQNVLLQLLLLLLLQCVVVCLVVCCCVVPLDPPVCSVCLSNSVVVVSVLVSLSVVLSVVSSVLVVVVLVPDDPVVSVVSNVLSNVSNVCSVVSNDHSVDRDPVSVVVVVSSVVVLVVVVVVDVVSVSVVVSNVSSSLSVQCLQCQQQLALSSNLSSLVVCLVSCVVRVVPSCNPCSVVNSSVLSCCCPSPVPVNVCSNVRVQWGHNDRRTGSHTHIPNVVCCVPVNVSQVDRSHCPPPSSPSRVNSSCSSCSVSSVSSSLSSCVSSVNRD

Nearest PDB structures (foldseek):
  6cim-assembly1_A  TM=2.364E-01  e=2.898E-02  Mus musculus
  2yys-assembly2_B  TM=4.057E-01  e=1.282E+00  Thermus thermophilus HB8
  6d9k-assembly2_F  TM=3.585E-01  e=3.619E+00  Cereibacter sphaeroides ATCC 17025
  8e19-assembly1_A  TM=2.403E-01  e=6.219E+00  Streptomyces sp. CB03234
  6cim-assembly1_A  TM=2.242E-01  e=4.394E-02  Mus musculus